Protein AF-A0A149V6L5-F1 (afdb_monomer)

Secondary structure (DSSP, 8-state):
-------S---------------PPPTTHHHHHHHHHHHHHHT-S----------------S-----SSHHHHHHHHHHHHHHHHHHHHTT-PPPHHHHHHHTT---S-SHHHHHHHSPPTT--PPTT-HHHHHHHHHHS-HHHHHHHHHHTTT--PPPHHHHHHHHHHHHHTT---EEEEESS-TTTHHHHT--TTTGGGEEEEEEESSHHHHHHHHHH-TTSEEEES-TTT----S-EEEEEE------PBP--SSHHHHTT-BHHHHHHHHHHHTEEEEEEEEEEEETHHHH-S--HHHHHHHHHEEEEEEEEPPTTTBHHHHSB---EEEEEEEEPPTTPPP---GGGSEEEEGGG-SSS--EEEEHHHHH-GGGBSSEEEEEEETTEEEEEEE--TT--HHHHHHHHHHTTTTT--PPPPP---HHHHHHHTT--B--TTTT-SB-TT-EEEETTEEEEEETTEEEE-PBP-TT--SSB-HHHHHHHHHHHHHHHHHHHHHHHHHTT---HHHHHHHHHHHHHHHHHH--TT--EEEEEE-TTT--EEEEEE-TTTGGGTTSTTHHHHHHTEEEETTTTEEEE-GGGTS--S---PPP---SHHHHHHHHHHHHSSB-HHHHHHHHTS-HHHHHHHHGGGEEE-TTT--TT---EEEHHHHTSSSHHHHHHHHHHHHHH-GGGHHHHHHHHHTPPPPPPGGG----TT-TTS-HHHHHHHHHHHHTHHHH-TTPPP----SSS-SS-HHHHHHHHHHH-HHHHHHTT--SHHHHHHHHEEEEEEEEEPTTS-EEEEEEEEEESSHHHHHHHHHTT-----HHHHTTTS-PPPPTTSS---------HHHHHHHHHHHHT---EEETTEEE-----TTS-HHHHHHHHHHHHHHHHHHHHHHHHHHHHHHHHHHHHHHHTTSPPTTHHHHHHHHHHHHHHHHHHHHHHHHHHHHHHHHHHHHHHT-

Radius of gyration: 38.27 Å; Cα contacts (8 Å, |Δi|>4): 1238; chains: 1; bounding box: 105×82×104 Å

Foldseek 3Di:
DDDDDDDDDDDDDDDDDDDDDDDDDDVCVVVVVVVVVVVVVVPPPDPPPLPADDQDAAADDDFLPADQDPLVLLVLQLQLLVLLVVCVVSVHADDNVNLSSLLSNFAQLAPVSLPQQPDAVPDAGDPPCNVSNVSVPVSDDPQLVLLSNLCSVWRFDDDLLLLLLVLVLQVLLPDQAKEEEELAQQLNSNLNHHDPNHNVRYAYDYEHQRLSSLSSNCSNRVLHRRFHHHSLPDQDPAAILEYEYEFTAFQQFQADPDPLNPLRHGRRLSSVLVNLVRHDAQHKYKYKYFQCCQQPQDLSSVVSSQVFKDWLAKAWEFFCSRCSRGNGRGTIIITMITTHDVPDDGDDPQSSHWDFDQVADPPPGGDIHGRRCVVCVLRYQADWHWDQDPVGIDIGRHHDPVGDCSVSSSVNSVVSSPSGHRDDHDDDPSVVVVVCVQAAEDDPVSVGNAYQLAWDQDPNFIWGQHPNDTHGFDEDDDPDPDGDHPVLVVLSVLLVQLLSLLVQLLVCQQSVHDNLVSLVSNVVSLVVNCVVPNDQQQKDWDWDQDPPPRDTDIDIDRVSLVSSVSGPCSVVSVVQWDADHVVSHIDGDDSNPHRPDHHDRDQDDPALVSLQVVCCVPNVFGDLSSSCSSSVHPSVVSCVRCDLQKAWQLPPCPDNRTGIGGNPVLQDDPLVVSLVSLVVSCVVPVSSVSSNVSSVVNDDDDDDPVNDDDDQLPLPDDLVVVVVVCCVVVVCVPPPVPDDDDDDDPCQCDDAPSSLLSVCCNQPVVVCVVVVNSDPVSVCVQWWDKDWDWDQDPVRHTDTDIDTDGTDPVVVSVVSVVVGDDDQDPVNVVVVDDDDADVPNDDDDDDDDCDPVNVVVVVVVVVQADADDDPNDTPRDRDHPPQDPVSVVVVVVVVVVVVVVVVVVVVVVVVVCVVCVVVVVVCVPDDDPCPVVVVVVVVVVVVVVVVVVVVVVVVVVVVVVVVVVVVVVD

pLDDT: mean 76.46, std 17.87, range [20.92, 98.38]

Nearest PDB structures (foldseek):
  2okc-assembly1_A  TM=5.762E-01  e=1.339E-09  Bacteroides thetaiotaomicron VPI-5482
  2okc-assembly2_B  TM=6.013E-01  e=2.923E-09  Bacteroides thetaiotaomicron VPI-5482
  7eew-assembly1_A  TM=4.573E-01  e=6.698E-09  Vibrio vulnificus YJ016
  4iwn-assembly1_B  TM=5.481E-01  e=7.015E-04  Escherichia coli
  4qtu-assembly1_B  TM=5.281E-01  e=3.721E-04  Saccharomyces cerevisiae S288C

Solvent-accessible surface area (backbone atoms only — not comparable to full-atom values): 56371 Å² total; per-residue (Å²): 136,86,80,90,79,91,83,95,81,87,89,84,78,85,86,82,84,87,79,91,81,89,85,79,88,62,99,54,58,68,60,51,51,51,48,50,52,50,53,57,59,68,66,65,64,80,70,82,73,76,78,77,49,68,79,56,60,53,70,60,80,84,72,78,75,71,60,93,47,72,70,53,38,52,49,36,32,53,50,23,55,54,49,49,56,50,36,58,77,66,72,44,53,52,51,75,71,51,36,54,44,45,63,42,39,67,80,42,23,26,56,71,47,33,70,34,60,58,54,59,95,93,58,69,60,43,94,93,31,46,71,61,34,53,51,49,59,73,75,38,54,73,65,56,48,52,43,52,55,49,41,28,73,34,46,61,52,80,44,66,70,60,52,50,40,52,50,52,32,43,50,65,21,47,55,75,37,29,41,32,36,19,70,42,32,56,67,31,64,69,66,22,55,46,55,80,90,31,47,93,42,47,47,46,44,31,25,16,60,45,59,68,45,25,52,51,24,35,51,31,31,57,83,45,49,65,41,64,39,52,61,93,72,53,84,71,90,65,66,23,50,33,35,49,45,47,50,46,62,43,80,54,67,39,71,45,94,50,82,70,24,66,67,51,34,32,40,30,51,40,49,52,45,55,53,52,74,32,38,34,65,39,12,39,36,42,36,42,38,54,46,59,75,54,38,43,87,70,37,62,64,48,50,62,37,50,75,51,26,34,73,64,49,59,35,38,42,18,40,42,76,34,31,92,71,20,51,37,54,67,39,35,26,41,40,33,35,31,24,50,43,93,91,59,80,84,64,82,64,62,56,53,40,69,38,70,42,78,94,52,54,81,86,83,53,46,49,65,36,21,30,49,59,72,77,36,54,82,28,38,58,40,39,87,41,81,41,79,51,100,88,41,83,39,84,41,26,42,61,43,98,88,60,57,63,86,60,50,49,46,56,38,48,52,72,44,28,82,73,52,56,46,57,83,59,69,89,75,53,66,67,58,49,64,52,36,78,66,53,36,73,36,48,86,92,68,71,35,63,33,33,64,37,23,67,46,75,58,97,88,40,57,28,28,26,54,95,85,38,87,38,78,60,52,63,35,64,87,88,52,87,64,59,46,52,58,69,40,54,53,44,40,65,43,45,46,56,30,42,53,24,48,50,49,29,54,50,25,29,46,71,70,43,93,35,68,69,36,26,55,49,24,51,52,31,46,53,54,34,36,76,76,72,42,41,62,71,40,66,48,77,48,76,45,68,40,92,88,77,70,48,74,47,74,47,78,43,39,81,58,45,61,67,34,61,61,24,79,56,43,64,59,56,44,64,48,43,47,64,42,76,89,78,67,46,59,42,84,28,63,67,64,84,47,86,83,53,78,40,84,68,80,80,83,60,87,48,50,67,45,26,47,54,50,25,35,70,77,66,74,40,59,44,55,66,60,32,14,53,73,67,75,44,62,46,69,60,40,51,60,70,42,46,82,52,50,39,75,39,67,79,75,35,52,97,90,45,83,36,45,36,42,35,72,66,65,65,42,84,67,37,69,62,51,33,54,48,23,48,60,41,27,77,79,38,69,77,31,47,61,50,30,56,57,32,64,75,60,60,77,79,86,77,51,80,88,75,59,80,91,50,97,67,45,91,85,60,59,66,69,60,53,52,52,50,50,40,58,77,71,34,43,81,79,76,48,77,88,64,82,90,77,95,81,67,98,62,84,66,87,86,52,78,65,51,57,55,33,50,43,52,72,76,43,43,70,65,27,51,78,70,65,40,67,46,67,67,54,35,39,68,64,35,43,41,76,44,75,44,74,44,76,42,98,87,75,49,72,43,83,45,75,41,81,70,51,75,40,62,58,70,61,54,48,52,63,48,52,75,81,45,90,84,84,50,77,73,58,44,58,78,80,44,91,76,82,80,61,80,87,80,51,91,78,86,82,81,76,78,86,46,70,70,56,56,51,51,51,50,55,57,61,72,55,58,49,64,58,71,59,95,89,42,74,52,90,47,83,52,62,90,85,59,49,74,66,60,50,51,54,50,52,49,52,55,60,60,45,49,60,56,54,51,50,51,53,48,50,54,49,51,52,50,58,68,46,42,61,66,52,58,74,50,65,87,58,82,62,90,54,51,67,59,53,50,51,49,50,51,52,48,53,52,49,53,52,52,52,53,49,52,54,48,52,50,52,54,48,52,52,52,52,53,48,54,55,60,76,74,108

Structure (mmCIF, N/CA/C/O backbone):
data_AF-A0A149V6L5-F1
#
_entry.id   AF-A0A149V6L5-F1
#
loop_
_atom_site.group_PDB
_atom_site.id
_atom_site.type_symbol
_atom_site.label_atom_id
_atom_site.label_alt_id
_atom_site.label_comp_id
_atom_site.label_asym_id
_atom_site.label_entity_id
_atom_site.label_seq_id
_atom_site.pdbx_PDB_ins_code
_atom_site.Cartn_x
_atom_site.Cartn_y
_atom_site.Cartn_z
_atom_site.occupancy
_atom_site.B_iso_or_equiv
_atom_site.auth_seq_id
_atom_site.auth_comp_id
_atom_site.auth_asym_id
_atom_site.auth_atom_id
_atom_site.pdbx_PDB_model_num
ATOM 1 N N . MET A 1 1 ? -46.320 1.487 63.615 1.00 31.38 1 MET A N 1
ATOM 2 C CA . MET A 1 1 ? -47.279 0.421 63.236 1.00 31.38 1 MET A CA 1
ATOM 3 C C . MET A 1 1 ? -48.046 0.934 62.020 1.00 31.38 1 MET A C 1
ATOM 5 O O . MET A 1 1 ? -48.689 1.957 62.160 1.00 31.38 1 MET A O 1
ATOM 9 N N . SER A 1 2 ? -47.731 0.462 60.804 1.00 28.19 2 SER A N 1
ATOM 10 C CA . SER A 1 2 ? -48.315 -0.740 60.154 1.00 28.19 2 SER A CA 1
ATOM 11 C C . SER A 1 2 ? -49.638 -0.349 59.457 1.00 28.19 2 SER A C 1
ATOM 13 O O . SER A 1 2 ? -50.468 0.249 60.123 1.00 28.19 2 SER A O 1
ATOM 15 N N . THR A 1 3 ? -49.934 -0.600 58.176 1.00 27.30 3 THR A N 1
ATOM 16 C CA . THR A 1 3 ? -49.423 -1.582 57.200 1.00 27.30 3 THR A CA 1
ATOM 17 C C . THR A 1 3 ? -50.042 -1.316 55.808 1.00 27.30 3 THR A C 1
ATOM 19 O O . THR A 1 3 ? -51.144 -0.783 55.729 1.00 27.30 3 THR A O 1
ATOM 22 N N . SER A 1 4 ? -49.366 -1.821 54.758 1.00 29.08 4 SER A N 1
ATOM 23 C CA . SER A 1 4 ? -49.907 -2.537 53.569 1.00 29.08 4 SER A CA 1
ATOM 24 C C . SER A 1 4 ? -50.790 -1.818 52.527 1.00 29.08 4 SER A C 1
ATOM 26 O O . SER A 1 4 ? -51.681 -1.076 52.899 1.00 29.08 4 SER A O 1
ATOM 28 N N . GLN A 1 5 ? -50.784 -2.118 51.219 1.00 26.27 5 GLN A N 1
ATOM 29 C CA . GLN A 1 5 ? -49.901 -2.781 50.231 1.00 26.27 5 GLN A CA 1
ATOM 30 C C . GLN A 1 5 ? -50.777 -3.045 48.970 1.00 26.27 5 GLN A C 1
ATOM 32 O O . GLN A 1 5 ? -51.951 -3.356 49.139 1.00 26.27 5 GLN A O 1
ATOM 37 N N . LEU A 1 6 ? -50.154 -3.077 47.773 1.00 24.11 6 LEU A N 1
ATOM 38 C CA . LEU A 1 6 ? -50.516 -3.875 46.563 1.00 24.11 6 LEU A CA 1
ATOM 39 C C . LEU A 1 6 ? -51.773 -3.461 45.754 1.00 24.11 6 LEU A C 1
ATOM 41 O O . LEU A 1 6 ? -52.778 -3.070 46.320 1.00 24.11 6 LEU A O 1
ATOM 45 N N . SER A 1 7 ? -51.860 -3.581 44.421 1.00 23.70 7 SER A N 1
ATOM 46 C CA . SER A 1 7 ? -50.971 -4.007 43.317 1.00 23.70 7 SER A CA 1
ATOM 47 C C . SER A 1 7 ? -51.668 -3.592 42.001 1.00 23.70 7 SER A C 1
ATOM 49 O O . SER A 1 7 ? -52.881 -3.762 41.901 1.00 23.70 7 SER A O 1
ATOM 51 N N . PHE A 1 8 ? -50.944 -3.068 41.000 1.00 20.92 8 PHE A N 1
ATOM 52 C CA . PHE A 1 8 ? -51.514 -2.600 39.715 1.00 20.92 8 PHE A CA 1
ATOM 53 C C . PHE A 1 8 ? -51.092 -3.438 38.491 1.00 20.92 8 PHE A C 1
ATOM 55 O O . PHE A 1 8 ? -51.280 -3.014 37.355 1.00 20.92 8 PHE A O 1
ATOM 62 N N . PHE A 1 9 ? -50.552 -4.642 38.700 1.00 22.86 9 PHE A N 1
ATOM 63 C CA . PHE A 1 9 ? -50.300 -5.591 37.615 1.00 22.86 9 PHE A CA 1
ATOM 64 C C . PHE A 1 9 ? -50.743 -6.992 38.020 1.00 22.86 9 PHE A C 1
ATOM 66 O O . PHE A 1 9 ? -50.050 -7.678 38.768 1.00 22.86 9 PHE A O 1
ATOM 73 N N . ASP A 1 10 ? -51.873 -7.423 37.468 1.00 23.27 10 ASP A N 1
ATOM 74 C CA . ASP A 1 10 ? -52.096 -8.834 37.190 1.00 23.27 10 ASP A CA 1
ATOM 75 C C . ASP A 1 10 ? -52.343 -8.974 35.687 1.00 23.27 10 ASP A C 1
ATOM 77 O O . ASP A 1 10 ? -53.204 -8.313 35.102 1.00 23.27 10 ASP A O 1
ATOM 81 N N . THR A 1 11 ? -51.492 -9.767 35.048 1.00 30.80 11 THR A N 1
ATOM 82 C CA . THR A 1 11 ? -51.521 -10.060 33.616 1.00 30.80 11 THR A CA 1
ATOM 83 C C . THR A 1 11 ? -51.673 -11.561 33.474 1.00 30.80 11 THR A C 1
ATOM 85 O O . THR A 1 11 ? -50.738 -12.314 33.708 1.00 30.80 11 THR A O 1
ATOM 88 N N . SER A 1 12 ? -52.851 -12.011 33.065 1.00 23.22 12 SER A N 1
ATOM 89 C CA . SER A 1 12 ? -53.058 -13.321 32.444 1.00 23.22 12 SER A CA 1
ATOM 90 C C . SER A 1 12 ? -54.428 -13.274 31.754 1.00 23.22 12 SER A C 1
ATOM 92 O O . SER A 1 12 ? -55.366 -12.703 32.287 1.00 23.22 12 SER A O 1
ATOM 94 N N . ALA A 1 13 ? -54.655 -13.750 30.539 1.00 22.55 13 ALA A N 1
ATOM 95 C CA . ALA A 1 13 ? -53.858 -14.552 29.641 1.00 22.55 13 ALA A CA 1
ATOM 96 C C . ALA A 1 13 ? -54.284 -14.229 28.197 1.00 22.55 13 ALA A C 1
ATOM 98 O O . ALA A 1 13 ? -55.422 -13.851 27.922 1.00 22.55 13 ALA A O 1
ATOM 99 N N . LEU A 1 14 ? -53.331 -14.377 27.284 1.00 25.16 14 LEU A N 1
ATOM 100 C CA . LEU A 1 14 ? -53.488 -14.252 25.841 1.00 25.16 14 LEU A CA 1
ATOM 101 C C . LEU A 1 14 ? -54.608 -15.143 25.277 1.00 25.16 14 LEU A C 1
ATOM 103 O O . LEU A 1 14 ? -54.654 -16.334 25.564 1.00 25.16 14 LEU A O 1
ATOM 107 N N . GLY A 1 15 ? -55.352 -14.581 24.321 1.00 25.22 15 GLY A N 1
ATOM 108 C CA . GLY A 1 15 ? -55.643 -15.262 23.058 1.00 25.22 15 GLY A CA 1
ATOM 109 C C . GLY A 1 15 ? -56.957 -16.035 22.968 1.00 25.22 15 GLY A C 1
ATOM 110 O O . GLY A 1 15 ? -57.077 -17.150 23.459 1.00 25.22 15 GLY A O 1
ATOM 111 N N . GLY A 1 16 ? -57.899 -15.491 22.193 1.00 23.25 16 GLY A N 1
ATOM 112 C CA . GLY A 1 16 ? -59.052 -16.248 21.713 1.00 23.25 16 GLY A CA 1
ATOM 113 C C . GLY A 1 16 ? -60.073 -15.399 20.964 1.00 23.25 16 GLY A C 1
ATOM 114 O O . GLY A 1 16 ? -61.027 -14.933 21.559 1.00 23.25 16 GLY A O 1
ATOM 115 N N . SER A 1 17 ? -59.814 -15.198 19.672 1.00 29.81 17 SER A N 1
ATOM 116 C CA . SER A 1 17 ? -60.688 -14.762 18.567 1.00 29.81 17 SER A CA 1
ATOM 117 C C . SER A 1 17 ? -62.133 -14.277 18.821 1.00 29.81 17 SER A C 1
ATOM 119 O O . SER A 1 17 ? -62.954 -14.988 19.390 1.00 29.81 17 SER A O 1
ATOM 121 N N . GLN A 1 18 ? -62.453 -13.201 18.088 1.00 29.83 18 GLN A N 1
ATOM 122 C CA . GLN A 1 18 ? -63.771 -12.680 17.687 1.00 29.83 18 GLN A CA 1
ATOM 123 C C . GLN A 1 18 ? -64.562 -11.862 18.715 1.00 29.83 18 GLN A C 1
ATOM 125 O O . GLN A 1 18 ? -65.230 -12.416 19.575 1.00 29.83 18 GLN A O 1
ATOM 130 N N . SER A 1 19 ? -64.649 -10.551 18.465 1.00 24.78 19 SER A N 1
ATOM 131 C CA . SER A 1 19 ? -65.942 -9.885 18.231 1.00 24.78 19 SER A CA 1
ATOM 132 C C . SER A 1 19 ? -65.752 -8.411 17.862 1.00 24.78 19 SER A C 1
ATOM 134 O O . SER A 1 19 ? -65.110 -7.658 18.590 1.00 24.78 19 SER A O 1
ATOM 136 N N . ASN A 1 20 ? -66.374 -8.013 16.750 1.00 31.86 20 ASN A N 1
ATOM 137 C CA . ASN A 1 20 ? -66.842 -6.653 16.481 1.00 31.86 20 ASN A CA 1
ATOM 138 C C . ASN A 1 20 ? -67.464 -6.020 17.735 1.00 31.86 20 ASN A C 1
ATOM 140 O O . ASN A 1 20 ? -68.288 -6.689 18.346 1.00 31.86 20 ASN A O 1
ATOM 144 N N . LEU A 1 21 ? -67.187 -4.744 18.029 1.00 26.09 21 LEU A N 1
ATOM 145 C CA . LEU A 1 21 ? -68.206 -3.756 18.429 1.00 26.09 21 LEU A CA 1
ATOM 146 C C . LEU A 1 21 ? -67.594 -2.344 18.597 1.00 26.09 21 LEU A C 1
ATOM 148 O O . LEU A 1 21 ? -66.916 -2.053 19.574 1.00 26.09 21 LEU A O 1
ATOM 152 N N . TYR A 1 22 ? -67.858 -1.497 17.598 1.00 26.91 22 TYR A N 1
ATOM 153 C CA . TYR A 1 22 ? -68.283 -0.090 17.688 1.00 26.91 22 TYR A CA 1
ATOM 154 C C . TYR A 1 22 ? -67.722 0.820 18.804 1.00 26.91 22 TYR A C 1
ATOM 156 O O . TYR A 1 22 ? -68.225 0.817 19.924 1.00 26.91 22 TYR A O 1
ATOM 164 N N . TRP A 1 23 ? -66.861 1.763 18.403 1.00 26.78 23 TRP A N 1
ATOM 165 C CA . TRP A 1 23 ? -66.967 3.183 18.775 1.00 26.78 23 TRP A CA 1
ATOM 166 C C . TRP A 1 23 ? -66.790 4.004 17.488 1.00 26.78 23 TRP A C 1
ATOM 168 O O . TRP A 1 23 ? -65.893 3.716 16.703 1.00 26.78 23 TRP A O 1
ATOM 178 N N . GLY A 1 24 ? -67.750 4.892 17.216 1.00 28.31 24 GLY A N 1
ATOM 179 C CA . GLY A 1 24 ? -68.025 5.451 15.889 1.00 28.31 24 GLY A CA 1
ATOM 180 C C . GLY A 1 24 ? -67.134 6.606 15.429 1.00 28.31 24 GLY A C 1
ATOM 181 O O . GLY A 1 24 ? -66.386 7.186 16.213 1.00 28.31 24 GLY A O 1
ATOM 182 N N . ASP A 1 25 ? -67.295 6.924 14.143 1.00 31.27 25 ASP A N 1
ATOM 183 C CA . ASP A 1 25 ? -66.602 7.975 13.393 1.00 31.27 25 ASP A CA 1
ATOM 184 C C . ASP A 1 25 ? -66.634 9.329 14.113 1.00 31.27 25 ASP A C 1
ATOM 186 O O . ASP A 1 25 ? -67.703 9.883 14.405 1.00 31.27 25 ASP A O 1
ATOM 190 N N . LEU A 1 26 ? -65.449 9.891 14.354 1.00 38.25 26 LEU A N 1
ATOM 191 C CA . LEU A 1 26 ? -65.310 11.271 14.798 1.00 38.25 26 LEU A CA 1
ATOM 192 C C . LEU A 1 26 ? -65.458 12.210 13.584 1.00 38.25 26 LEU A C 1
ATOM 194 O O . LEU A 1 26 ? -64.991 11.887 12.486 1.00 38.25 26 LEU A O 1
ATOM 198 N N . PRO A 1 27 ? -66.084 13.395 13.736 1.00 39.09 27 PRO A N 1
ATOM 199 C CA . PRO A 1 27 ? -66.199 14.362 12.650 1.00 39.09 27 PRO A CA 1
ATOM 200 C C . PRO A 1 27 ? -64.805 14.906 12.303 1.00 39.09 27 PRO A C 1
ATOM 202 O O . PRO A 1 27 ? -64.300 15.820 12.949 1.00 39.09 27 PRO A O 1
ATOM 205 N N . GLY A 1 28 ? -64.169 14.303 11.301 1.00 43.72 28 GLY A N 1
ATOM 206 C CA . GLY A 1 28 ? -62.808 14.627 10.869 1.00 43.72 28 GLY A CA 1
ATOM 207 C C . GLY A 1 28 ? -62.143 13.518 10.052 1.00 43.72 28 GLY A C 1
ATOM 208 O O . GLY A 1 28 ? -61.340 13.825 9.174 1.00 43.72 28 GLY A O 1
ATOM 209 N N . ASP A 1 29 ? -62.540 12.256 10.244 1.00 41.25 29 ASP A N 1
ATOM 210 C CA . ASP A 1 29 ? -61.890 11.118 9.571 1.00 41.25 29 ASP A CA 1
ATOM 211 C C . ASP A 1 29 ? -62.132 11.102 8.056 1.00 41.25 29 ASP A C 1
ATOM 213 O O . ASP A 1 29 ? -61.223 10.813 7.282 1.00 41.25 29 ASP A O 1
ATOM 217 N N . ARG A 1 30 ? -63.302 11.568 7.600 1.00 43.19 30 ARG A N 1
ATOM 218 C CA . ARG A 1 30 ? -63.577 11.738 6.163 1.00 43.19 30 ARG A CA 1
ATOM 219 C C . ARG A 1 30 ? -62.737 12.837 5.512 1.00 43.19 30 ARG A C 1
ATOM 221 O O . ARG A 1 30 ? -62.362 12.706 4.355 1.00 43.19 30 ARG A O 1
ATOM 228 N N . ALA A 1 31 ? -62.414 13.898 6.255 1.00 43.16 31 ALA A N 1
ATOM 229 C CA . ALA A 1 31 ? -61.560 14.975 5.759 1.00 43.16 31 ALA A CA 1
ATOM 230 C C . ALA A 1 31 ? -60.086 14.543 5.700 1.00 43.16 31 ALA A C 1
ATOM 232 O O . ALA A 1 31 ? -59.360 14.979 4.810 1.00 43.16 31 ALA A O 1
ATOM 233 N N . LEU A 1 32 ? -59.654 13.655 6.603 1.00 41.69 32 LEU A N 1
ATOM 234 C CA . LEU A 1 32 ? -58.322 13.047 6.585 1.00 41.69 32 LEU A CA 1
ATOM 235 C C . LEU A 1 32 ? -58.182 11.988 5.487 1.00 41.69 32 LEU A C 1
ATOM 237 O O . LEU A 1 32 ? -57.151 11.960 4.823 1.00 41.69 32 LEU A O 1
ATOM 241 N N . GLU A 1 33 ? -59.210 11.176 5.226 1.00 41.25 33 GLU A N 1
ATOM 242 C CA . GLU A 1 33 ? -59.211 10.236 4.098 1.00 41.25 33 GLU A CA 1
ATOM 243 C C . GLU A 1 33 ? -59.296 10.953 2.746 1.00 41.25 33 GLU A C 1
ATOM 245 O O . GLU A 1 33 ? -58.557 10.603 1.827 1.00 41.25 33 GLU A O 1
ATOM 250 N N . GLU A 1 34 ? -60.117 11.998 2.606 1.00 43.81 34 GLU A N 1
ATOM 251 C CA . GLU A 1 34 ? -60.178 12.796 1.373 1.00 43.81 34 GLU A CA 1
ATOM 252 C C . GLU A 1 34 ? -58.881 13.591 1.147 1.00 43.81 34 GLU A C 1
ATOM 254 O O . GLU A 1 34 ? -58.393 13.641 0.017 1.00 43.81 34 GLU A O 1
ATOM 259 N N . ALA A 1 35 ? -58.253 14.124 2.205 1.00 44.69 35 ALA A N 1
ATOM 260 C CA . ALA A 1 35 ? -56.939 14.764 2.121 1.00 44.69 35 ALA A CA 1
ATOM 261 C C . ALA A 1 35 ? -55.810 13.761 1.829 1.00 44.69 35 ALA A C 1
ATOM 263 O O . ALA A 1 35 ? -54.916 14.073 1.045 1.00 44.69 35 ALA A O 1
ATOM 264 N N . ALA A 1 36 ? -55.858 12.547 2.387 1.00 39.19 36 ALA A N 1
ATOM 265 C CA . ALA A 1 36 ? -54.902 11.479 2.090 1.00 39.19 36 ALA A CA 1
ATOM 266 C C . ALA A 1 36 ? -55.054 10.963 0.651 1.00 39.19 36 ALA A C 1
ATOM 268 O O . ALA A 1 36 ? -54.054 10.712 -0.022 1.00 39.19 36 ALA A O 1
ATOM 269 N N . THR A 1 37 ? -56.286 10.877 0.144 1.00 40.88 37 THR A N 1
ATOM 270 C CA . THR A 1 37 ? -56.570 10.447 -1.233 1.00 40.88 37 THR A CA 1
ATOM 271 C C . THR A 1 37 ? -56.207 11.542 -2.243 1.00 40.88 37 THR A C 1
ATOM 273 O O . THR A 1 37 ? -55.627 11.244 -3.288 1.00 40.88 37 THR A O 1
ATOM 276 N N . ALA A 1 38 ? -56.454 12.817 -1.919 1.00 41.31 38 ALA A N 1
ATOM 277 C CA . ALA A 1 38 ? -56.016 13.958 -2.724 1.00 41.31 38 ALA A CA 1
ATOM 278 C C . ALA A 1 38 ? -54.482 14.112 -2.717 1.00 41.31 38 ALA A C 1
ATOM 280 O O . ALA A 1 38 ? -53.885 14.323 -3.773 1.00 41.31 38 ALA A O 1
ATOM 281 N N . ALA A 1 39 ? -53.819 13.909 -1.572 1.00 38.28 39 ALA A N 1
ATOM 282 C CA . ALA A 1 39 ? -52.357 13.889 -1.473 1.00 38.28 39 ALA A CA 1
ATOM 283 C C . ALA A 1 39 ? -51.735 12.704 -2.240 1.00 38.28 39 ALA A C 1
ATOM 285 O O . ALA A 1 39 ? -50.703 12.866 -2.891 1.00 38.28 39 ALA A O 1
ATOM 286 N N . GLN A 1 40 ? -52.390 11.536 -2.254 1.00 38.66 40 GLN A N 1
ATOM 287 C CA . GLN A 1 40 ? -51.974 10.379 -3.058 1.00 38.66 40 GLN A CA 1
ATOM 288 C C . GLN A 1 40 ? -52.222 10.552 -4.566 1.00 38.66 40 GLN A C 1
ATOM 290 O O . GLN A 1 40 ? -51.514 9.939 -5.366 1.00 38.66 40 GLN A O 1
ATOM 295 N N . GLN A 1 41 ? -53.189 11.379 -4.981 1.00 36.06 41 GLN A N 1
ATOM 296 C CA . GLN A 1 41 ? -53.438 11.678 -6.398 1.00 36.06 41 GLN A CA 1
ATOM 297 C C . GLN A 1 41 ? -52.506 12.765 -6.956 1.00 36.06 41 GLN A C 1
ATOM 299 O O . GLN A 1 41 ? -52.111 12.669 -8.116 1.00 36.06 41 GLN A O 1
ATOM 304 N N . VAL A 1 42 ? -52.087 13.743 -6.143 1.00 40.12 42 VAL A N 1
ATOM 305 C CA . VAL A 1 42 ? -51.107 14.772 -6.552 1.00 40.12 42 VAL A CA 1
ATOM 306 C C . VAL A 1 42 ? -49.668 14.223 -6.565 1.00 40.12 42 VAL A C 1
ATOM 308 O O . VAL A 1 42 ? -48.861 14.645 -7.387 1.00 40.12 42 VAL A O 1
ATOM 311 N N . ALA A 1 43 ? -49.357 13.204 -5.755 1.00 37.34 43 ALA A N 1
ATOM 312 C CA . ALA A 1 43 ? -48.056 12.519 -5.744 1.00 37.34 43 ALA A CA 1
ATOM 313 C C . ALA A 1 43 ? -47.858 11.484 -6.878 1.00 37.34 43 ALA A C 1
ATOM 315 O O . ALA A 1 43 ? -46.875 10.745 -6.881 1.00 37.34 43 ALA A O 1
ATOM 316 N N . LYS A 1 44 ? -48.786 11.403 -7.844 1.00 35.47 44 LYS A N 1
ATOM 317 C CA . LYS A 1 44 ? -48.776 10.410 -8.932 1.00 35.47 44 LYS A CA 1
ATOM 318 C C . LYS A 1 44 ? -48.377 10.988 -10.293 1.00 35.47 44 LYS A C 1
ATOM 320 O O . LYS A 1 44 ? -48.874 10.547 -11.325 1.00 35.47 44 LYS A O 1
ATOM 325 N N . ALA A 1 45 ? -47.446 11.935 -10.310 1.00 35.44 45 ALA A N 1
ATOM 326 C CA . ALA A 1 45 ? -46.517 12.038 -11.430 1.00 35.44 45 ALA A CA 1
ATOM 327 C C . ALA A 1 45 ? -45.256 11.269 -11.010 1.00 35.44 45 ALA A C 1
ATOM 329 O O . ALA A 1 45 ? -44.617 11.677 -10.040 1.00 35.44 45 ALA A O 1
ATOM 330 N N . PRO A 1 46 ? -44.913 10.135 -11.647 1.00 34.28 46 PRO A N 1
ATOM 331 C CA . PRO A 1 46 ? -43.685 9.445 -11.301 1.00 34.28 46 PRO A CA 1
ATOM 332 C C . PRO A 1 46 ? -42.525 10.380 -11.650 1.00 34.28 46 PRO A C 1
ATOM 334 O O . PRO A 1 46 ? -42.318 10.709 -12.818 1.00 34.28 46 PRO A O 1
ATOM 337 N N . ALA A 1 47 ? -41.762 10.804 -10.641 1.00 36.16 47 ALA A N 1
ATOM 338 C CA . ALA A 1 47 ? -40.371 11.149 -10.890 1.00 36.16 47 ALA A CA 1
ATOM 339 C C . ALA A 1 47 ? -39.744 9.930 -11.592 1.00 36.16 47 ALA A C 1
ATOM 341 O O . ALA A 1 47 ? -40.059 8.800 -11.195 1.00 36.16 47 ALA A O 1
ATOM 342 N N . PRO A 1 48 ? -38.947 10.113 -12.659 1.00 32.34 48 PRO A N 1
ATOM 343 C CA . PRO A 1 48 ? -38.323 8.987 -13.332 1.00 32.34 48 PRO A CA 1
ATOM 344 C C . PRO A 1 48 ? -37.526 8.213 -12.284 1.00 32.34 48 PRO A C 1
ATOM 346 O O . PRO A 1 48 ? -36.575 8.734 -11.711 1.00 32.34 48 PRO A O 1
ATOM 349 N N . ILE A 1 49 ? -37.971 6.992 -11.985 1.00 38.78 49 ILE A N 1
ATOM 350 C CA . ILE A 1 49 ? -37.199 6.034 -11.200 1.00 38.78 49 ILE A CA 1
ATOM 351 C C . ILE A 1 49 ? -35.908 5.856 -12.004 1.00 38.78 49 ILE A C 1
ATOM 353 O O . ILE A 1 49 ? -36.013 5.425 -13.159 1.00 38.78 49 ILE A O 1
ATOM 357 N N . PRO A 1 50 ? -34.723 6.219 -11.478 1.00 43.28 50 PRO A N 1
ATOM 358 C CA . PRO A 1 50 ? -33.480 5.922 -12.168 1.00 43.28 50 PRO A CA 1
ATOM 359 C C . PRO A 1 50 ? -33.487 4.422 -12.432 1.00 43.28 50 PRO A C 1
ATOM 361 O O . PRO A 1 50 ? -33.711 3.631 -11.512 1.00 43.28 50 PRO A O 1
ATOM 364 N N . ALA A 1 51 ? -33.352 4.018 -13.692 1.00 47.12 51 ALA A N 1
ATOM 365 C CA . ALA A 1 51 ? -33.257 2.608 -14.020 1.00 47.12 51 ALA A CA 1
ATOM 366 C C . ALA A 1 51 ? -32.035 2.055 -13.273 1.00 47.12 51 ALA A C 1
ATOM 368 O O . ALA A 1 51 ? -30.900 2.366 -13.630 1.00 47.12 51 ALA A O 1
ATOM 369 N N . VAL A 1 52 ? -32.263 1.292 -12.198 1.00 58.84 52 VAL A N 1
ATOM 370 C CA . VAL A 1 52 ? -31.195 0.631 -11.444 1.00 58.84 52 VAL A CA 1
ATOM 371 C C . VAL A 1 52 ? -30.631 -0.443 -12.363 1.00 58.84 52 VAL A C 1
ATOM 373 O O . VAL A 1 52 ? -31.157 -1.552 -12.449 1.00 58.84 52 VAL A O 1
ATOM 376 N N . LEU A 1 53 ? -29.604 -0.075 -13.128 1.00 73.31 53 LEU A N 1
ATOM 377 C CA . LEU A 1 53 ? -28.881 -1.012 -13.972 1.00 73.31 53 LEU A CA 1
ATOM 378 C C . LEU A 1 53 ? -28.313 -2.123 -13.075 1.00 73.31 53 LEU A C 1
ATOM 380 O O . LEU A 1 53 ? -27.787 -1.818 -12.000 1.00 73.31 53 LEU A O 1
ATOM 384 N N . PRO A 1 54 ? -28.437 -3.404 -13.460 1.00 79.00 54 PRO A N 1
ATOM 385 C CA . PRO A 1 54 ? -27.915 -4.501 -12.658 1.00 79.00 54 PRO A CA 1
ATOM 386 C C . PRO A 1 54 ? -26.395 -4.385 -12.511 1.00 79.00 54 PRO A C 1
ATOM 388 O O . PRO A 1 54 ? -25.711 -3.875 -13.398 1.00 79.00 54 PRO A O 1
ATOM 391 N N . LYS A 1 55 ? -25.859 -4.882 -11.394 1.00 82.19 55 LYS A N 1
ATOM 392 C CA . LYS A 1 55 ? -24.411 -5.002 -11.206 1.00 82.19 55 LYS A CA 1
ATOM 393 C C . LYS A 1 55 ? -23.883 -6.086 -12.139 1.00 82.19 55 LYS A C 1
ATOM 395 O O . LYS A 1 55 ? -24.114 -7.271 -11.904 1.00 82.19 55 LYS A O 1
ATOM 400 N N . VAL A 1 56 ? -23.185 -5.690 -13.194 1.00 87.50 56 VAL A N 1
ATOM 401 C CA . VAL A 1 56 ? -22.568 -6.607 -14.156 1.00 87.50 56 VAL A CA 1
ATOM 402 C C . VAL A 1 56 ? -21.088 -6.285 -14.218 1.00 87.50 56 VAL A C 1
ATOM 404 O O . VAL A 1 56 ? -20.727 -5.136 -14.447 1.00 87.50 56 VAL A O 1
ATOM 407 N N . ASP A 1 57 ? -20.246 -7.290 -14.002 1.00 91.06 57 ASP A N 1
ATOM 408 C CA . ASP A 1 57 ? -18.802 -7.128 -14.139 1.00 91.06 57 ASP A CA 1
ATOM 409 C C . ASP A 1 57 ? -18.417 -7.064 -15.617 1.00 91.06 57 ASP A C 1
ATOM 411 O O . ASP A 1 57 ? -18.928 -7.826 -16.443 1.00 91.06 57 ASP A O 1
ATOM 415 N N . PHE A 1 58 ? -17.510 -6.151 -15.943 1.00 94.00 58 PHE A N 1
ATOM 416 C CA . PHE A 1 58 ? -16.987 -5.972 -17.283 1.00 94.00 58 PHE A CA 1
ATOM 417 C C . PHE A 1 58 ? -16.168 -7.196 -17.705 1.00 94.00 58 PHE A C 1
ATOM 419 O O . PHE A 1 58 ? -15.274 -7.646 -16.991 1.00 94.00 58 PHE A O 1
ATOM 426 N N . ALA A 1 59 ? -16.455 -7.714 -18.895 1.00 91.94 59 ALA A N 1
ATOM 427 C CA . ALA A 1 59 ? -15.692 -8.786 -19.515 1.00 91.94 59 ALA A CA 1
ATOM 428 C C . ALA A 1 59 ? -15.124 -8.285 -20.842 1.00 91.94 59 ALA A C 1
ATOM 430 O O . ALA A 1 59 ? -15.870 -7.865 -21.729 1.00 91.94 59 ALA A O 1
ATOM 431 N N . LEU A 1 60 ? -13.804 -8.348 -20.988 1.00 89.38 60 LEU A N 1
ATOM 432 C CA . LEU A 1 60 ? -13.126 -7.945 -22.208 1.00 89.38 60 LEU A CA 1
ATOM 433 C C . LEU A 1 60 ? -13.170 -9.084 -23.231 1.00 89.38 60 LEU A C 1
ATOM 435 O O . LEU A 1 60 ? -12.652 -10.177 -23.001 1.00 89.38 60 LEU A O 1
ATOM 439 N N . THR A 1 61 ? -13.758 -8.814 -24.394 1.00 78.94 61 THR A N 1
ATOM 440 C CA . THR A 1 61 ? -13.712 -9.710 -25.555 1.00 78.94 61 THR A CA 1
ATOM 441 C C . THR A 1 61 ? -12.840 -9.099 -26.647 1.00 78.94 61 THR A C 1
ATOM 443 O O . THR A 1 61 ? -13.253 -8.139 -27.295 1.00 78.94 61 THR A O 1
ATOM 446 N N . GLY A 1 62 ? -11.654 -9.665 -26.879 1.00 78.94 62 GLY A N 1
ATOM 447 C CA . GLY A 1 62 ? -10.678 -9.109 -27.822 1.00 78.94 62 GLY A CA 1
ATOM 448 C C . GLY A 1 62 ? -9.810 -8.034 -27.166 1.00 78.94 62 GLY A C 1
ATOM 449 O O . GLY A 1 62 ? -9.354 -8.223 -26.046 1.00 78.94 62 GLY A O 1
ATOM 450 N N . THR A 1 63 ? -9.567 -6.921 -27.859 1.00 82.38 63 THR A N 1
ATOM 451 C CA . THR A 1 63 ? -8.749 -5.805 -27.352 1.00 82.38 63 THR A CA 1
ATOM 452 C C . THR A 1 63 ? -9.622 -4.629 -26.916 1.00 82.38 63 THR A C 1
ATOM 454 O O . THR A 1 63 ? -10.753 -4.480 -27.381 1.00 82.38 63 THR A O 1
ATOM 457 N N . ARG A 1 64 ? -9.100 -3.747 -26.051 1.00 85.62 64 ARG A N 1
ATOM 458 C CA . ARG A 1 64 ? -9.835 -2.556 -25.570 1.00 85.62 64 ARG A CA 1
ATOM 459 C C . ARG A 1 64 ? -10.118 -1.511 -26.659 1.00 85.62 64 ARG A C 1
ATOM 461 O O . ARG A 1 64 ? -10.906 -0.589 -26.445 1.00 85.62 64 ARG A O 1
ATOM 468 N N . GLY A 1 65 ? -9.481 -1.644 -27.826 1.00 85.25 65 GLY A N 1
ATOM 469 C CA . GLY A 1 65 ? -9.594 -0.683 -28.922 1.00 85.25 65 GLY A CA 1
ATOM 470 C C . GLY A 1 65 ? -8.957 0.667 -28.587 1.00 85.25 65 GLY A C 1
ATOM 471 O O . GLY A 1 65 ? -9.538 1.702 -28.908 1.00 85.25 65 GLY A O 1
ATOM 472 N N . LEU A 1 66 ? -7.799 0.652 -27.915 1.00 88.38 66 LEU A N 1
ATOM 473 C CA . LEU A 1 66 ? -7.058 1.861 -27.554 1.00 88.38 66 LEU A CA 1
ATOM 474 C C . LEU A 1 66 ? -6.671 2.662 -28.802 1.00 88.38 66 LEU A C 1
ATOM 476 O O . LEU A 1 66 ? -6.282 2.100 -29.832 1.00 88.38 66 LEU A O 1
ATOM 480 N N . ALA A 1 67 ? -6.735 3.989 -28.699 1.00 88.69 67 ALA A N 1
ATOM 481 C CA . ALA A 1 67 ? -6.269 4.860 -29.766 1.00 88.69 67 ALA A CA 1
ATOM 482 C C . ALA A 1 67 ? -4.758 4.686 -30.016 1.00 88.69 67 ALA A C 1
ATOM 484 O O . ALA A 1 67 ? -3.992 4.376 -29.105 1.00 88.69 67 ALA A O 1
ATOM 485 N N . GLN A 1 68 ? -4.316 4.901 -31.256 1.00 84.19 68 GLN A N 1
ATOM 486 C CA . GLN A 1 68 ? -2.902 4.762 -31.639 1.00 84.19 68 GLN A CA 1
ATOM 487 C C . GLN A 1 68 ? -2.042 5.961 -31.198 1.00 84.19 68 GLN A C 1
ATOM 489 O O . GLN A 1 68 ? -0.836 5.824 -31.028 1.00 84.19 68 GLN A O 1
ATOM 494 N N . GLY A 1 69 ? -2.650 7.139 -31.020 1.00 88.56 69 GLY A N 1
ATOM 495 C CA . GLY A 1 69 ? -1.963 8.361 -30.601 1.00 88.56 69 GLY A CA 1
ATOM 496 C C . GLY A 1 69 ? -2.169 8.674 -29.120 1.00 88.56 69 GLY A C 1
ATOM 497 O O . GLY A 1 69 ? -3.269 8.520 -28.584 1.00 88.56 69 GLY A O 1
ATOM 498 N N . TRP A 1 70 ? -1.122 9.173 -28.457 1.00 90.50 70 TRP A N 1
ATOM 499 C CA . TRP A 1 70 ? -1.181 9.539 -27.038 1.00 90.50 70 TRP A CA 1
ATOM 500 C C . TRP A 1 70 ? -2.163 10.682 -26.757 1.00 90.50 70 TRP A C 1
ATOM 502 O O . TRP A 1 70 ? -2.819 10.678 -25.720 1.00 90.50 70 TRP A O 1
ATOM 512 N N . LYS A 1 71 ? -2.349 11.628 -27.687 1.00 91.50 71 LYS A N 1
ATOM 513 C CA . LYS A 1 71 ? -3.358 12.692 -27.536 1.00 91.50 71 LYS A CA 1
ATOM 514 C C . LYS A 1 71 ? -4.777 12.143 -27.515 1.00 91.50 71 LYS A C 1
ATOM 516 O O . LYS A 1 71 ? -5.594 12.579 -26.710 1.00 91.50 71 LYS A O 1
ATOM 521 N N . GLU A 1 72 ? -5.088 11.197 -28.392 1.00 92.94 72 GLU A N 1
ATOM 522 C CA . GLU A 1 72 ? -6.389 10.536 -28.413 1.00 92.94 72 GLU A CA 1
ATOM 523 C C . GLU A 1 72 ? -6.597 9.694 -27.148 1.00 92.94 72 GLU A C 1
ATOM 525 O O . GLU A 1 72 ? -7.662 9.792 -26.549 1.00 92.94 72 GLU A O 1
ATOM 530 N N . ARG A 1 73 ? -5.566 8.990 -26.658 1.00 91.81 73 ARG A N 1
ATOM 531 C CA . ARG A 1 73 ? -5.632 8.282 -25.363 1.00 91.81 73 ARG A CA 1
ATOM 532 C C . ARG A 1 73 ? -5.872 9.217 -24.182 1.00 91.81 73 ARG A C 1
ATOM 534 O O . ARG A 1 73 ? -6.644 8.894 -23.287 1.00 91.81 73 ARG A O 1
ATOM 541 N N . ALA A 1 74 ? -5.270 10.404 -24.191 1.00 93.25 74 ALA A N 1
ATOM 542 C CA . ALA A 1 74 ? -5.556 11.411 -23.177 1.00 93.25 74 ALA A CA 1
ATOM 543 C C . ALA A 1 74 ? -7.032 11.839 -23.209 1.00 93.25 74 ALA A C 1
ATOM 545 O O . ALA A 1 74 ? -7.648 11.993 -22.159 1.00 93.25 74 ALA A O 1
ATOM 546 N N . ARG A 1 75 ? -7.627 11.977 -24.402 1.00 94.88 75 ARG A N 1
ATOM 547 C CA . ARG A 1 75 ? -9.066 12.258 -24.539 1.00 94.88 75 ARG A CA 1
ATOM 548 C C . ARG A 1 75 ? -9.933 11.096 -24.053 1.00 94.88 75 ARG A C 1
ATOM 550 O O . ARG A 1 75 ? -10.940 11.359 -23.402 1.00 94.88 75 ARG A O 1
ATOM 557 N N . ASP A 1 76 ? -9.539 9.851 -24.316 1.00 94.75 76 ASP A N 1
ATOM 558 C CA . ASP A 1 76 ? -10.222 8.666 -23.780 1.00 94.75 76 ASP A CA 1
ATOM 559 C C . ASP A 1 76 ? -10.184 8.655 -22.238 1.00 94.75 76 ASP A C 1
ATOM 561 O O . ASP A 1 76 ? -11.217 8.439 -21.602 1.00 94.75 76 ASP A O 1
ATOM 565 N N . ASN A 1 77 ? -9.043 8.999 -21.624 1.00 94.75 77 ASN A N 1
ATOM 566 C CA . ASN A 1 77 ? -8.943 9.144 -20.169 1.00 94.75 77 ASN A CA 1
ATOM 567 C C . ASN A 1 77 ? -9.902 10.219 -19.629 1.00 94.75 77 ASN A C 1
ATOM 569 O O . ASN A 1 77 ? -10.627 9.971 -18.667 1.00 94.75 77 ASN A O 1
ATOM 573 N N . LEU A 1 78 ? -9.945 11.404 -20.253 1.00 95.81 78 LEU A N 1
ATOM 574 C CA . LEU A 1 78 ? -10.861 12.480 -19.847 1.00 95.81 78 LEU A CA 1
ATOM 575 C C . LEU A 1 78 ? -12.335 12.083 -20.014 1.00 95.81 78 LEU A C 1
ATOM 577 O O . LEU A 1 78 ? -13.172 12.450 -19.187 1.00 95.81 78 LEU A O 1
ATOM 581 N N . ALA A 1 79 ? -12.662 11.322 -21.062 1.00 96.75 79 ALA A N 1
ATOM 582 C CA . ALA A 1 79 ? -14.006 10.799 -21.274 1.00 96.75 79 ALA A CA 1
ATOM 583 C C . ALA A 1 79 ? -14.414 9.828 -20.155 1.00 96.75 79 ALA A C 1
ATOM 585 O O . ALA A 1 79 ? -15.531 9.929 -19.646 1.00 96.75 79 ALA A O 1
ATOM 586 N N . ALA A 1 80 ? -13.505 8.949 -19.723 1.00 96.56 80 ALA A N 1
ATOM 587 C CA . ALA A 1 80 ? -13.741 8.045 -18.601 1.00 96.56 80 ALA A CA 1
ATOM 588 C C . ALA A 1 80 ? -13.936 8.798 -17.272 1.00 96.56 80 ALA A C 1
ATOM 590 O O . ALA A 1 80 ? -14.889 8.502 -16.553 1.00 96.56 80 ALA A O 1
ATOM 591 N N . ILE A 1 81 ? -13.113 9.814 -16.976 1.00 95.69 81 ILE A N 1
ATOM 592 C CA . ILE A 1 81 ? -13.248 10.648 -15.762 1.00 95.69 81 ILE A CA 1
ATOM 593 C C . ILE A 1 81 ? -14.606 11.365 -15.740 1.00 95.69 81 ILE A C 1
ATOM 595 O O . ILE A 1 81 ? -15.326 11.336 -14.742 1.00 95.69 81 ILE A O 1
ATOM 599 N N . ARG A 1 82 ? -15.003 11.967 -16.866 1.00 96.69 82 ARG A N 1
ATOM 600 C CA . ARG A 1 82 ? -16.295 12.658 -16.991 1.00 96.69 82 ARG A CA 1
ATOM 601 C C . ARG A 1 82 ? -17.480 11.706 -16.818 1.00 96.69 82 ARG A C 1
ATOM 603 O O . ARG A 1 82 ? -18.469 12.046 -16.165 1.00 96.69 82 ARG A O 1
ATOM 610 N N . LEU A 1 83 ? -17.387 10.518 -17.413 1.00 95.62 83 LEU A N 1
ATOM 611 C CA . LEU A 1 83 ? -18.412 9.491 -17.290 1.00 95.62 83 LEU A CA 1
ATOM 612 C C . LEU A 1 83 ? -18.514 8.977 -15.850 1.00 95.62 83 LEU A C 1
ATOM 614 O O . LEU A 1 83 ? -19.624 8.839 -15.344 1.00 95.62 83 LEU A O 1
ATOM 618 N N . LEU A 1 84 ? -17.385 8.766 -15.166 1.00 93.12 84 LEU A N 1
ATOM 619 C CA . LEU A 1 84 ? -17.366 8.385 -13.754 1.00 93.12 84 LEU A CA 1
ATOM 620 C C . LEU A 1 84 ? -18.132 9.399 -12.894 1.00 93.12 84 LEU A C 1
ATOM 622 O O . LEU A 1 84 ? -19.037 9.000 -12.162 1.00 93.12 84 LEU A O 1
ATOM 626 N N . ALA A 1 85 ? -17.830 10.693 -13.040 1.00 87.69 85 ALA A N 1
ATOM 627 C CA . ALA A 1 85 ? -18.514 11.755 -12.301 1.00 87.69 85 ALA A CA 1
ATOM 628 C C . ALA A 1 85 ? -20.034 11.743 -12.543 1.00 87.69 85 ALA A C 1
ATOM 630 O O . ALA A 1 85 ? -20.820 11.927 -11.615 1.00 87.69 85 ALA A O 1
ATOM 631 N N . THR A 1 86 ? -20.458 11.455 -13.779 1.00 89.81 86 THR A N 1
ATOM 632 C CA . THR A 1 86 ? -21.880 11.313 -14.130 1.00 89.81 86 THR A CA 1
ATOM 633 C C . THR A 1 86 ? -22.511 10.108 -13.423 1.00 89.81 86 THR A C 1
ATOM 635 O O . THR A 1 86 ? -23.548 10.240 -12.780 1.00 89.81 86 THR A O 1
ATOM 638 N N . LEU A 1 87 ? -21.867 8.938 -13.482 1.00 84.31 87 LEU A N 1
ATOM 639 C CA . LEU A 1 87 ? -22.363 7.697 -12.873 1.00 84.31 87 LEU A CA 1
ATOM 640 C C . LEU A 1 87 ? -22.443 7.755 -11.342 1.00 84.31 87 LEU A C 1
ATOM 642 O O . LEU A 1 87 ? -23.232 7.028 -10.735 1.00 84.31 87 LEU A O 1
ATOM 646 N N . GLU A 1 88 ? -21.588 8.549 -10.707 1.00 83.56 88 GLU A N 1
ATOM 647 C CA . GLU A 1 88 ? -21.613 8.774 -9.262 1.00 83.56 88 GLU A CA 1
ATOM 648 C C . GLU A 1 88 ? -22.658 9.810 -8.858 1.00 83.56 88 GLU A C 1
ATOM 650 O O . GLU A 1 88 ? -23.379 9.578 -7.892 1.00 83.56 88 GLU A O 1
ATOM 655 N N . ALA A 1 89 ? -22.808 10.896 -9.623 1.00 76.31 89 ALA A N 1
ATOM 656 C CA . ALA A 1 89 ? -23.876 11.868 -9.400 1.00 76.31 89 ALA A CA 1
ATOM 657 C C . ALA A 1 89 ? -25.274 11.242 -9.559 1.00 76.31 89 ALA A C 1
ATOM 659 O O . ALA A 1 89 ? -26.204 11.603 -8.841 1.00 76.31 89 ALA A O 1
ATOM 660 N N . GLU A 1 90 ? -25.416 10.289 -10.483 1.00 80.38 90 GLU A N 1
ATOM 661 C CA . GLU A 1 90 ? -26.657 9.546 -10.732 1.00 80.38 90 GLU A CA 1
ATOM 662 C C . GLU A 1 90 ? -26.845 8.319 -9.818 1.00 80.38 90 GLU A C 1
ATOM 664 O O . GLU A 1 90 ? -27.880 7.659 -9.908 1.00 80.38 90 GLU A O 1
ATOM 669 N N . ASP A 1 91 ? -25.859 7.993 -8.973 1.00 76.38 91 ASP A N 1
ATOM 670 C CA . ASP A 1 91 ? -25.832 6.815 -8.089 1.00 76.38 91 ASP A CA 1
ATOM 671 C C . ASP A 1 91 ? -26.255 5.502 -8.784 1.00 76.38 91 ASP A C 1
ATOM 673 O O . ASP A 1 91 ? -27.111 4.748 -8.314 1.00 76.38 91 ASP A O 1
ATOM 677 N N . ARG A 1 92 ? -25.667 5.218 -9.958 1.00 83.75 92 ARG A N 1
ATOM 678 C CA . ARG A 1 92 ? -25.996 4.011 -10.740 1.00 83.75 92 ARG A CA 1
ATOM 679 C C . ARG A 1 92 ? -24.786 3.250 -11.273 1.00 83.75 92 ARG A C 1
ATOM 681 O O . ARG A 1 92 ? -23.659 3.749 -11.315 1.00 83.75 92 ARG A O 1
ATOM 688 N N . ASN A 1 93 ? -25.039 2.013 -11.702 1.00 83.38 93 ASN A N 1
ATOM 689 C CA . ASN A 1 93 ? -24.055 1.179 -12.394 1.00 83.38 93 ASN A CA 1
ATOM 690 C C . ASN A 1 93 ? -23.857 1.643 -13.849 1.00 83.38 93 ASN A C 1
ATOM 692 O O . ASN A 1 93 ? -24.746 2.263 -14.440 1.00 83.38 93 ASN A O 1
ATOM 696 N N . ALA A 1 94 ? -22.694 1.323 -14.420 1.00 88.62 94 ALA A N 1
ATOM 697 C CA . ALA A 1 94 ? -22.404 1.546 -15.832 1.00 88.62 94 ALA A CA 1
ATOM 698 C C . ALA A 1 94 ? -23.133 0.510 -16.707 1.00 88.62 94 ALA A C 1
ATOM 700 O O . ALA A 1 94 ? -23.190 -0.673 -16.372 1.00 88.62 94 ALA A O 1
ATOM 701 N N . SER A 1 95 ? -23.683 0.949 -17.837 1.00 91.00 95 SER A N 1
ATOM 702 C CA . SER A 1 95 ? -24.138 0.063 -18.916 1.00 91.00 95 SER A CA 1
ATOM 703 C C . SER A 1 95 ? -22.951 -0.542 -19.678 1.00 91.00 95 SER A C 1
ATOM 705 O O . SER A 1 95 ? -21.823 -0.083 -19.532 1.00 91.00 95 SER A O 1
ATOM 707 N N . ALA A 1 96 ? -23.188 -1.543 -20.530 1.00 90.69 96 ALA A N 1
ATOM 708 C CA . ALA A 1 96 ? -22.118 -2.183 -21.305 1.00 90.69 96 ALA A CA 1
ATOM 709 C C . ALA A 1 96 ? -21.341 -1.191 -22.199 1.00 90.69 96 ALA A C 1
ATOM 711 O O . ALA A 1 96 ? -20.113 -1.250 -22.265 1.00 90.69 96 ALA A O 1
ATOM 712 N N . ASP A 1 97 ? -22.038 -0.242 -22.834 1.00 92.38 97 ASP A N 1
ATOM 713 C CA . ASP A 1 97 ? -21.407 0.787 -23.673 1.00 92.38 97 ASP A CA 1
ATOM 714 C C . ASP A 1 97 ? -20.580 1.773 -22.830 1.00 92.38 97 ASP A C 1
ATOM 716 O O . ASP A 1 97 ? -19.487 2.181 -23.220 1.00 92.38 97 ASP A O 1
ATOM 720 N N . GLU A 1 98 ? -21.067 2.121 -21.638 1.00 95.00 98 GLU A N 1
ATOM 721 C CA . GLU A 1 98 ? -20.352 2.977 -20.685 1.00 95.00 98 GLU A CA 1
ATOM 722 C C . GLU A 1 98 ? -19.131 2.268 -20.086 1.00 95.00 98 GLU A C 1
ATOM 724 O O . GLU A 1 98 ? -18.070 2.877 -19.954 1.00 95.00 98 GLU A O 1
ATOM 729 N N . GLN A 1 99 ? -19.231 0.970 -19.789 1.00 94.75 99 GLN A N 1
ATOM 730 C CA . GLN A 1 99 ? -18.092 0.155 -19.365 1.00 94.75 99 GLN A CA 1
ATOM 731 C C . GLN A 1 99 ? -17.005 0.114 -20.442 1.00 94.75 99 GLN A C 1
ATOM 733 O O . GLN A 1 99 ? -15.827 0.204 -20.109 1.00 94.75 99 GLN A O 1
ATOM 738 N N . ALA A 1 100 ? -17.372 0.063 -21.726 1.00 93.25 100 ALA A N 1
ATOM 739 C CA . ALA A 1 100 ? -16.402 0.126 -22.818 1.00 93.25 100 ALA A CA 1
ATOM 740 C C . ALA A 1 100 ? -15.648 1.469 -22.874 1.00 93.25 100 ALA A C 1
ATOM 742 O O . ALA A 1 100 ? -14.481 1.491 -23.260 1.00 93.25 100 ALA A O 1
ATOM 743 N N . VAL A 1 101 ? -16.279 2.580 -22.472 1.00 95.31 101 VAL A N 1
ATOM 744 C CA . VAL A 1 101 ? -15.606 3.885 -22.335 1.00 95.31 101 VAL A CA 1
ATOM 745 C C . VAL A 1 101 ? -14.668 3.882 -21.128 1.00 95.31 101 VAL A C 1
ATOM 747 O O . VAL A 1 101 ? -13.503 4.245 -21.263 1.00 95.31 101 VAL A O 1
ATOM 750 N N . LEU A 1 102 ? -15.144 3.423 -19.967 1.00 95.19 102 LEU A N 1
ATOM 751 C CA . LEU A 1 102 ? -14.338 3.336 -18.744 1.00 95.19 102 LEU A CA 1
ATOM 752 C C . LEU A 1 102 ? -13.109 2.428 -18.921 1.00 95.19 102 LEU A C 1
ATOM 754 O O . LEU A 1 102 ? -12.022 2.765 -18.461 1.00 95.19 102 LEU A O 1
ATOM 758 N N . ALA A 1 103 ? -13.253 1.313 -19.641 1.00 93.31 103 ALA A N 1
ATOM 759 C CA . ALA A 1 103 ? -12.183 0.346 -19.886 1.00 93.31 103 ALA A CA 1
ATOM 760 C C . ALA A 1 103 ? -11.039 0.882 -20.766 1.00 93.31 103 ALA A C 1
ATOM 762 O O . ALA A 1 103 ? -9.967 0.275 -20.805 1.00 93.31 103 ALA A O 1
ATOM 763 N N . ARG A 1 104 ? -11.238 2.006 -21.472 1.00 92.94 104 ARG A N 1
ATOM 764 C CA . ARG A 1 104 ? -10.183 2.680 -22.251 1.00 92.94 104 ARG A CA 1
ATOM 765 C C . ARG A 1 104 ? -9.302 3.595 -21.412 1.00 92.94 104 ARG A C 1
ATOM 767 O O . ARG A 1 104 ? -8.318 4.105 -21.937 1.00 92.94 104 ARG A O 1
ATOM 774 N N . PHE A 1 105 ? -9.624 3.796 -20.136 1.00 92.75 105 PHE A N 1
ATOM 775 C CA . PHE A 1 105 ? -8.746 4.528 -19.239 1.00 92.75 105 PHE A CA 1
ATOM 776 C C . PHE A 1 105 ? -7.437 3.748 -19.040 1.00 92.75 105 PHE A C 1
ATOM 778 O O . PHE A 1 105 ? -7.436 2.610 -18.564 1.00 92.75 105 PHE A O 1
ATOM 785 N N . THR A 1 106 ? -6.320 4.371 -19.411 1.00 87.56 106 THR A N 1
ATOM 786 C CA . THR A 1 106 ? -4.963 3.809 -19.282 1.00 87.56 106 THR A CA 1
ATOM 787 C C . THR A 1 106 ? -4.073 4.661 -18.381 1.00 87.56 106 THR A C 1
ATOM 789 O O . THR A 1 106 ? -2.848 4.571 -18.461 1.00 87.56 106 THR A O 1
ATOM 792 N N . GLY A 1 107 ? -4.662 5.539 -17.563 1.00 87.00 107 GLY A N 1
ATOM 793 C CA . GLY A 1 107 ? -3.920 6.490 -16.737 1.00 87.00 107 GLY A CA 1
ATOM 794 C C . GLY A 1 107 ? -2.946 7.353 -17.547 1.00 87.00 107 GLY A C 1
ATOM 795 O O . GLY A 1 107 ? -3.054 7.479 -18.769 1.00 87.00 107 GLY A O 1
ATOM 796 N N . PHE A 1 108 ? -1.974 7.956 -16.865 1.00 88.06 108 PHE A N 1
ATOM 797 C CA . PHE A 1 108 ? -1.059 8.928 -17.474 1.00 88.06 108 PHE A CA 1
ATOM 798 C C . PHE A 1 108 ? 0.427 8.554 -17.359 1.00 88.06 108 PHE A C 1
ATOM 800 O O . PHE A 1 108 ? 1.286 9.403 -17.570 1.00 88.06 108 PHE A O 1
ATOM 807 N N . GLY A 1 109 ? 0.745 7.290 -17.056 1.00 80.81 109 GLY A N 1
ATOM 808 C CA . GLY A 1 109 ? 2.130 6.832 -16.863 1.00 80.81 109 GLY A CA 1
ATOM 809 C C . GLY A 1 109 ? 2.980 6.703 -18.124 1.00 80.81 109 GLY A C 1
ATOM 810 O O . GLY A 1 109 ? 4.193 6.543 -18.034 1.00 80.81 109 GLY A O 1
ATOM 811 N N . ALA A 1 110 ? 2.393 6.819 -19.317 1.00 83.31 110 ALA A N 1
ATOM 812 C CA . ALA A 1 110 ? 3.189 6.936 -20.533 1.00 83.31 110 ALA A CA 1
ATOM 813 C C . ALA A 1 110 ? 3.974 8.256 -20.525 1.00 83.31 110 ALA A C 1
ATOM 815 O O . ALA A 1 110 ? 3.394 9.320 -20.300 1.00 83.31 110 ALA A O 1
ATOM 816 N N . GLY A 1 111 ? 5.273 8.208 -20.839 1.00 79.25 111 GLY A N 1
ATOM 817 C CA . GLY A 1 111 ? 6.156 9.375 -20.729 1.00 79.25 111 GLY A CA 1
ATOM 818 C C . GLY A 1 111 ? 5.673 10.604 -21.510 1.00 79.25 111 GLY A C 1
ATOM 819 O O . GLY A 1 111 ? 5.856 11.731 -21.059 1.00 79.25 111 GLY A O 1
ATOM 820 N N . GLU A 1 112 ? 5.008 10.426 -22.655 1.00 83.75 112 GLU A N 1
ATOM 821 C CA . GLU A 1 112 ? 4.435 11.550 -23.408 1.00 83.75 112 GLU A CA 1
ATOM 822 C C . GLU A 1 112 ? 3.253 12.212 -22.681 1.00 83.75 112 GLU A C 1
ATOM 824 O O . GLU A 1 112 ? 3.149 13.439 -22.696 1.00 83.75 112 GLU A O 1
ATOM 829 N N . LEU A 1 113 ? 2.402 11.424 -22.014 1.00 86.38 113 LEU A N 1
ATOM 830 C CA . LEU A 1 113 ? 1.280 11.922 -21.216 1.00 86.38 113 LEU A CA 1
ATOM 831 C C . LEU A 1 113 ? 1.783 12.627 -19.957 1.00 86.38 113 LEU A C 1
ATOM 833 O O . LEU A 1 113 ? 1.421 13.780 -19.729 1.00 86.38 113 LEU A O 1
ATOM 837 N N . ALA A 1 114 ? 2.662 11.967 -19.200 1.00 85.38 114 ALA A N 1
ATOM 838 C CA . ALA A 1 114 ? 3.236 12.491 -17.966 1.00 85.38 114 ALA A CA 1
ATOM 839 C C . ALA A 1 114 ? 3.895 13.863 -18.189 1.00 85.38 114 ALA A C 1
ATOM 841 O O . ALA A 1 114 ? 3.517 14.852 -17.565 1.00 85.38 114 ALA A O 1
ATOM 842 N N . ASN A 1 115 ? 4.803 13.947 -19.169 1.00 83.00 115 ASN A N 1
ATOM 843 C CA . ASN A 1 115 ? 5.559 15.168 -19.456 1.00 83.00 115 ASN A CA 1
ATOM 844 C C . ASN A 1 115 ? 4.720 16.293 -20.086 1.00 83.00 115 ASN A C 1
ATOM 846 O O . ASN A 1 115 ? 5.167 17.438 -20.109 1.00 83.00 115 ASN A O 1
ATOM 850 N N . SER A 1 116 ? 3.549 15.987 -20.657 1.00 87.06 116 SER A N 1
ATOM 851 C CA . SER A 1 116 ? 2.724 16.991 -21.347 1.00 87.06 116 SER A CA 1
ATOM 852 C C . SER A 1 116 ? 1.544 17.492 -20.511 1.00 87.06 116 SER A C 1
ATOM 854 O O . SER A 1 116 ? 1.089 18.610 -20.751 1.00 87.06 116 SER A O 1
ATOM 856 N N . LEU A 1 117 ? 1.047 16.690 -19.561 1.00 87.88 117 LEU A N 1
ATOM 857 C CA . LEU A 1 117 ? -0.165 16.975 -18.777 1.00 87.88 117 LEU A CA 1
ATOM 858 C C . LEU A 1 117 ? 0.099 17.291 -17.300 1.00 87.88 117 LEU A C 1
ATOM 860 O O . LEU A 1 117 ? -0.803 17.792 -16.636 1.00 87.88 117 LEU A O 1
ATOM 864 N N . PHE A 1 118 ? 1.314 17.059 -16.799 1.00 87.25 118 PHE A N 1
ATOM 865 C CA . PHE A 1 118 ? 1.711 17.406 -15.431 1.00 87.25 118 PHE A CA 1
ATOM 866 C C . PHE A 1 118 ? 2.966 18.299 -15.442 1.00 87.25 118 PHE A C 1
ATOM 868 O O . PHE A 1 118 ? 4.062 17.830 -15.131 1.00 87.25 118 PHE A O 1
ATOM 875 N N . PRO A 1 119 ? 2.841 19.578 -15.856 1.00 81.12 119 PRO A N 1
ATOM 876 C CA . PRO A 1 119 ? 3.962 20.519 -15.865 1.00 81.12 119 PRO A CA 1
ATOM 877 C C . PRO A 1 119 ? 4.449 20.829 -14.441 1.00 81.12 119 PRO A C 1
ATOM 879 O O . PRO A 1 119 ? 3.686 20.742 -13.476 1.00 81.12 119 PRO A O 1
ATOM 882 N N . ARG A 1 120 ? 5.720 21.227 -14.299 1.00 75.00 120 ARG A N 1
ATOM 883 C CA . ARG A 1 120 ? 6.271 21.626 -12.993 1.00 75.00 120 ARG A CA 1
ATOM 884 C C . ARG A 1 120 ? 5.678 22.959 -12.537 1.00 75.00 120 ARG A C 1
ATOM 886 O O . ARG A 1 120 ? 5.160 23.740 -13.334 1.00 75.00 120 ARG A O 1
ATOM 893 N N . ALA A 1 121 ? 5.791 23.249 -11.242 1.00 66.56 121 ALA A N 1
ATOM 894 C CA . ALA A 1 121 ? 5.313 24.508 -10.677 1.00 66.56 121 ALA A CA 1
ATOM 895 C C . ALA A 1 121 ? 5.920 25.722 -11.412 1.00 66.56 121 ALA A C 1
ATOM 897 O O . ALA A 1 121 ? 7.138 25.896 -11.447 1.00 66.56 121 ALA A O 1
ATOM 898 N N . GLY A 1 122 ? 5.059 26.564 -11.995 1.00 67.75 122 GLY A N 1
ATOM 899 C CA . GLY A 1 122 ? 5.454 27.749 -12.768 1.00 67.75 122 GLY A CA 1
ATOM 900 C C . GLY A 1 122 ? 5.663 27.516 -14.270 1.00 67.75 122 GLY A C 1
ATOM 901 O O . GLY A 1 122 ? 5.898 28.481 -14.998 1.00 67.75 122 GLY A O 1
ATOM 902 N N . GLU A 1 123 ? 5.547 26.277 -14.752 1.00 79.50 123 GLU A N 1
ATOM 903 C CA . GLU A 1 123 ? 5.566 25.945 -16.178 1.00 79.50 123 GLU A CA 1
ATOM 904 C C . GLU A 1 123 ? 4.150 25.944 -16.778 1.00 79.50 123 GLU A C 1
ATOM 906 O O . GLU A 1 123 ? 3.142 25.890 -16.076 1.00 79.50 123 GLU A O 1
ATOM 911 N N . THR A 1 124 ? 4.069 26.025 -18.108 1.00 82.81 124 THR A N 1
ATOM 912 C CA . THR A 1 124 ? 2.803 25.955 -18.858 1.00 82.81 124 THR A CA 1
ATOM 913 C C . THR A 1 124 ? 2.708 24.632 -19.609 1.00 82.81 124 THR A C 1
ATOM 915 O O . THR A 1 124 ? 3.728 23.991 -19.871 1.00 82.81 124 THR A O 1
ATOM 918 N N . PHE A 1 125 ? 1.490 24.218 -19.972 1.00 87.75 125 PHE A N 1
ATOM 919 C CA . PHE A 1 125 ? 1.289 23.026 -20.795 1.00 87.75 125 PHE A CA 1
ATOM 920 C C . PHE A 1 125 ? 2.052 23.129 -22.120 1.00 87.75 125 PHE A C 1
ATOM 922 O O . PHE A 1 125 ? 2.166 24.197 -22.727 1.00 87.75 125 PHE A O 1
ATOM 929 N N . ARG A 1 126 ? 2.565 21.989 -22.591 1.00 86.38 126 ARG A N 1
ATOM 930 C CA . ARG A 1 126 ? 3.291 21.911 -23.861 1.00 86.38 126 ARG A CA 1
ATOM 931 C C . ARG A 1 126 ? 2.379 22.312 -25.026 1.00 86.38 126 ARG A C 1
ATOM 933 O O . ARG A 1 126 ? 1.207 21.948 -25.054 1.00 86.38 126 ARG A O 1
ATOM 940 N N . ALA A 1 127 ? 2.952 22.971 -26.035 1.00 85.75 127 ALA A N 1
ATOM 941 C CA . ALA A 1 127 ? 2.220 23.393 -27.228 1.00 85.75 127 ALA A CA 1
ATOM 942 C C . ALA A 1 127 ? 1.394 22.251 -27.862 1.00 85.75 127 ALA A C 1
ATOM 944 O O . ALA A 1 127 ? 1.929 21.197 -28.226 1.00 85.75 127 ALA A O 1
ATOM 945 N N . GLY A 1 128 ? 0.089 22.471 -28.015 1.00 87.06 128 GLY A N 1
ATOM 946 C CA . GLY A 1 128 ? -0.886 21.516 -28.540 1.00 87.06 128 GLY A CA 1
ATOM 947 C C . GLY A 1 128 ? -1.476 20.535 -27.516 1.00 87.06 128 GLY A C 1
ATOM 948 O O . GLY A 1 128 ? -2.141 19.587 -27.948 1.00 87.06 128 GLY A O 1
ATOM 949 N N . TRP A 1 129 ? -1.213 20.713 -26.219 1.00 92.06 129 TRP A N 1
ATOM 950 C CA . TRP A 1 129 ? -1.789 19.947 -25.101 1.00 92.06 129 TRP A CA 1
ATOM 951 C C . TRP A 1 129 ? -2.616 20.809 -24.138 1.00 92.06 129 TRP A C 1
ATOM 953 O O . TRP A 1 129 ? -3.248 20.265 -23.239 1.00 92.06 129 TRP A O 1
ATOM 963 N N . GLU A 1 130 ? -2.659 22.125 -24.346 1.00 92.50 130 GLU A N 1
ATOM 964 C CA . GLU A 1 130 ? -3.261 23.110 -23.443 1.00 92.50 130 GLU A CA 1
ATOM 965 C C . GLU A 1 130 ? -4.738 22.813 -23.174 1.00 92.50 130 GLU A C 1
ATOM 967 O O . GLU A 1 130 ? -5.162 22.791 -22.027 1.00 92.50 130 GLU A O 1
ATOM 972 N N . GLU A 1 131 ? -5.510 22.503 -24.220 1.00 92.25 131 GLU A N 1
ATOM 973 C CA . GLU A 1 131 ? -6.937 22.184 -24.094 1.00 92.25 131 GLU A CA 1
ATOM 974 C C . GLU A 1 131 ? -7.179 20.914 -23.260 1.00 92.25 131 GLU A C 1
ATOM 976 O O . GLU A 1 131 ? -8.095 20.868 -22.441 1.00 92.25 131 GLU A O 1
ATOM 981 N N . ILE A 1 132 ? -6.352 19.882 -23.458 1.00 92.56 132 ILE A N 1
ATOM 982 C CA . ILE A 1 132 ? -6.460 18.607 -22.734 1.00 92.56 132 ILE A CA 1
ATOM 983 C C . ILE A 1 132 ? -6.039 18.809 -21.274 1.00 92.56 132 ILE A C 1
ATOM 985 O O . ILE A 1 132 ? -6.709 18.307 -20.375 1.00 92.56 132 ILE A O 1
ATOM 989 N N . GLY A 1 133 ? -4.969 19.577 -21.045 1.00 91.00 133 GLY A N 1
ATOM 990 C CA . GLY A 1 133 ? -4.511 19.975 -19.717 1.00 91.00 133 GLY A CA 1
ATOM 991 C C . GLY A 1 133 ? -5.599 20.715 -18.945 1.00 91.00 133 GLY A C 1
ATOM 992 O O . GLY A 1 133 ? -5.989 20.261 -17.876 1.00 91.00 133 GLY A O 1
ATOM 993 N N . SER A 1 134 ? -6.177 21.777 -19.513 1.00 90.50 134 SER A N 1
ATOM 994 C CA . SER A 1 134 ? -7.254 22.535 -18.860 1.00 90.50 134 SER A CA 1
ATOM 995 C C . SER A 1 134 ? -8.490 21.681 -18.563 1.00 90.50 134 SER A C 1
ATOM 997 O O . SER A 1 134 ? -9.043 21.775 -17.473 1.00 90.50 134 SER A O 1
ATOM 999 N N . GLN A 1 135 ? -8.899 20.792 -19.476 1.00 93.06 135 GLN A N 1
ATOM 1000 C CA . GLN A 1 135 ? -10.011 19.874 -19.201 1.00 93.06 135 GLN A CA 1
ATOM 1001 C C . GLN A 1 135 ? -9.696 18.884 -18.075 1.00 93.06 135 GLN A C 1
ATOM 1003 O O . GLN A 1 135 ? -10.593 18.539 -17.309 1.00 93.06 135 GLN A O 1
ATOM 1008 N N . LEU A 1 136 ? -8.447 18.418 -17.959 1.00 92.44 136 LEU A N 1
ATOM 1009 C CA . LEU A 1 136 ? -8.029 17.591 -16.828 1.00 92.44 136 LEU A CA 1
ATOM 1010 C C . LEU A 1 136 ? -8.192 18.368 -15.519 1.00 92.44 136 LEU A C 1
ATOM 1012 O O . LEU A 1 136 ? -8.799 17.848 -14.589 1.00 92.44 136 LEU A O 1
ATOM 1016 N N . GLU A 1 137 ? -7.717 19.616 -15.467 1.00 90.56 137 GLU A N 1
ATOM 1017 C CA . GLU A 1 137 ? -7.850 20.489 -14.291 1.00 90.56 137 GLU A CA 1
ATOM 1018 C C . GLU A 1 137 ? -9.300 20.795 -13.912 1.00 90.56 137 GLU A C 1
ATOM 1020 O O . GLU A 1 137 ? -9.610 20.875 -12.729 1.00 90.56 137 GLU A O 1
ATOM 1025 N N . GLU A 1 138 ? -10.193 20.939 -14.890 1.00 91.88 138 GLU A N 1
ATOM 1026 C CA . GLU A 1 138 ? -11.622 21.163 -14.646 1.00 91.88 138 GLU A CA 1
ATOM 1027 C C . GLU A 1 138 ? -12.344 19.908 -14.134 1.00 91.88 138 GLU A C 1
ATOM 1029 O O . GLU A 1 138 ? -13.270 20.009 -13.330 1.00 91.88 138 GLU A O 1
ATOM 1034 N N . LEU A 1 139 ? -11.949 18.725 -14.616 1.00 90.94 139 LEU A N 1
ATOM 1035 C CA . LEU A 1 139 ? -12.611 17.457 -14.297 1.00 90.94 139 LEU A CA 1
ATOM 1036 C C . LEU A 1 139 ? -12.120 16.815 -12.998 1.00 90.94 139 LEU A C 1
ATOM 1038 O O . LEU A 1 139 ? -12.743 15.860 -12.536 1.00 90.94 139 LEU A O 1
ATOM 1042 N N . THR A 1 140 ? -11.010 17.289 -12.436 1.00 86.88 140 THR A N 1
ATOM 1043 C CA . THR A 1 140 ? -10.369 16.670 -11.274 1.00 86.88 140 THR A CA 1
ATOM 1044 C C . THR A 1 140 ? -10.036 17.702 -10.207 1.00 86.88 140 THR A C 1
ATOM 1046 O O . THR A 1 140 ? -9.590 18.816 -10.479 1.00 86.88 140 THR A O 1
ATOM 1049 N N . SER A 1 141 ? -10.229 17.320 -8.951 1.00 80.50 141 SER A N 1
ATOM 1050 C CA . SER A 1 141 ? -9.757 18.090 -7.803 1.00 80.50 141 SER A CA 1
ATOM 1051 C C . SER A 1 141 ? -8.225 18.169 -7.766 1.00 80.50 141 SER A C 1
ATOM 1053 O O . SER A 1 141 ? -7.513 17.394 -8.408 1.00 80.50 141 SER A O 1
ATOM 1055 N N . GLN A 1 142 ? -7.682 19.102 -6.979 1.00 73.00 142 GLN A N 1
ATOM 1056 C CA . GLN A 1 142 ? -6.232 19.210 -6.779 1.00 73.00 142 GLN A CA 1
ATOM 1057 C C . GLN A 1 142 ? -5.629 17.916 -6.208 1.00 73.00 142 GLN A C 1
ATOM 1059 O O . GLN A 1 142 ? -4.553 17.502 -6.635 1.00 73.00 142 GLN A O 1
ATOM 1064 N N . GLN A 1 143 ? -6.350 17.255 -5.300 1.00 68.31 143 GLN A N 1
ATOM 1065 C CA . GLN A 1 143 ? -5.954 15.982 -4.706 1.00 68.31 143 GLN A CA 1
ATOM 1066 C C . GLN A 1 143 ? -5.913 14.852 -5.745 1.00 68.31 143 GLN A C 1
ATOM 1068 O O . GLN A 1 143 ? -4.895 14.179 -5.876 1.00 68.31 143 GLN A O 1
ATOM 1073 N N . GLU A 1 144 ? -6.972 14.691 -6.547 1.00 77.44 144 GLU A N 1
ATOM 1074 C CA . GLU A 1 144 ? -7.013 13.683 -7.617 1.00 77.44 144 GLU A CA 1
ATOM 1075 C C . GLU A 1 144 ? -5.908 13.914 -8.654 1.00 77.44 144 GLU A C 1
ATOM 1077 O O . GLU A 1 144 ? -5.267 12.962 -9.091 1.00 77.44 144 GLU A O 1
ATOM 1082 N N . ARG A 1 145 ? -5.613 15.172 -9.011 1.00 85.00 145 ARG A N 1
ATOM 1083 C CA . ARG A 1 145 ? -4.481 15.478 -9.902 1.00 85.00 145 ARG A CA 1
ATOM 1084 C C . ARG A 1 145 ? -3.142 15.100 -9.302 1.00 85.00 145 ARG A C 1
ATOM 1086 O O . ARG A 1 145 ? -2.297 14.585 -10.028 1.00 85.00 145 ARG A O 1
ATOM 1093 N N . ALA A 1 146 ? -2.939 15.352 -8.012 1.00 74.88 146 ALA A N 1
ATOM 1094 C CA . ALA A 1 146 ? -1.715 14.959 -7.328 1.00 74.88 146 ALA A CA 1
ATOM 1095 C C . ALA A 1 146 ? -1.557 13.426 -7.309 1.00 74.88 146 ALA A C 1
ATOM 1097 O O . ALA A 1 146 ? -0.464 12.930 -7.583 1.00 74.88 146 ALA A O 1
ATOM 1098 N N . GLY A 1 147 ? -2.645 12.680 -7.074 1.00 76.31 147 GLY A N 1
ATOM 1099 C CA . GLY A 1 147 ? -2.685 11.216 -7.189 1.00 76.31 147 GLY A CA 1
ATOM 1100 C C . GLY A 1 147 ? -2.301 10.722 -8.583 1.00 76.31 147 GLY A C 1
ATOM 1101 O O . GLY A 1 147 ? -1.343 9.957 -8.730 1.00 76.31 147 GLY A O 1
ATOM 1102 N N . LEU A 1 148 ? -2.949 11.260 -9.621 1.00 83.62 148 LEU A N 1
ATOM 1103 C CA . LEU A 1 148 ? -2.654 10.924 -11.016 1.00 83.62 148 LEU A CA 1
ATOM 1104 C C . LEU A 1 148 ? -1.209 11.260 -11.414 1.00 83.62 148 LEU A C 1
ATOM 1106 O O . LEU A 1 148 ? -0.576 10.478 -12.123 1.00 83.62 148 LEU A O 1
ATOM 1110 N N . ALA A 1 149 ? -0.674 12.392 -10.943 1.00 81.94 149 ALA A N 1
ATOM 1111 C CA . ALA A 1 149 ? 0.706 12.802 -11.186 1.00 81.94 149 ALA A CA 1
ATOM 1112 C C . ALA A 1 149 ? 1.708 11.821 -10.555 1.00 81.94 149 ALA A C 1
ATOM 1114 O O . ALA A 1 149 ? 2.654 11.394 -11.221 1.00 81.94 149 ALA A O 1
ATOM 1115 N N . ARG A 1 150 ? 1.483 11.406 -9.300 1.00 77.12 150 ARG A N 1
ATOM 1116 C CA . ARG A 1 150 ? 2.321 10.400 -8.622 1.00 77.12 150 ARG A CA 1
ATOM 1117 C C . ARG A 1 150 ? 2.260 9.054 -9.332 1.00 77.12 150 ARG A C 1
ATOM 1119 O O . ARG A 1 150 ? 3.306 8.462 -9.588 1.00 77.12 150 ARG A O 1
ATOM 1126 N N . ALA A 1 151 ? 1.066 8.623 -9.741 1.00 78.81 151 ALA A N 1
ATOM 1127 C CA . ALA A 1 151 ? 0.882 7.377 -10.478 1.00 78.81 151 ALA A CA 1
ATOM 1128 C C . ALA A 1 151 ? 1.701 7.331 -11.779 1.00 78.81 151 ALA A C 1
ATOM 1130 O O . ALA A 1 151 ? 2.118 6.250 -12.193 1.00 78.81 151 ALA A O 1
ATOM 1131 N N . THR A 1 152 ? 2.019 8.473 -12.406 1.00 79.50 152 THR A N 1
ATOM 1132 C CA . THR A 1 152 ? 2.844 8.466 -13.626 1.00 79.50 152 THR A CA 1
ATOM 1133 C C . THR A 1 152 ? 4.256 7.912 -13.435 1.00 79.50 152 THR A C 1
ATOM 1135 O O . THR A 1 152 ? 4.874 7.483 -14.406 1.00 79.50 152 THR A O 1
ATOM 1138 N N . GLN A 1 153 ? 4.760 7.894 -12.199 1.00 68.75 153 GLN A N 1
ATOM 1139 C CA . GLN A 1 153 ? 6.118 7.451 -11.895 1.00 68.75 153 GLN A CA 1
ATOM 1140 C C . GLN A 1 153 ? 6.261 5.921 -11.938 1.00 68.75 153 GLN A C 1
ATOM 1142 O O . GLN A 1 153 ? 7.375 5.425 -12.087 1.00 68.75 153 GLN A O 1
ATOM 1147 N N . TYR A 1 154 ? 5.164 5.168 -11.785 1.00 67.75 154 TYR A N 1
ATOM 1148 C CA . TYR A 1 154 ? 5.220 3.709 -11.621 1.00 67.75 154 TYR A CA 1
ATOM 1149 C C . TYR A 1 154 ? 4.021 2.920 -12.175 1.00 67.75 154 TYR A C 1
ATOM 1151 O O . TYR A 1 154 ? 4.061 1.687 -12.166 1.00 67.75 154 TYR A O 1
ATOM 1159 N N . ALA A 1 155 ? 2.967 3.577 -12.672 1.00 65.56 155 ALA A N 1
ATOM 1160 C CA . ALA A 1 155 ? 1.794 2.913 -13.237 1.00 65.56 155 ALA A CA 1
ATOM 1161 C C . ALA A 1 155 ? 1.926 2.723 -14.758 1.00 65.56 155 ALA A C 1
ATOM 1163 O O . ALA A 1 155 ? 1.698 3.643 -15.546 1.00 65.56 155 ALA A O 1
ATOM 1164 N N . HIS A 1 156 ? 2.232 1.495 -15.178 1.00 74.69 156 HIS A N 1
ATOM 1165 C CA . HIS A 1 156 ? 2.194 1.077 -16.580 1.00 74.69 156 HIS A CA 1
ATOM 1166 C C . HIS A 1 156 ? 1.163 -0.036 -16.767 1.00 74.69 156 HIS A C 1
ATOM 1168 O O . HIS A 1 156 ? 1.174 -1.042 -16.058 1.00 74.69 156 HIS A O 1
ATOM 1174 N N . TYR A 1 157 ? 0.278 0.126 -17.749 1.00 76.56 157 TYR A N 1
ATOM 1175 C CA . TYR A 1 157 ? -0.769 -0.852 -18.028 1.00 76.56 157 TYR A CA 1
ATOM 1176 C C . TYR A 1 157 ? -0.218 -2.031 -18.829 1.00 76.56 157 TYR A C 1
ATOM 1178 O O . TYR A 1 157 ? 0.500 -1.859 -19.814 1.00 76.56 157 TYR A O 1
ATOM 1186 N N . THR A 1 158 ? -0.563 -3.243 -18.405 1.00 86.25 158 THR A N 1
ATOM 1187 C CA . THR A 1 158 ? -0.118 -4.473 -19.063 1.00 86.25 158 THR A CA 1
ATOM 1188 C C . THR A 1 158 ? -0.822 -4.654 -20.415 1.00 86.25 158 THR A C 1
ATOM 1190 O O . THR A 1 158 ? -2.042 -4.509 -20.467 1.00 86.25 158 THR A O 1
ATOM 1193 N N . PRO A 1 159 ? -0.101 -4.984 -21.502 1.00 89.44 159 PRO A N 1
ATOM 1194 C CA . PRO A 1 159 ? -0.709 -5.372 -22.773 1.00 89.44 159 PRO A CA 1
ATOM 1195 C C . PRO A 1 159 ? -1.631 -6.592 -22.651 1.00 89.44 159 PRO A C 1
ATOM 1197 O O . PRO A 1 159 ? -1.284 -7.576 -21.988 1.00 89.44 159 PRO A O 1
ATOM 1200 N N . GLU A 1 160 ? -2.760 -6.575 -23.365 1.00 90.88 160 GLU A N 1
ATOM 1201 C CA . GLU A 1 160 ? -3.744 -7.668 -23.412 1.00 90.88 160 GLU A CA 1
ATOM 1202 C C . GLU A 1 160 ? -3.103 -9.021 -23.746 1.00 90.88 160 GLU A C 1
ATOM 1204 O O . GLU A 1 160 ? -3.444 -10.043 -23.150 1.00 90.88 160 GLU A O 1
ATOM 1209 N N . LEU A 1 161 ? -2.129 -9.030 -24.663 1.00 91.50 161 LEU A N 1
ATOM 1210 C CA . LEU A 1 161 ? -1.418 -10.242 -25.067 1.00 91.50 161 LEU A CA 1
ATOM 1211 C C . LEU A 1 161 ? -0.772 -10.964 -23.873 1.00 91.50 161 LEU A C 1
ATOM 1213 O O . LEU A 1 161 ? -0.872 -12.186 -23.755 1.00 91.50 161 LEU A O 1
ATOM 1217 N N . ILE A 1 162 ? -0.112 -10.212 -22.989 1.00 94.75 162 ILE A N 1
ATOM 1218 C CA . ILE A 1 162 ? 0.579 -10.771 -21.822 1.00 94.75 162 ILE A CA 1
ATOM 1219 C C . ILE A 1 162 ? -0.452 -11.315 -20.830 1.00 94.75 162 ILE A C 1
ATOM 1221 O O . ILE A 1 162 ? -0.308 -12.437 -20.343 1.00 94.75 162 ILE A O 1
ATOM 1225 N N . VAL A 1 163 ? -1.528 -10.558 -20.591 1.00 94.81 163 VAL A N 1
ATOM 1226 C CA . VAL A 1 163 ? -2.625 -10.956 -19.697 1.00 94.81 163 VAL A CA 1
ATOM 1227 C C . VAL A 1 163 ? -3.274 -12.262 -20.160 1.00 94.81 163 VAL A C 1
ATOM 1229 O O . VAL A 1 163 ? -3.454 -13.181 -19.359 1.00 94.81 163 VAL A O 1
ATOM 1232 N N . HIS A 1 164 ? -3.587 -12.386 -21.452 1.00 93.75 164 HIS A N 1
ATOM 1233 C CA . HIS A 1 164 ? -4.170 -13.608 -22.007 1.00 93.75 164 HIS A CA 1
ATOM 1234 C C . HIS A 1 164 ? -3.214 -14.803 -21.908 1.00 93.75 164 HIS A C 1
ATOM 1236 O O . HIS A 1 164 ? -3.637 -15.876 -21.480 1.00 93.75 164 HIS A O 1
ATOM 1242 N N . ALA A 1 165 ? -1.923 -14.617 -22.201 1.00 95.75 165 ALA A N 1
ATOM 1243 C CA . ALA A 1 165 ? -0.931 -15.686 -22.085 1.00 95.75 165 ALA A CA 1
ATOM 1244 C C . ALA A 1 165 ? -0.781 -16.199 -20.636 1.00 95.75 165 ALA A C 1
ATOM 1246 O O . ALA A 1 165 ? -0.630 -17.403 -20.411 1.00 95.75 165 ALA A O 1
ATOM 1247 N N . MET A 1 166 ? -0.874 -15.310 -19.640 1.00 97.31 166 MET A N 1
ATOM 1248 C CA . MET A 1 166 ? -0.869 -15.690 -18.221 1.00 97.31 166 MET A CA 1
ATOM 1249 C C . MET A 1 166 ? -2.143 -16.452 -17.821 1.00 97.31 166 MET A C 1
ATOM 1251 O O . MET A 1 166 ? -2.061 -17.450 -17.102 1.00 97.31 166 MET A O 1
ATOM 1255 N N . TRP A 1 167 ? -3.318 -16.048 -18.319 1.00 95.94 167 TRP A N 1
ATOM 1256 C CA . TRP A 1 167 ? -4.568 -16.786 -18.090 1.00 95.94 167 TRP A CA 1
ATOM 1257 C C . TRP A 1 167 ? -4.568 -18.174 -18.727 1.00 95.94 167 TRP A C 1
ATOM 1259 O O . TRP A 1 167 ? -5.022 -19.137 -18.097 1.00 95.94 167 TRP A O 1
ATOM 1269 N N . ASP A 1 168 ? -4.030 -18.297 -19.940 1.00 95.12 168 ASP A N 1
ATOM 1270 C CA . ASP A 1 168 ? -3.858 -19.582 -20.612 1.00 95.12 168 ASP A CA 1
ATOM 1271 C C . ASP A 1 168 ? -2.948 -20.502 -19.798 1.00 95.12 168 ASP A C 1
ATOM 1273 O O . ASP A 1 168 ? -3.291 -21.668 -19.572 1.00 95.12 168 ASP A O 1
ATOM 1277 N N . LEU A 1 169 ? -1.838 -19.974 -19.271 1.00 96.94 169 LEU A N 1
ATOM 1278 C CA . LEU A 1 169 ? -0.966 -20.721 -18.371 1.00 96.94 169 LEU A CA 1
ATOM 1279 C C . LEU A 1 169 ? -1.711 -21.167 -17.104 1.00 96.94 169 LEU A C 1
ATOM 1281 O O . LEU A 1 169 ? -1.676 -22.352 -16.765 1.00 96.94 169 LEU A O 1
ATOM 1285 N N . ALA A 1 170 ? -2.428 -20.268 -16.424 1.00 96.44 170 ALA A N 1
ATOM 1286 C CA . ALA A 1 170 ? -3.190 -20.609 -15.221 1.00 96.44 170 ALA A CA 1
ATOM 1287 C C . ALA A 1 170 ? -4.223 -21.718 -15.490 1.00 96.44 170 ALA A C 1
ATOM 1289 O O . ALA A 1 170 ? -4.340 -22.681 -14.722 1.00 96.44 170 ALA A O 1
ATOM 1290 N N . ALA A 1 171 ? -4.929 -21.645 -16.622 1.00 93.88 171 ALA A N 1
ATOM 1291 C CA . ALA A 1 171 ? -5.883 -22.666 -17.040 1.00 93.88 171 ALA A CA 1
ATOM 1292 C C . ALA A 1 171 ? -5.208 -24.024 -17.322 1.00 93.88 171 ALA A C 1
ATOM 1294 O O . ALA A 1 171 ? -5.722 -25.063 -16.877 1.00 93.88 171 ALA A O 1
ATOM 1295 N N . GLN A 1 172 ? -4.056 -24.019 -18.008 1.00 94.69 172 GLN A N 1
ATOM 1296 C CA . GLN A 1 172 ? -3.243 -25.207 -18.311 1.00 94.69 172 GLN A CA 1
ATOM 1297 C C . GLN A 1 172 ? -2.636 -25.843 -17.053 1.00 94.69 172 GLN A C 1
ATOM 1299 O O . GLN A 1 172 ? -2.584 -27.069 -16.952 1.00 94.69 172 GLN A O 1
ATOM 1304 N N . MET A 1 173 ? -2.236 -25.032 -16.071 1.00 95.50 173 MET A N 1
ATOM 1305 C CA . MET A 1 173 ? -1.770 -25.474 -14.750 1.00 95.50 173 MET A CA 1
ATOM 1306 C C . MET A 1 173 ? -2.902 -26.029 -13.875 1.00 95.50 173 MET A C 1
ATOM 1308 O O . MET A 1 173 ? -2.645 -26.648 -12.842 1.00 95.50 173 MET A O 1
ATOM 1312 N N . GLY A 1 174 ? -4.155 -25.860 -14.300 1.00 93.25 174 GLY A N 1
ATOM 1313 C CA . GLY A 1 174 ? -5.308 -26.475 -13.661 1.00 93.25 174 GLY A CA 1
ATOM 1314 C C . GLY A 1 174 ? -6.103 -25.551 -12.746 1.00 93.25 174 GLY A C 1
ATOM 1315 O O . GLY A 1 174 ? -6.856 -26.072 -11.934 1.00 93.25 174 GLY A O 1
ATOM 1316 N N . PHE A 1 175 ? -6.001 -24.224 -12.870 1.00 93.38 175 PHE A N 1
ATOM 1317 C CA . PHE A 1 175 ? -6.865 -23.312 -12.115 1.00 93.38 175 PHE A CA 1
ATOM 1318 C C . PHE A 1 175 ? -8.345 -23.544 -12.475 1.00 93.38 175 PHE A C 1
ATOM 1320 O O . PHE A 1 175 ? -8.699 -23.728 -13.649 1.00 93.38 175 PHE A O 1
ATOM 1327 N N . ARG A 1 176 ? -9.222 -23.605 -11.465 1.00 90.06 176 ARG A N 1
ATOM 1328 C CA . ARG A 1 176 ? -10.657 -23.930 -11.623 1.00 90.06 176 ARG A CA 1
ATOM 1329 C C . ARG A 1 176 ? -11.600 -22.931 -10.941 1.00 90.06 176 ARG A C 1
ATOM 1331 O O . ARG A 1 176 ? -12.801 -23.201 -10.887 1.00 90.06 176 ARG A O 1
ATOM 1338 N N . GLY A 1 177 ? -11.075 -21.797 -10.484 1.00 87.38 177 GLY A N 1
ATOM 1339 C CA . GLY A 1 177 ? -11.764 -20.846 -9.611 1.00 87.38 177 GLY A CA 1
ATOM 1340 C C . GLY A 1 177 ? -11.131 -20.828 -8.221 1.00 87.38 177 GLY A C 1
ATOM 1341 O O . GLY A 1 177 ? -10.314 -21.694 -7.904 1.00 87.38 177 GLY A O 1
ATOM 1342 N N . GLY A 1 178 ? -11.469 -19.831 -7.414 1.00 85.00 178 GLY A N 1
ATOM 1343 C CA . GLY A 1 178 ? -10.758 -19.545 -6.172 1.00 85.00 178 GLY A CA 1
ATOM 1344 C C . GLY A 1 178 ? -10.863 -18.080 -5.752 1.00 85.00 178 GLY A C 1
ATOM 1345 O O . GLY A 1 178 ? -11.424 -17.255 -6.477 1.00 85.00 178 GLY A O 1
ATOM 1346 N N . ARG A 1 179 ? -10.289 -17.761 -4.591 1.00 87.25 179 ARG A N 1
ATOM 1347 C CA . ARG A 1 179 ? -9.988 -16.372 -4.223 1.00 87.25 179 ARG A CA 1
ATOM 1348 C C . ARG A 1 179 ? -8.766 -15.911 -5.014 1.00 87.25 179 ARG A C 1
ATOM 1350 O O . ARG A 1 179 ? -7.726 -16.572 -4.958 1.00 87.25 179 ARG A O 1
ATOM 1357 N N . ALA A 1 180 ? -8.882 -14.798 -5.722 1.00 92.62 180 ALA A N 1
ATOM 1358 C CA . ALA A 1 180 ? -7.811 -14.188 -6.492 1.00 92.62 180 ALA A CA 1
ATOM 1359 C C . ALA A 1 180 ? -7.449 -12.810 -5.925 1.00 92.62 180 ALA A C 1
ATOM 1361 O O . ALA A 1 180 ? -8.335 -12.041 -5.554 1.00 92.62 180 ALA A O 1
ATOM 1362 N N . LEU A 1 181 ? -6.152 -12.512 -5.861 1.00 94.62 181 LEU A N 1
ATOM 1363 C CA . LEU A 1 181 ? -5.627 -11.210 -5.454 1.00 94.62 181 LEU A CA 1
ATOM 1364 C C . LEU A 1 181 ? -4.914 -10.534 -6.624 1.00 94.62 181 LEU A C 1
ATOM 1366 O O . LEU A 1 181 ? -4.032 -11.134 -7.243 1.00 94.62 181 LEU A O 1
ATOM 1370 N N . GLU A 1 182 ? -5.241 -9.264 -6.846 1.00 95.75 182 GLU A N 1
ATOM 1371 C CA . GLU A 1 182 ? -4.495 -8.357 -7.717 1.00 95.75 182 GLU A CA 1
ATOM 1372 C C . GLU A 1 182 ? -3.989 -7.163 -6.877 1.00 95.75 182 GLU A C 1
ATOM 1374 O O . GLU A 1 182 ? -4.796 -6.331 -6.459 1.00 95.75 182 GLU A O 1
ATOM 1379 N N . PRO A 1 183 ? -2.679 -7.083 -6.560 1.00 91.75 183 PRO A N 1
ATOM 1380 C CA . PRO A 1 183 ? -2.135 -6.138 -5.572 1.00 91.75 183 PRO A CA 1
ATOM 1381 C C . PRO A 1 183 ? -1.984 -4.686 -6.069 1.00 91.75 183 PRO A C 1
ATOM 1383 O O . PRO A 1 183 ? -1.670 -3.804 -5.278 1.00 91.75 183 PRO A O 1
ATOM 1386 N N . GLY A 1 184 ? -2.174 -4.446 -7.365 1.00 90.62 184 GLY A N 1
ATOM 1387 C CA . GLY A 1 184 ? -2.101 -3.139 -8.024 1.00 90.62 184 GLY A CA 1
ATOM 1388 C C . GLY A 1 184 ? -2.877 -3.226 -9.331 1.00 90.62 184 GLY A C 1
ATOM 1389 O O . GLY A 1 184 ? -2.288 -3.497 -10.377 1.00 90.62 184 GLY A O 1
ATOM 1390 N N . CYS A 1 185 ? -4.205 -3.163 -9.241 1.00 92.06 185 CYS A N 1
ATOM 1391 C CA . CYS A 1 185 ? -5.075 -3.650 -10.309 1.00 92.06 185 CYS A CA 1
ATOM 1392 C C . CYS A 1 185 ? -5.285 -2.673 -11.468 1.00 92.06 185 CYS A C 1
ATOM 1394 O O . CYS A 1 185 ? -5.742 -3.085 -12.539 1.00 92.06 185 CYS A O 1
ATOM 1396 N N . GLY A 1 186 ? -4.959 -1.389 -11.303 1.00 90.69 186 GLY A N 1
ATOM 1397 C CA . GLY A 1 186 ? -5.297 -0.364 -12.280 1.00 90.69 186 GLY A CA 1
ATOM 1398 C C . GLY A 1 186 ? -6.789 -0.423 -12.597 1.00 90.69 186 GLY A C 1
ATOM 1399 O O . GLY A 1 186 ? -7.624 -0.521 -11.700 1.00 90.69 186 GLY A O 1
ATOM 1400 N N . THR A 1 187 ? -7.130 -0.464 -13.887 1.00 90.31 187 THR A N 1
ATOM 1401 C CA . THR A 1 187 ? -8.511 -0.648 -14.372 1.00 90.31 187 THR A CA 1
ATOM 1402 C C . THR A 1 187 ? -8.990 -2.100 -14.398 1.00 90.31 187 THR A C 1
ATOM 1404 O O . THR A 1 187 ? -10.048 -2.378 -14.955 1.00 90.31 187 THR A O 1
ATOM 1407 N N . GLY A 1 188 ? -8.243 -3.036 -13.806 1.00 92.75 188 GLY A N 1
ATOM 1408 C CA . GLY A 1 188 ? -8.637 -4.433 -13.636 1.00 92.75 188 GLY A CA 1
ATOM 1409 C C . GLY A 1 188 ? -8.557 -5.270 -14.910 1.00 92.75 188 GLY A C 1
ATOM 1410 O O . GLY A 1 188 ? -9.452 -6.068 -15.178 1.00 92.75 188 GLY A O 1
ATOM 1411 N N . LEU A 1 189 ? -7.511 -5.113 -15.728 1.00 93.31 189 LEU A N 1
ATOM 1412 C CA . LEU A 1 189 ? -7.401 -5.847 -16.998 1.00 93.31 189 LEU A CA 1
ATOM 1413 C C . LEU A 1 189 ? -7.311 -7.371 -16.802 1.00 93.31 189 LEU A C 1
ATOM 1415 O O . LEU A 1 189 ? -7.867 -8.129 -17.606 1.00 93.31 189 LEU A O 1
ATOM 1419 N N . PHE A 1 190 ? -6.658 -7.826 -15.727 1.00 95.38 190 PHE A N 1
ATOM 1420 C CA . PHE A 1 190 ? -6.623 -9.243 -15.368 1.00 95.38 190 PHE A CA 1
ATOM 1421 C C . PHE A 1 190 ? -8.016 -9.760 -14.999 1.00 95.38 190 PHE A C 1
ATOM 1423 O O . PHE A 1 190 ? -8.388 -10.835 -15.474 1.00 95.38 190 PHE A O 1
ATOM 1430 N N . MET A 1 191 ? -8.808 -8.977 -14.255 1.00 94.69 191 MET A N 1
ATOM 1431 C CA . MET A 1 191 ? -10.216 -9.273 -13.956 1.00 94.69 191 MET A CA 1
ATOM 1432 C C . MET A 1 191 ? -11.092 -9.278 -15.218 1.00 94.69 191 MET A C 1
ATOM 1434 O O . MET A 1 191 ? -11.880 -10.203 -15.416 1.00 94.69 191 MET A O 1
ATOM 1438 N N . ALA A 1 192 ? -10.911 -8.298 -16.109 1.00 94.62 192 ALA A N 1
ATOM 1439 C CA . ALA A 1 192 ? -11.662 -8.181 -17.362 1.00 94.62 192 ALA A CA 1
ATOM 1440 C C . ALA A 1 192 ? -11.444 -9.388 -18.284 1.00 94.62 192 ALA A C 1
ATOM 1442 O O . ALA A 1 192 ? -12.342 -9.789 -19.022 1.00 94.62 192 ALA A O 1
ATOM 1443 N N . SER A 1 193 ? -10.234 -9.950 -18.254 1.00 94.50 193 SER A N 1
ATOM 1444 C CA . SER A 1 193 ? -9.781 -10.996 -19.176 1.00 94.50 193 SER A CA 1
ATOM 1445 C C . SER A 1 193 ? -9.939 -12.412 -18.619 1.00 94.50 193 SER A C 1
ATOM 1447 O O . SER A 1 193 ? -9.446 -13.367 -19.225 1.00 94.50 193 SER A O 1
ATOM 1449 N N . VAL A 1 194 ? -10.612 -12.573 -17.472 1.00 92.31 194 VAL A N 1
ATOM 1450 C CA . VAL A 1 194 ? -10.875 -13.893 -16.888 1.00 92.31 194 VAL A CA 1
ATOM 1451 C C . VAL A 1 194 ? -11.634 -14.761 -17.898 1.00 92.31 194 VAL A C 1
ATOM 1453 O O . VAL A 1 194 ? -12.687 -14.351 -18.395 1.00 92.31 194 VAL A O 1
ATOM 1456 N N . PRO A 1 195 ? -11.184 -16.003 -18.166 1.00 91.69 195 PRO A N 1
ATOM 1457 C CA . PRO A 1 195 ? -11.906 -16.901 -19.055 1.00 91.69 195 PRO A CA 1
ATOM 1458 C C . PRO A 1 195 ? -13.378 -17.076 -18.626 1.00 91.69 195 PRO A C 1
ATOM 1460 O O . PRO A 1 195 ? -13.633 -17.338 -17.446 1.00 91.69 195 PRO A O 1
ATOM 1463 N N . PRO A 1 196 ? -14.366 -17.050 -19.546 1.00 89.19 196 PRO A N 1
ATOM 1464 C CA . PRO A 1 196 ? -15.794 -17.050 -19.189 1.00 89.19 196 PRO A CA 1
ATOM 1465 C C . PRO A 1 196 ? -16.244 -18.215 -18.293 1.00 89.19 196 PRO A C 1
ATOM 1467 O O . PRO A 1 196 ? -17.171 -18.089 -17.500 1.00 89.19 196 PRO A O 1
ATOM 1470 N N . LYS A 1 197 ? -15.570 -19.370 -18.385 1.00 88.88 197 LYS A N 1
ATOM 1471 C CA . LYS A 1 197 ? -15.849 -20.551 -17.546 1.00 88.88 197 LYS A CA 1
ATOM 1472 C C . LYS A 1 197 ? -15.364 -20.410 -16.096 1.00 88.88 197 LYS A C 1
ATOM 1474 O O . LYS A 1 197 ? -15.804 -21.186 -15.244 1.00 88.88 197 LYS A O 1
ATOM 1479 N N . LEU A 1 198 ? -14.428 -19.497 -15.850 1.00 88.50 198 LEU A N 1
ATOM 1480 C CA . LEU A 1 198 ? -13.815 -19.220 -14.552 1.00 88.50 198 LEU A CA 1
ATOM 1481 C C . LEU A 1 198 ? -14.400 -17.969 -13.896 1.00 88.50 198 LEU A C 1
ATOM 1483 O O . LEU A 1 198 ? -14.478 -17.948 -12.679 1.00 88.50 198 LEU A O 1
ATOM 1487 N N . SER A 1 199 ? -14.875 -16.990 -14.675 1.00 86.75 199 SER A N 1
ATOM 1488 C CA . SER A 1 199 ? -15.476 -15.744 -14.169 1.00 86.75 199 SER A CA 1
ATOM 1489 C C . SER A 1 199 ? -16.479 -15.952 -13.015 1.00 86.75 199 SER A C 1
ATOM 1491 O O . SER A 1 199 ? -16.237 -15.411 -11.940 1.00 86.75 199 SER A O 1
ATOM 1493 N N . PRO A 1 200 ? -17.511 -16.819 -13.117 1.00 83.19 200 PRO A N 1
ATOM 1494 C CA . PRO A 1 200 ? -18.459 -17.029 -12.013 1.00 83.19 200 PRO A CA 1
ATOM 1495 C C . PRO A 1 200 ? -17.893 -17.838 -10.829 1.00 83.19 200 PRO A C 1
ATOM 1497 O O . PRO A 1 200 ? -18.618 -18.129 -9.882 1.00 83.19 200 PRO A O 1
ATOM 1500 N N . LYS A 1 201 ? -16.633 -18.279 -10.902 1.00 84.94 201 LYS A N 1
ATOM 1501 C CA . LYS A 1 201 ? -15.953 -19.122 -9.904 1.00 84.94 201 LYS A CA 1
ATOM 1502 C C . LYS A 1 201 ? -14.735 -18.438 -9.284 1.00 84.94 201 LYS A C 1
ATOM 1504 O O . LYS A 1 201 ? -14.036 -19.077 -8.498 1.00 84.94 201 LYS A O 1
ATOM 1509 N N . THR A 1 202 ? -14.456 -17.194 -9.655 1.00 87.12 202 THR A N 1
ATOM 1510 C CA . THR A 1 202 ? -13.308 -16.433 -9.165 1.00 87.12 202 THR A CA 1
ATOM 1511 C C . THR A 1 202 ? -13.818 -15.224 -8.394 1.00 87.12 202 THR A C 1
ATOM 1513 O O . THR A 1 202 ? -14.541 -14.403 -8.952 1.00 87.12 202 THR A O 1
ATOM 1516 N N . ALA A 1 203 ? -13.446 -15.131 -7.119 1.00 85.06 203 ALA A N 1
ATOM 1517 C CA . ALA A 1 203 ? -13.718 -13.969 -6.278 1.00 85.06 203 ALA A CA 1
ATOM 1518 C C . ALA A 1 203 ? -12.460 -13.110 -6.194 1.00 85.06 203 ALA A C 1
ATOM 1520 O O . ALA A 1 203 ? -11.404 -13.638 -5.845 1.00 85.06 203 ALA A O 1
ATOM 1521 N N . TRP A 1 204 ? -12.568 -11.821 -6.498 1.00 88.38 204 TRP A N 1
ATOM 1522 C CA . TRP A 1 204 ? -11.424 -10.919 -6.521 1.00 88.38 204 TRP A CA 1
ATOM 1523 C C . TRP A 1 204 ? -11.359 -10.016 -5.299 1.00 88.38 204 TRP A C 1
ATOM 1525 O O . TRP A 1 204 ? -12.330 -9.332 -4.972 1.00 88.38 204 TRP A O 1
ATOM 1535 N N . THR A 1 205 ? -10.161 -9.952 -4.726 1.00 87.38 205 THR A N 1
ATOM 1536 C CA . THR A 1 205 ? -9.683 -8.812 -3.948 1.00 87.38 205 THR A CA 1
ATOM 1537 C C . THR A 1 205 ? -8.704 -8.051 -4.829 1.00 87.38 205 THR A C 1
ATOM 1539 O O . THR A 1 205 ? -7.651 -8.572 -5.192 1.00 87.38 205 THR A O 1
ATOM 1542 N N . ALA A 1 206 ? -9.056 -6.832 -5.208 1.00 90.75 206 ALA A N 1
ATOM 1543 C CA . ALA A 1 206 ? -8.252 -5.993 -6.081 1.00 90.75 206 ALA A CA 1
ATOM 1544 C C . ALA A 1 206 ? -7.895 -4.708 -5.335 1.00 90.75 206 ALA A C 1
ATOM 1546 O O . ALA A 1 206 ? -8.782 -4.024 -4.824 1.00 90.75 206 ALA A O 1
ATOM 1547 N N . ILE A 1 207 ? -6.605 -4.404 -5.242 1.00 90.62 207 ILE A N 1
ATOM 1548 C CA . ILE A 1 207 ? -6.100 -3.226 -4.537 1.00 90.62 207 ILE A CA 1
ATOM 1549 C C . ILE A 1 207 ? -5.575 -2.243 -5.571 1.00 90.62 207 ILE A C 1
ATOM 1551 O O . ILE A 1 207 ? -4.797 -2.614 -6.446 1.00 90.62 207 ILE A O 1
ATOM 1555 N N . GLU A 1 208 ? -6.019 -0.997 -5.468 1.00 89.00 208 GLU A N 1
ATOM 1556 C CA . GLU A 1 208 ? -5.523 0.118 -6.262 1.00 89.00 208 GLU A CA 1
ATOM 1557 C C . GLU A 1 208 ? -5.237 1.295 -5.334 1.00 89.00 208 GLU A C 1
ATOM 1559 O O . GLU A 1 208 ? -6.054 1.629 -4.476 1.00 89.00 208 GLU A O 1
ATOM 1564 N N . ASN A 1 209 ? -4.067 1.906 -5.498 1.00 85.56 209 ASN A N 1
ATOM 1565 C CA . ASN A 1 209 ? -3.641 3.011 -4.654 1.00 85.56 209 ASN A CA 1
ATOM 1566 C C . ASN A 1 209 ? -4.226 4.344 -5.139 1.00 85.56 209 ASN A C 1
ATOM 1568 O O . ASN A 1 209 ? -4.577 5.178 -4.313 1.00 85.56 209 ASN A O 1
ATOM 1572 N N . ASP A 1 210 ? -4.356 4.544 -6.456 1.00 84.69 210 ASP A N 1
ATOM 1573 C CA . ASP A 1 210 ? -4.940 5.764 -7.020 1.00 84.69 210 ASP A CA 1
ATOM 1574 C C . ASP A 1 210 ? -6.472 5.783 -6.833 1.00 84.69 210 ASP A C 1
ATOM 1576 O O . ASP A 1 210 ? -7.182 4.975 -7.449 1.00 84.69 210 ASP A O 1
ATOM 1580 N N . PRO A 1 211 ? -7.034 6.715 -6.035 1.00 81.00 211 PRO A N 1
ATOM 1581 C CA . PRO A 1 211 ? -8.460 6.693 -5.710 1.00 81.00 211 PRO A CA 1
ATOM 1582 C C . PRO A 1 211 ? -9.377 6.878 -6.922 1.00 81.00 211 PRO A C 1
ATOM 1584 O O . PRO A 1 211 ? -10.484 6.331 -6.957 1.00 81.00 211 PRO A O 1
ATOM 1587 N N . LEU A 1 212 ? -8.933 7.642 -7.925 1.00 85.12 212 LEU A N 1
ATOM 1588 C CA . LEU A 1 212 ? -9.693 7.861 -9.153 1.00 85.12 212 LEU A CA 1
ATOM 1589 C C . LEU A 1 212 ? -9.770 6.570 -9.975 1.00 85.12 212 LEU A C 1
ATOM 1591 O O . LEU A 1 212 ? -10.860 6.149 -10.367 1.00 85.12 212 LEU A O 1
ATOM 1595 N N . THR A 1 213 ? -8.636 5.904 -10.178 1.00 90.50 213 THR A N 1
ATOM 1596 C CA . THR A 1 213 ? -8.557 4.620 -10.879 1.00 90.50 213 THR A CA 1
ATOM 1597 C C . THR A 1 213 ? -9.361 3.558 -10.134 1.00 90.50 213 THR A C 1
ATOM 1599 O O . THR A 1 213 ? -10.180 2.883 -10.753 1.00 90.50 213 THR A O 1
ATOM 1602 N N . ALA A 1 214 ? -9.256 3.480 -8.803 1.00 89.00 214 ALA A N 1
ATOM 1603 C CA . ALA A 1 214 ? -10.047 2.556 -7.990 1.00 89.00 214 ALA A CA 1
ATOM 1604 C C . ALA A 1 214 ? -11.566 2.755 -8.174 1.00 89.00 214 ALA A C 1
ATOM 1606 O O . ALA A 1 214 ? -12.322 1.784 -8.270 1.00 89.00 214 ALA A O 1
ATOM 1607 N N . ARG A 1 215 ? -12.035 4.008 -8.269 1.00 88.06 215 ARG A N 1
ATOM 1608 C CA . ARG A 1 215 ? -13.447 4.336 -8.545 1.00 88.06 215 ARG A CA 1
ATOM 1609 C C . ARG A 1 215 ? -13.884 3.918 -9.950 1.00 88.06 215 ARG A C 1
ATOM 1611 O O . ARG A 1 215 ? -14.967 3.344 -10.086 1.00 88.06 215 ARG A O 1
ATOM 1618 N N . ILE A 1 216 ? -13.044 4.120 -10.970 1.00 93.44 216 ILE A N 1
ATOM 1619 C CA . ILE A 1 216 ? -13.287 3.590 -12.326 1.00 93.44 216 ILE A CA 1
ATOM 1620 C C . ILE A 1 216 ? -13.427 2.063 -12.270 1.00 93.44 216 ILE A C 1
ATOM 1622 O O . ILE A 1 216 ? -14.410 1.505 -12.765 1.00 93.44 216 ILE A O 1
ATOM 1626 N N . THR A 1 217 ? -12.500 1.386 -11.598 1.00 93.94 217 THR A N 1
ATOM 1627 C CA . THR A 1 217 ? -12.475 -0.077 -11.474 1.00 93.94 217 THR A CA 1
ATOM 1628 C C . THR A 1 217 ? -13.699 -0.611 -10.738 1.00 93.94 217 THR A C 1
ATOM 1630 O O . THR A 1 217 ? -14.272 -1.609 -11.162 1.00 93.94 217 THR A O 1
ATOM 1633 N N . ARG A 1 218 ? -14.205 0.084 -9.711 1.00 88.88 218 ARG A N 1
ATOM 1634 C CA . ARG A 1 218 ? -15.476 -0.268 -9.043 1.00 88.88 218 ARG A CA 1
ATOM 1635 C C . ARG A 1 218 ? -16.686 -0.199 -9.975 1.00 88.88 218 ARG A C 1
ATOM 1637 O O . ARG A 1 218 ? -17.607 -0.999 -9.827 1.00 88.88 218 ARG A O 1
ATOM 1644 N N . LYS A 1 219 ? -16.712 0.739 -10.929 1.00 91.12 219 LYS A N 1
ATOM 1645 C CA . LYS A 1 219 ? -17.782 0.815 -11.942 1.00 91.12 219 LYS A CA 1
ATOM 1646 C C . LYS A 1 219 ? -17.646 -0.273 -13.014 1.00 91.12 219 LYS A C 1
ATOM 1648 O O . LYS A 1 219 ? -18.661 -0.697 -13.567 1.00 91.12 219 LYS A O 1
ATOM 1653 N N . LEU A 1 220 ? -16.427 -0.742 -13.281 1.00 94.69 220 LEU A N 1
ATOM 1654 C CA . LEU A 1 220 ? -16.168 -1.886 -14.161 1.00 94.69 220 LEU A CA 1
ATOM 1655 C C . LEU A 1 220 ? -16.491 -3.226 -13.483 1.00 94.69 220 LEU A C 1
ATOM 1657 O O . LEU A 1 220 ? -17.058 -4.097 -14.132 1.00 94.69 220 LEU A O 1
ATOM 1661 N N . PHE A 1 221 ? -16.201 -3.385 -12.190 1.00 92.75 221 PHE A N 1
ATOM 1662 C CA . PHE A 1 221 ? -16.351 -4.647 -11.450 1.00 92.75 221 PHE A CA 1
ATOM 1663 C C . PHE A 1 221 ? -17.205 -4.491 -10.181 1.00 92.75 221 PHE A C 1
ATOM 1665 O O . PHE A 1 221 ? -16.716 -4.701 -9.069 1.00 92.75 221 PHE A O 1
ATOM 1672 N N . PRO A 1 222 ? -18.494 -4.123 -10.308 1.00 83.31 222 PRO A N 1
ATOM 1673 C CA . PRO A 1 222 ? -19.357 -3.826 -9.165 1.00 83.31 222 PRO A CA 1
ATOM 1674 C C . PRO A 1 222 ? -19.678 -5.031 -8.263 1.00 83.31 222 PRO A C 1
ATOM 1676 O O . PRO A 1 222 ? -20.261 -4.832 -7.191 1.00 83.31 222 PRO A O 1
ATOM 1679 N N . ASN A 1 223 ? -19.355 -6.265 -8.675 1.00 81.62 223 ASN A N 1
ATOM 1680 C CA . ASN A 1 223 ? -19.515 -7.471 -7.852 1.00 81.62 223 ASN A CA 1
ATOM 1681 C C . ASN A 1 223 ? -18.207 -7.960 -7.204 1.00 81.62 223 ASN A C 1
ATOM 1683 O O . ASN A 1 223 ? -18.246 -8.935 -6.448 1.00 81.62 223 ASN A O 1
ATOM 1687 N N . GLN A 1 224 ? -17.075 -7.303 -7.475 1.00 84.38 224 GLN A N 1
ATOM 1688 C CA . GLN A 1 224 ? -15.758 -7.654 -6.936 1.00 84.38 224 GLN A CA 1
ATOM 1689 C C . GLN A 1 224 ? -15.331 -6.701 -5.816 1.00 84.38 224 GLN A C 1
ATOM 1691 O O . GLN A 1 224 ? -15.830 -5.577 -5.713 1.00 84.38 224 GLN A O 1
ATOM 1696 N N . TRP A 1 225 ? -14.390 -7.130 -4.969 1.00 82.31 225 TRP A N 1
ATOM 1697 C CA . TRP A 1 225 ? -13.900 -6.293 -3.878 1.00 82.31 225 TRP A CA 1
ATOM 1698 C C . TRP A 1 225 ? -12.724 -5.431 -4.338 1.00 82.31 225 TRP A C 1
ATOM 1700 O O . TRP A 1 225 ? -11.570 -5.852 -4.308 1.00 82.31 225 TRP A O 1
ATOM 1710 N N . VAL A 1 226 ? -13.033 -4.207 -4.773 1.00 83.50 226 VAL A N 1
ATOM 1711 C CA . VAL A 1 226 ? -12.041 -3.217 -5.218 1.00 83.50 226 VAL A CA 1
ATOM 1712 C C . VAL A 1 226 ? -11.774 -2.198 -4.107 1.00 83.50 226 VAL A C 1
ATOM 1714 O O . VAL A 1 226 ? -12.635 -1.372 -3.767 1.00 83.50 226 VAL A O 1
ATOM 1717 N N . ARG A 1 227 ? -10.567 -2.240 -3.550 1.00 81.31 227 ARG A N 1
ATOM 1718 C CA . ARG A 1 227 ? -10.125 -1.444 -2.400 1.00 81.31 227 ARG A CA 1
ATOM 1719 C C . ARG A 1 227 ? -9.215 -0.312 -2.873 1.00 81.31 227 ARG A C 1
ATOM 1721 O O . ARG A 1 227 ? -8.294 -0.546 -3.647 1.00 81.31 227 ARG A O 1
ATOM 1728 N N . SER A 1 228 ? -9.512 0.902 -2.412 1.00 83.00 228 SER A N 1
ATOM 1729 C CA . SER A 1 228 ? -8.722 2.107 -2.685 1.00 83.00 228 SER A CA 1
ATOM 1730 C C . SER A 1 228 ? -7.772 2.328 -1.511 1.00 83.00 228 SER A C 1
ATOM 1732 O O . SER A 1 228 ? -8.165 2.956 -0.531 1.00 83.00 228 SER A O 1
ATOM 1734 N N . GLU A 1 229 ? -6.582 1.742 -1.557 1.00 79.81 229 GLU A N 1
ATOM 1735 C CA . GLU A 1 229 ? -5.619 1.752 -0.449 1.00 79.81 229 GLU A CA 1
ATOM 1736 C C . GLU A 1 229 ? -4.200 1.428 -0.938 1.00 79.81 229 GLU A C 1
ATOM 1738 O O . GLU A 1 229 ? -4.012 0.803 -1.982 1.00 79.81 229 GLU A O 1
ATOM 1743 N N . ASP A 1 230 ? -3.194 1.793 -0.145 1.00 83.31 230 ASP A N 1
ATOM 1744 C CA . ASP A 1 230 ? -1.809 1.408 -0.406 1.00 83.31 230 ASP A CA 1
ATOM 1745 C C . ASP A 1 230 ? -1.603 -0.075 -0.055 1.00 83.31 230 ASP A C 1
ATOM 1747 O O . ASP A 1 230 ? -1.734 -0.484 1.102 1.00 83.31 230 ASP A O 1
ATOM 1751 N N . PHE A 1 231 ? -1.220 -0.896 -1.037 1.00 89.94 231 PHE A N 1
ATOM 1752 C CA . PHE A 1 231 ? -0.935 -2.319 -0.833 1.00 89.94 231 PHE A CA 1
ATOM 1753 C C . PHE A 1 231 ? 0.141 -2.579 0.235 1.00 89.94 231 PHE A C 1
ATOM 1755 O O . PHE A 1 231 ? 0.119 -3.624 0.889 1.00 89.94 231 PHE A O 1
ATOM 1762 N N . THR A 1 232 ? 1.068 -1.640 0.450 1.00 86.38 232 THR A N 1
ATOM 1763 C CA . THR A 1 232 ? 2.108 -1.736 1.485 1.00 86.38 232 THR A CA 1
ATOM 1764 C C . THR A 1 232 ? 1.558 -1.619 2.906 1.00 86.38 232 THR A C 1
ATOM 1766 O O . THR A 1 232 ? 2.198 -2.073 3.853 1.00 86.38 232 THR A O 1
ATOM 1769 N N . THR A 1 233 ? 0.330 -1.135 3.085 1.00 79.81 233 THR A N 1
ATOM 1770 C CA . THR A 1 233 ? -0.331 -1.032 4.398 1.00 79.81 233 THR A CA 1
ATOM 1771 C C . THR A 1 233 ? -1.668 -1.782 4.453 1.00 79.81 233 THR A C 1
ATOM 1773 O O . THR A 1 233 ? -2.150 -2.105 5.539 1.00 79.81 233 THR A O 1
ATOM 1776 N N . ALA A 1 234 ? -2.203 -2.182 3.297 1.00 77.75 234 ALA A N 1
ATOM 1777 C CA . ALA A 1 234 ? -3.455 -2.911 3.124 1.00 77.75 234 ALA A CA 1
ATOM 1778 C C . ALA A 1 234 ? -3.567 -4.170 3.995 1.00 77.75 234 ALA A C 1
ATOM 1780 O O . ALA A 1 234 ? -2.825 -5.145 3.836 1.00 77.75 234 ALA A O 1
ATOM 1781 N N . LYS A 1 235 ? -4.554 -4.220 4.887 1.00 72.69 235 LYS A N 1
ATOM 1782 C CA . LYS A 1 235 ? -4.780 -5.416 5.709 1.00 72.69 235 LYS A CA 1
ATOM 1783 C C . LYS A 1 235 ? -5.411 -6.528 4.869 1.00 72.69 235 LYS A C 1
ATOM 1785 O O . LYS A 1 235 ? -6.545 -6.402 4.404 1.00 72.69 235 LYS A O 1
ATOM 1790 N N . LEU A 1 236 ? -4.653 -7.609 4.677 1.00 72.06 236 LEU A N 1
ATOM 1791 C CA . LEU A 1 236 ? -5.033 -8.795 3.905 1.00 72.06 236 LEU A CA 1
ATOM 1792 C C . LEU A 1 236 ? -5.163 -10.004 4.838 1.00 72.06 236 LEU A C 1
ATOM 1794 O O . LEU A 1 236 ? -4.196 -10.744 5.038 1.00 72.06 236 LEU A O 1
ATOM 1798 N N . ALA A 1 237 ? -6.342 -10.188 5.431 1.00 55.97 237 ALA A N 1
ATOM 1799 C CA . ALA A 1 237 ? -6.608 -11.300 6.346 1.00 55.97 237 ALA A CA 1
ATOM 1800 C C . ALA A 1 237 ? -6.723 -12.654 5.618 1.00 55.97 237 ALA A C 1
ATOM 1802 O O . ALA A 1 237 ? -6.398 -13.701 6.178 1.00 55.97 237 ALA A O 1
ATOM 1803 N N . GLU A 1 238 ? -7.153 -12.642 4.355 1.00 65.19 238 GLU A N 1
ATOM 1804 C CA . GLU A 1 238 ? -7.423 -13.857 3.589 1.00 65.19 238 GLU A CA 1
ATOM 1805 C C . GLU A 1 238 ? -6.168 -14.529 3.001 1.00 65.19 238 GLU A C 1
ATOM 1807 O O . GLU A 1 238 ? -5.118 -13.913 2.793 1.00 65.19 238 GLU A O 1
ATOM 1812 N N . ARG A 1 239 ? -6.314 -15.824 2.683 1.00 79.94 239 ARG A N 1
ATOM 1813 C CA . ARG A 1 239 ? -5.371 -16.601 1.865 1.00 79.94 239 ARG A CA 1
ATOM 1814 C C . ARG A 1 239 ? -5.956 -16.825 0.473 1.00 79.94 239 ARG A C 1
ATOM 1816 O O . ARG A 1 239 ? -7.105 -17.256 0.358 1.00 79.94 239 ARG A O 1
ATOM 1823 N N . TYR A 1 240 ? -5.143 -16.638 -0.559 1.00 89.38 240 TYR A N 1
ATOM 1824 C CA . TYR A 1 240 ? -5.574 -16.671 -1.958 1.00 89.38 240 TYR A CA 1
ATOM 1825 C C . TYR A 1 240 ? -5.170 -17.963 -2.675 1.00 89.38 240 TYR A C 1
ATOM 1827 O O . TYR A 1 240 ? -4.143 -18.572 -2.364 1.00 89.38 240 TYR A O 1
ATOM 1835 N N . ASP A 1 241 ? -6.001 -18.382 -3.630 1.00 92.44 241 ASP A N 1
ATOM 1836 C CA . ASP A 1 241 ? -5.758 -19.504 -4.548 1.00 92.44 241 ASP A CA 1
ATOM 1837 C C . ASP A 1 241 ? -4.931 -19.081 -5.771 1.00 92.44 241 ASP A C 1
ATOM 1839 O O . ASP A 1 241 ? -4.250 -19.908 -6.378 1.00 92.44 241 ASP A O 1
ATOM 1843 N N . LEU A 1 242 ? -5.008 -17.799 -6.133 1.00 95.69 242 LEU A N 1
ATOM 1844 C CA . LEU A 1 242 ? -4.265 -17.181 -7.222 1.00 95.69 242 LEU A CA 1
ATOM 1845 C C . LEU A 1 242 ? -3.851 -15.771 -6.808 1.00 95.69 242 LEU A C 1
ATOM 1847 O O . LEU A 1 242 ? -4.670 -14.997 -6.321 1.00 95.69 242 LEU A O 1
ATOM 1851 N N . VAL A 1 243 ? -2.602 -15.414 -7.065 1.00 97.62 243 VAL A N 1
ATOM 1852 C CA . VAL A 1 243 ? -2.211 -14.008 -7.181 1.00 97.62 243 VAL A CA 1
ATOM 1853 C C . VAL A 1 243 ? -1.800 -13.783 -8.622 1.00 97.62 243 VAL A C 1
ATOM 1855 O O . VAL A 1 243 ? -0.995 -14.542 -9.161 1.00 97.62 243 VAL A O 1
ATOM 1858 N N . ILE A 1 244 ? -2.335 -12.752 -9.256 1.00 97.69 244 ILE A N 1
ATOM 1859 C CA . ILE A 1 244 ? -1.957 -12.400 -10.618 1.00 97.69 244 ILE A CA 1
ATOM 1860 C C . ILE A 1 244 ? -1.965 -10.886 -10.776 1.00 97.69 244 ILE A C 1
ATOM 1862 O O . ILE A 1 244 ? -2.880 -10.230 -10.289 1.00 97.69 244 ILE A O 1
ATOM 1866 N N . GLY A 1 245 ? -0.939 -10.319 -11.408 1.00 95.44 245 GLY A N 1
ATOM 1867 C CA . GLY A 1 245 ? -0.896 -8.875 -11.621 1.00 95.44 245 GLY A CA 1
ATOM 1868 C C . GLY A 1 245 ? 0.433 -8.344 -12.143 1.00 95.44 245 GLY A C 1
ATOM 1869 O O . GLY A 1 245 ? 1.361 -9.096 -12.447 1.00 95.44 245 GLY A O 1
ATOM 1870 N N . ASN A 1 246 ? 0.517 -7.019 -12.209 1.00 93.56 246 ASN A N 1
ATOM 1871 C CA . ASN A 1 246 ? 1.703 -6.266 -12.606 1.00 93.56 246 ASN A CA 1
ATOM 1872 C C . ASN A 1 246 ? 2.089 -5.284 -11.486 1.00 93.56 246 ASN A C 1
ATOM 1874 O O . ASN A 1 246 ? 1.566 -4.170 -11.460 1.00 93.56 246 ASN A O 1
ATOM 1878 N N . PRO A 1 247 ? 2.936 -5.689 -10.520 1.00 91.75 247 PRO A N 1
ATOM 1879 C CA . PRO A 1 247 ? 3.404 -4.796 -9.467 1.00 91.75 247 PRO A CA 1
ATOM 1880 C C . PRO A 1 247 ? 4.063 -3.518 -10.020 1.00 91.75 247 PRO A C 1
ATOM 1882 O O . PRO A 1 247 ? 4.743 -3.584 -11.042 1.00 91.75 247 PRO A O 1
ATOM 1885 N N . PRO A 1 248 ? 3.931 -2.365 -9.339 1.00 88.31 248 PRO A N 1
ATOM 1886 C CA . PRO A 1 248 ? 4.485 -1.093 -9.804 1.00 88.31 248 PRO A CA 1
ATOM 1887 C C . PRO A 1 248 ? 6.018 -1.115 -9.855 1.00 88.31 248 PRO A C 1
ATOM 1889 O O . PRO A 1 248 ? 6.684 -1.467 -8.877 1.00 88.31 248 PRO A O 1
ATOM 1892 N N . PHE A 1 249 ? 6.600 -0.699 -10.983 1.00 85.88 249 PHE A N 1
ATOM 1893 C CA . PHE A 1 249 ? 8.053 -0.724 -11.186 1.00 85.88 249 PHE A CA 1
ATOM 1894 C C . PHE A 1 249 ? 8.704 0.496 -10.536 1.00 85.88 249 PHE A C 1
ATOM 1896 O O . PHE A 1 249 ? 8.870 1.535 -11.162 1.00 85.88 249 PHE A O 1
ATOM 1903 N N . SER A 1 250 ? 9.095 0.360 -9.271 1.00 82.06 250 SER A N 1
ATOM 1904 C CA . SER A 1 250 ? 9.810 1.414 -8.548 1.00 82.06 250 SER A CA 1
ATOM 1905 C C . SER A 1 250 ? 10.976 0.858 -7.738 1.00 82.06 250 SER A C 1
ATOM 1907 O O . SER A 1 250 ? 10.883 -0.228 -7.158 1.00 82.06 250 SER A O 1
ATOM 1909 N N . ASN A 1 251 ? 12.081 1.603 -7.707 1.00 75.06 251 ASN A N 1
ATOM 1910 C CA . ASN A 1 251 ? 13.223 1.346 -6.832 1.00 75.06 251 ASN A CA 1
ATOM 1911 C C . ASN A 1 251 ? 13.025 1.914 -5.417 1.00 75.06 251 ASN A C 1
ATOM 1913 O O . ASN A 1 251 ? 13.886 1.664 -4.578 1.00 75.06 251 ASN A O 1
ATOM 1917 N N . ARG A 1 252 ? 11.909 2.614 -5.150 1.00 82.25 252 ARG A N 1
ATOM 1918 C CA . ARG A 1 252 ? 11.544 3.097 -3.813 1.00 82.25 252 ARG A CA 1
ATOM 1919 C C . ARG A 1 252 ? 11.624 1.961 -2.808 1.00 82.25 252 ARG A C 1
ATOM 1921 O O . ARG A 1 252 ? 11.025 0.903 -3.014 1.00 82.25 252 ARG A O 1
ATOM 1928 N N . THR A 1 253 ? 12.320 2.206 -1.709 1.00 84.06 253 THR A N 1
ATOM 1929 C CA . THR A 1 253 ? 12.428 1.246 -0.615 1.00 84.06 253 THR A CA 1
ATOM 1930 C C . THR A 1 253 ? 11.159 1.255 0.235 1.00 84.06 253 THR A C 1
ATOM 1932 O O . THR A 1 253 ? 10.728 2.305 0.705 1.00 84.06 253 THR A O 1
ATOM 1935 N N . VAL A 1 254 ? 10.566 0.086 0.479 1.00 84.12 254 VAL A N 1
ATOM 1936 C CA . VAL A 1 254 ? 9.455 -0.064 1.427 1.00 84.12 254 VAL A CA 1
ATOM 1937 C C . VAL A 1 254 ? 10.025 -0.386 2.798 1.00 84.12 254 VAL A C 1
ATOM 1939 O O . VAL A 1 254 ? 10.753 -1.366 2.965 1.00 84.12 254 VAL A O 1
ATOM 1942 N N . ARG A 1 255 ? 9.685 0.445 3.784 1.00 79.06 255 ARG A N 1
ATOM 1943 C CA . ARG A 1 255 ? 10.058 0.258 5.187 1.00 79.06 255 ARG A CA 1
ATOM 1944 C C . ARG A 1 255 ? 8.802 0.062 6.020 1.00 79.06 255 ARG A C 1
ATOM 1946 O O . ARG A 1 255 ? 7.806 0.742 5.811 1.00 79.06 255 ARG A O 1
ATOM 1953 N N . GLY A 1 256 ? 8.870 -0.861 6.968 1.00 70.38 256 GLY A N 1
ATOM 1954 C CA . GLY A 1 256 ? 7.754 -1.193 7.844 1.00 70.38 256 GLY A CA 1
ATOM 1955 C C . GLY A 1 256 ? 8.221 -1.935 9.088 1.00 70.38 256 GLY A C 1
ATOM 1956 O O . GLY A 1 256 ? 9.354 -2.413 9.166 1.00 70.38 256 GLY A O 1
ATOM 1957 N N . THR A 1 257 ? 7.347 -2.005 10.088 1.00 64.69 257 THR A N 1
ATOM 1958 C CA . THR A 1 257 ? 7.614 -2.709 11.350 1.00 64.69 257 THR A CA 1
ATOM 1959 C C . THR A 1 257 ? 7.378 -4.219 11.250 1.00 64.69 257 THR A C 1
ATOM 1961 O O . THR A 1 257 ? 7.836 -4.965 12.125 1.00 64.69 257 THR A O 1
ATOM 1964 N N . ASP A 1 258 ? 6.705 -4.668 10.186 1.00 69.31 258 ASP A N 1
ATOM 1965 C CA . ASP A 1 258 ? 6.461 -6.067 9.847 1.00 69.31 258 ASP A CA 1
ATOM 1966 C C . ASP A 1 258 ? 7.723 -6.759 9.303 1.00 69.31 258 ASP A C 1
ATOM 1968 O O . ASP A 1 258 ? 8.723 -6.123 8.971 1.00 69.31 258 ASP A O 1
ATOM 1972 N N . GLU A 1 259 ? 7.695 -8.091 9.238 1.00 77.31 259 GLU A N 1
ATOM 1973 C CA . GLU A 1 259 ? 8.848 -8.912 8.841 1.00 77.31 259 GLU A CA 1
ATOM 1974 C C . GLU A 1 259 ? 9.419 -8.498 7.477 1.00 77.31 259 GLU A C 1
ATOM 1976 O O . GLU A 1 259 ? 10.622 -8.279 7.354 1.00 77.31 259 GLU A O 1
ATOM 1981 N N . LEU A 1 260 ? 8.549 -8.294 6.482 1.00 83.25 260 LEU A N 1
ATOM 1982 C CA . LEU A 1 260 ? 8.945 -7.843 5.148 1.00 83.25 260 LEU A CA 1
ATOM 1983 C C . LEU A 1 260 ? 9.413 -6.380 5.139 1.00 83.25 260 LEU A C 1
ATOM 1985 O O . LEU A 1 260 ? 10.371 -6.053 4.439 1.00 83.25 260 LEU A O 1
ATOM 1989 N N . GLY A 1 261 ? 8.775 -5.492 5.906 1.00 78.56 261 GLY A N 1
ATOM 1990 C CA . GLY A 1 261 ? 9.134 -4.075 5.964 1.00 78.56 261 GLY A CA 1
ATOM 1991 C C . GLY A 1 261 ? 10.498 -3.816 6.604 1.00 78.56 261 GLY A C 1
ATOM 1992 O O . GLY A 1 261 ? 11.167 -2.843 6.249 1.00 78.56 261 GLY A O 1
ATOM 1993 N N . ARG A 1 262 ? 10.966 -4.706 7.488 1.00 81.62 262 ARG A N 1
ATOM 1994 C CA . ARG A 1 262 ? 12.320 -4.633 8.071 1.00 81.62 262 ARG A CA 1
ATOM 1995 C C . ARG A 1 262 ? 13.425 -4.957 7.069 1.00 81.62 262 ARG A C 1
ATOM 1997 O O . ARG A 1 262 ? 14.559 -4.525 7.271 1.00 81.62 262 ARG A O 1
ATOM 2004 N N . LEU A 1 263 ? 13.109 -5.693 6.002 1.00 84.06 263 LEU A N 1
ATOM 2005 C CA . LEU A 1 263 ? 14.077 -6.074 4.972 1.00 84.06 263 LEU A CA 1
ATOM 2006 C C . LEU A 1 263 ? 14.443 -4.911 4.045 1.00 84.06 263 LEU A C 1
ATOM 2008 O O . LEU A 1 263 ? 15.484 -4.973 3.397 1.00 84.06 263 LEU A O 1
ATOM 2012 N N . GLY A 1 264 ? 13.621 -3.856 3.977 1.00 83.94 264 GLY A N 1
ATOM 2013 C CA . GLY A 1 264 ? 13.891 -2.712 3.104 1.00 83.94 264 GLY A CA 1
ATOM 2014 C C . GLY A 1 264 ? 13.918 -3.099 1.623 1.00 83.94 264 GLY A C 1
ATOM 2015 O O . GLY A 1 264 ? 14.829 -2.704 0.900 1.00 83.94 264 GLY A O 1
ATOM 2016 N N . LEU A 1 265 ? 12.959 -3.912 1.173 1.00 88.81 265 LEU A N 1
ATOM 2017 C CA . LEU A 1 265 ? 12.864 -4.317 -0.231 1.00 88.81 265 LEU A CA 1
ATOM 2018 C C . LEU A 1 265 ? 12.382 -3.145 -1.099 1.00 88.81 265 LEU A C 1
ATOM 2020 O O . LEU A 1 265 ? 11.593 -2.313 -0.651 1.00 88.81 265 LEU A O 1
ATOM 2024 N N . SER A 1 266 ? 12.794 -3.102 -2.369 1.00 89.56 266 SER A N 1
ATOM 2025 C CA . SER A 1 266 ? 12.186 -2.172 -3.335 1.00 89.56 266 SER A CA 1
ATOM 2026 C C . SER A 1 266 ? 10.700 -2.484 -3.537 1.00 89.56 266 SER A C 1
ATOM 2028 O O . SER A 1 266 ? 10.317 -3.650 -3.447 1.00 89.56 266 SER A O 1
ATOM 2030 N N . LEU A 1 267 ? 9.890 -1.486 -3.896 1.00 88.31 267 LEU A N 1
ATOM 2031 C CA . LEU A 1 267 ? 8.428 -1.577 -3.997 1.00 88.31 267 LEU A CA 1
ATOM 2032 C C . LEU A 1 267 ? 7.934 -2.817 -4.757 1.00 88.31 267 LEU A C 1
ATOM 2034 O O . LEU A 1 267 ? 7.131 -3.579 -4.226 1.00 88.31 267 LEU A O 1
ATOM 2038 N N . HIS A 1 268 ? 8.454 -3.068 -5.959 1.00 90.06 268 HIS A N 1
ATOM 2039 C CA . HIS A 1 268 ? 8.052 -4.226 -6.766 1.00 90.06 268 HIS A CA 1
ATOM 2040 C C . HIS A 1 268 ? 8.397 -5.568 -6.097 1.00 90.06 268 HIS A C 1
ATOM 2042 O O . HIS A 1 268 ? 7.565 -6.473 -6.062 1.00 90.06 268 HIS A O 1
ATOM 2048 N N . ASP A 1 269 ? 9.593 -5.694 -5.516 1.00 92.88 269 ASP A N 1
ATOM 2049 C CA . ASP A 1 269 ? 10.015 -6.911 -4.809 1.00 92.88 269 ASP A CA 1
ATOM 2050 C C . ASP A 1 269 ? 9.196 -7.128 -3.527 1.00 92.88 269 ASP A C 1
ATOM 2052 O O . ASP A 1 269 ? 8.805 -8.257 -3.229 1.00 92.88 269 ASP A O 1
ATOM 2056 N N . TYR A 1 270 ? 8.874 -6.049 -2.803 1.00 93.50 270 TYR A N 1
ATOM 2057 C CA . TYR A 1 270 ? 7.985 -6.095 -1.643 1.00 93.50 270 TYR A CA 1
ATOM 2058 C C . TYR A 1 270 ? 6.583 -6.576 -2.039 1.00 93.50 270 TYR A C 1
ATOM 2060 O O . TYR A 1 270 ? 6.033 -7.464 -1.389 1.00 93.50 270 TYR A O 1
ATOM 2068 N N . PHE A 1 271 ? 6.015 -6.045 -3.129 1.00 94.25 271 PHE A N 1
ATOM 2069 C CA . PHE A 1 271 ? 4.708 -6.468 -3.642 1.00 94.25 271 PHE A CA 1
ATOM 2070 C C . PHE A 1 271 ? 4.690 -7.961 -3.982 1.00 94.25 271 PHE A C 1
ATOM 2072 O O . PHE A 1 271 ? 3.750 -8.658 -3.597 1.00 94.25 271 PHE A O 1
ATOM 2079 N N . ILE A 1 272 ? 5.728 -8.464 -4.658 1.00 95.38 272 ILE A N 1
ATOM 2080 C CA . ILE A 1 272 ? 5.852 -9.885 -5.011 1.00 95.38 272 ILE A CA 1
ATOM 2081 C C . ILE A 1 272 ? 5.943 -10.740 -3.742 1.00 95.38 272 ILE A C 1
ATOM 2083 O O . ILE A 1 272 ? 5.125 -11.644 -3.555 1.00 95.38 272 ILE A O 1
ATOM 2087 N N . ALA A 1 273 ? 6.881 -10.433 -2.841 1.00 94.94 273 ALA A N 1
ATOM 2088 C CA . ALA A 1 273 ? 7.099 -11.206 -1.618 1.00 94.94 273 ALA A CA 1
ATOM 2089 C C . ALA A 1 273 ? 5.861 -11.212 -0.705 1.00 94.94 273 ALA A C 1
ATOM 2091 O O . ALA A 1 273 ? 5.427 -12.269 -0.238 1.00 94.94 273 ALA A O 1
ATOM 2092 N N . ARG A 1 274 ? 5.227 -10.049 -0.511 1.00 93.75 274 ARG A N 1
ATOM 2093 C CA . ARG A 1 274 ? 3.991 -9.921 0.270 1.00 93.75 274 ARG A CA 1
ATOM 2094 C C . ARG A 1 274 ? 2.826 -10.661 -0.364 1.00 93.75 274 ARG A C 1
ATOM 2096 O O . ARG A 1 274 ? 2.035 -11.266 0.348 1.00 93.75 274 ARG A O 1
ATOM 2103 N N . SER A 1 275 ? 2.693 -10.620 -1.682 1.00 95.44 275 SER A N 1
ATOM 2104 C CA . SER A 1 275 ? 1.597 -11.326 -2.338 1.00 95.44 275 SER A CA 1
ATOM 2105 C C . SER A 1 275 ? 1.772 -12.844 -2.243 1.00 95.44 275 SER A C 1
ATOM 2107 O O . SER A 1 275 ? 0.814 -13.557 -1.950 1.00 95.44 275 SER A O 1
ATOM 2109 N N . ILE A 1 276 ? 3.004 -13.340 -2.402 1.00 95.56 276 ILE A N 1
ATOM 2110 C CA . ILE A 1 276 ? 3.332 -14.761 -2.231 1.00 95.56 276 ILE A CA 1
ATOM 2111 C C . ILE A 1 276 ? 3.039 -15.229 -0.798 1.00 95.56 276 ILE A C 1
ATOM 2113 O O . ILE A 1 276 ? 2.458 -16.299 -0.625 1.00 95.56 276 ILE A O 1
ATOM 2117 N N . SER A 1 277 ? 3.332 -14.421 0.228 1.00 91.38 277 SER A N 1
ATOM 2118 C CA . SER A 1 277 ? 3.038 -14.780 1.628 1.00 91.38 277 SER A CA 1
ATOM 2119 C C . SER A 1 277 ? 1.536 -14.870 1.950 1.00 91.38 277 SER A C 1
ATOM 2121 O O . SER A 1 277 ? 1.136 -15.435 2.974 1.00 91.38 277 SER A O 1
ATOM 2123 N N . ARG A 1 278 ? 0.672 -14.351 1.065 1.00 90.56 278 ARG A N 1
ATOM 2124 C CA . ARG A 1 278 ? -0.793 -14.461 1.158 1.00 90.56 278 ARG A CA 1
ATOM 2125 C C . ARG A 1 278 ? -1.363 -15.624 0.353 1.00 90.56 278 ARG A C 1
ATOM 2127 O O . ARG A 1 278 ? -2.564 -15.872 0.433 1.00 90.56 278 ARG A O 1
ATOM 2134 N N . LEU A 1 279 ? -0.546 -16.387 -0.365 1.00 92.94 279 LEU A N 1
ATOM 2135 C CA . LEU A 1 279 ? -1.000 -17.624 -0.989 1.00 92.94 279 LEU A CA 1
ATOM 2136 C C . LEU A 1 279 ? -1.278 -18.704 0.059 1.00 92.94 279 LEU A C 1
ATOM 2138 O O . LEU A 1 279 ? -0.661 -18.766 1.123 1.00 92.94 279 LEU A O 1
ATOM 2142 N N . ARG A 1 280 ? -2.212 -19.599 -0.258 1.00 89.88 280 ARG A N 1
ATOM 2143 C CA . ARG A 1 280 ? -2.304 -20.883 0.445 1.00 89.88 280 ARG A CA 1
ATOM 2144 C C . ARG A 1 280 ? -1.213 -21.852 -0.024 1.00 89.88 280 ARG A C 1
ATOM 2146 O O . ARG A 1 280 ? -0.762 -21.743 -1.164 1.00 89.88 280 ARG A O 1
ATOM 2153 N N . PRO A 1 281 ? -0.887 -22.873 0.787 1.00 90.38 281 PRO A N 1
ATOM 2154 C CA . PRO A 1 281 ? -0.048 -23.987 0.358 1.00 90.38 281 PRO A CA 1
ATOM 2155 C C . PRO A 1 281 ? -0.444 -24.541 -1.017 1.00 90.38 281 PRO A C 1
ATOM 2157 O O . PRO A 1 281 ? -1.605 -24.883 -1.250 1.00 90.38 281 PRO A O 1
ATOM 2160 N N . GLY A 1 282 ? 0.522 -24.622 -1.930 1.00 91.75 282 GLY A N 1
ATOM 2161 C CA . GLY A 1 282 ? 0.353 -25.131 -3.291 1.00 91.75 282 GLY A CA 1
ATOM 2162 C C . GLY A 1 282 ? -0.269 -24.155 -4.294 1.00 91.75 282 GLY A C 1
ATOM 2163 O O . GLY A 1 282 ? -0.241 -24.446 -5.489 1.00 91.75 282 GLY A O 1
ATOM 2164 N N . ALA A 1 283 ? -0.812 -23.013 -3.860 1.00 94.88 283 ALA A N 1
ATOM 2165 C CA . ALA A 1 283 ? -1.331 -21.997 -4.773 1.00 94.88 283 ALA A CA 1
ATOM 2166 C C . ALA A 1 283 ? -0.208 -21.272 -5.527 1.00 94.88 283 ALA A C 1
ATOM 2168 O O . ALA A 1 283 ? 0.968 -21.354 -5.166 1.00 94.88 283 ALA A O 1
ATOM 2169 N N . VAL A 1 284 ? -0.585 -20.584 -6.604 1.00 97.25 284 VAL A N 1
ATOM 2170 C CA . VAL A 1 284 ? 0.355 -20.024 -7.581 1.00 97.25 284 VAL A CA 1
ATOM 2171 C C . VAL A 1 284 ? 0.217 -18.507 -7.640 1.00 97.25 284 VAL A C 1
ATOM 2173 O O . VAL A 1 284 ? -0.895 -17.977 -7.632 1.00 97.25 284 VAL A O 1
ATOM 2176 N N . ALA A 1 285 ? 1.353 -17.823 -7.738 1.00 97.94 285 ALA A N 1
ATOM 2177 C CA . ALA A 1 285 ? 1.424 -16.413 -8.086 1.00 97.94 285 ALA A CA 1
ATOM 2178 C C . ALA A 1 285 ? 2.056 -16.230 -9.469 1.00 97.94 285 ALA A C 1
ATOM 2180 O O . ALA A 1 285 ? 3.006 -16.933 -9.818 1.00 97.94 285 ALA A O 1
ATOM 2181 N N . MET A 1 286 ? 1.543 -15.276 -10.242 1.00 98.31 286 MET A N 1
ATOM 2182 C CA . MET A 1 286 ? 2.058 -14.914 -11.561 1.00 98.31 286 MET A CA 1
ATOM 2183 C C . MET A 1 286 ? 2.206 -13.398 -11.655 1.00 98.31 286 MET A C 1
ATOM 2185 O O . MET A 1 286 ? 1.235 -12.673 -11.456 1.00 98.31 286 MET A O 1
ATOM 2189 N N . PHE A 1 287 ? 3.398 -12.912 -11.987 1.00 97.88 287 PHE A N 1
ATOM 2190 C CA . PHE A 1 287 ? 3.667 -11.475 -12.039 1.00 97.88 287 PHE A CA 1
ATOM 2191 C C . PHE A 1 287 ? 4.299 -11.063 -13.355 1.00 97.88 287 PHE A C 1
ATOM 2193 O O . PHE A 1 287 ? 5.168 -11.766 -13.864 1.00 97.88 287 PHE A O 1
ATOM 2200 N N . VAL A 1 288 ? 3.914 -9.890 -13.847 1.00 95.94 288 VAL A N 1
ATOM 2201 C CA . VAL A 1 288 ? 4.739 -9.103 -14.769 1.00 95.94 288 VAL A CA 1
ATOM 2202 C C . VAL A 1 288 ? 5.605 -8.188 -13.908 1.00 95.94 288 VAL A C 1
ATOM 2204 O O . VAL A 1 288 ? 5.071 -7.434 -13.108 1.00 95.94 288 VAL A O 1
ATOM 2207 N N . THR A 1 289 ? 6.929 -8.280 -14.000 1.00 93.69 289 THR A N 1
ATOM 2208 C CA . THR A 1 289 ? 7.853 -7.433 -13.224 1.00 93.69 289 THR A CA 1
ATOM 2209 C C . THR A 1 289 ? 9.013 -6.961 -14.088 1.00 93.69 289 THR A C 1
ATOM 2211 O O . THR A 1 289 ? 9.295 -7.538 -15.135 1.00 93.69 289 THR A O 1
ATOM 2214 N N . SER A 1 290 ? 9.720 -5.917 -13.665 1.00 90.94 290 SER A N 1
ATOM 2215 C CA . SER A 1 290 ? 10.969 -5.531 -14.322 1.00 90.94 290 SER A CA 1
ATOM 2216 C C . SER A 1 290 ? 12.041 -6.614 -14.139 1.00 90.94 290 SER A C 1
ATOM 2218 O O . SER A 1 290 ? 12.074 -7.314 -13.122 1.00 90.94 290 SER A O 1
ATOM 2220 N N . ARG A 1 291 ? 12.994 -6.695 -15.076 1.00 91.94 291 ARG A N 1
ATOM 2221 C CA . ARG A 1 291 ? 14.131 -7.635 -14.994 1.00 91.94 291 ARG A CA 1
ATOM 2222 C C . ARG A 1 291 ? 14.937 -7.566 -13.691 1.00 91.94 291 ARG A C 1
ATOM 2224 O O . ARG A 1 291 ? 15.666 -8.500 -13.359 1.00 91.94 291 ARG A O 1
ATOM 2231 N N . TRP A 1 292 ? 14.843 -6.454 -12.961 1.00 89.69 292 TRP A N 1
ATOM 2232 C CA . TRP A 1 292 ? 15.614 -6.213 -11.749 1.00 89.69 292 TRP A CA 1
ATOM 2233 C C . TRP A 1 292 ? 15.264 -7.177 -10.614 1.00 89.69 292 TRP A C 1
ATOM 2235 O O . TRP A 1 292 ? 16.164 -7.526 -9.856 1.00 89.69 292 TRP A O 1
ATOM 2245 N N . THR A 1 293 ? 14.032 -7.690 -10.529 1.00 92.31 293 THR A N 1
ATOM 2246 C CA . THR A 1 293 ? 13.689 -8.740 -9.547 1.00 92.31 293 THR A CA 1
ATOM 2247 C C . THR A 1 293 ? 14.631 -9.947 -9.670 1.00 92.31 293 THR A C 1
ATOM 2249 O O . THR A 1 293 ? 15.104 -10.497 -8.671 1.00 92.31 293 THR A O 1
ATOM 2252 N N . MET A 1 294 ? 14.973 -10.329 -10.904 1.00 95.62 294 MET A N 1
ATOM 2253 C CA . MET A 1 294 ? 15.807 -11.500 -11.183 1.00 95.62 294 MET A CA 1
ATOM 2254 C C . MET A 1 294 ? 17.299 -11.156 -11.286 1.00 95.62 294 MET A C 1
ATOM 2256 O O . MET A 1 294 ? 18.131 -11.919 -10.797 1.00 95.62 294 MET A O 1
ATOM 2260 N N . ASP A 1 295 ? 17.656 -10.018 -11.882 1.00 94.50 295 ASP A N 1
ATOM 2261 C CA . ASP A 1 295 ? 19.049 -9.708 -12.237 1.00 94.50 295 ASP A CA 1
ATOM 2262 C C . ASP A 1 295 ? 19.830 -8.928 -11.163 1.00 94.50 295 ASP A C 1
ATOM 2264 O O . ASP A 1 295 ? 21.046 -8.775 -11.295 1.00 94.50 295 ASP A O 1
ATOM 2268 N N . LYS A 1 296 ? 19.182 -8.434 -10.095 1.00 90.25 296 LYS A N 1
ATOM 2269 C CA . LYS A 1 296 ? 19.886 -7.764 -8.984 1.00 90.25 296 LYS A CA 1
ATOM 2270 C C . LYS A 1 296 ? 20.966 -8.674 -8.392 1.00 90.25 296 LYS A C 1
ATOM 2272 O O . LYS A 1 296 ? 20.695 -9.824 -8.043 1.00 90.25 296 LYS A O 1
ATOM 2277 N N . SER A 1 297 ? 22.172 -8.130 -8.213 1.00 86.38 297 SER A N 1
ATOM 2278 C CA . SER A 1 297 ? 23.276 -8.828 -7.539 1.00 86.38 297 SER A CA 1
ATOM 2279 C C . SER A 1 297 ? 22.934 -9.182 -6.093 1.00 86.38 297 SER A C 1
ATOM 2281 O O . SER A 1 297 ? 23.305 -10.258 -5.627 1.00 86.38 297 SER A O 1
ATOM 2283 N N . ASP A 1 298 ? 22.213 -8.297 -5.398 1.00 88.75 298 ASP A N 1
ATOM 2284 C CA . ASP A 1 298 ? 21.630 -8.635 -4.107 1.00 88.75 298 ASP A CA 1
ATOM 2285 C C . ASP A 1 298 ? 20.491 -9.645 -4.292 1.00 88.75 298 ASP A C 1
ATOM 2287 O O . ASP A 1 298 ? 19.584 -9.454 -5.104 1.00 88.75 298 ASP A O 1
ATOM 2291 N N . ALA A 1 299 ? 20.566 -10.737 -3.538 1.00 91.25 299 ALA A N 1
ATOM 2292 C CA . ALA A 1 299 ? 19.597 -11.822 -3.583 1.00 91.25 299 ALA A CA 1
ATOM 2293 C C . ALA A 1 299 ? 18.591 -11.752 -2.425 1.00 91.25 299 ALA A C 1
ATOM 2295 O O . ALA A 1 299 ? 17.862 -12.721 -2.236 1.00 91.25 299 ALA A O 1
ATOM 2296 N N . GLY A 1 300 ? 18.550 -10.662 -1.644 1.00 90.44 300 GLY A N 1
ATOM 2297 C CA . GLY A 1 300 ? 17.705 -10.529 -0.453 1.00 90.44 300 GLY A CA 1
ATOM 2298 C C . GLY A 1 300 ? 16.240 -10.860 -0.734 1.00 90.44 300 GLY A C 1
ATOM 2299 O O . GLY A 1 300 ? 15.718 -11.828 -0.188 1.00 90.44 300 GLY A O 1
ATOM 2300 N N . ALA A 1 301 ? 15.621 -10.151 -1.685 1.00 91.56 301 ALA A N 1
ATOM 2301 C CA . ALA A 1 301 ? 14.241 -10.413 -2.103 1.00 91.56 301 ALA A CA 1
ATOM 2302 C C . ALA A 1 301 ? 14.025 -11.862 -2.577 1.00 91.56 301 ALA A C 1
ATOM 2304 O O . ALA A 1 301 ? 13.065 -12.519 -2.175 1.00 91.56 301 ALA A O 1
ATOM 2305 N N . ARG A 1 302 ? 14.937 -12.385 -3.412 1.00 95.81 302 ARG A N 1
ATOM 2306 C CA . ARG A 1 302 ? 14.835 -13.747 -3.962 1.00 95.81 302 ARG A CA 1
ATOM 2307 C C . ARG A 1 302 ? 14.928 -14.811 -2.869 1.00 95.81 302 ARG A C 1
ATOM 2309 O O . ARG A 1 302 ? 14.157 -15.764 -2.886 1.00 95.81 302 ARG A O 1
ATOM 2316 N N . ARG A 1 303 ? 15.823 -14.630 -1.895 1.00 95.12 303 ARG A N 1
ATOM 2317 C CA . ARG A 1 303 ? 15.975 -15.526 -0.739 1.00 95.12 303 ARG A CA 1
ATOM 2318 C C . ARG A 1 303 ? 14.728 -15.519 0.136 1.00 95.12 303 ARG A C 1
ATOM 2320 O O . ARG A 1 303 ? 14.219 -16.592 0.428 1.00 95.12 303 ARG A O 1
ATOM 2327 N N . THR A 1 304 ? 14.192 -14.343 0.458 1.00 93.06 304 THR A N 1
ATOM 2328 C CA . THR A 1 304 ? 12.947 -14.219 1.234 1.00 93.06 304 THR A CA 1
ATOM 2329 C C . THR A 1 304 ? 11.767 -14.898 0.539 1.00 93.06 304 THR A C 1
ATOM 2331 O O . THR A 1 304 ? 10.981 -15.594 1.172 1.00 93.06 304 THR A O 1
ATOM 2334 N N . ILE A 1 305 ? 11.645 -14.758 -0.784 1.00 95.19 305 ILE A N 1
ATOM 2335 C CA . ILE A 1 305 ? 10.614 -15.481 -1.544 1.00 95.19 305 ILE A CA 1
ATOM 2336 C C . ILE A 1 305 ? 10.848 -16.999 -1.462 1.00 95.19 305 ILE A C 1
ATOM 2338 O O . ILE A 1 305 ? 9.907 -17.758 -1.227 1.00 95.19 305 ILE A O 1
ATOM 2342 N N . PHE A 1 306 ? 12.097 -17.445 -1.616 1.00 95.94 306 PHE A N 1
ATOM 2343 C CA . PHE A 1 306 ? 12.463 -18.863 -1.629 1.00 95.94 306 PHE A CA 1
ATOM 2344 C C . PHE A 1 306 ? 12.193 -19.598 -0.307 1.00 95.94 306 PHE A C 1
ATOM 2346 O O . PHE A 1 306 ? 11.928 -20.804 -0.312 1.00 95.94 306 PHE A O 1
ATOM 2353 N N . GLU A 1 307 ? 12.195 -18.877 0.817 1.00 91.69 307 GLU A N 1
ATOM 2354 C CA . GLU A 1 307 ? 11.842 -19.420 2.136 1.00 91.69 307 GLU A CA 1
ATOM 2355 C C . GLU A 1 307 ? 10.430 -20.023 2.163 1.00 91.69 307 GLU A C 1
ATOM 2357 O O . GLU A 1 307 ? 10.195 -21.015 2.853 1.00 91.69 307 GLU A O 1
ATOM 2362 N N . THR A 1 308 ? 9.490 -19.471 1.386 1.00 89.06 308 THR A N 1
ATOM 2363 C CA . THR A 1 308 ? 8.070 -19.869 1.428 1.00 89.06 308 THR A CA 1
ATOM 2364 C C . THR A 1 308 ? 7.498 -20.330 0.088 1.00 89.06 308 THR A C 1
ATOM 2366 O O . THR A 1 308 ? 6.406 -20.905 0.053 1.00 89.06 308 THR A O 1
ATOM 2369 N N . ALA A 1 309 ? 8.212 -20.131 -1.020 1.00 96.00 309 ALA A N 1
ATOM 2370 C CA . ALA A 1 309 ? 7.746 -20.491 -2.353 1.00 96.00 309 ALA A CA 1
ATOM 2371 C C . ALA A 1 309 ? 8.862 -21.008 -3.263 1.00 96.00 309 ALA A C 1
ATOM 2373 O O . ALA A 1 309 ? 10.024 -20.632 -3.149 1.00 96.00 309 ALA A O 1
ATOM 2374 N N . ASP A 1 310 ? 8.477 -21.847 -4.219 1.00 96.25 310 ASP A N 1
ATOM 2375 C CA . ASP A 1 310 ? 9.331 -22.255 -5.326 1.00 96.25 310 ASP A CA 1
ATOM 2376 C C . ASP A 1 310 ? 9.135 -21.340 -6.524 1.00 96.25 310 ASP A C 1
ATOM 2378 O O . ASP A 1 310 ? 8.003 -21.030 -6.912 1.00 96.25 310 ASP A O 1
ATOM 2382 N N . PHE A 1 311 ? 10.240 -20.978 -7.165 1.00 97.50 311 PHE A N 1
ATOM 2383 C CA . PHE A 1 311 ? 10.202 -20.419 -8.504 1.00 97.50 311 PHE A CA 1
ATOM 2384 C C . PHE A 1 311 ? 9.940 -21.547 -9.508 1.00 97.50 311 PHE A C 1
ATOM 2386 O O . PHE A 1 311 ? 10.766 -22.437 -9.696 1.00 97.50 311 PHE A O 1
ATOM 2393 N N . VAL A 1 312 ? 8.761 -21.528 -10.133 1.00 96.94 312 VAL A N 1
ATOM 2394 C CA . VAL A 1 312 ? 8.357 -22.523 -11.143 1.00 96.94 312 VAL A CA 1
ATOM 2395 C C . VAL A 1 312 ? 9.070 -22.248 -12.468 1.00 96.94 312 VAL A C 1
ATOM 2397 O O . VAL A 1 312 ? 9.409 -23.169 -13.209 1.00 96.94 312 VAL A O 1
ATOM 2400 N N . GLY A 1 313 ? 9.284 -20.968 -12.769 1.00 97.38 313 GLY A N 1
ATOM 2401 C CA . GLY A 1 313 ? 9.964 -20.489 -13.962 1.00 97.38 313 GLY A CA 1
ATOM 2402 C C . GLY A 1 313 ? 9.414 -19.145 -14.422 1.00 97.38 313 GLY A C 1
ATOM 2403 O O . GLY A 1 313 ? 8.509 -18.575 -13.810 1.00 97.38 313 GLY A O 1
ATOM 2404 N N . GLY A 1 314 ? 9.944 -18.635 -15.527 1.00 97.06 314 GLY A N 1
ATOM 2405 C CA . GLY A 1 314 ? 9.486 -17.380 -16.104 1.00 97.06 314 GLY A CA 1
ATOM 2406 C C . GLY A 1 314 ? 9.922 -17.202 -17.547 1.00 97.06 314 GLY A C 1
ATOM 2407 O O . GLY A 1 314 ? 10.676 -18.020 -18.068 1.00 97.06 314 GLY A O 1
ATOM 2408 N N . ALA A 1 315 ? 9.444 -16.140 -18.185 1.00 98.06 315 ALA A N 1
ATOM 2409 C CA . ALA A 1 315 ? 9.828 -15.738 -19.533 1.00 98.06 315 ALA A CA 1
ATOM 2410 C C . ALA A 1 315 ? 10.290 -14.277 -19.532 1.00 98.06 315 ALA A C 1
ATOM 2412 O O . ALA A 1 315 ? 9.599 -13.423 -18.984 1.00 98.06 315 ALA A O 1
ATOM 2413 N N . ARG A 1 316 ? 11.432 -13.990 -20.162 1.00 97.88 316 ARG A N 1
ATOM 2414 C CA . ARG A 1 316 ? 11.947 -12.631 -20.361 1.00 97.88 316 ARG A CA 1
ATOM 2415 C C . ARG A 1 316 ? 11.494 -12.098 -21.708 1.00 97.88 316 ARG A C 1
ATOM 2417 O O . ARG A 1 316 ? 11.743 -12.730 -22.735 1.00 97.88 316 ARG A O 1
ATOM 2424 N N . LEU A 1 317 ? 10.843 -10.942 -21.703 1.00 96.44 317 LEU A N 1
ATOM 2425 C CA . LEU A 1 317 ? 10.302 -10.310 -22.899 1.00 96.44 317 LEU A CA 1
ATOM 2426 C C . LEU A 1 317 ? 11.324 -9.343 -23.512 1.00 96.44 317 LEU A C 1
ATOM 2428 O O . LEU A 1 317 ? 12.176 -8.804 -22.801 1.00 96.44 317 LEU A O 1
ATOM 2432 N N . PRO A 1 318 ? 11.247 -9.097 -24.830 1.00 94.69 318 PRO A N 1
ATOM 2433 C CA . PRO A 1 318 ? 12.119 -8.132 -25.471 1.00 94.69 318 PRO A CA 1
ATOM 2434 C C . PRO A 1 318 ? 11.768 -6.698 -25.052 1.00 94.69 318 PRO A C 1
ATOM 2436 O O . PRO A 1 318 ? 10.609 -6.374 -24.782 1.00 94.69 318 PRO A O 1
ATOM 2439 N N . ALA A 1 319 ? 12.766 -5.816 -25.043 1.00 91.94 319 ALA A N 1
ATOM 2440 C CA . ALA A 1 319 ? 12.569 -4.383 -24.864 1.00 91.94 319 ALA A CA 1
ATOM 2441 C C . ALA A 1 319 ? 11.574 -3.849 -25.905 1.00 91.94 319 ALA A C 1
ATOM 2443 O O . ALA A 1 319 ? 11.637 -4.201 -27.087 1.00 91.94 319 ALA A O 1
ATOM 2444 N N . GLY A 1 320 ? 10.645 -3.011 -25.448 1.00 88.12 320 GLY A N 1
ATOM 2445 C CA . GLY A 1 320 ? 9.543 -2.488 -26.256 1.00 88.12 320 GLY A CA 1
ATOM 2446 C C . GLY A 1 320 ? 8.285 -3.361 -26.291 1.00 88.12 320 GLY A C 1
ATOM 2447 O O . GLY A 1 320 ? 7.293 -2.941 -26.879 1.00 88.12 320 GLY A O 1
ATOM 2448 N N . ALA A 1 321 ? 8.258 -4.519 -25.614 1.00 89.44 321 ALA A N 1
ATOM 2449 C CA . ALA A 1 321 ? 7.053 -5.354 -25.504 1.00 89.44 321 ALA A CA 1
ATOM 2450 C C . ALA A 1 321 ? 5.845 -4.637 -24.862 1.00 89.44 321 ALA A C 1
ATOM 2452 O O . ALA A 1 321 ? 4.712 -5.068 -25.046 1.00 89.44 321 ALA A O 1
ATOM 2453 N N . MET A 1 322 ? 6.080 -3.549 -24.119 1.00 88.19 322 MET A N 1
ATOM 2454 C CA . MET A 1 322 ? 5.042 -2.717 -23.497 1.00 88.19 322 MET A CA 1
ATOM 2455 C C . MET A 1 322 ? 4.938 -1.314 -24.121 1.00 88.19 322 MET A C 1
ATOM 2457 O O . MET A 1 322 ? 4.210 -0.469 -23.599 1.00 88.19 322 MET A O 1
ATOM 2461 N N . ARG A 1 323 ? 5.647 -1.030 -25.225 1.00 87.00 323 ARG A N 1
ATOM 2462 C CA . ARG A 1 323 ? 5.741 0.324 -25.797 1.00 87.00 323 ARG A CA 1
ATOM 2463 C C . ARG A 1 323 ? 4.389 0.842 -26.273 1.00 87.00 323 ARG A C 1
ATOM 2465 O O . ARG A 1 323 ? 4.011 1.954 -25.914 1.00 87.00 323 ARG A O 1
ATOM 2472 N N . ASP A 1 324 ? 3.672 0.035 -27.047 1.00 83.19 324 ASP A N 1
ATOM 2473 C CA . ASP A 1 324 ? 2.449 0.478 -27.717 1.00 83.19 324 ASP A CA 1
ATOM 2474 C C . ASP A 1 324 ? 1.313 0.742 -26.721 1.00 83.19 324 ASP A C 1
ATOM 2476 O O . ASP A 1 324 ? 0.553 1.684 -26.911 1.00 83.19 324 ASP A O 1
ATOM 2480 N N . ASP A 1 325 ? 1.225 -0.007 -25.618 1.00 80.06 325 ASP A N 1
ATOM 2481 C CA . ASP A 1 325 ? 0.126 0.119 -24.646 1.00 80.06 325 ASP A CA 1
ATOM 2482 C C . ASP A 1 325 ? 0.506 0.928 -23.396 1.00 80.06 325 ASP A C 1
ATOM 2484 O O . ASP A 1 325 ? -0.321 1.676 -22.876 1.00 80.06 325 ASP A O 1
ATOM 2488 N N . ALA A 1 326 ? 1.761 0.846 -22.946 1.00 78.12 326 ALA A N 1
ATOM 2489 C CA . ALA A 1 326 ? 2.234 1.447 -21.695 1.00 78.12 326 ALA A CA 1
ATOM 2490 C C . ALA A 1 326 ? 3.297 2.546 -21.876 1.00 78.12 326 ALA A C 1
ATOM 2492 O O . ALA A 1 326 ? 3.644 3.217 -20.902 1.00 78.12 326 ALA A O 1
ATOM 2493 N N . GLY A 1 327 ? 3.807 2.755 -23.095 1.00 81.25 327 GLY A N 1
ATOM 2494 C CA . GLY A 1 327 ? 4.749 3.834 -23.405 1.00 81.25 327 GLY A CA 1
ATOM 2495 C C . GLY A 1 327 ? 6.150 3.638 -22.824 1.00 81.25 327 GLY A C 1
ATOM 2496 O O . GLY A 1 327 ? 6.841 4.627 -22.588 1.00 81.25 327 GLY A O 1
ATOM 2497 N N . THR A 1 328 ? 6.561 2.391 -22.571 1.00 82.75 328 THR A N 1
ATOM 2498 C CA . THR A 1 328 ? 7.851 2.059 -21.947 1.00 82.75 328 THR A CA 1
ATOM 2499 C C . THR A 1 328 ? 8.591 0.935 -22.675 1.00 82.75 328 THR A C 1
ATOM 2501 O O . THR A 1 328 ? 7.981 -0.008 -23.181 1.00 82.75 328 THR A O 1
ATOM 2504 N N . ASP A 1 329 ? 9.922 1.036 -22.693 1.00 86.06 329 ASP A N 1
ATOM 2505 C CA . ASP A 1 329 ? 10.844 0.057 -23.285 1.00 86.06 329 ASP A CA 1
ATOM 2506 C C . ASP A 1 329 ? 11.533 -0.838 -22.254 1.00 86.06 329 ASP A C 1
ATOM 2508 O O . ASP A 1 329 ? 12.414 -1.626 -22.606 1.00 86.06 329 ASP A O 1
ATOM 2512 N N . VAL A 1 330 ? 11.132 -0.724 -20.986 1.00 87.50 330 VAL A N 1
ATOM 2513 C CA . VAL A 1 330 ? 11.677 -1.523 -19.890 1.00 87.50 330 VAL A CA 1
ATOM 2514 C C . VAL A 1 330 ? 11.585 -3.012 -20.228 1.00 87.50 330 VAL A C 1
ATOM 2516 O O . VAL A 1 330 ? 10.545 -3.516 -20.653 1.00 87.50 330 VAL A O 1
ATOM 2519 N N . VAL A 1 331 ? 12.693 -3.725 -20.020 1.00 93.00 331 VAL A N 1
ATOM 2520 C CA . VAL A 1 331 ? 12.725 -5.185 -20.124 1.00 93.00 331 VAL A CA 1
ATOM 2521 C C . VAL A 1 331 ? 11.956 -5.773 -18.946 1.00 93.00 331 VAL A C 1
ATOM 2523 O O . VAL A 1 331 ? 12.319 -5.550 -17.784 1.00 93.00 331 VAL A O 1
ATOM 2526 N N . VAL A 1 332 ? 10.918 -6.542 -19.261 1.00 94.19 332 VAL A N 1
ATOM 2527 C CA . VAL A 1 332 ? 10.040 -7.177 -18.278 1.00 94.19 332 VAL A CA 1
ATOM 2528 C C . VAL A 1 332 ? 10.134 -8.694 -18.336 1.00 94.19 332 VAL A C 1
ATOM 2530 O O . VAL A 1 332 ? 10.353 -9.286 -19.393 1.00 94.19 332 VAL A O 1
ATOM 2533 N N . ASP A 1 333 ? 9.923 -9.308 -17.182 1.00 97.00 333 ASP A N 1
ATOM 2534 C CA . ASP A 1 333 ? 9.846 -10.744 -16.993 1.00 97.00 333 ASP A CA 1
ATOM 2535 C C . ASP A 1 333 ? 8.419 -11.116 -16.554 1.00 97.00 333 ASP A C 1
ATOM 2537 O O . ASP A 1 333 ? 7.809 -10.435 -15.727 1.00 97.00 333 ASP A O 1
ATOM 2541 N N . VAL A 1 334 ? 7.892 -12.219 -17.086 1.00 98.06 334 VAL A N 1
ATOM 2542 C CA . VAL A 1 334 ? 6.699 -12.895 -16.558 1.00 98.06 334 VAL A CA 1
ATOM 2543 C C . VAL A 1 334 ? 7.177 -14.032 -15.668 1.00 98.06 334 VAL A C 1
ATOM 2545 O O . VAL A 1 334 ? 7.768 -14.988 -16.167 1.00 98.06 334 VAL A O 1
ATOM 2548 N N . LEU A 1 335 ? 6.948 -13.932 -14.361 1.00 98.25 335 LEU A N 1
ATOM 2549 C CA . LEU A 1 335 ? 7.458 -14.865 -13.354 1.00 98.25 335 LEU A CA 1
ATOM 2550 C C . LEU A 1 335 ? 6.325 -15.669 -12.718 1.00 98.25 335 LEU A C 1
ATOM 2552 O O . LEU A 1 335 ? 5.255 -15.126 -12.446 1.00 98.25 335 LEU A O 1
ATOM 2556 N N . VAL A 1 336 ? 6.578 -16.950 -12.443 1.00 98.38 336 VAL A N 1
ATOM 2557 C CA . VAL A 1 336 ? 5.609 -17.881 -11.855 1.00 98.38 336 VAL A CA 1
ATOM 2558 C C . VAL A 1 336 ? 6.193 -18.507 -10.597 1.00 98.38 336 VAL A C 1
ATOM 2560 O O . VAL A 1 336 ? 7.265 -19.116 -10.622 1.00 98.38 336 VAL A O 1
ATOM 2563 N N . PHE A 1 337 ? 5.453 -18.400 -9.499 1.00 98.06 337 PHE A N 1
ATOM 2564 C CA . PHE A 1 337 ? 5.830 -18.932 -8.194 1.00 98.06 337 PHE A CA 1
ATOM 2565 C C . PHE A 1 337 ? 4.747 -19.858 -7.661 1.00 98.06 337 PHE A C 1
ATOM 2567 O O . PHE A 1 337 ? 3.561 -19.632 -7.895 1.00 98.06 337 PHE A O 1
ATOM 2574 N N . ARG A 1 338 ? 5.139 -20.875 -6.899 1.00 97.00 338 ARG A N 1
ATOM 2575 C CA . ARG A 1 338 ? 4.220 -21.763 -6.185 1.00 97.00 338 ARG A CA 1
ATOM 2576 C C . ARG A 1 338 ? 4.534 -21.715 -4.699 1.00 97.00 338 ARG A C 1
ATOM 2578 O O . ARG A 1 338 ? 5.655 -22.013 -4.303 1.00 97.00 338 ARG A O 1
ATOM 2585 N N . SER A 1 339 ? 3.538 -21.395 -3.881 1.00 95.38 339 SER A N 1
ATOM 2586 C CA . SER A 1 339 ? 3.678 -21.456 -2.426 1.00 95.38 339 SER A CA 1
ATOM 2587 C C . SER A 1 339 ? 3.912 -22.899 -1.976 1.00 95.38 339 SER A C 1
ATOM 2589 O O . SER A 1 339 ? 3.197 -23.819 -2.389 1.00 95.38 339 SER A O 1
ATOM 2591 N N . ARG A 1 340 ? 4.927 -23.099 -1.137 1.00 93.38 340 ARG A N 1
ATOM 2592 C CA . ARG A 1 340 ? 5.318 -24.403 -0.607 1.00 93.38 340 ARG A CA 1
ATOM 2593 C C . ARG A 1 340 ? 4.380 -24.818 0.527 1.00 93.38 340 ARG A C 1
ATOM 2595 O O . ARG A 1 340 ? 3.957 -23.986 1.331 1.00 93.38 340 ARG A O 1
ATOM 2602 N N . ALA A 1 341 ? 4.048 -26.104 0.617 1.00 87.25 341 ALA A N 1
ATOM 2603 C CA . ALA A 1 341 ? 3.332 -26.607 1.784 1.00 87.25 341 ALA A CA 1
ATOM 2604 C C . ALA A 1 341 ? 4.255 -26.724 3.013 1.00 87.25 341 ALA A C 1
ATOM 2606 O O . ALA A 1 341 ? 5.448 -26.992 2.864 1.00 87.25 341 ALA A O 1
ATOM 2607 N N . PRO A 1 342 ? 3.732 -26.568 4.244 1.00 80.88 342 PRO A N 1
ATOM 2608 C CA . PRO A 1 342 ? 4.523 -26.806 5.447 1.00 80.88 342 PRO A CA 1
ATOM 2609 C C . PRO A 1 342 ? 5.151 -28.209 5.438 1.00 80.88 342 PRO A C 1
ATOM 2611 O O . PRO A 1 342 ? 4.441 -29.204 5.303 1.00 80.88 342 PRO A O 1
ATOM 2614 N N . GLY A 1 343 ? 6.476 -28.279 5.591 1.00 81.94 343 GLY A N 1
ATOM 2615 C CA . GLY A 1 343 ? 7.236 -29.535 5.622 1.00 81.94 343 GLY A CA 1
ATOM 2616 C C . GLY A 1 343 ? 7.584 -30.138 4.256 1.00 81.94 343 GLY A C 1
ATOM 2617 O O . GLY A 1 343 ? 8.164 -31.218 4.215 1.00 81.94 343 GLY A O 1
ATOM 2618 N N . GLU A 1 344 ? 7.244 -29.476 3.151 1.00 89.31 344 GLU A N 1
ATOM 2619 C CA . GLU A 1 344 ? 7.747 -29.837 1.825 1.00 89.31 344 GLU A CA 1
ATOM 2620 C C . GLU A 1 344 ? 9.202 -29.353 1.662 1.00 89.31 344 GLU A C 1
ATOM 2622 O O . GLU A 1 344 ? 9.579 -28.311 2.202 1.00 89.31 344 GLU A O 1
ATOM 2627 N N . ASP A 1 345 ? 10.030 -30.116 0.943 1.00 89.06 345 ASP A N 1
ATOM 2628 C CA . ASP A 1 345 ? 11.439 -29.774 0.719 1.00 89.06 345 ASP A CA 1
ATOM 2629 C C . ASP A 1 345 ? 11.588 -28.567 -0.208 1.00 89.06 345 ASP A C 1
ATOM 2631 O O . ASP A 1 345 ? 10.746 -28.335 -1.079 1.00 89.06 345 ASP A O 1
ATOM 2635 N N . ALA A 1 346 ? 12.683 -27.820 -0.030 1.00 90.75 346 ALA A N 1
ATOM 2636 C CA . ALA A 1 346 ? 13.061 -26.705 -0.892 1.00 90.75 346 ALA A CA 1
ATOM 2637 C C . ALA A 1 346 ? 13.250 -27.150 -2.355 1.00 90.75 346 ALA A C 1
ATOM 2639 O O . ALA A 1 346 ? 13.877 -28.178 -2.614 1.00 90.75 346 ALA A O 1
ATOM 2640 N N . GLY A 1 347 ? 12.715 -26.376 -3.302 1.00 90.12 347 GLY A N 1
ATOM 2641 C CA . GLY A 1 347 ? 12.887 -26.610 -4.733 1.00 90.12 347 GLY A CA 1
ATOM 2642 C C . GLY A 1 347 ? 14.244 -26.129 -5.243 1.00 90.12 347 GLY A C 1
ATOM 2643 O O . GLY A 1 347 ? 15.213 -26.006 -4.495 1.00 90.12 347 GLY A O 1
ATOM 2644 N N . ASP A 1 348 ? 14.321 -25.851 -6.543 1.00 90.50 348 ASP A N 1
ATOM 2645 C CA . ASP A 1 348 ? 15.562 -25.393 -7.162 1.00 90.50 348 ASP A CA 1
ATOM 2646 C C . ASP A 1 348 ? 15.953 -23.980 -6.686 1.00 90.50 348 ASP A C 1
ATOM 2648 O O . ASP A 1 348 ? 15.168 -23.035 -6.773 1.00 90.50 348 ASP A O 1
ATOM 2652 N N . ALA A 1 349 ? 17.188 -23.842 -6.201 1.00 94.38 349 ALA A N 1
ATOM 2653 C CA . ALA A 1 349 ? 17.772 -22.594 -5.723 1.00 94.38 349 ALA A CA 1
ATOM 2654 C C . ALA A 1 349 ? 18.646 -21.884 -6.777 1.00 94.38 349 ALA A C 1
ATOM 2656 O O . ALA A 1 349 ? 19.168 -20.806 -6.496 1.00 94.38 349 ALA A O 1
ATOM 2657 N N . THR A 1 350 ? 18.831 -22.448 -7.981 1.00 92.12 350 THR A N 1
ATOM 2658 C CA . THR A 1 350 ? 19.706 -21.867 -9.023 1.00 92.12 350 THR A CA 1
ATOM 2659 C C . THR A 1 350 ? 19.351 -20.419 -9.369 1.00 92.12 350 THR A C 1
ATOM 2661 O O . THR A 1 350 ? 20.245 -19.591 -9.542 1.00 92.12 350 THR A O 1
ATOM 2664 N N . TRP A 1 351 ? 18.059 -20.086 -9.404 1.00 95.38 351 TRP A N 1
ATOM 2665 C CA . TRP A 1 351 ? 17.542 -18.746 -9.700 1.00 95.38 351 TRP A CA 1
ATOM 2666 C C . TRP A 1 351 ? 17.875 -17.689 -8.632 1.00 95.38 351 TRP A C 1
ATOM 2668 O O . TRP A 1 351 ? 17.648 -16.501 -8.854 1.00 95.38 351 TRP A O 1
ATOM 2678 N N . LEU A 1 352 ? 18.417 -18.070 -7.471 1.00 96.44 352 LEU A N 1
ATOM 2679 C CA . LEU A 1 352 ? 18.896 -17.102 -6.479 1.00 96.44 352 LEU A CA 1
ATOM 2680 C C . LEU A 1 352 ? 20.160 -16.377 -6.959 1.00 96.44 352 LEU A C 1
ATOM 2682 O O . LEU A 1 352 ? 20.381 -15.216 -6.595 1.00 96.44 352 LEU A O 1
ATOM 2686 N N . ASP A 1 353 ? 20.949 -17.038 -7.804 1.00 95.56 353 ASP A N 1
ATOM 2687 C CA . ASP A 1 353 ? 22.248 -16.567 -8.259 1.00 95.56 353 ASP A CA 1
ATOM 2688 C C . ASP A 1 353 ? 22.179 -15.813 -9.593 1.00 95.56 353 ASP A C 1
ATOM 2690 O O . ASP A 1 353 ? 21.289 -16.002 -10.424 1.00 95.56 353 ASP A O 1
ATOM 2694 N N . VAL A 1 354 ? 23.201 -14.990 -9.829 1.00 95.56 354 VAL A N 1
ATOM 2695 C CA . VAL A 1 354 ? 23.482 -14.368 -11.128 1.00 95.56 354 VAL A CA 1
ATOM 2696 C C . VAL A 1 354 ? 24.690 -15.040 -11.789 1.00 95.56 354 VAL A C 1
ATOM 2698 O O . VAL A 1 354 ? 25.625 -15.472 -11.109 1.00 95.56 354 VAL A O 1
ATOM 2701 N N . ALA A 1 355 ? 24.682 -15.118 -13.116 1.00 94.19 355 ALA A N 1
ATOM 2702 C CA . ALA A 1 355 ? 25.748 -15.662 -13.948 1.00 94.19 355 ALA A CA 1
ATOM 2703 C C . ALA A 1 355 ? 26.272 -14.595 -14.921 1.00 94.19 355 ALA A C 1
ATOM 2705 O O . ALA A 1 355 ? 25.525 -13.718 -15.361 1.00 94.19 355 ALA A O 1
ATOM 2706 N N . ALA A 1 356 ? 27.566 -14.668 -15.236 1.00 92.88 356 ALA A N 1
ATOM 2707 C CA . ALA A 1 356 ? 28.186 -13.849 -16.270 1.00 92.88 356 ALA A CA 1
ATOM 2708 C C . ALA A 1 356 ? 28.025 -14.527 -17.638 1.00 92.88 356 ALA A C 1
ATOM 2710 O O . ALA A 1 356 ? 28.227 -15.734 -17.756 1.00 92.88 356 ALA A O 1
ATOM 2711 N N . LEU A 1 357 ? 27.686 -13.750 -18.663 1.00 91.25 357 LEU A N 1
ATOM 2712 C CA . LEU A 1 357 ? 27.659 -14.197 -20.052 1.00 91.25 357 LEU A CA 1
ATOM 2713 C C . LEU A 1 357 ? 29.004 -13.863 -20.705 1.00 91.25 357 LEU A C 1
ATOM 2715 O O . LEU A 1 357 ? 29.219 -12.731 -21.133 1.00 91.25 357 LEU A O 1
ATOM 2719 N N . GLU A 1 358 ? 29.920 -14.831 -20.751 1.00 85.00 358 GLU A N 1
ATOM 2720 C CA . GLU A 1 358 ? 31.325 -14.603 -21.134 1.00 85.00 358 GLU A CA 1
ATOM 2721 C C . GLU A 1 358 ? 31.490 -13.936 -22.515 1.00 85.00 358 GLU A C 1
ATOM 2723 O O . GLU A 1 358 ? 32.314 -13.038 -22.662 1.00 85.00 358 GLU A O 1
ATOM 2728 N N . ASP A 1 359 ? 30.644 -14.273 -23.493 1.00 85.06 359 ASP A N 1
ATOM 2729 C CA . ASP A 1 359 ? 30.720 -13.763 -24.875 1.00 85.06 359 ASP A CA 1
ATOM 2730 C C . ASP A 1 359 ? 30.073 -12.374 -25.087 1.00 85.06 359 ASP A C 1
ATOM 2732 O O . ASP A 1 359 ? 29.743 -12.004 -26.215 1.00 85.06 359 ASP A O 1
ATOM 2736 N N . THR A 1 360 ? 29.833 -11.608 -24.018 1.00 87.25 360 THR A N 1
ATOM 2737 C CA . THR A 1 360 ? 29.114 -10.316 -24.077 1.00 87.25 360 THR A CA 1
ATOM 2738 C C . THR A 1 360 ? 29.929 -9.123 -23.585 1.00 87.25 360 THR A C 1
ATOM 2740 O O . THR A 1 360 ? 29.375 -8.047 -23.387 1.00 87.25 360 THR A O 1
ATOM 2743 N N . ASP A 1 361 ? 31.229 -9.291 -23.353 1.00 86.25 361 ASP A N 1
ATOM 2744 C CA . ASP A 1 361 ? 32.088 -8.188 -22.923 1.00 86.25 361 ASP A CA 1
ATOM 2745 C C . ASP A 1 361 ? 32.328 -7.188 -24.071 1.00 86.25 361 ASP A C 1
ATOM 2747 O O . ASP A 1 361 ? 32.990 -7.503 -25.062 1.00 86.25 361 ASP A O 1
ATOM 2751 N N . GLU A 1 362 ? 31.793 -5.972 -23.927 1.00 83.38 362 GLU A N 1
ATOM 2752 C CA . GLU A 1 362 ? 32.012 -4.841 -24.845 1.00 83.38 362 GLU A CA 1
ATOM 2753 C C . GLU A 1 362 ? 32.974 -3.782 -24.266 1.00 83.38 362 GLU A C 1
ATOM 2755 O O . GLU A 1 362 ? 32.991 -2.634 -24.707 1.00 83.38 362 GLU A O 1
ATOM 2760 N N . GLY A 1 363 ? 33.805 -4.159 -23.288 1.00 77.69 363 GLY A N 1
ATOM 2761 C CA . GLY A 1 363 ? 34.732 -3.260 -22.590 1.00 77.69 363 GLY A CA 1
ATOM 2762 C C . GLY A 1 363 ? 34.236 -2.782 -21.221 1.00 77.69 363 GLY A C 1
ATOM 2763 O O . GLY A 1 363 ? 34.973 -2.083 -20.530 1.00 77.69 363 GLY A O 1
ATOM 2764 N N . GLU A 1 364 ? 33.035 -3.204 -20.816 1.00 78.88 364 GLU A N 1
ATOM 2765 C CA . GLU A 1 364 ? 32.394 -2.923 -19.517 1.00 78.88 364 GLU A CA 1
ATOM 2766 C C . GLU A 1 364 ? 32.335 -4.178 -18.613 1.00 78.88 364 GLU A C 1
ATOM 2768 O O . GLU A 1 364 ? 31.719 -4.176 -17.544 1.00 78.88 364 GLU A O 1
ATOM 2773 N N . GLY A 1 365 ? 32.986 -5.271 -19.035 1.00 83.94 365 GLY A N 1
ATOM 2774 C CA . GLY A 1 365 ? 32.846 -6.604 -18.454 1.00 83.94 365 GLY A CA 1
ATOM 2775 C C . GLY A 1 365 ? 31.661 -7.379 -19.050 1.00 83.94 365 GLY A C 1
ATOM 2776 O O . GLY A 1 365 ? 30.841 -6.818 -19.777 1.00 83.94 365 GLY A O 1
ATOM 2777 N N . PRO A 1 366 ? 31.542 -8.690 -18.772 1.00 89.56 366 PRO A N 1
ATOM 2778 C CA . PRO A 1 366 ? 30.441 -9.500 -19.287 1.00 89.56 366 PRO A CA 1
ATOM 2779 C C . PRO A 1 366 ? 29.102 -9.112 -18.645 1.00 89.56 366 PRO A C 1
ATOM 2781 O O . PRO A 1 366 ? 29.031 -8.829 -17.443 1.00 89.56 366 PRO A O 1
ATOM 2784 N N . LEU A 1 367 ? 28.016 -9.191 -19.421 1.00 91.50 367 LEU A N 1
ATOM 2785 C CA . LEU A 1 367 ? 26.653 -9.037 -18.917 1.00 91.50 367 LEU A CA 1
ATOM 2786 C C . LEU A 1 367 ? 26.393 -10.017 -17.773 1.00 91.50 367 LEU A C 1
ATOM 2788 O O . LEU A 1 367 ? 26.658 -11.215 -17.884 1.00 91.50 367 LEU A O 1
ATOM 2792 N N . ARG A 1 368 ? 25.823 -9.510 -16.679 1.00 92.62 368 ARG A N 1
ATOM 2793 C CA . ARG A 1 368 ? 25.396 -10.320 -15.535 1.00 92.62 368 ARG A CA 1
ATOM 2794 C C . ARG A 1 368 ? 23.879 -10.385 -15.496 1.00 92.62 368 ARG A C 1
ATOM 2796 O O . ARG A 1 368 ? 23.216 -9.355 -15.386 1.00 92.62 368 ARG A O 1
ATOM 2803 N N . ILE A 1 369 ? 23.344 -11.595 -15.582 1.00 95.25 369 ILE A N 1
ATOM 2804 C CA . ILE A 1 369 ? 21.903 -11.859 -15.534 1.00 95.25 369 ILE A CA 1
ATOM 2805 C C . ILE A 1 369 ? 21.607 -12.986 -14.557 1.00 95.25 369 ILE A C 1
ATOM 2807 O O . ILE A 1 369 ? 22.512 -13.706 -14.135 1.00 95.25 369 ILE A O 1
ATOM 2811 N N . ASN A 1 370 ? 20.341 -13.164 -14.202 1.00 96.88 370 ASN A N 1
ATOM 2812 C CA . ASN A 1 370 ? 19.930 -14.303 -13.399 1.00 96.88 370 ASN A CA 1
ATOM 2813 C C . ASN A 1 370 ? 20.356 -15.640 -14.030 1.00 96.88 370 ASN A C 1
ATOM 2815 O O . ASN A 1 370 ? 20.184 -15.847 -15.236 1.00 96.88 370 ASN A O 1
ATOM 2819 N N . ARG A 1 371 ? 20.869 -16.565 -13.209 1.00 96.62 371 ARG A N 1
ATOM 2820 C CA . ARG A 1 371 ? 21.341 -17.875 -13.676 1.00 96.62 371 ARG A CA 1
ATOM 2821 C C . ARG A 1 371 ? 20.239 -18.675 -14.374 1.00 96.62 371 ARG A C 1
ATOM 2823 O O . ARG A 1 371 ? 20.525 -19.311 -15.383 1.00 96.62 371 ARG A O 1
ATOM 2830 N N . TYR A 1 372 ? 18.983 -18.568 -13.931 1.00 96.75 372 TYR A N 1
ATOM 2831 C CA . TYR A 1 372 ? 17.855 -19.211 -14.608 1.00 96.75 372 TYR A CA 1
ATOM 2832 C C . TYR A 1 372 ? 17.762 -18.802 -16.081 1.00 96.75 372 TYR A C 1
ATOM 2834 O O . TYR A 1 372 ? 17.668 -19.668 -16.947 1.00 96.75 372 TYR A O 1
ATOM 2842 N N . PHE A 1 373 ? 17.821 -17.501 -16.384 1.00 96.69 373 PHE A N 1
ATOM 2843 C CA . PHE A 1 373 ? 17.727 -17.015 -17.764 1.00 96.69 373 PHE A CA 1
ATOM 2844 C C . PHE A 1 373 ? 18.986 -17.310 -18.582 1.00 96.69 373 PHE A C 1
ATOM 2846 O O . PHE A 1 373 ? 18.870 -17.553 -19.780 1.00 96.69 373 PHE A O 1
ATOM 2853 N N . ALA A 1 374 ? 20.162 -17.359 -17.946 1.00 95.44 374 ALA A N 1
ATOM 2854 C CA . ALA A 1 374 ? 21.396 -17.783 -18.606 1.00 95.44 374 ALA A CA 1
ATOM 2855 C C . ALA A 1 374 ? 21.342 -19.257 -19.049 1.00 95.44 374 ALA A C 1
ATOM 2857 O O . ALA A 1 374 ? 21.812 -19.597 -20.133 1.00 95.44 374 ALA A O 1
ATOM 2858 N N . GLU A 1 375 ? 20.741 -20.128 -18.235 1.00 95.19 375 GLU A N 1
ATOM 2859 C CA . GLU A 1 375 ? 20.664 -21.573 -18.493 1.00 95.19 375 GLU A CA 1
ATOM 2860 C C . GLU A 1 375 ? 19.407 -21.986 -19.284 1.00 95.19 375 GLU A C 1
ATOM 2862 O O . GLU A 1 375 ? 19.359 -23.079 -19.847 1.00 95.19 375 GLU A O 1
ATOM 2867 N N . ASN A 1 376 ? 18.402 -21.108 -19.382 1.00 94.56 376 ASN A N 1
ATOM 2868 C CA . ASN A 1 376 ? 17.130 -21.364 -20.065 1.00 94.56 376 ASN A CA 1
ATOM 2869 C C . ASN A 1 376 ? 16.877 -20.371 -21.207 1.00 94.56 376 ASN A C 1
ATOM 2871 O O . ASN A 1 376 ? 15.858 -19.679 -21.228 1.00 94.56 376 ASN A O 1
ATOM 2875 N N . GLY A 1 377 ? 17.771 -20.324 -22.198 1.00 92.62 377 GLY A N 1
ATOM 2876 C CA . GLY A 1 377 ? 17.670 -19.393 -23.333 1.00 92.62 377 GLY A CA 1
ATOM 2877 C C . GLY A 1 377 ? 16.349 -19.470 -24.120 1.00 92.62 377 GLY A C 1
ATOM 2878 O O . GLY A 1 377 ? 15.895 -18.472 -24.667 1.00 92.62 377 GLY A O 1
ATOM 2879 N N . GLN A 1 378 ? 15.659 -20.615 -24.121 1.00 93.69 378 GLN A N 1
ATOM 2880 C CA . GLN A 1 378 ? 14.319 -20.780 -24.707 1.00 93.69 378 GLN A CA 1
ATOM 2881 C C . GLN A 1 378 ? 13.214 -19.974 -24.002 1.00 93.69 378 GLN A C 1
ATOM 2883 O O . GLN A 1 378 ? 12.118 -19.848 -24.553 1.00 93.69 378 GLN A O 1
ATOM 2888 N N . GLN A 1 379 ? 13.484 -19.485 -22.789 1.00 96.75 379 GLN A N 1
ATOM 2889 C CA . GLN A 1 379 ? 12.615 -18.599 -22.016 1.00 96.75 379 GLN A CA 1
ATOM 2890 C C . GLN A 1 379 ? 12.962 -17.116 -22.197 1.00 96.75 379 GLN A C 1
ATOM 2892 O O . GLN A 1 379 ? 12.312 -16.257 -21.608 1.00 96.75 379 GLN A O 1
ATOM 2897 N N . VAL A 1 380 ? 13.960 -16.794 -23.022 1.00 96.75 380 VAL A N 1
ATOM 2898 C CA . VAL A 1 380 ? 14.334 -15.423 -23.375 1.00 96.75 380 VAL A CA 1
ATOM 2899 C C . VAL A 1 380 ? 13.804 -15.134 -24.778 1.00 96.75 380 VAL A C 1
ATOM 2901 O O . VAL A 1 380 ? 14.281 -15.687 -25.766 1.00 96.75 380 VAL A O 1
ATOM 2904 N N . LEU A 1 381 ? 12.793 -14.272 -24.883 1.00 96.12 381 LEU A N 1
ATOM 2905 C CA . LEU A 1 381 ? 12.091 -13.960 -26.135 1.00 96.12 381 LEU A CA 1
ATOM 2906 C C . LEU A 1 381 ? 12.782 -12.831 -26.913 1.00 96.12 381 LEU A C 1
ATOM 2908 O O . LEU A 1 381 ? 12.176 -11.839 -27.311 1.00 96.12 381 LEU A O 1
ATOM 2912 N N . GLY A 1 382 ? 14.091 -12.970 -27.081 1.00 93.81 382 GLY A N 1
ATOM 2913 C CA . GLY A 1 382 ? 14.964 -11.974 -27.680 1.00 93.81 382 GLY A CA 1
ATOM 2914 C C . GLY A 1 382 ? 16.421 -12.384 -27.513 1.00 93.81 382 GLY A C 1
ATOM 2915 O O . GLY A 1 382 ? 16.733 -13.559 -27.325 1.00 93.81 382 GLY A O 1
ATOM 2916 N N . ARG A 1 383 ? 17.332 -11.415 -27.569 1.00 92.50 383 ARG A N 1
ATOM 2917 C CA . ARG A 1 383 ? 18.766 -11.640 -27.361 1.00 92.50 383 ARG A CA 1
ATOM 2918 C C . ARG A 1 383 ? 19.289 -10.759 -26.237 1.00 92.50 383 ARG A C 1
ATOM 2920 O O . ARG A 1 383 ? 18.983 -9.573 -26.202 1.00 92.50 383 ARG A O 1
ATOM 2927 N N . HIS A 1 384 ? 20.095 -11.323 -25.345 1.00 93.88 384 HIS A N 1
ATOM 2928 C CA . HIS A 1 384 ? 20.880 -10.537 -24.393 1.00 93.88 384 HIS A CA 1
ATOM 2929 C C . HIS A 1 384 ? 21.836 -9.617 -25.156 1.00 93.88 384 HIS A C 1
ATOM 2931 O O . HIS A 1 384 ? 22.549 -10.083 -26.045 1.00 93.88 384 HIS A O 1
ATOM 2937 N N . ASP A 1 385 ? 21.798 -8.321 -24.867 1.00 92.88 385 ASP A N 1
ATOM 2938 C CA . ASP A 1 385 ? 22.608 -7.330 -25.574 1.00 92.88 385 ASP A CA 1
ATOM 2939 C C . ASP A 1 385 ? 22.880 -6.115 -24.682 1.00 92.88 385 ASP A C 1
ATOM 2941 O O . ASP A 1 385 ? 22.173 -5.893 -23.693 1.00 92.88 385 ASP A O 1
ATOM 2945 N N . TRP A 1 386 ? 23.870 -5.312 -25.058 1.00 90.50 386 TRP A N 1
ATOM 2946 C CA . TRP A 1 386 ? 24.068 -3.986 -24.483 1.00 90.50 386 TRP A CA 1
ATOM 2947 C C . TRP A 1 386 ? 23.209 -2.945 -25.207 1.00 90.50 386 TRP A C 1
ATOM 2949 O O . TRP A 1 386 ? 22.908 -3.041 -26.399 1.00 90.50 386 TRP A O 1
ATOM 2959 N N . THR A 1 387 ? 22.800 -1.923 -24.470 1.00 89.06 387 THR A N 1
ATOM 2960 C CA . THR A 1 387 ? 22.212 -0.687 -24.983 1.00 89.06 387 THR A CA 1
ATOM 2961 C C . THR A 1 387 ? 22.804 0.497 -24.228 1.00 89.06 387 THR A C 1
ATOM 2963 O O . THR A 1 387 ? 23.457 0.327 -23.204 1.00 89.06 387 THR A O 1
ATOM 2966 N N . SER A 1 388 ? 22.587 1.709 -24.728 1.00 83.19 388 SER A N 1
ATOM 2967 C CA . SER A 1 388 ? 22.975 2.930 -24.023 1.00 83.19 388 SER A CA 1
ATOM 2968 C C . SER A 1 388 ? 21.754 3.530 -23.334 1.00 83.19 388 SER A C 1
ATOM 2970 O O . SER A 1 388 ? 20.793 3.909 -24.009 1.00 83.19 388 SER A O 1
ATOM 2972 N N . GLY A 1 389 ? 21.788 3.578 -22.004 1.00 74.00 389 GLY A N 1
ATOM 2973 C CA . GLY A 1 389 ? 20.801 4.244 -21.163 1.00 74.00 389 GLY A CA 1
ATOM 2974 C C . GLY A 1 389 ? 21.239 5.655 -20.767 1.00 74.00 389 GLY A C 1
ATOM 2975 O O . GLY A 1 389 ? 22.324 6.127 -21.108 1.00 74.00 389 GLY A O 1
ATOM 2976 N N . GLN A 1 390 ? 20.407 6.340 -19.980 1.00 61.31 390 GLN A N 1
ATOM 2977 C CA . GLN A 1 390 ? 20.675 7.710 -19.510 1.00 61.31 390 GLN A CA 1
ATOM 2978 C C . GLN A 1 390 ? 21.918 7.841 -18.603 1.00 61.31 390 GLN A C 1
ATOM 2980 O O . GLN A 1 390 ? 22.436 8.942 -18.430 1.00 61.31 390 GLN A O 1
ATOM 2985 N N . PHE A 1 391 ? 22.407 6.728 -18.047 1.00 68.06 391 PHE A N 1
ATOM 2986 C CA . PHE A 1 391 ? 23.570 6.671 -17.153 1.00 68.06 391 PHE A CA 1
ATOM 2987 C C . PHE A 1 391 ? 24.754 5.883 -17.739 1.00 68.06 391 PHE A C 1
ATOM 2989 O O . PHE A 1 391 ? 25.711 5.607 -17.020 1.00 68.06 391 PHE A O 1
ATOM 2996 N N . GLY A 1 392 ? 24.708 5.540 -19.031 1.00 79.31 392 GLY A N 1
ATOM 2997 C CA . GLY A 1 392 ? 25.755 4.777 -19.715 1.00 79.31 392 GLY A CA 1
ATOM 2998 C C . GLY A 1 392 ? 25.288 3.405 -20.217 1.00 79.31 392 GLY A C 1
ATOM 2999 O O . GLY A 1 392 ? 24.081 3.178 -20.343 1.00 79.31 392 GLY A O 1
ATOM 3000 N N . PRO A 1 393 ? 26.232 2.505 -20.548 1.00 83.44 393 PRO A N 1
ATOM 3001 C CA . PRO A 1 393 ? 25.928 1.160 -21.020 1.00 83.44 393 PRO A CA 1
ATOM 3002 C C . PRO A 1 393 ? 25.096 0.371 -20.005 1.00 83.44 393 PRO A C 1
ATOM 3004 O O . PRO A 1 393 ? 25.445 0.263 -18.831 1.00 83.44 393 PRO A O 1
ATOM 3007 N N . GLU A 1 394 ? 23.997 -0.211 -20.467 1.00 88.62 394 GLU A N 1
ATOM 3008 C CA . GLU A 1 394 ? 23.133 -1.073 -19.670 1.00 88.62 394 GLU A CA 1
ATOM 3009 C C . GLU A 1 394 ? 22.640 -2.267 -20.492 1.00 88.62 394 GLU A C 1
ATOM 3011 O O . GLU A 1 394 ? 22.761 -2.311 -21.715 1.00 88.62 394 GLU A O 1
ATOM 3016 N N . TYR A 1 395 ? 22.075 -3.264 -19.822 1.00 91.88 395 TYR A N 1
ATOM 301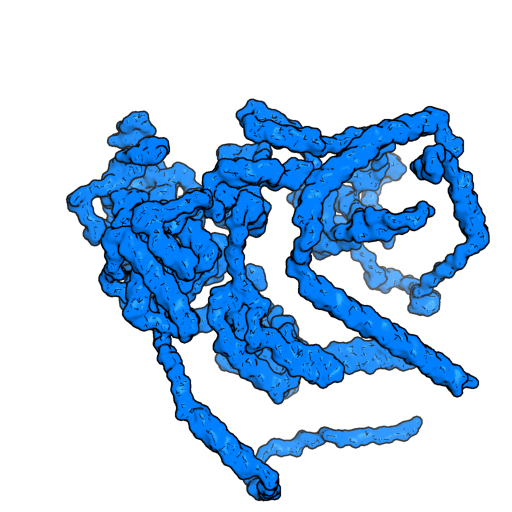7 C CA . TYR A 1 395 ? 21.551 -4.449 -20.497 1.00 91.88 395 TYR A CA 1
ATOM 3018 C C . TYR A 1 395 ? 20.178 -4.204 -21.122 1.00 91.88 395 TYR A C 1
ATOM 3020 O O . TYR A 1 395 ? 19.297 -3.593 -20.515 1.00 91.88 395 TYR A O 1
ATOM 3028 N N . THR A 1 396 ? 19.956 -4.831 -22.275 1.00 93.56 396 THR A N 1
ATOM 3029 C CA . THR A 1 396 ? 18.650 -4.976 -22.911 1.00 93.56 396 THR A CA 1
ATOM 3030 C C . THR A 1 396 ? 18.383 -6.421 -23.340 1.00 93.56 396 THR A C 1
ATOM 3032 O O . THR A 1 396 ? 19.294 -7.223 -23.558 1.00 93.56 396 THR A O 1
ATOM 3035 N N . CYS A 1 397 ? 17.104 -6.763 -23.492 1.00 95.00 397 CYS A N 1
ATOM 3036 C CA . CYS A 1 397 ? 16.687 -7.940 -24.243 1.00 95.00 397 CYS A CA 1
ATOM 3037 C C . CYS A 1 397 ? 16.259 -7.473 -25.635 1.00 95.00 397 CYS A C 1
ATOM 3039 O O . CYS A 1 397 ? 15.143 -7.006 -25.841 1.00 95.00 397 CYS A O 1
ATOM 3041 N N . LYS A 1 398 ? 17.164 -7.540 -26.606 1.00 93.81 398 LYS A N 1
ATOM 3042 C CA . LYS A 1 398 ? 16.915 -7.044 -27.956 1.00 93.81 398 LYS A CA 1
ATOM 3043 C C . LYS A 1 398 ? 15.895 -7.922 -28.673 1.00 93.81 398 LYS A C 1
ATOM 3045 O O . LYS A 1 398 ? 16.094 -9.134 -28.786 1.00 93.81 398 LYS A O 1
ATOM 3050 N N . ALA A 1 399 ? 14.832 -7.304 -29.183 1.00 90.94 399 ALA A N 1
ATOM 3051 C CA . ALA A 1 399 ? 13.805 -7.991 -29.957 1.00 90.94 399 ALA A CA 1
ATOM 3052 C C . ALA A 1 399 ? 14.407 -8.727 -31.162 1.00 90.94 399 ALA A C 1
ATOM 3054 O O . ALA A 1 399 ? 15.268 -8.194 -31.868 1.00 90.94 399 ALA A O 1
ATOM 3055 N N . ASN A 1 400 ? 13.925 -9.943 -31.413 1.00 88.69 400 ASN A N 1
ATOM 3056 C CA . ASN A 1 400 ? 14.219 -10.673 -32.637 1.00 88.69 400 ASN A CA 1
ATOM 3057 C C . ASN A 1 400 ? 13.134 -10.347 -33.681 1.00 88.69 400 ASN A C 1
ATOM 3059 O O . ASN A 1 400 ? 11.993 -10.759 -33.487 1.00 88.69 400 ASN A O 1
ATOM 3063 N N . PRO A 1 401 ? 13.454 -9.666 -34.801 1.00 81.06 401 PRO A N 1
ATOM 3064 C CA . PRO A 1 401 ? 12.454 -9.258 -35.795 1.00 81.06 401 PRO A CA 1
ATOM 3065 C C . PRO A 1 401 ? 11.691 -10.414 -36.456 1.00 81.06 401 PRO A C 1
ATOM 3067 O O . PRO A 1 401 ? 10.659 -10.185 -37.077 1.00 81.06 401 PRO A O 1
ATOM 3070 N N . LEU A 1 402 ? 12.214 -11.641 -36.373 1.00 84.06 402 LEU A N 1
ATOM 3071 C CA . LEU A 1 402 ? 11.583 -12.844 -36.922 1.00 84.06 402 LEU A CA 1
ATOM 3072 C C . LEU A 1 402 ? 10.714 -13.587 -35.897 1.00 84.06 402 LEU A C 1
ATOM 3074 O O . LEU A 1 402 ? 10.085 -14.581 -36.248 1.00 84.06 402 LEU A O 1
ATOM 3078 N N . GLN A 1 403 ? 10.714 -13.153 -34.635 1.00 86.94 403 GLN A N 1
ATOM 3079 C CA . GLN A 1 403 ? 9.964 -13.779 -33.555 1.00 86.94 403 GLN A CA 1
ATOM 3080 C C . GLN A 1 403 ? 8.767 -12.903 -33.195 1.00 86.94 403 GLN A C 1
ATOM 3082 O O . GLN A 1 403 ? 8.923 -11.819 -32.636 1.00 86.94 403 GLN A O 1
ATOM 3087 N N . MET A 1 404 ? 7.568 -13.396 -33.490 1.00 89.94 404 MET A N 1
ATOM 3088 C CA . MET A 1 404 ? 6.332 -12.730 -33.099 1.00 89.94 404 MET A CA 1
ATOM 3089 C C . MET A 1 404 ? 6.012 -13.058 -31.636 1.00 89.94 404 MET A C 1
ATOM 3091 O O . MET A 1 404 ? 6.025 -14.223 -31.228 1.00 89.94 404 MET A O 1
ATOM 3095 N N . LEU A 1 405 ? 5.787 -12.025 -30.819 1.00 90.50 405 LEU A N 1
ATOM 3096 C CA . LEU A 1 405 ? 5.605 -12.183 -29.372 1.00 90.50 405 LEU A CA 1
ATOM 3097 C C . LEU A 1 405 ? 4.316 -12.945 -29.026 1.00 90.50 405 LEU A C 1
ATOM 3099 O O . LEU A 1 405 ? 4.290 -13.684 -28.043 1.00 90.50 405 LEU A O 1
ATOM 3103 N N . ASP A 1 406 ? 3.279 -12.790 -29.848 1.00 89.88 406 ASP A N 1
ATOM 3104 C CA . ASP A 1 406 ? 1.978 -13.448 -29.712 1.00 89.88 406 ASP A CA 1
ATOM 3105 C C . ASP A 1 406 ? 2.038 -14.972 -29.866 1.00 89.88 406 ASP A C 1
ATOM 3107 O O . ASP A 1 406 ? 1.258 -15.683 -29.239 1.00 89.88 406 ASP A O 1
ATOM 3111 N N . GLU A 1 407 ? 3.013 -15.486 -30.612 1.00 91.88 407 GLU A N 1
ATOM 3112 C CA . GLU A 1 407 ? 3.298 -16.920 -30.698 1.00 91.88 407 GLU A CA 1
ATOM 3113 C C . GLU A 1 407 ? 4.340 -17.365 -29.662 1.00 91.88 407 GLU A C 1
ATOM 3115 O O . GLU A 1 407 ? 4.222 -18.426 -29.039 1.00 91.88 407 GLU A O 1
ATOM 3120 N N . ALA A 1 408 ? 5.382 -16.557 -29.458 1.00 94.69 408 ALA A N 1
ATOM 3121 C CA . ALA A 1 408 ? 6.534 -16.944 -28.655 1.00 94.69 408 ALA A CA 1
ATOM 3122 C C . ALA A 1 408 ? 6.239 -16.993 -27.147 1.00 94.69 408 ALA A C 1
ATOM 3124 O O . ALA A 1 408 ? 6.715 -17.906 -26.464 1.00 94.69 408 ALA A O 1
ATOM 3125 N N . LEU A 1 409 ? 5.450 -16.046 -26.627 1.00 96.06 409 LEU A N 1
ATOM 3126 C CA . LEU A 1 409 ? 5.136 -15.970 -25.200 1.00 96.06 409 LEU A CA 1
ATOM 3127 C C . LEU A 1 409 ? 4.264 -17.144 -24.723 1.00 96.06 409 LEU A C 1
ATOM 3129 O O . LEU A 1 409 ? 4.670 -17.805 -23.761 1.00 96.06 409 LEU A O 1
ATOM 3133 N N . PRO A 1 410 ? 3.145 -17.502 -25.388 1.00 95.44 410 PRO A N 1
ATOM 3134 C CA . PRO A 1 410 ? 2.375 -18.687 -25.010 1.00 95.44 410 PRO A CA 1
ATOM 3135 C C . PRO A 1 410 ? 3.192 -19.984 -25.060 1.00 95.44 410 PRO A C 1
ATOM 3137 O O . PRO A 1 410 ? 3.032 -20.843 -24.193 1.00 95.44 410 PRO A O 1
ATOM 3140 N N . LEU A 1 411 ? 4.106 -20.129 -26.029 1.00 95.75 411 LEU A N 1
ATOM 3141 C CA . LEU A 1 411 ? 4.999 -21.292 -26.111 1.00 95.75 411 LEU A CA 1
ATOM 3142 C C . LEU A 1 411 ? 5.992 -21.352 -24.942 1.00 95.75 411 LEU A C 1
ATOM 3144 O O . LEU A 1 411 ? 6.224 -22.432 -24.398 1.00 95.75 411 LEU A O 1
ATOM 3148 N N . ALA A 1 412 ? 6.576 -20.216 -24.553 1.00 96.88 412 ALA A N 1
ATOM 3149 C CA . ALA A 1 412 ? 7.480 -20.118 -23.406 1.00 96.88 412 ALA A CA 1
ATOM 3150 C C . ALA A 1 412 ? 6.779 -20.462 -22.087 1.00 96.88 412 ALA A C 1
ATOM 3152 O O . ALA A 1 412 ? 7.229 -21.348 -21.353 1.00 96.88 412 ALA A O 1
ATOM 3153 N N . LEU A 1 413 ? 5.624 -19.842 -21.837 1.00 97.06 413 LEU A N 1
ATOM 3154 C CA . LEU A 1 413 ? 4.818 -20.104 -20.647 1.00 97.06 413 LEU A CA 1
ATOM 3155 C C . LEU A 1 413 ? 4.270 -21.537 -20.627 1.00 97.06 413 LEU A C 1
ATOM 3157 O O . LEU A 1 413 ? 4.309 -22.193 -19.589 1.00 97.06 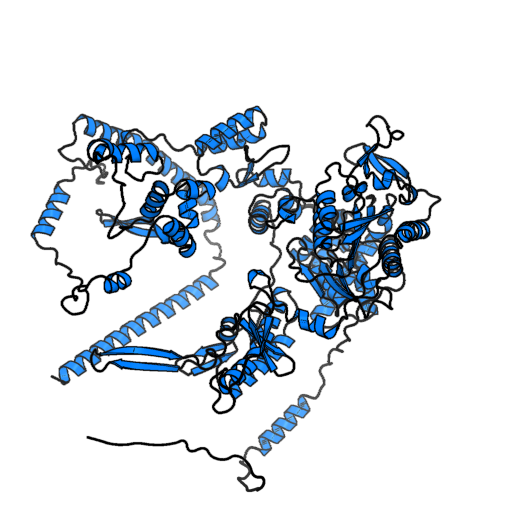413 LEU A O 1
ATOM 3161 N N . GLY A 1 414 ? 3.852 -22.083 -21.771 1.00 95.94 414 GLY A N 1
ATOM 3162 C CA . GLY A 1 414 ? 3.334 -23.450 -21.877 1.00 95.94 414 GLY A CA 1
ATOM 3163 C C . GLY A 1 414 ? 4.313 -24.531 -21.399 1.00 95.94 414 GLY A C 1
ATOM 3164 O O . GLY A 1 414 ? 3.879 -25.551 -20.858 1.00 95.94 414 GLY A O 1
ATOM 3165 N N . ARG A 1 415 ? 5.632 -24.296 -21.499 1.00 95.69 415 ARG A N 1
ATOM 3166 C CA . ARG A 1 415 ? 6.672 -25.198 -20.954 1.00 95.69 415 ARG A CA 1
ATOM 3167 C C . ARG A 1 415 ? 6.643 -25.293 -19.427 1.00 95.69 415 ARG A C 1
ATOM 3169 O O . ARG A 1 415 ? 7.102 -26.290 -18.879 1.00 95.69 415 ARG A O 1
ATOM 3176 N N . LEU A 1 416 ? 6.090 -24.287 -18.750 1.00 95.56 416 LEU A N 1
ATOM 3177 C CA . LEU A 1 416 ? 5.958 -24.243 -17.292 1.00 95.56 416 LEU A CA 1
ATOM 3178 C C . LEU A 1 416 ? 4.715 -24.995 -16.795 1.00 95.56 416 LEU A C 1
ATOM 3180 O O . LEU A 1 416 ? 4.644 -25.373 -15.628 1.00 95.56 416 LEU A O 1
ATOM 3184 N N . SER A 1 417 ? 3.738 -25.249 -17.673 1.00 92.56 417 SER A N 1
ATOM 3185 C CA . SER A 1 417 ? 2.409 -25.750 -17.292 1.00 92.56 417 SER A CA 1
ATOM 3186 C C . SER A 1 417 ? 2.413 -27.099 -16.558 1.00 92.56 417 SER A C 1
ATOM 3188 O O . SER A 1 417 ? 1.486 -27.385 -15.800 1.00 92.56 417 SER A O 1
ATOM 3190 N N . SER A 1 418 ? 3.433 -27.937 -16.773 1.00 90.94 418 SER A N 1
ATOM 3191 C CA . SER A 1 418 ? 3.595 -29.239 -16.112 1.00 90.94 418 SER A CA 1
ATOM 3192 C C . SER A 1 418 ? 4.444 -29.200 -14.842 1.00 90.94 418 SER A C 1
ATOM 3194 O O . SER A 1 418 ? 4.499 -30.209 -14.144 1.00 90.94 418 SER A O 1
ATOM 3196 N N . LEU A 1 419 ? 5.113 -28.080 -14.554 1.00 91.56 419 LEU A N 1
ATOM 3197 C CA . LEU A 1 419 ? 6.051 -27.956 -13.433 1.00 91.56 419 LEU A CA 1
ATOM 3198 C C . LEU A 1 419 ? 5.345 -27.675 -12.099 1.00 91.56 419 LEU A C 1
ATOM 3200 O O . LEU A 1 419 ? 5.895 -27.959 -11.041 1.00 91.56 419 LEU A O 1
ATOM 3204 N N . ALA A 1 420 ? 4.111 -27.169 -12.139 1.00 90.62 420 ALA A N 1
ATOM 3205 C CA . ALA A 1 420 ? 3.258 -27.013 -10.966 1.00 90.62 420 ALA A CA 1
ATOM 3206 C C . ALA A 1 420 ? 1.776 -27.206 -11.322 1.00 90.62 420 ALA A C 1
ATOM 3208 O O . ALA A 1 420 ? 1.362 -27.093 -12.480 1.00 90.62 420 ALA A O 1
ATOM 3209 N N . ARG A 1 421 ? 0.962 -27.521 -10.310 1.00 91.88 421 ARG A N 1
ATOM 3210 C CA . ARG A 1 421 ? -0.489 -27.703 -10.432 1.00 91.88 421 ARG A CA 1
ATOM 3211 C C . ARG A 1 421 ? -1.207 -26.913 -9.353 1.00 91.88 421 ARG A C 1
ATOM 3213 O O . ARG A 1 421 ? -0.780 -26.938 -8.203 1.00 91.88 421 ARG A O 1
ATOM 3220 N N . PHE A 1 422 ? -2.312 -26.269 -9.723 1.00 91.69 422 PHE A N 1
ATOM 3221 C CA . PHE A 1 422 ? -3.188 -25.650 -8.731 1.00 91.69 422 PHE A CA 1
ATOM 3222 C C . PHE A 1 422 ? -3.797 -26.720 -7.815 1.00 91.69 422 PHE A C 1
ATOM 3224 O O . PHE A 1 422 ? -4.145 -27.809 -8.293 1.00 91.69 422 PHE A O 1
ATOM 3231 N N . PRO A 1 423 ? -3.965 -26.421 -6.516 1.00 86.81 423 PRO A N 1
ATOM 3232 C CA . PRO A 1 423 ? -4.704 -27.287 -5.615 1.00 86.81 423 PRO A CA 1
ATOM 3233 C C . PRO A 1 423 ? -6.179 -27.354 -6.032 1.00 86.81 423 PRO A C 1
ATOM 3235 O O . PRO A 1 423 ? -6.673 -26.537 -6.815 1.00 86.81 423 PRO A O 1
ATOM 3238 N N . ALA A 1 424 ? -6.904 -28.337 -5.496 1.00 79.69 424 ALA A N 1
ATOM 3239 C CA . ALA A 1 424 ? -8.350 -28.378 -5.671 1.00 79.69 424 ALA A CA 1
ATOM 3240 C C . ALA A 1 424 ? -8.970 -27.078 -5.122 1.00 79.69 424 ALA A C 1
ATOM 3242 O O . ALA A 1 424 ? -8.610 -26.667 -4.013 1.00 79.69 424 ALA A O 1
ATOM 3243 N N . PRO A 1 425 ? -9.892 -26.436 -5.862 1.00 66.56 425 PRO A N 1
ATOM 3244 C CA . PRO A 1 425 ? -10.527 -25.217 -5.389 1.00 66.56 425 PRO A CA 1
ATOM 3245 C C . PRO A 1 425 ? -11.291 -25.530 -4.104 1.00 66.56 425 PRO A C 1
ATOM 3247 O O . PRO A 1 425 ? -12.063 -26.493 -4.051 1.00 66.56 425 PRO A O 1
ATOM 3250 N N . GLN A 1 426 ? -11.099 -24.716 -3.066 1.00 63.06 426 GLN A N 1
ATOM 3251 C CA . GLN A 1 426 ? -12.032 -24.750 -1.945 1.00 63.06 426 GLN A CA 1
ATOM 3252 C C . GLN A 1 426 ? -13.396 -24.287 -2.461 1.00 63.06 426 GLN A C 1
ATOM 3254 O O . GLN A 1 426 ? -13.478 -23.325 -3.222 1.00 63.06 426 GLN A O 1
ATOM 3259 N N . THR A 1 427 ? -14.461 -25.003 -2.096 1.00 53.53 427 THR A N 1
ATOM 3260 C CA . THR A 1 427 ? -15.832 -24.623 -2.449 1.00 53.53 427 THR A CA 1
ATOM 3261 C C . THR A 1 427 ? -16.089 -23.192 -2.003 1.00 53.53 427 THR A C 1
ATOM 3263 O O . THR A 1 427 ? -16.118 -22.908 -0.808 1.00 53.53 427 THR A O 1
ATOM 3266 N N . LEU A 1 428 ? -16.254 -22.311 -2.984 1.00 53.12 428 LEU A N 1
ATOM 3267 C CA . LEU A 1 428 ? -16.621 -20.921 -2.792 1.00 53.12 428 LEU A CA 1
ATOM 3268 C C . LEU A 1 428 ? -18.134 -20.813 -2.870 1.00 53.12 428 LEU A C 1
ATOM 3270 O O . LEU A 1 428 ? -18.725 -21.018 -3.930 1.00 53.12 428 LEU A O 1
ATOM 3274 N N . ASP A 1 429 ? -18.753 -20.486 -1.744 1.00 52.25 429 ASP A N 1
ATOM 3275 C CA . ASP A 1 429 ? -20.052 -19.835 -1.775 1.00 52.25 429 ASP A CA 1
ATOM 3276 C C . ASP A 1 429 ? -19.789 -18.337 -1.962 1.00 52.25 429 ASP A C 1
ATOM 3278 O O . ASP A 1 429 ? -19.377 -17.645 -1.035 1.00 52.25 429 ASP A O 1
ATOM 3282 N N . MET A 1 430 ? -19.951 -17.857 -3.197 1.00 46.09 430 MET A N 1
ATOM 3283 C CA . MET A 1 430 ? -19.724 -16.455 -3.564 1.00 46.09 430 MET A CA 1
ATOM 3284 C C . MET A 1 430 ? -20.607 -15.495 -2.756 1.00 46.09 430 MET A C 1
ATOM 3286 O O . MET A 1 430 ? -20.166 -14.390 -2.447 1.00 46.09 430 MET A O 1
ATOM 3290 N N . ALA A 1 431 ? -21.818 -15.925 -2.375 1.00 42.38 431 ALA A N 1
ATOM 3291 C CA . ALA A 1 431 ? -22.711 -15.139 -1.531 1.00 42.38 431 ALA A CA 1
ATOM 3292 C C . ALA A 1 431 ? -22.205 -15.113 -0.084 1.00 42.38 431 ALA A C 1
ATOM 3294 O O . ALA A 1 431 ? -22.145 -14.043 0.511 1.00 42.38 431 ALA A O 1
ATOM 3295 N N . ALA A 1 432 ? -21.740 -16.251 0.442 1.00 42.16 432 ALA A N 1
ATOM 3296 C CA . ALA A 1 432 ? -21.128 -16.307 1.769 1.00 42.16 432 ALA A CA 1
ATOM 3297 C C . ALA A 1 432 ? -19.791 -15.563 1.841 1.00 42.16 432 ALA A C 1
ATOM 3299 O O . ALA A 1 432 ? -19.463 -15.054 2.901 1.00 42.16 432 ALA A O 1
ATOM 3300 N N . VAL A 1 433 ? -19.024 -15.478 0.748 1.00 44.22 433 VAL A N 1
ATOM 3301 C CA . VAL A 1 433 ? -17.806 -14.662 0.683 1.00 44.22 433 VAL A CA 1
ATOM 3302 C C . VAL A 1 433 ? -18.161 -13.177 0.675 1.00 44.22 433 VAL A C 1
ATOM 3304 O O . VAL A 1 433 ? -17.625 -12.423 1.476 1.00 44.22 433 VAL A O 1
ATOM 3307 N N . GLN A 1 434 ? -19.121 -12.741 -0.145 1.00 43.28 434 GLN A N 1
ATOM 3308 C CA . GLN A 1 434 ? -19.635 -11.363 -0.111 1.00 43.28 434 GLN A CA 1
ATOM 3309 C C . GLN A 1 434 ? -20.257 -10.989 1.250 1.00 43.28 434 GLN A C 1
ATOM 3311 O O . GLN A 1 434 ? -20.045 -9.871 1.712 1.00 43.28 434 GLN A O 1
ATOM 3316 N N . GLU A 1 435 ? -20.942 -11.915 1.930 1.00 41.22 435 GLU A N 1
ATOM 3317 C CA . GLU A 1 435 ? -21.409 -11.744 3.316 1.00 41.22 435 GLU A CA 1
ATOM 3318 C C . GLU A 1 435 ? -20.262 -11.812 4.344 1.00 41.22 435 GLU A C 1
ATOM 3320 O O . GLU A 1 435 ? -20.286 -11.072 5.327 1.00 41.22 435 GLU A O 1
ATOM 3325 N N . SER A 1 436 ? -19.226 -12.638 4.134 1.00 39.47 436 SER A N 1
ATOM 3326 C CA . SER A 1 436 ? -18.076 -12.778 5.046 1.00 39.47 436 SER A CA 1
ATOM 3327 C C . SER A 1 436 ? -17.110 -11.605 4.978 1.00 39.47 436 SER A C 1
ATOM 3329 O O . SER A 1 436 ? -16.428 -11.333 5.960 1.00 39.47 436 SER A O 1
ATOM 3331 N N . HIS A 1 437 ? -17.111 -10.843 3.882 1.00 43.50 437 HIS A N 1
ATOM 3332 C CA . HIS A 1 437 ? -16.510 -9.508 3.848 1.00 43.50 437 HIS A CA 1
ATOM 3333 C C . HIS A 1 437 ? -17.185 -8.544 4.849 1.00 43.50 437 HIS A C 1
ATOM 3335 O O . HIS A 1 437 ? -16.654 -7.465 5.102 1.00 43.50 437 HIS A O 1
ATOM 3341 N N . GLY A 1 438 ? -18.324 -8.932 5.447 1.00 38.88 438 GLY A N 1
ATOM 3342 C CA . GLY A 1 438 ? -18.982 -8.316 6.605 1.00 38.88 438 GLY A CA 1
ATOM 3343 C C . GLY A 1 438 ? -18.825 -9.077 7.940 1.00 38.88 438 GLY A C 1
ATOM 3344 O O . GLY A 1 438 ? -19.365 -8.627 8.946 1.00 38.88 438 GLY A O 1
ATOM 3345 N N . ALA A 1 439 ? -18.079 -10.191 7.993 1.00 43.38 439 ALA A N 1
ATOM 3346 C CA . ALA A 1 439 ? -17.881 -11.015 9.191 1.00 43.38 439 ALA A CA 1
ATOM 3347 C C . ALA A 1 439 ? -16.481 -11.687 9.277 1.00 43.38 439 ALA A C 1
ATOM 3349 O O . ALA A 1 439 ? -16.371 -12.902 9.405 1.00 43.38 439 ALA A O 1
ATOM 3350 N N . GLU A 1 440 ? -15.388 -10.924 9.221 1.00 46.66 440 GLU A N 1
ATOM 3351 C CA . GLU A 1 440 ? -14.053 -11.380 9.653 1.00 46.66 440 GLU A CA 1
ATOM 3352 C C . GLU A 1 440 ? -13.970 -11.464 11.181 1.00 46.66 440 GLU A C 1
ATOM 3354 O O . GLU A 1 440 ? -14.292 -10.483 11.837 1.00 46.66 440 GLU A O 1
ATOM 3359 N N . ILE A 1 441 ? -13.505 -12.574 11.762 1.00 47.47 441 ILE A N 1
ATOM 3360 C CA . ILE A 1 441 ? -13.280 -12.684 13.213 1.00 47.47 441 ILE A CA 1
ATOM 3361 C C . ILE A 1 441 ? -11.817 -12.339 13.560 1.00 47.47 441 ILE A C 1
ATOM 3363 O O . ILE A 1 441 ? -10.920 -12.858 12.902 1.00 47.47 441 ILE A O 1
ATOM 3367 N N . GLY A 1 442 ? -11.544 -11.485 14.557 1.00 48.38 442 GLY A N 1
ATOM 3368 C CA . GLY A 1 442 ? -10.168 -11.059 14.909 1.00 48.38 442 GLY A CA 1
ATOM 3369 C C . GLY A 1 442 ? -10.088 -9.854 15.861 1.00 48.38 442 GLY A C 1
ATOM 3370 O O . GLY A 1 442 ? -11.097 -9.430 16.406 1.00 48.38 442 GLY A O 1
ATOM 3371 N N . THR A 1 443 ? -8.914 -9.273 16.119 1.00 38.19 443 THR A N 1
ATOM 3372 C CA . THR A 1 443 ? -8.795 -8.185 17.116 1.00 38.19 443 THR A CA 1
ATOM 3373 C C . THR A 1 443 ? -9.070 -6.790 16.530 1.00 38.19 443 THR A C 1
ATOM 3375 O O . THR A 1 443 ? -9.092 -6.594 15.314 1.00 38.19 443 THR A O 1
ATOM 3378 N N . ALA A 1 444 ? -9.247 -5.772 17.389 1.00 33.22 444 ALA A N 1
ATOM 3379 C CA . ALA A 1 444 ? -9.351 -4.372 16.948 1.00 33.22 444 ALA A CA 1
ATOM 3380 C C . ALA A 1 444 ? -8.086 -3.884 16.209 1.00 33.22 444 ALA A C 1
ATOM 3382 O O . ALA A 1 444 ? -8.185 -3.032 15.327 1.00 33.22 444 ALA A O 1
ATOM 3383 N N . ALA A 1 445 ? -6.918 -4.463 16.515 1.00 29.94 445 ALA A N 1
ATOM 3384 C CA . ALA A 1 445 ? -5.674 -4.208 15.796 1.00 29.94 445 ALA A CA 1
ATOM 3385 C C . ALA A 1 445 ? -5.669 -4.834 14.386 1.00 29.94 445 ALA A C 1
ATOM 3387 O O . ALA A 1 445 ? -5.026 -4.293 13.485 1.00 29.94 445 ALA A O 1
ATOM 3388 N N . ASP A 1 446 ? -6.453 -5.891 14.146 1.00 32.16 446 ASP A N 1
ATOM 3389 C CA . ASP A 1 446 ? -6.494 -6.631 12.874 1.00 32.16 446 ASP A CA 1
ATOM 3390 C C . ASP A 1 446 ? -7.560 -6.121 11.891 1.00 32.16 446 ASP A C 1
ATOM 3392 O O . ASP A 1 446 ? -7.551 -6.502 10.725 1.00 32.16 446 ASP A O 1
ATOM 3396 N N . GLY A 1 447 ? -8.453 -5.220 12.320 1.00 38.56 447 GLY A N 1
ATOM 3397 C CA . GLY A 1 447 ? -9.525 -4.679 11.468 1.00 38.56 447 GLY A CA 1
ATOM 3398 C C . GLY A 1 447 ? -10.719 -5.621 11.266 1.00 38.56 447 GLY A C 1
ATOM 3399 O O . GLY A 1 447 ? -11.570 -5.355 10.418 1.00 38.56 447 GLY A O 1
ATOM 3400 N N . ALA A 1 448 ? -10.798 -6.687 12.062 1.00 46.00 448 ALA A N 1
ATOM 3401 C CA . ALA A 1 448 ? -11.827 -7.707 11.952 1.00 46.00 448 ALA A CA 1
ATOM 3402 C C . ALA A 1 448 ? -13.244 -7.180 12.253 1.00 46.00 448 ALA A C 1
ATOM 3404 O O . ALA A 1 448 ? -13.458 -6.356 13.148 1.00 46.00 448 ALA A O 1
ATOM 3405 N N . LEU A 1 449 ? -14.231 -7.705 11.524 1.00 52.38 449 LEU A N 1
ATOM 3406 C CA . LEU A 1 449 ? -15.653 -7.379 11.670 1.00 52.38 449 LEU A CA 1
ATOM 3407 C C . LEU A 1 449 ? -16.328 -8.030 12.878 1.00 52.38 449 LEU A C 1
ATOM 3409 O O . LEU A 1 449 ? -17.417 -7.624 13.234 1.00 52.38 449 LEU A O 1
ATOM 3413 N N . LEU A 1 450 ? -15.756 -9.032 13.523 1.00 58.97 450 LEU A N 1
ATOM 3414 C CA . LEU A 1 450 ? -16.309 -9.726 14.681 1.00 58.97 450 LEU A CA 1
ATOM 3415 C C . LEU A 1 450 ? -15.153 -9.962 15.647 1.00 58.97 450 LEU A C 1
ATOM 3417 O O . LEU A 1 450 ? -14.343 -10.859 15.469 1.00 58.97 450 LEU A O 1
ATOM 3421 N N . LYS A 1 451 ? -15.026 -9.123 16.668 1.00 68.19 451 LYS A N 1
ATOM 3422 C CA . LYS A 1 451 ? -13.941 -9.278 17.640 1.00 68.19 451 LYS A CA 1
ATOM 3423 C C . LYS A 1 451 ? -14.297 -10.302 18.706 1.00 68.19 451 LYS A C 1
ATOM 3425 O O . LYS A 1 451 ? -15.472 -10.645 18.846 1.00 68.19 451 LYS A O 1
ATOM 3430 N N . GLU A 1 452 ? -13.298 -10.774 19.441 1.00 72.62 452 GLU A N 1
ATOM 3431 C CA . GLU A 1 452 ? -13.508 -11.576 20.651 1.00 72.62 452 GLU A CA 1
ATOM 3432 C C . GLU A 1 452 ? -14.623 -10.949 21.511 1.00 72.62 452 GLU A C 1
ATOM 3434 O O . GLU A 1 452 ? -14.653 -9.729 21.694 1.00 72.62 452 GLU A O 1
ATOM 3439 N N . GLY A 1 453 ? -15.589 -11.764 21.940 1.00 77.88 453 GLY A N 1
ATOM 3440 C CA . GLY A 1 453 ? -16.793 -11.316 22.646 1.00 77.88 453 GLY A CA 1
ATOM 3441 C C . GLY A 1 453 ? -17.985 -10.912 21.762 1.00 77.88 453 GLY A C 1
ATOM 3442 O O . GLY A 1 453 ? -19.104 -10.840 22.269 1.00 77.88 453 GLY A O 1
ATOM 3443 N N . SER A 1 454 ? -17.812 -10.722 20.446 1.00 80.19 454 SER A N 1
ATOM 3444 C CA . SER A 1 454 ? -18.900 -10.284 19.548 1.00 80.19 454 SER A CA 1
ATOM 3445 C C . SER A 1 454 ? -20.030 -11.300 19.448 1.00 80.19 454 SER A C 1
ATOM 3447 O O . SER A 1 454 ? -19.792 -12.493 19.248 1.00 80.19 454 SER A O 1
ATOM 3449 N N . TYR A 1 455 ? -21.271 -10.814 19.468 1.00 85.19 455 TYR A N 1
ATOM 3450 C CA . TYR A 1 455 ? -22.446 -11.644 19.206 1.00 85.19 455 TYR A CA 1
ATOM 3451 C C . TYR A 1 455 ? -22.787 -11.716 17.713 1.00 85.19 455 TYR A C 1
ATOM 3453 O O . TYR A 1 455 ? -22.672 -10.727 16.986 1.00 85.19 455 TYR A O 1
ATOM 3461 N N . LEU A 1 456 ? -23.281 -12.862 17.245 1.00 83.69 456 LEU A N 1
ATOM 3462 C CA . LEU A 1 456 ? -23.809 -13.012 15.888 1.00 83.69 456 LEU A CA 1
ATOM 3463 C C . LEU A 1 456 ? -25.019 -13.945 15.832 1.00 83.69 456 LEU A C 1
ATOM 3465 O O . LEU A 1 456 ? -25.179 -14.857 16.645 1.00 83.69 456 LEU A O 1
ATOM 3469 N N . LEU A 1 457 ? -25.859 -13.738 14.819 1.00 78.00 457 LEU A N 1
ATOM 3470 C CA . LEU A 1 457 ? -26.955 -14.637 14.482 1.00 78.00 457 LEU A CA 1
ATOM 3471 C C . LEU A 1 457 ? -26.553 -15.510 13.296 1.00 78.00 457 LEU A C 1
ATOM 3473 O O . LEU A 1 457 ? -26.473 -15.038 12.167 1.00 78.00 457 LEU A O 1
ATOM 3477 N N . HIS A 1 458 ? -26.353 -16.804 13.538 1.00 69.62 458 HIS A N 1
ATOM 3478 C CA . HIS A 1 458 ? -26.095 -17.780 12.481 1.00 69.62 458 HIS A CA 1
ATOM 3479 C C . HIS A 1 458 ? -27.287 -18.733 12.364 1.00 69.62 458 HIS A C 1
ATOM 3481 O O . HIS A 1 458 ? -27.633 -19.423 13.323 1.00 69.62 458 HIS A O 1
ATOM 3487 N N . LYS A 1 459 ? -27.948 -18.753 11.196 1.00 64.75 459 LYS A N 1
ATOM 3488 C CA . LYS A 1 459 ? -29.160 -19.563 10.925 1.00 64.75 459 LYS A CA 1
ATOM 3489 C C . LYS A 1 459 ? -30.276 -19.373 11.970 1.00 64.75 459 LYS A C 1
ATOM 3491 O O . LYS A 1 459 ? -30.965 -20.322 12.337 1.00 64.75 459 LYS A O 1
ATOM 3496 N N . GLY A 1 460 ? -30.445 -18.140 12.456 1.00 71.00 460 GLY A N 1
ATOM 3497 C CA . GLY A 1 460 ? -31.456 -17.786 13.461 1.00 71.00 460 GLY A CA 1
ATOM 3498 C C . GLY A 1 460 ? -31.114 -18.211 14.893 1.00 71.00 460 GLY A C 1
ATOM 3499 O O . GLY A 1 460 ? -31.994 -18.209 15.748 1.00 71.00 460 GLY A O 1
ATOM 3500 N N . VAL A 1 461 ? -29.860 -18.589 15.156 1.00 78.25 461 VAL A N 1
ATOM 3501 C CA . VAL A 1 461 ? -29.379 -18.995 16.480 1.00 78.25 461 VAL A CA 1
ATOM 3502 C C . VAL A 1 461 ? -28.265 -18.054 16.940 1.00 78.25 461 VAL A C 1
ATOM 3504 O O . VAL A 1 461 ? -27.354 -17.735 16.172 1.00 78.25 461 VAL A O 1
ATOM 3507 N N . LEU A 1 462 ? -28.350 -17.610 18.197 1.00 83.69 462 LEU A N 1
ATOM 3508 C CA . LEU A 1 462 ? -27.408 -16.678 18.812 1.00 83.69 462 LEU A CA 1
ATOM 3509 C C . LEU A 1 462 ? -26.092 -17.375 19.188 1.00 83.69 462 LEU A C 1
ATOM 3511 O O . LEU A 1 462 ? -26.083 -18.346 19.947 1.00 83.69 462 LEU A O 1
ATOM 3515 N N . HIS A 1 463 ? -24.986 -16.842 18.683 1.00 82.62 463 HIS A N 1
ATOM 3516 C CA . HIS A 1 463 ? -23.627 -17.271 18.998 1.00 82.62 463 HIS A CA 1
ATOM 3517 C C . HIS A 1 463 ? -22.798 -16.085 19.500 1.00 82.62 463 HIS A C 1
ATOM 3519 O O . HIS A 1 463 ? -23.162 -14.929 19.278 1.00 82.62 463 HIS A O 1
ATOM 3525 N N . GLN A 1 464 ? -21.690 -16.387 20.167 1.00 83.75 464 GLN A N 1
ATOM 3526 C CA . GLN A 1 464 ? -20.684 -15.434 20.613 1.00 83.75 464 GLN A CA 1
ATOM 3527 C C . GLN A 1 464 ? -19.303 -15.940 20.202 1.00 83.75 464 GLN A C 1
ATOM 3529 O O . GLN A 1 464 ? -19.066 -17.149 20.216 1.00 83.75 464 GLN A O 1
ATOM 3534 N N . ILE A 1 465 ? -18.409 -15.029 19.832 1.00 71.00 465 ILE A N 1
ATOM 3535 C CA . ILE A 1 465 ? -17.007 -15.369 19.601 1.00 71.00 465 ILE A CA 1
ATOM 3536 C C . ILE A 1 465 ? -16.305 -15.528 20.947 1.00 71.00 465 ILE A C 1
ATOM 3538 O O . ILE A 1 465 ? -16.268 -14.572 21.721 1.00 71.00 465 ILE A O 1
ATOM 3542 N N . ILE A 1 466 ? -15.791 -16.729 21.212 1.00 67.25 466 ILE A N 1
ATOM 3543 C CA . ILE A 1 466 ? -14.992 -17.053 22.397 1.00 67.25 466 ILE A CA 1
ATOM 3544 C C . ILE A 1 466 ? -13.762 -17.835 21.937 1.00 67.25 466 ILE A C 1
ATOM 3546 O O . ILE A 1 466 ? -13.907 -18.822 21.214 1.00 67.25 466 ILE A O 1
ATOM 3550 N N . ASP A 1 467 ? -12.574 -17.390 22.336 1.00 57.03 467 ASP A N 1
ATOM 3551 C CA . ASP A 1 467 ? -11.279 -17.943 21.923 1.00 57.03 467 ASP A CA 1
ATOM 3552 C C . ASP A 1 467 ? -11.123 -18.012 20.388 1.00 57.03 467 ASP A C 1
ATOM 3554 O O . ASP A 1 467 ? -10.542 -18.946 19.833 1.00 57.03 467 ASP A O 1
ATOM 3558 N N . GLY A 1 468 ? -11.682 -17.027 19.672 1.00 53.19 468 GLY A N 1
ATOM 3559 C CA . GLY A 1 468 ? -11.690 -16.992 18.204 1.00 53.19 468 GLY A CA 1
ATOM 3560 C C . GLY A 1 468 ? -12.624 -18.008 17.525 1.00 53.19 468 GLY A C 1
ATOM 3561 O O . GLY A 1 468 ? -12.691 -18.044 16.294 1.00 53.19 468 GLY A O 1
ATOM 3562 N N . GLU A 1 469 ? -13.384 -18.801 18.286 1.00 52.31 469 GLU A N 1
ATOM 3563 C CA . GLU A 1 469 ? -14.368 -19.754 17.771 1.00 52.31 469 GLU A CA 1
ATOM 3564 C C . GLU A 1 469 ? -15.808 -19.262 17.964 1.00 52.31 469 GLU A C 1
ATOM 3566 O O . GLU A 1 469 ? -16.138 -18.505 18.874 1.00 52.31 469 GLU A O 1
ATOM 3571 N N . THR A 1 470 ? -16.715 -19.720 17.098 1.00 68.12 470 THR A N 1
ATOM 3572 C CA . THR A 1 470 ? -18.148 -19.419 17.219 1.00 68.12 470 THR A CA 1
ATOM 3573 C C . THR A 1 470 ? -18.803 -20.365 18.227 1.00 68.12 470 THR A C 1
ATOM 3575 O O . THR A 1 470 ? -19.089 -21.521 17.913 1.00 68.12 470 THR A O 1
ATOM 3578 N N . VAL A 1 471 ? -19.094 -19.867 19.429 1.00 74.81 471 VAL A N 1
ATOM 3579 C CA . VAL A 1 471 ? -19.696 -20.640 20.522 1.00 74.81 471 VAL A CA 1
ATOM 3580 C C . VAL A 1 471 ? -21.187 -20.330 20.657 1.00 74.81 471 VAL A C 1
ATOM 3582 O O . VAL A 1 471 ? -21.626 -19.183 20.612 1.00 74.81 471 VAL A O 1
ATOM 3585 N N . LEU A 1 472 ? -22.004 -21.369 20.834 1.00 81.12 472 LEU A N 1
ATOM 3586 C CA . LEU A 1 472 ? -23.450 -21.233 21.018 1.00 81.12 472 LEU A CA 1
ATOM 3587 C C . LEU A 1 472 ? -23.791 -20.556 22.356 1.00 81.12 472 LEU A C 1
ATOM 3589 O O . LEU A 1 472 ? -23.435 -21.062 23.424 1.00 81.12 472 LEU A O 1
ATOM 3593 N N . VAL A 1 473 ? -24.599 -19.492 22.319 1.00 86.19 473 VAL A N 1
ATOM 3594 C CA . VAL A 1 473 ? -25.105 -18.845 23.536 1.00 86.19 473 VAL A CA 1
ATOM 3595 C C . VAL A 1 473 ? -26.295 -19.637 24.081 1.00 86.19 473 VAL A C 1
ATOM 3597 O O . VAL A 1 473 ? -27.393 -19.643 23.520 1.00 86.19 473 VAL A O 1
ATOM 3600 N N . LYS A 1 474 ? -26.096 -20.323 25.212 1.00 86.50 474 LYS A N 1
ATOM 3601 C CA . LYS A 1 474 ? -27.170 -21.064 25.892 1.00 86.50 474 LYS A CA 1
ATOM 3602 C C . LYS A 1 474 ? -28.204 -20.092 26.472 1.00 86.50 474 LYS A C 1
ATOM 3604 O O . LYS A 1 474 ? -27.881 -19.279 27.337 1.00 86.50 474 LYS A O 1
ATOM 3609 N N . VAL A 1 475 ? -29.465 -20.230 26.063 1.00 85.06 475 VAL A N 1
ATOM 3610 C CA . VAL A 1 475 ? -30.601 -19.476 26.622 1.00 85.06 475 VAL A CA 1
ATOM 3611 C C . VAL A 1 475 ? -31.376 -20.353 27.602 1.00 85.06 475 VAL A C 1
ATOM 3613 O O . VAL A 1 475 ? -31.798 -21.457 27.253 1.00 85.06 475 VAL A O 1
ATOM 3616 N N . LYS A 1 476 ? -31.601 -19.849 28.819 1.00 83.06 476 LYS A N 1
ATOM 3617 C CA . LYS A 1 476 ? -32.354 -20.549 29.868 1.00 83.06 476 LYS A CA 1
ATOM 3618 C C . LYS A 1 476 ? -33.773 -20.884 29.410 1.00 83.06 476 LYS A C 1
ATOM 3620 O O . LYS A 1 476 ? -34.530 -19.991 29.026 1.00 83.06 476 LYS A O 1
ATOM 3625 N N . LYS A 1 477 ? -34.156 -22.162 29.525 1.00 76.00 477 LYS A N 1
ATOM 3626 C CA . LYS A 1 477 ? -35.544 -22.637 29.394 1.00 76.00 477 LYS A CA 1
ATOM 3627 C C . LYS A 1 477 ? -36.018 -23.219 30.730 1.00 76.00 477 LYS A C 1
ATOM 3629 O O . LYS A 1 477 ? -35.437 -24.183 31.220 1.00 76.00 477 LYS A O 1
ATOM 3634 N N . GLY A 1 478 ? -37.084 -22.659 31.305 1.00 69.06 478 GLY A N 1
ATOM 3635 C CA . GLY A 1 478 ? -37.650 -23.137 32.576 1.00 69.06 478 GLY A CA 1
ATOM 3636 C C . GLY A 1 478 ? -36.684 -22.985 33.760 1.00 69.06 478 GLY A C 1
ATOM 3637 O O . GLY A 1 478 ? -36.065 -21.937 33.915 1.00 69.06 478 GLY A O 1
ATOM 3638 N N . GLU A 1 479 ? -36.540 -24.028 34.585 1.00 64.19 479 GLU A N 1
ATOM 3639 C CA . GLU A 1 479 ? -35.712 -24.031 35.811 1.00 64.19 479 GLU A CA 1
ATOM 3640 C C . GLU A 1 479 ? -34.209 -24.311 35.579 1.00 64.19 479 GLU A C 1
ATOM 3642 O O . GLU A 1 479 ? -33.455 -24.560 36.523 1.00 64.19 479 GLU A O 1
ATOM 3647 N N . GLN A 1 480 ? -33.736 -24.292 34.329 1.00 72.56 480 GLN A N 1
ATOM 3648 C CA . GLN A 1 480 ? -32.321 -24.525 34.027 1.00 72.56 480 GLN A CA 1
ATOM 3649 C C . GLN A 1 480 ? -31.418 -23.440 34.644 1.00 72.56 480 GLN A C 1
ATOM 3651 O O . GLN A 1 480 ? -31.642 -22.239 34.476 1.00 72.56 480 GLN A O 1
ATOM 3656 N N . LYS A 1 481 ? -30.362 -23.871 35.349 1.00 68.25 481 LYS A N 1
ATOM 3657 C CA . LYS A 1 481 ? -29.424 -22.972 36.045 1.00 68.25 481 LYS A CA 1
ATOM 3658 C C . LYS A 1 481 ? -28.376 -22.333 35.122 1.00 68.25 481 LYS A C 1
ATOM 3660 O O . LYS A 1 481 ? -27.915 -21.234 35.427 1.00 68.25 481 LYS A O 1
ATOM 3665 N N . GLU A 1 482 ? -28.048 -22.963 33.993 1.00 68.12 482 GLU A N 1
ATOM 3666 C CA . GLU A 1 482 ? -27.043 -22.486 33.026 1.00 68.12 482 GLU A CA 1
ATOM 3667 C C . GLU A 1 482 ? -27.644 -21.623 31.904 1.00 68.12 482 GLU A C 1
ATOM 3669 O O . GLU A 1 482 ? -28.734 -21.914 31.414 1.00 68.12 482 GLU A O 1
ATOM 3674 N N . GLY A 1 483 ? -26.909 -20.593 31.465 1.00 79.81 483 GLY A N 1
ATOM 3675 C CA . GLY A 1 483 ? -27.247 -19.749 30.310 1.00 79.81 483 GLY A CA 1
ATOM 3676 C C . GLY A 1 483 ? -27.789 -18.353 30.645 1.00 79.81 483 GLY A C 1
ATOM 3677 O O . GLY A 1 483 ? -28.062 -18.024 31.806 1.00 79.81 483 GLY A O 1
ATOM 3678 N N . ILE A 1 484 ? -27.966 -17.527 29.612 1.00 86.81 484 ILE A N 1
ATOM 3679 C CA . ILE A 1 484 ? -28.542 -16.180 29.727 1.00 86.81 484 ILE A CA 1
ATOM 3680 C C . ILE A 1 484 ? -30.073 -16.230 29.781 1.00 86.81 484 ILE A C 1
ATOM 3682 O O . ILE A 1 484 ? -30.711 -17.168 29.296 1.00 86.81 484 ILE A O 1
ATOM 3686 N N . PHE A 1 485 ? -30.693 -15.212 30.379 1.00 87.25 485 PHE A N 1
ATOM 3687 C CA . PHE A 1 485 ? -32.151 -15.106 30.425 1.00 87.25 485 PHE A CA 1
ATOM 3688 C C . PHE A 1 485 ? -32.738 -14.855 29.031 1.00 87.25 485 PHE A C 1
ATOM 3690 O O . PHE A 1 485 ? -32.173 -14.103 28.241 1.00 87.25 485 PHE A O 1
ATOM 3697 N N . GLN A 1 486 ? -33.929 -15.396 28.758 1.00 88.19 486 GLN A N 1
ATOM 3698 C CA . GLN A 1 486 ? -34.617 -15.209 27.473 1.00 88.19 486 GLN A CA 1
ATOM 3699 C C . GLN A 1 486 ? -34.841 -13.727 27.122 1.00 88.19 486 GLN A C 1
ATOM 3701 O O . GLN A 1 486 ? -34.772 -13.348 25.956 1.00 88.19 486 GLN A O 1
ATOM 3706 N N . LYS A 1 487 ? -35.061 -12.872 28.131 1.00 88.31 487 LYS A N 1
ATOM 3707 C CA . LYS A 1 487 ? -35.136 -11.416 27.947 1.00 88.31 487 LYS A CA 1
ATOM 3708 C C . LYS A 1 487 ? -33.819 -10.834 27.417 1.00 88.31 487 LYS A C 1
ATOM 3710 O O . LYS A 1 487 ? -33.857 -10.008 26.518 1.00 88.31 487 LYS A O 1
ATOM 3715 N N . HIS A 1 488 ? -32.680 -11.266 27.959 1.00 91.44 488 HIS A N 1
ATOM 3716 C CA . HIS A 1 488 ? -31.355 -10.791 27.547 1.00 91.44 488 HIS A CA 1
ATOM 3717 C C . HIS A 1 488 ? -31.020 -11.258 26.132 1.00 91.44 488 HIS A C 1
ATOM 3719 O O . HIS A 1 488 ? -30.597 -10.444 25.325 1.00 91.44 488 HIS A O 1
ATOM 3725 N N . ALA A 1 489 ? -31.317 -12.520 25.804 1.00 88.75 489 ALA A N 1
ATOM 3726 C CA . ALA A 1 489 ? -31.143 -13.044 24.450 1.00 88.75 489 ALA A CA 1
ATOM 3727 C C . ALA A 1 489 ? -31.899 -12.198 23.412 1.00 88.75 489 ALA A C 1
ATOM 3729 O O . ALA A 1 489 ? -31.316 -11.778 22.423 1.00 88.75 489 ALA A O 1
ATOM 3730 N N . ARG A 1 490 ? -33.164 -11.848 23.688 1.00 92.44 490 ARG A N 1
ATOM 3731 C CA . ARG A 1 490 ? -33.970 -10.991 22.802 1.00 92.44 490 ARG A CA 1
ATOM 3732 C C . ARG A 1 490 ? -33.426 -9.570 22.642 1.00 92.44 490 ARG A C 1
ATOM 3734 O O . ARG A 1 490 ? -33.576 -8.990 21.574 1.00 92.44 490 ARG A O 1
ATOM 3741 N N . ILE A 1 491 ? -32.838 -9.004 23.696 1.00 93.62 491 ILE A N 1
ATOM 3742 C CA . ILE A 1 491 ? -32.199 -7.682 23.632 1.00 93.62 491 ILE A CA 1
ATOM 3743 C C . ILE A 1 491 ? -30.954 -7.756 22.741 1.00 93.62 491 ILE A C 1
ATOM 3745 O O . ILE A 1 491 ? -30.826 -6.949 21.827 1.00 93.62 491 ILE A O 1
ATOM 3749 N N . ILE A 1 492 ? -30.095 -8.760 22.949 1.00 92.38 492 ILE A N 1
ATOM 3750 C CA . ILE A 1 492 ? -28.897 -8.996 22.128 1.00 92.38 492 ILE A CA 1
ATOM 3751 C C . ILE A 1 492 ? -29.291 -9.179 20.653 1.00 92.38 492 ILE A C 1
ATOM 3753 O O . ILE A 1 492 ? -28.767 -8.489 19.784 1.00 92.38 492 ILE A O 1
ATOM 3757 N N . GLU A 1 493 ? -30.277 -10.036 20.370 1.00 91.44 493 GLU A N 1
ATOM 3758 C CA . GLU A 1 493 ? -30.818 -10.259 19.019 1.00 91.44 493 GLU A CA 1
ATOM 3759 C C . GLU A 1 493 ? -31.334 -8.971 18.358 1.00 91.44 493 GLU A C 1
ATOM 3761 O O . GLU A 1 493 ? -31.203 -8.808 17.147 1.00 91.44 493 GLU A O 1
ATOM 3766 N N . GLY A 1 494 ? -31.907 -8.051 19.140 1.00 90.69 494 GLY A N 1
ATOM 3767 C CA . GLY A 1 494 ? -32.386 -6.759 18.654 1.00 90.69 494 GLY A CA 1
ATOM 3768 C C . GLY A 1 494 ? -31.278 -5.730 18.403 1.00 90.69 494 GLY A C 1
ATOM 3769 O O . GLY A 1 494 ? -31.442 -4.883 17.526 1.00 90.69 494 GLY A O 1
ATOM 3770 N N . LEU A 1 495 ? -30.166 -5.794 19.144 1.00 94.38 495 LEU A N 1
ATOM 3771 C CA . LEU A 1 495 ? -29.031 -4.872 18.999 1.00 94.38 495 LEU A CA 1
ATOM 3772 C C . LEU A 1 495 ? -28.051 -5.284 17.894 1.00 94.38 495 LEU A C 1
ATOM 3774 O O . LEU A 1 495 ? -27.419 -4.406 17.311 1.00 94.38 495 LEU A O 1
ATOM 3778 N N . ILE A 1 496 ? -27.956 -6.575 17.552 1.00 88.25 496 ILE A N 1
ATOM 3779 C CA . ILE A 1 496 ? -27.073 -7.064 16.474 1.00 88.25 496 ILE A CA 1
ATOM 3780 C C . ILE A 1 496 ? -27.322 -6.318 15.142 1.00 88.25 496 ILE A C 1
ATOM 3782 O O . ILE A 1 496 ? -26.378 -5.721 14.627 1.00 88.25 496 ILE A O 1
ATOM 3786 N N . PRO A 1 497 ? -28.563 -6.219 14.610 1.00 88.31 497 PRO A N 1
ATOM 3787 C CA . PRO A 1 497 ? -28.812 -5.485 13.365 1.00 88.31 497 PRO A CA 1
ATOM 3788 C C . PRO A 1 497 ? -28.501 -3.986 13.457 1.00 88.31 497 PRO A C 1
ATOM 3790 O O . PRO A 1 497 ? -28.146 -3.367 12.457 1.00 88.31 497 PRO A O 1
ATOM 3793 N N . VAL A 1 498 ? -28.644 -3.392 14.646 1.00 91.44 498 VAL A N 1
ATOM 3794 C CA . VAL A 1 498 ? -28.315 -1.980 14.890 1.00 91.44 498 VAL A CA 1
ATOM 3795 C C . VAL A 1 498 ? -26.801 -1.772 14.795 1.00 91.44 498 VAL A C 1
ATOM 3797 O O . VAL A 1 498 ? -26.351 -0.891 14.062 1.00 91.44 498 VAL A O 1
ATOM 3800 N N . ARG A 1 499 ? -26.017 -2.617 15.477 1.00 91.38 499 ARG A N 1
ATOM 3801 C CA . ARG A 1 499 ? -24.548 -2.623 15.419 1.00 91.38 499 ARG A CA 1
ATOM 3802 C C . ARG A 1 499 ? -24.046 -2.819 13.989 1.00 91.38 499 ARG A C 1
ATOM 3804 O O . ARG A 1 499 ? -23.202 -2.056 13.523 1.00 91.38 499 ARG A O 1
ATOM 3811 N N . ASP A 1 500 ? -24.570 -3.823 13.292 1.00 82.81 500 ASP A N 1
ATOM 3812 C CA . ASP A 1 500 ? -24.086 -4.213 11.964 1.00 82.81 500 ASP A CA 1
ATOM 3813 C C . ASP A 1 500 ? -24.385 -3.129 10.915 1.00 82.81 500 ASP A C 1
ATOM 3815 O O . ASP A 1 500 ? -23.523 -2.791 10.096 1.00 82.81 500 ASP A O 1
ATOM 3819 N N . ALA A 1 501 ? -25.564 -2.500 10.985 1.00 83.06 501 ALA A N 1
ATOM 3820 C CA . ALA A 1 501 ? -25.901 -1.368 10.126 1.00 83.06 501 ALA A CA 1
ATOM 3821 C C . ALA A 1 501 ? -25.037 -0.130 10.432 1.00 83.06 501 ALA A C 1
ATOM 3823 O O . ALA A 1 501 ? -24.556 0.521 9.503 1.00 83.06 501 ALA A O 1
ATOM 3824 N N . ALA A 1 502 ? -24.772 0.167 11.711 1.00 83.50 502 ALA A N 1
ATOM 3825 C CA . ALA A 1 502 ? -23.876 1.258 12.101 1.00 83.50 502 ALA A CA 1
ATOM 3826 C C . ALA A 1 502 ? -22.447 1.034 11.573 1.00 83.50 502 ALA A C 1
ATOM 3828 O O . ALA A 1 502 ? -21.882 1.930 10.948 1.00 83.50 502 ALA A O 1
ATOM 3829 N N . ARG A 1 503 ? -21.889 -0.178 11.718 1.00 78.38 503 ARG A N 1
ATOM 3830 C CA . ARG A 1 503 ? -20.588 -0.551 11.126 1.00 78.38 503 ARG A CA 1
ATOM 3831 C C . ARG A 1 503 ? -20.557 -0.375 9.615 1.00 78.38 503 ARG A C 1
ATOM 3833 O O . ARG A 1 503 ? -19.582 0.150 9.085 1.00 78.38 503 ARG A O 1
ATOM 3840 N N . THR A 1 504 ? -21.615 -0.806 8.933 1.00 76.00 504 THR A N 1
ATOM 3841 C CA . THR A 1 504 ? -21.716 -0.698 7.474 1.00 76.00 504 THR A CA 1
ATOM 3842 C C . THR A 1 504 ? -21.645 0.763 7.028 1.00 76.00 504 THR A C 1
ATOM 3844 O O . THR A 1 504 ? -20.916 1.078 6.090 1.00 76.00 504 THR A O 1
ATOM 3847 N N . ILE A 1 505 ? -22.333 1.669 7.735 1.00 76.56 505 ILE A N 1
ATOM 3848 C CA . ILE A 1 505 ? -22.255 3.114 7.478 1.00 76.56 505 ILE A CA 1
ATOM 3849 C C . ILE A 1 505 ? -20.836 3.630 7.713 1.00 76.56 505 ILE A C 1
ATOM 3851 O O . ILE A 1 505 ? -20.298 4.303 6.839 1.00 76.56 505 ILE A O 1
ATOM 3855 N N . LEU A 1 506 ? -20.217 3.314 8.857 1.00 75.62 506 LEU A N 1
ATOM 3856 C CA . LEU A 1 506 ? -18.869 3.796 9.175 1.00 75.62 506 LEU A CA 1
ATOM 3857 C C . LEU A 1 506 ? -17.838 3.323 8.145 1.00 75.62 506 LEU A C 1
ATOM 3859 O O . LEU A 1 506 ? -17.031 4.124 7.684 1.00 75.62 506 LEU A O 1
ATOM 3863 N N . ARG A 1 507 ? -17.910 2.059 7.716 1.00 69.44 507 ARG A N 1
ATOM 3864 C CA . ARG A 1 507 ? -17.041 1.522 6.664 1.00 69.44 507 ARG A CA 1
ATOM 3865 C C . ARG A 1 507 ? -17.267 2.223 5.330 1.00 69.44 507 ARG A C 1
ATOM 3867 O O . ARG A 1 507 ? -16.308 2.678 4.717 1.00 69.44 507 ARG A O 1
ATOM 3874 N N . ALA A 1 508 ? -18.521 2.356 4.902 1.00 63.00 508 ALA A N 1
ATOM 3875 C CA . ALA A 1 508 ? -18.840 3.058 3.665 1.00 63.00 508 ALA A CA 1
ATOM 3876 C C . ALA A 1 508 ? -18.357 4.518 3.709 1.00 63.00 508 ALA A C 1
ATOM 3878 O O . ALA A 1 508 ? -17.817 5.016 2.728 1.00 63.00 508 ALA A O 1
ATOM 3879 N N . GLN A 1 509 ? -18.462 5.191 4.858 1.00 73.31 509 GLN A N 1
ATOM 3880 C CA . GLN A 1 509 ? -17.916 6.534 5.044 1.00 73.31 509 GLN A CA 1
ATOM 3881 C C . GLN A 1 509 ? -16.381 6.554 4.955 1.00 73.31 509 GLN A C 1
ATOM 3883 O O . GLN A 1 509 ? -15.844 7.394 4.231 1.00 73.31 509 GLN A O 1
ATOM 3888 N N . MET A 1 510 ? -15.683 5.629 5.621 1.00 60.25 510 MET A N 1
ATOM 3889 C CA . MET A 1 510 ? -14.219 5.501 5.557 1.00 60.25 510 MET A CA 1
ATOM 3890 C C . MET A 1 510 ? -13.710 5.237 4.134 1.00 60.25 510 MET A C 1
ATOM 3892 O O . MET A 1 510 ? -12.707 5.810 3.728 1.00 60.25 510 MET A O 1
ATOM 3896 N N . GLU A 1 511 ? -14.420 4.409 3.366 1.00 56.06 511 GLU A N 1
ATOM 3897 C CA . GLU A 1 511 ? -14.071 4.033 1.987 1.00 56.06 511 GLU A CA 1
ATOM 3898 C C . GLU A 1 511 ? -14.604 5.016 0.926 1.00 56.06 511 GLU A C 1
ATOM 3900 O O . GLU A 1 511 ? -14.451 4.792 -0.279 1.00 56.06 511 GLU A O 1
ATOM 3905 N N . ASN A 1 512 ? -15.242 6.101 1.375 1.00 59.50 512 ASN A N 1
ATOM 3906 C CA . ASN A 1 512 ? -15.904 7.108 0.551 1.00 59.50 512 ASN A CA 1
ATOM 3907 C C . ASN A 1 512 ? -16.955 6.543 -0.433 1.00 59.50 512 ASN A C 1
ATOM 3909 O O . ASN A 1 512 ? -17.081 7.004 -1.566 1.00 59.50 512 ASN A O 1
ATOM 3913 N N . LEU A 1 513 ? -17.712 5.534 -0.001 1.00 56.94 513 LEU A N 1
ATOM 3914 C CA . LEU A 1 513 ? -18.796 4.889 -0.746 1.00 56.94 513 LEU A CA 1
ATOM 3915 C C . LEU A 1 513 ? -20.172 5.497 -0.405 1.00 56.94 513 LEU A C 1
ATOM 3917 O O . LEU A 1 513 ? -20.345 6.045 0.686 1.00 56.94 513 LEU A O 1
ATOM 3921 N N . PRO A 1 514 ? -21.193 5.362 -1.278 1.00 64.94 514 PRO A N 1
ATOM 3922 C CA . PRO A 1 514 ? -22.572 5.715 -0.940 1.00 64.94 514 PRO A CA 1
ATOM 3923 C C . PRO A 1 514 ? -23.090 4.922 0.273 1.00 64.94 514 PRO A C 1
ATOM 3925 O O . PRO A 1 514 ? -23.010 3.695 0.305 1.00 64.94 514 PRO A O 1
ATOM 3928 N N . TYR A 1 515 ? -23.661 5.611 1.267 1.00 77.25 515 TYR A N 1
ATOM 3929 C CA . TYR A 1 515 ? -24.122 5.008 2.534 1.00 77.25 515 TYR A CA 1
ATOM 3930 C C . TYR A 1 515 ? -25.600 5.283 2.866 1.00 77.25 515 TYR A C 1
ATOM 3932 O O . TYR A 1 515 ? -26.079 4.887 3.930 1.00 77.25 515 TYR A O 1
ATOM 3940 N N . ALA A 1 516 ? -26.354 5.915 1.960 1.00 77.12 516 ALA A N 1
ATOM 3941 C CA . ALA A 1 516 ? -27.759 6.272 2.188 1.00 77.12 516 ALA A CA 1
ATOM 3942 C C . ALA A 1 516 ? -28.660 5.042 2.425 1.00 77.12 516 ALA A C 1
ATOM 3944 O O . ALA A 1 516 ? -29.536 5.059 3.292 1.00 77.12 516 ALA A O 1
ATOM 3945 N N . ALA A 1 517 ? -28.414 3.943 1.703 1.00 78.19 517 ALA A N 1
ATOM 3946 C CA . ALA A 1 517 ? -29.123 2.681 1.919 1.00 78.19 517 ALA A CA 1
ATOM 3947 C C . ALA A 1 517 ? -28.843 2.107 3.320 1.00 78.19 517 ALA A C 1
ATOM 3949 O O . ALA A 1 517 ? -29.774 1.760 4.045 1.00 78.19 517 ALA A O 1
ATOM 3950 N N . ALA A 1 518 ? -27.577 2.107 3.748 1.00 76.56 518 ALA A N 1
ATOM 3951 C CA . ALA A 1 518 ? -27.184 1.639 5.075 1.00 76.56 518 ALA A CA 1
ATOM 3952 C C . ALA A 1 518 ? -27.776 2.514 6.201 1.00 76.56 518 ALA A C 1
ATOM 3954 O O . ALA A 1 518 ? -28.205 1.989 7.226 1.00 76.56 518 ALA A O 1
ATOM 3955 N N . GLN A 1 519 ? -27.905 3.833 5.994 1.00 87.19 519 GLN A N 1
ATOM 3956 C CA . GLN A 1 519 ? -28.632 4.728 6.909 1.00 87.19 519 GLN A CA 1
ATOM 3957 C C . GLN A 1 519 ? -30.118 4.379 7.015 1.00 87.19 519 GLN A C 1
ATOM 3959 O O . GLN A 1 519 ? -30.681 4.367 8.114 1.00 87.19 519 GLN A O 1
ATOM 3964 N N . ALA A 1 520 ? -30.766 4.052 5.894 1.00 88.12 520 ALA A N 1
ATOM 3965 C CA . ALA A 1 520 ? -32.148 3.590 5.910 1.00 88.12 520 ALA A CA 1
ATOM 3966 C C . ALA A 1 520 ? -32.291 2.263 6.676 1.00 88.12 520 ALA A C 1
ATOM 3968 O O . ALA A 1 520 ? -33.294 2.063 7.368 1.00 88.12 520 ALA A O 1
ATOM 3969 N N . ASP A 1 521 ? -31.314 1.364 6.569 1.00 82.75 521 ASP A N 1
ATOM 3970 C CA . ASP A 1 521 ? -31.291 0.074 7.268 1.00 82.75 521 ASP A CA 1
ATOM 3971 C C . ASP A 1 521 ? -31.099 0.259 8.775 1.00 82.75 521 ASP A C 1
ATOM 3973 O O . ASP A 1 521 ? -31.901 -0.258 9.561 1.00 82.75 521 ASP A O 1
ATOM 3977 N N . LEU A 1 522 ? -30.134 1.096 9.177 1.00 93.00 522 LEU A N 1
ATOM 3978 C CA . LEU A 1 522 ? -29.916 1.481 10.572 1.00 93.00 522 LEU A CA 1
ATOM 3979 C C . LEU A 1 522 ? -31.182 2.099 11.175 1.00 93.00 522 LEU A C 1
ATOM 3981 O O . LEU A 1 522 ? -31.603 1.716 12.267 1.00 93.00 522 LEU A O 1
ATOM 3985 N N . LYS A 1 523 ? -31.851 3.001 10.444 1.00 94.75 523 LYS A N 1
ATOM 3986 C CA . LYS A 1 523 ? -33.110 3.620 10.880 1.00 94.75 523 LYS A CA 1
ATOM 3987 C C . LYS A 1 523 ? -34.202 2.587 11.148 1.00 94.75 523 LYS A C 1
ATOM 3989 O O . LYS A 1 523 ? -34.893 2.687 12.163 1.00 94.75 523 LYS A O 1
ATOM 3994 N N . ARG A 1 524 ? -34.357 1.584 10.277 1.00 95.12 524 ARG A N 1
ATOM 3995 C CA . ARG A 1 524 ? -35.351 0.514 10.469 1.00 95.12 524 ARG A CA 1
ATOM 3996 C C . ARG A 1 524 ? -35.005 -0.373 11.665 1.00 95.12 524 ARG A C 1
ATOM 3998 O O . ARG A 1 524 ? -35.901 -0.660 12.462 1.00 95.12 524 ARG A O 1
ATOM 4005 N N . ALA A 1 525 ? -33.738 -0.762 11.814 1.00 90.75 525 ALA A N 1
ATOM 4006 C CA . ALA A 1 525 ? -33.267 -1.574 12.935 1.00 90.75 525 ALA A CA 1
ATOM 4007 C C . ALA A 1 525 ? -33.462 -0.849 14.279 1.00 90.75 525 ALA A C 1
ATOM 4009 O O . ALA A 1 525 ? -34.100 -1.389 15.184 1.00 90.75 525 ALA A O 1
ATOM 4010 N N . TYR A 1 526 ? -33.025 0.411 14.367 1.00 95.75 526 TYR A N 1
ATOM 4011 C CA . TYR A 1 526 ? -33.179 1.263 15.548 1.00 95.75 526 TYR A CA 1
ATOM 4012 C C . TYR A 1 526 ? -34.650 1.436 15.949 1.00 95.75 526 TYR A C 1
ATOM 4014 O O . TYR A 1 526 ? -35.025 1.172 17.089 1.00 95.75 526 TYR A O 1
ATOM 4022 N N . GLN A 1 527 ? -35.525 1.798 15.003 1.00 95.19 527 GLN A N 1
ATOM 4023 C CA . GLN A 1 527 ? -36.958 1.950 15.282 1.00 95.19 527 GLN A CA 1
ATOM 4024 C C . GLN A 1 527 ? -37.607 0.639 15.737 1.00 95.19 527 GLN A C 1
ATOM 4026 O O . GLN A 1 527 ? -38.516 0.655 16.568 1.00 95.19 527 GLN A O 1
ATOM 4031 N N . SER A 1 528 ? -37.174 -0.498 15.187 1.00 94.75 528 SER A N 1
ATOM 4032 C CA . SER A 1 528 ? -37.647 -1.808 15.631 1.00 94.75 528 SER A CA 1
ATOM 4033 C C . SER A 1 528 ? -37.237 -2.090 17.074 1.00 94.75 528 SER A C 1
ATOM 4035 O O . SER A 1 528 ? -38.086 -2.495 17.868 1.00 94.75 528 SER A O 1
ATOM 4037 N N . PHE A 1 529 ? -35.978 -1.815 17.423 1.00 95.75 529 PHE A N 1
ATOM 4038 C CA . PHE A 1 529 ? -35.466 -1.984 18.778 1.00 95.75 529 PHE A CA 1
ATOM 4039 C C . PHE A 1 529 ? -36.209 -1.095 19.783 1.00 95.75 529 PHE A C 1
ATOM 4041 O O . PHE A 1 529 ? -36.765 -1.600 20.759 1.00 95.75 529 PHE A O 1
ATOM 4048 N N . VAL A 1 530 ? -36.314 0.210 19.504 1.00 94.31 530 VAL A N 1
ATOM 4049 C CA . VAL A 1 530 ? -36.950 1.179 20.411 1.00 94.31 530 VAL A CA 1
ATOM 4050 C C . VAL A 1 530 ? -38.425 0.861 20.651 1.00 94.31 530 VAL A C 1
ATOM 4052 O O . VAL A 1 530 ? -38.891 0.945 21.786 1.00 94.31 530 VAL A O 1
ATOM 4055 N N . ARG A 1 531 ? -39.165 0.417 19.623 1.00 93.19 531 ARG A N 1
ATOM 4056 C CA . ARG A 1 531 ? -40.565 -0.021 19.790 1.00 93.19 531 ARG A CA 1
ATOM 4057 C C . ARG A 1 531 ? -40.713 -1.212 20.736 1.00 93.19 531 ARG A C 1
ATOM 4059 O O . ARG A 1 531 ? -41.756 -1.347 21.368 1.00 93.19 531 ARG A O 1
ATOM 4066 N N . GLN A 1 532 ? -39.716 -2.091 20.790 1.00 92.69 532 GLN A N 1
ATOM 4067 C CA . GLN A 1 532 ? -39.793 -3.339 21.541 1.00 92.69 532 GLN A CA 1
ATOM 4068 C C . GLN A 1 532 ? -39.208 -3.228 22.956 1.00 92.69 532 GLN A C 1
ATOM 4070 O O . GLN A 1 532 ? -39.732 -3.860 23.874 1.00 92.69 532 GLN A O 1
ATOM 4075 N N . PHE A 1 533 ? -38.143 -2.444 23.139 1.00 93.19 533 PHE A N 1
ATOM 4076 C CA . PHE A 1 533 ? -37.366 -2.401 24.383 1.00 93.19 533 PHE A CA 1
ATOM 4077 C C .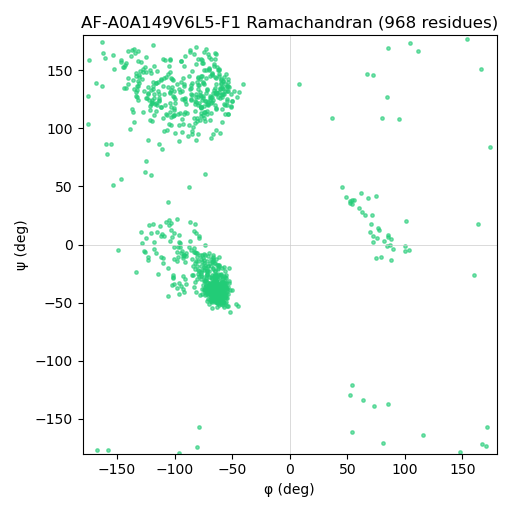 PHE A 1 533 ? -37.215 -0.995 24.987 1.00 93.19 533 PHE A C 1
ATOM 4079 O O . PHE A 1 533 ? -36.720 -0.875 26.108 1.00 93.19 533 PHE A O 1
ATOM 4086 N N . GLY A 1 534 ? -37.666 0.057 24.298 1.00 92.50 534 GLY A N 1
ATOM 4087 C CA . GLY A 1 534 ? -37.397 1.450 24.670 1.00 92.50 534 GLY A CA 1
ATOM 4088 C C . GLY A 1 534 ? -36.013 1.934 24.208 1.00 92.50 534 GLY A C 1
ATOM 4089 O O . GLY A 1 534 ? -35.355 1.234 23.435 1.00 92.50 534 GLY A O 1
ATOM 4090 N N . PRO A 1 535 ? -35.569 3.125 24.653 1.00 94.81 535 PRO A N 1
ATOM 4091 C CA . PRO A 1 535 ? -34.276 3.699 24.270 1.00 94.81 535 PRO A CA 1
ATOM 4092 C C . PRO A 1 535 ? -33.109 2.739 24.522 1.00 94.81 535 PRO A C 1
ATOM 4094 O O . PRO A 1 535 ? -33.097 2.019 25.526 1.00 94.81 535 PRO A O 1
ATOM 4097 N N . ILE A 1 536 ? -32.118 2.730 23.631 1.00 93.44 536 ILE A N 1
ATOM 4098 C CA . ILE A 1 536 ? -30.906 1.905 23.780 1.00 93.44 536 ILE A CA 1
ATOM 4099 C C . ILE A 1 536 ? -30.179 2.275 25.078 1.00 93.44 536 ILE A C 1
ATOM 4101 O O . ILE A 1 536 ? -29.847 1.403 25.882 1.00 93.44 536 ILE A O 1
ATOM 4105 N N . ASN A 1 537 ? -30.014 3.572 25.320 1.00 93.06 537 ASN A N 1
ATOM 4106 C CA . ASN A 1 537 ? -29.300 4.152 26.451 1.00 93.06 537 ASN A CA 1
ATOM 4107 C C . ASN A 1 537 ? -30.168 4.325 27.705 1.00 93.06 537 ASN A C 1
ATOM 4109 O O . ASN A 1 537 ? -29.802 5.089 28.593 1.00 93.06 537 ASN A O 1
ATOM 4113 N N . LEU A 1 538 ? -31.299 3.616 27.814 1.00 93.00 538 LEU A N 1
ATOM 4114 C CA . LEU A 1 538 ? -32.169 3.687 28.989 1.00 93.00 538 LEU A CA 1
ATOM 4115 C C . LEU A 1 538 ? -31.362 3.480 30.284 1.00 93.00 538 LEU A C 1
ATOM 4117 O O . LEU A 1 538 ? -30.788 2.409 30.493 1.00 93.00 538 LEU A O 1
ATOM 4121 N N . THR A 1 539 ? -31.363 4.486 31.162 1.00 89.94 539 THR A N 1
ATOM 4122 C CA . THR A 1 539 ? -30.679 4.474 32.467 1.00 89.94 539 THR A CA 1
ATOM 4123 C C . THR A 1 539 ? -31.705 4.509 33.598 1.00 89.94 539 THR A C 1
ATOM 4125 O O . THR A 1 539 ? -32.528 5.420 33.693 1.00 89.94 539 THR A O 1
ATOM 4128 N N . ASN A 1 540 ? -31.621 3.523 34.493 1.00 87.12 540 ASN A N 1
ATOM 4129 C CA . ASN A 1 540 ? -32.403 3.438 35.720 1.00 87.12 540 ASN A CA 1
ATOM 4130 C C . ASN A 1 540 ? -31.503 3.736 36.922 1.00 87.12 540 ASN A C 1
ATOM 4132 O O . ASN A 1 540 ? -30.631 2.930 37.253 1.00 87.12 540 ASN A O 1
ATOM 4136 N N . THR A 1 541 ? -31.745 4.855 37.598 1.00 82.94 541 THR A N 1
ATOM 4137 C CA . THR A 1 541 ? -31.013 5.261 38.806 1.00 82.94 541 THR A CA 1
ATOM 4138 C C . THR A 1 541 ? -31.829 4.910 40.046 1.00 82.94 541 THR A C 1
ATOM 4140 O O . THR A 1 541 ? -32.994 5.280 40.156 1.00 82.94 541 THR A O 1
ATOM 4143 N N . THR A 1 542 ? -31.242 4.164 40.981 1.00 78.69 542 THR A N 1
ATOM 4144 C CA . THR A 1 542 ? -31.835 3.875 42.295 1.00 78.69 542 THR A CA 1
ATOM 4145 C C . THR A 1 542 ? -30.958 4.485 43.377 1.00 78.69 542 THR A C 1
ATOM 4147 O O . THR A 1 542 ? -29.831 4.033 43.566 1.00 78.69 542 THR A O 1
ATOM 4150 N N . THR A 1 543 ? -31.478 5.469 44.105 1.00 79.56 543 THR A N 1
ATOM 4151 C CA . THR A 1 543 ? -30.821 6.019 45.297 1.00 79.56 543 THR A CA 1
ATOM 4152 C C . THR A 1 543 ? -31.321 5.271 46.528 1.00 79.56 543 THR A C 1
ATOM 4154 O O . THR A 1 543 ? -32.528 5.153 46.738 1.00 79.56 543 THR A O 1
ATOM 4157 N N . ARG A 1 544 ? -30.404 4.719 47.325 1.00 75.56 544 ARG A N 1
ATOM 4158 C CA . ARG A 1 544 ? -30.693 4.194 48.665 1.00 75.56 544 ARG A CA 1
ATOM 4159 C C . ARG A 1 544 ? -29.981 5.060 49.685 1.00 75.56 544 ARG A C 1
ATOM 4161 O O . ARG A 1 544 ? -28.774 5.225 49.577 1.00 75.56 544 ARG A O 1
ATOM 4168 N N . VAL A 1 545 ? -30.724 5.567 50.657 1.00 74.69 545 VAL A N 1
ATOM 4169 C CA . VAL A 1 545 ? -30.158 6.251 51.819 1.00 74.69 545 VAL A CA 1
ATOM 4170 C C . VAL A 1 545 ? -29.941 5.201 52.900 1.00 74.69 545 VAL A C 1
ATOM 4172 O O . VAL A 1 545 ? -30.860 4.437 53.201 1.00 74.69 545 VAL A O 1
ATOM 4175 N N . ASP A 1 546 ? -28.721 5.107 53.415 1.00 68.56 546 ASP A N 1
ATOM 4176 C CA . ASP A 1 546 ? -28.409 4.247 54.552 1.00 68.56 546 ASP A CA 1
ATOM 4177 C C . ASP A 1 546 ? -29.028 4.844 55.831 1.00 68.56 546 ASP A C 1
ATOM 4179 O O . ASP A 1 546 ? -28.746 5.988 56.189 1.00 68.56 546 ASP A O 1
ATOM 4183 N N . GLU A 1 547 ? -29.917 4.094 56.494 1.00 60.09 547 GLU A N 1
ATOM 4184 C CA . GLU A 1 547 ? -30.670 4.567 57.667 1.00 60.09 547 GLU A CA 1
ATOM 4185 C C . GLU A 1 547 ? -29.787 4.779 58.914 1.00 60.09 547 GLU A C 1
ATOM 4187 O O . GLU A 1 547 ? -30.204 5.492 59.826 1.00 60.09 547 GLU A O 1
ATOM 4192 N N . GLU A 1 548 ? -28.581 4.200 58.966 1.00 58.31 548 GLU A N 1
ATOM 4193 C CA . GLU A 1 548 ? -27.654 4.330 60.101 1.00 58.31 548 GLU A CA 1
ATOM 4194 C C . GLU A 1 548 ? -26.609 5.438 59.898 1.00 58.31 548 GLU A C 1
ATOM 4196 O O . GLU A 1 548 ? -26.210 6.083 60.869 1.00 58.31 548 GLU A O 1
ATOM 4201 N N . THR A 1 549 ? -26.166 5.680 58.659 1.00 66.88 549 THR A N 1
ATOM 4202 C CA . THR A 1 549 ? -25.069 6.626 58.363 1.00 66.88 549 THR A CA 1
ATOM 4203 C C . THR A 1 549 ? -25.512 7.898 57.640 1.00 66.88 549 THR A C 1
ATOM 4205 O O . THR A 1 549 ? -24.759 8.873 57.617 1.00 66.88 549 THR A O 1
ATOM 4208 N N . GLY A 1 550 ? -26.716 7.916 57.059 1.00 67.94 550 GLY A N 1
ATOM 4209 C CA . GLY A 1 550 ? -27.212 9.024 56.239 1.00 67.94 550 GLY A CA 1
ATOM 4210 C C . GLY A 1 550 ? -26.539 9.140 54.866 1.00 67.94 550 GLY A C 1
ATOM 4211 O O . GLY A 1 550 ? -26.786 10.110 54.154 1.00 67.94 550 GLY A O 1
ATOM 4212 N N . GLU A 1 551 ? -25.694 8.181 54.470 1.00 53.88 551 GLU A N 1
ATOM 4213 C CA . GLU A 1 551 ? -25.027 8.201 53.166 1.00 53.88 551 GLU A CA 1
ATOM 4214 C C . GLU A 1 551 ? -25.989 7.808 52.032 1.00 53.88 551 GLU A C 1
ATOM 4216 O O . GLU A 1 551 ? -26.630 6.752 52.059 1.00 53.88 551 GLU A O 1
ATOM 4221 N N . GLU A 1 552 ? -26.061 8.640 50.989 1.00 71.62 552 GLU A N 1
ATOM 4222 C CA . GLU A 1 552 ? -26.794 8.322 49.763 1.00 71.62 552 GLU A CA 1
ATOM 4223 C C . GLU A 1 552 ? -25.950 7.446 48.829 1.00 71.62 552 GLU A C 1
ATOM 4225 O O . GLU A 1 552 ? -24.948 7.876 48.256 1.00 71.62 552 GLU A O 1
ATOM 4230 N N . LYS A 1 553 ? -26.389 6.206 48.602 1.00 67.75 553 LYS A N 1
ATOM 4231 C CA . LYS A 1 553 ? -25.792 5.289 47.630 1.00 67.75 553 LYS A CA 1
ATOM 4232 C C . LYS A 1 553 ? -26.657 5.206 46.376 1.00 67.75 553 LYS A C 1
ATOM 4234 O O . LYS A 1 553 ? -27.683 4.523 46.341 1.00 67.75 553 LYS A O 1
ATOM 4239 N N . SER A 1 554 ? -26.221 5.891 45.324 1.00 73.19 554 SER A N 1
ATOM 4240 C CA . SER A 1 554 ? -26.802 5.810 43.980 1.00 73.19 554 SER A CA 1
ATOM 4241 C C . SER A 1 554 ? -26.280 4.577 43.233 1.00 73.19 554 SER A C 1
ATOM 4243 O O . SER A 1 554 ? -25.079 4.323 43.181 1.00 73.19 554 SER A O 1
ATOM 4245 N N . THR A 1 555 ? -27.180 3.777 42.659 1.00 76.00 555 THR A N 1
ATOM 4246 C CA . THR A 1 555 ? -26.853 2.675 41.742 1.00 76.00 555 THR A CA 1
ATOM 4247 C C . THR A 1 555 ? -27.542 2.908 40.405 1.00 76.00 555 THR A C 1
ATOM 4249 O O . THR A 1 555 ? -28.772 2.921 40.336 1.00 76.00 555 THR A O 1
ATOM 4252 N N . GLN A 1 556 ? -26.761 3.035 39.335 1.00 82.88 556 GLN A N 1
ATOM 4253 C CA . GLN A 1 556 ? -27.268 3.160 37.969 1.00 82.88 556 GLN A CA 1
ATOM 4254 C C . GLN A 1 556 ? -27.245 1.808 37.248 1.00 82.88 556 GLN A C 1
ATOM 4256 O O . GLN A 1 556 ? -26.293 1.037 37.371 1.00 82.88 556 GLN A O 1
ATOM 4261 N N . ARG A 1 557 ? -28.302 1.502 36.490 1.00 84.25 557 ARG A N 1
ATOM 4262 C CA . ARG A 1 557 ? -28.409 0.292 35.661 1.00 84.25 557 ARG A CA 1
ATOM 4263 C C . ARG A 1 557 ? -28.886 0.638 34.259 1.00 84.25 557 ARG A C 1
ATOM 4265 O O . ARG A 1 557 ? -29.856 1.375 34.118 1.00 84.25 557 ARG A O 1
ATOM 4272 N N . ARG A 1 558 ? -28.267 0.035 33.242 1.00 90.06 558 ARG A N 1
ATOM 4273 C CA . ARG A 1 558 ? -28.627 0.205 31.826 1.00 90.06 558 ARG A CA 1
ATOM 4274 C C . ARG A 1 558 ? -29.242 -1.082 31.272 1.00 90.06 558 ARG A C 1
ATOM 4276 O O . ARG A 1 558 ? -28.520 -1.890 30.695 1.00 90.06 558 ARG A O 1
ATOM 4283 N N . PRO A 1 559 ? -30.546 -1.347 31.483 1.00 90.69 559 PRO A N 1
ATOM 4284 C CA . PRO A 1 559 ? -31.159 -2.650 31.201 1.00 90.69 559 PRO A CA 1
ATOM 4285 C C . PRO A 1 559 ? -31.061 -3.117 29.743 1.00 90.69 559 PRO A C 1
ATOM 4287 O O . PRO A 1 559 ? -31.106 -4.325 29.517 1.00 90.69 559 PRO A O 1
ATOM 4290 N N . ASN A 1 560 ? -30.938 -2.195 28.784 1.00 92.19 560 ASN A N 1
ATOM 4291 C CA . ASN A 1 560 ? -30.867 -2.513 27.356 1.00 92.19 560 ASN A CA 1
ATOM 4292 C C . ASN A 1 560 ? -29.427 -2.703 26.855 1.00 92.19 560 ASN A C 1
ATOM 4294 O O . ASN A 1 560 ? -29.212 -3.532 25.980 1.00 92.19 560 ASN A O 1
ATOM 4298 N N . LEU A 1 561 ? -28.435 -2.030 27.448 1.00 91.75 561 LEU A N 1
ATOM 4299 C CA . LEU A 1 561 ? -27.021 -2.225 27.097 1.00 91.75 561 LEU A CA 1
ATOM 4300 C C . LEU A 1 561 ? -26.339 -3.318 27.921 1.00 91.75 561 LEU A C 1
ATOM 4302 O O . LEU A 1 561 ? -25.489 -4.025 27.397 1.00 91.75 561 LEU A O 1
ATOM 4306 N N . GLN A 1 562 ? -26.709 -3.491 29.193 1.00 92.38 562 GLN A N 1
ATOM 4307 C CA . GLN A 1 562 ? -26.050 -4.431 30.105 1.00 92.38 562 GLN A CA 1
ATOM 4308 C C . GLN A 1 562 ? -25.994 -5.883 29.586 1.00 92.38 562 GLN A C 1
ATOM 4310 O O . GLN A 1 562 ? -24.966 -6.526 29.780 1.00 92.38 562 GLN A O 1
ATOM 4315 N N . PRO A 1 563 ? -27.028 -6.422 28.907 1.00 91.75 563 PRO A N 1
ATOM 4316 C CA . PRO A 1 563 ? -26.948 -7.739 28.271 1.00 91.75 563 PRO A CA 1
ATOM 4317 C C . PRO A 1 563 ? -25.940 -7.848 27.119 1.00 91.75 563 PRO A C 1
ATOM 4319 O O . PRO A 1 563 ? -25.639 -8.959 26.708 1.00 91.75 563 PRO A O 1
ATOM 4322 N N . PHE A 1 564 ? -25.476 -6.723 26.580 1.00 93.00 564 PHE A N 1
ATOM 4323 C CA . PHE A 1 564 ? -24.629 -6.623 25.392 1.00 93.00 564 PHE A CA 1
ATOM 4324 C C . PHE A 1 564 ? -23.200 -6.156 25.730 1.00 93.00 564 PHE A C 1
ATOM 4326 O O . PHE A 1 564 ? -22.434 -5.861 24.826 1.00 93.00 564 PHE A O 1
ATOM 4333 N N . TYR A 1 565 ? -22.827 -6.073 27.016 1.00 90.75 565 TYR A N 1
ATOM 4334 C CA . TYR A 1 565 ? -21.517 -5.565 27.465 1.00 90.75 565 TYR A CA 1
ATOM 4335 C C . TYR A 1 565 ? -20.321 -6.395 27.004 1.00 90.75 565 TYR A C 1
ATOM 4337 O O . TYR A 1 565 ? -19.238 -5.841 26.849 1.00 90.75 565 TYR A O 1
ATOM 4345 N N . ASP A 1 566 ? -20.519 -7.693 26.784 1.00 85.56 566 ASP A N 1
ATOM 4346 C CA . ASP A 1 566 ? -19.453 -8.560 26.285 1.00 85.56 566 ASP A CA 1
ATOM 4347 C C . ASP A 1 566 ? -19.176 -8.317 24.790 1.00 85.56 566 ASP A C 1
ATOM 4349 O O . ASP A 1 566 ? -18.153 -8.764 24.277 1.00 85.56 566 ASP A O 1
ATOM 4353 N N . ASP A 1 567 ? -20.061 -7.594 24.088 1.00 88.00 567 ASP A N 1
ATOM 4354 C CA . ASP A 1 567 ? -19.812 -7.189 22.713 1.00 88.00 567 ASP A CA 1
ATOM 4355 C C . ASP A 1 567 ? -18.826 -6.009 22.677 1.00 88.00 567 ASP A C 1
ATOM 4357 O O . ASP A 1 567 ? -19.071 -4.970 23.301 1.00 88.00 567 ASP A O 1
ATOM 4361 N N . PRO A 1 568 ? -17.740 -6.104 21.898 1.00 83.19 568 PRO A N 1
ATOM 4362 C CA . PRO A 1 568 ? -16.721 -5.058 21.811 1.00 83.19 568 PRO A CA 1
ATOM 4363 C C . PRO A 1 568 ? -17.262 -3.729 21.260 1.00 83.19 568 PRO A C 1
ATOM 4365 O O . PRO A 1 568 ? -16.649 -2.682 21.466 1.00 83.19 568 PRO A O 1
ATOM 4368 N N . ASP A 1 569 ? -18.401 -3.752 20.563 1.00 81.81 569 ASP A N 1
ATOM 4369 C CA . ASP A 1 569 ? -19.005 -2.583 19.931 1.00 81.81 569 ASP A CA 1
ATOM 4370 C C . ASP A 1 569 ? -20.233 -2.064 20.696 1.00 81.81 569 ASP A C 1
ATOM 4372 O O . ASP A 1 569 ? -20.999 -1.243 20.186 1.00 81.81 569 ASP A O 1
ATOM 4376 N N . VAL A 1 570 ? -20.407 -2.469 21.956 1.00 90.06 570 VAL A N 1
ATOM 4377 C CA . VAL A 1 570 ? -21.477 -1.957 22.823 1.00 90.06 570 VAL A CA 1
ATOM 4378 C C . VAL A 1 570 ? -21.490 -0.430 22.926 1.00 90.06 570 VAL A C 1
ATOM 4380 O O . VAL A 1 570 ? -22.553 0.191 22.926 1.00 90.06 570 VAL A O 1
ATOM 4383 N N . TRP A 1 571 ? -20.314 0.200 22.939 1.00 87.88 571 TRP A N 1
ATOM 4384 C CA . TRP A 1 571 ? -20.192 1.655 23.024 1.00 87.88 571 TRP A CA 1
ATOM 4385 C C . TRP A 1 571 ? -20.452 2.359 21.692 1.00 87.88 571 TRP A C 1
ATOM 4387 O O . TRP A 1 571 ? -20.953 3.480 21.699 1.00 87.88 571 TRP A O 1
ATOM 4397 N N . LEU A 1 572 ? -20.208 1.690 20.560 1.00 85.75 572 LEU A N 1
ATOM 4398 C CA . LEU A 1 572 ? -20.667 2.169 19.254 1.00 85.75 572 LEU A CA 1
ATOM 4399 C C . LEU A 1 572 ? -22.199 2.174 19.210 1.00 85.75 572 LEU A C 1
ATOM 4401 O O . LEU A 1 572 ? -22.807 3.162 18.825 1.00 85.75 572 LEU A O 1
ATOM 4405 N N . VAL A 1 573 ? -22.840 1.094 19.657 1.00 90.50 573 VAL A N 1
ATOM 4406 C CA . VAL A 1 573 ? -24.309 1.007 19.720 1.00 90.50 573 VAL A CA 1
ATOM 4407 C C . VAL A 1 573 ? -24.899 2.026 20.701 1.00 90.50 573 VAL A C 1
ATOM 4409 O O . VAL A 1 573 ? -25.990 2.542 20.478 1.00 90.50 573 VAL A O 1
ATOM 4412 N N . SER A 1 574 ? -24.181 2.351 21.774 1.00 90.31 574 SER A N 1
ATOM 4413 C CA . SER A 1 574 ? -24.571 3.419 22.696 1.00 90.31 574 SER A CA 1
ATOM 4414 C C . SER A 1 574 ? -24.448 4.809 22.053 1.00 90.31 574 SER A C 1
ATOM 4416 O O . SER A 1 574 ? -25.333 5.638 22.238 1.00 90.31 574 SER A O 1
ATOM 4418 N N . SER A 1 575 ? -23.405 5.076 21.259 1.00 90.44 575 SER A N 1
ATOM 4419 C CA . SER A 1 575 ? -23.131 6.422 20.731 1.00 90.44 575 SER A CA 1
ATOM 4420 C C . SER A 1 575 ? -24.073 6.881 19.614 1.00 90.44 575 SER A C 1
ATOM 4422 O O . SER A 1 575 ? -24.163 8.078 19.349 1.00 90.44 575 SER A O 1
ATOM 4424 N N . ILE A 1 576 ? -24.798 5.963 18.967 1.00 90.88 576 ILE A N 1
ATOM 4425 C CA . ILE A 1 576 ? -25.736 6.320 17.892 1.00 90.88 576 ILE A CA 1
ATOM 4426 C C . ILE A 1 576 ? -27.038 6.962 18.402 1.00 90.88 576 ILE A C 1
ATOM 4428 O O . ILE A 1 576 ? -27.818 7.463 17.594 1.00 90.88 576 ILE A O 1
ATOM 4432 N N . GLU A 1 577 ? -27.312 6.930 19.708 1.00 93.31 577 GLU A N 1
ATOM 4433 C CA . GLU A 1 577 ? -28.526 7.489 20.309 1.00 93.31 577 GLU A CA 1
ATOM 4434 C C . GLU A 1 577 ? -28.185 8.643 21.259 1.00 93.31 577 GLU A C 1
ATOM 4436 O O . GLU A 1 577 ? -27.499 8.461 22.264 1.00 93.31 577 GLU A O 1
ATOM 4441 N N . GLU A 1 578 ? -28.735 9.823 20.985 1.00 90.75 578 GLU A N 1
ATOM 4442 C CA . GLU A 1 578 ? -28.732 10.939 21.928 1.00 90.75 578 GLU A CA 1
ATOM 4443 C C . GLU A 1 578 ? -29.799 10.686 22.995 1.00 90.75 578 GLU A C 1
ATOM 4445 O O . GLU A 1 578 ? -30.987 10.586 22.678 1.00 90.75 578 GLU A O 1
ATOM 4450 N N . TYR A 1 579 ? -29.394 10.565 24.258 1.00 92.06 579 TYR A N 1
ATOM 4451 C CA . TYR A 1 579 ? -30.288 10.188 25.351 1.00 92.06 579 TYR A CA 1
ATOM 4452 C C . TYR A 1 579 ? -30.295 11.226 26.470 1.00 92.06 579 TYR A C 1
ATOM 4454 O O . TYR A 1 579 ? -29.247 11.615 26.983 1.00 92.06 579 TYR A O 1
ATOM 4462 N N . ASP A 1 580 ? -31.494 11.641 26.869 1.00 88.06 580 ASP A N 1
ATOM 4463 C CA . ASP A 1 580 ? -31.714 12.511 28.019 1.00 88.06 580 ASP A CA 1
ATOM 4464 C C . ASP A 1 580 ? -32.160 11.675 29.225 1.00 88.06 580 ASP A C 1
ATOM 4466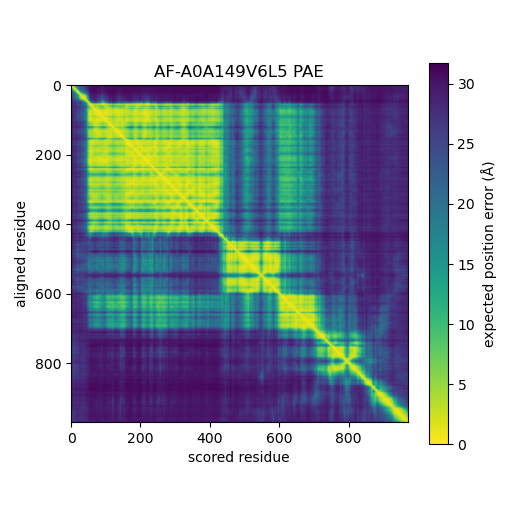 O O . ASP A 1 580 ? -33.278 11.151 29.269 1.00 88.06 580 ASP A O 1
ATOM 4470 N N . GLU A 1 581 ? -31.290 11.578 30.233 1.00 83.06 581 GLU A N 1
ATOM 4471 C CA . GLU A 1 581 ? -31.550 10.795 31.443 1.00 83.06 581 GLU A CA 1
ATOM 4472 C C . GLU A 1 581 ? -32.723 11.331 32.273 1.00 83.06 581 GLU A C 1
ATOM 4474 O O . GLU A 1 581 ? -33.384 10.545 32.954 1.00 83.06 581 GLU A O 1
ATOM 4479 N N . LYS A 1 582 ? -33.015 12.641 32.213 1.00 81.31 582 LYS A N 1
ATOM 4480 C CA . LYS A 1 582 ? -34.103 13.255 32.993 1.00 81.31 582 LYS A CA 1
ATOM 4481 C C . LYS A 1 582 ? -35.467 12.896 32.421 1.00 81.31 582 LYS A C 1
ATOM 4483 O O . LYS A 1 582 ? -36.390 12.598 33.175 1.00 81.31 582 LYS A O 1
ATOM 4488 N N . SER A 1 583 ? -35.597 12.943 31.097 1.00 84.38 583 SER A N 1
ATOM 4489 C CA . SER A 1 583 ? -36.848 12.613 30.404 1.00 84.38 583 SER A CA 1
ATOM 4490 C C . SER A 1 583 ? -36.964 11.133 30.030 1.00 84.38 583 SER A C 1
ATOM 4492 O O . SER A 1 583 ? -38.041 10.697 29.628 1.00 84.38 583 SER A O 1
ATOM 4494 N N . GLN A 1 584 ? -35.880 10.362 30.166 1.00 86.31 584 GLN A N 1
ATOM 4495 C CA . GLN A 1 584 ? -35.754 8.985 29.685 1.00 86.31 584 GLN A CA 1
ATOM 4496 C C . GLN A 1 584 ? -36.127 8.831 28.203 1.00 86.31 584 GLN A C 1
ATOM 4498 O O . GLN A 1 584 ? -36.700 7.820 27.790 1.00 86.31 584 GLN A O 1
ATOM 4503 N N . THR A 1 585 ? -35.811 9.841 27.388 1.00 86.56 585 THR A N 1
ATOM 4504 C CA . THR A 1 585 ? -36.081 9.825 25.947 1.00 86.56 585 THR A CA 1
ATOM 4505 C C . THR A 1 585 ? -34.788 9.714 25.147 1.00 86.56 585 THR A C 1
ATOM 4507 O O . THR A 1 585 ? -33.795 10.366 25.458 1.00 86.56 585 THR A O 1
ATOM 4510 N N . GLY A 1 586 ? -34.810 8.863 24.118 1.00 87.62 586 GLY A N 1
ATOM 4511 C CA . GLY A 1 586 ? -33.724 8.695 23.152 1.00 87.62 586 GLY A CA 1
ATOM 4512 C C . GLY A 1 586 ? -34.111 9.253 21.783 1.00 87.62 586 GLY A C 1
ATOM 4513 O O . GLY A 1 586 ? -35.272 9.143 21.372 1.00 87.62 586 GLY A O 1
ATOM 4514 N N . ARG A 1 587 ? -33.154 9.860 21.079 1.00 90.75 587 ARG A N 1
ATOM 4515 C CA . ARG A 1 587 ? -33.296 10.360 19.706 1.00 90.75 587 ARG A CA 1
ATOM 4516 C C . ARG A 1 587 ? -32.173 9.813 18.816 1.00 90.75 587 ARG A C 1
ATOM 4518 O O . ARG A 1 587 ? -31.065 9.605 19.308 1.00 90.75 587 ARG A O 1
ATOM 4525 N N . PRO A 1 588 ? -32.430 9.590 17.511 1.00 90.69 588 PRO A N 1
ATOM 4526 C CA . PRO A 1 588 ? -31.375 9.207 16.576 1.00 90.69 588 PRO A CA 1
ATOM 4527 C C . PRO A 1 588 ? -30.286 10.283 16.525 1.00 90.69 588 PRO A C 1
ATOM 4529 O O . PRO A 1 588 ? -30.611 11.451 16.326 1.00 90.69 588 PRO A O 1
ATOM 4532 N N . GLY A 1 589 ? -29.026 9.885 16.687 1.00 89.62 589 GLY A N 1
ATOM 4533 C CA . GLY A 1 589 ? -27.878 10.782 16.575 1.00 89.62 589 GLY A CA 1
ATOM 4534 C C . GLY A 1 589 ? -27.451 11.068 15.123 1.00 89.62 589 GLY A C 1
ATOM 4535 O O . GLY A 1 589 ? -28.076 10.589 14.170 1.00 89.62 589 GLY A O 1
ATOM 4536 N N . PRO A 1 590 ? -26.335 11.792 14.933 1.00 89.44 590 PRO A N 1
ATOM 4537 C CA . PRO A 1 590 ? -25.820 12.231 13.629 1.00 89.44 590 PRO A CA 1
ATOM 4538 C C . PRO A 1 590 ? -25.687 11.150 12.545 1.00 89.44 590 PRO A C 1
ATOM 4540 O O . PRO A 1 590 ? -26.027 11.373 11.383 1.00 89.44 590 PRO A O 1
ATOM 4543 N N . ILE A 1 591 ? -25.258 9.935 12.911 1.00 89.50 591 ILE A N 1
ATOM 4544 C CA . ILE A 1 591 ? -24.983 8.838 11.961 1.00 89.50 591 ILE A CA 1
ATOM 4545 C C . ILE A 1 591 ? -26.186 8.472 11.069 1.00 89.50 591 ILE A C 1
ATOM 4547 O O . ILE A 1 591 ? -26.014 7.924 9.978 1.00 89.50 591 ILE A O 1
ATOM 4551 N N . PHE A 1 592 ? -27.410 8.792 11.503 1.00 91.94 592 PHE A N 1
ATOM 4552 C CA . PHE A 1 592 ? -28.649 8.513 10.775 1.00 91.94 592 PHE A CA 1
ATOM 4553 C C . PHE A 1 592 ? -28.924 9.463 9.605 1.00 91.94 592 PHE A C 1
ATOM 4555 O O . PHE A 1 592 ? -29.757 9.134 8.757 1.00 91.94 592 PHE A O 1
ATOM 4562 N N . SER A 1 593 ? -28.287 10.633 9.570 1.00 84.62 593 SER A N 1
ATOM 4563 C CA . SER A 1 593 ? -28.574 11.686 8.586 1.00 84.62 593 SER A CA 1
ATOM 4564 C C . SER A 1 593 ? -27.337 12.287 7.942 1.00 84.62 593 SER A C 1
ATOM 4566 O O . SER A 1 593 ? -27.432 12.802 6.832 1.00 84.62 593 SER A O 1
ATOM 4568 N N . GLU A 1 594 ? -26.184 12.213 8.599 1.00 83.25 594 GLU A N 1
ATOM 4569 C CA . GLU A 1 594 ? -24.964 12.865 8.142 1.00 83.25 594 GLU A CA 1
ATOM 4570 C C . GLU A 1 594 ? -23.733 11.962 8.240 1.00 83.25 594 GLU A C 1
ATOM 4572 O O . GLU A 1 594 ? -23.744 10.867 8.816 1.00 83.25 594 GLU A O 1
ATOM 4577 N N . ARG A 1 595 ? -22.660 12.428 7.600 1.00 78.19 595 ARG A N 1
ATOM 4578 C CA . ARG A 1 595 ? -21.343 11.809 7.664 1.00 78.19 595 ARG A CA 1
ATOM 4579 C C . ARG A 1 595 ? -20.726 12.085 9.034 1.00 78.19 595 ARG A C 1
ATOM 4581 O O . ARG A 1 595 ? -20.547 13.242 9.389 1.00 78.19 595 ARG A O 1
ATOM 4588 N N . VAL A 1 596 ? -20.354 11.029 9.755 1.00 82.50 596 VAL A N 1
ATOM 4589 C CA . VAL A 1 596 ? -19.724 11.118 11.086 1.00 82.50 596 VAL A CA 1
ATOM 4590 C C . VAL A 1 596 ? -18.229 10.798 11.053 1.00 82.50 596 VAL A C 1
ATOM 4592 O O . VAL A 1 596 ? -17.499 11.208 11.949 1.00 82.50 596 VAL A O 1
ATOM 4595 N N . ILE A 1 597 ? -17.760 10.109 10.006 1.00 69.69 597 ILE A N 1
ATOM 4596 C CA . ILE A 1 597 ? -16.340 9.867 9.734 1.00 69.69 597 ILE A CA 1
ATOM 4597 C C . ILE A 1 597 ? -15.992 10.389 8.335 1.00 69.69 597 ILE A C 1
ATOM 4599 O O . ILE A 1 597 ? -16.664 10.091 7.341 1.00 69.69 597 ILE A O 1
ATOM 4603 N N . GLN A 1 598 ? -14.923 11.176 8.244 1.00 53.75 598 GLN A N 1
ATOM 4604 C CA . GLN A 1 598 ? -14.343 11.562 6.960 1.00 53.75 598 GLN A CA 1
ATOM 4605 C C . GLN A 1 598 ? -13.457 10.432 6.438 1.00 53.75 598 GLN A C 1
ATOM 4607 O O . GLN A 1 598 ? -12.742 9.795 7.212 1.00 53.75 598 GLN A O 1
ATOM 4612 N N . ALA A 1 599 ? -13.523 10.173 5.131 1.00 48.56 599 ALA A N 1
ATOM 4613 C CA . ALA A 1 599 ? -12.550 9.290 4.502 1.00 48.56 599 ALA A CA 1
ATOM 4614 C C . ALA A 1 599 ? -11.146 9.883 4.717 1.00 48.56 599 ALA A C 1
ATOM 4616 O O . ALA A 1 599 ? -11.018 11.112 4.671 1.00 48.56 599 ALA A O 1
ATOM 4617 N N . PRO A 1 600 ? -10.109 9.061 4.957 1.00 50.41 600 PRO A N 1
ATOM 4618 C CA . PRO A 1 600 ? -8.739 9.550 4.980 1.00 50.41 600 PRO A CA 1
ATOM 4619 C C . PRO A 1 600 ? -8.464 10.286 3.667 1.00 50.41 600 PRO A C 1
ATOM 4621 O O . PRO A 1 600 ? -8.493 9.689 2.592 1.00 50.41 600 PRO A O 1
ATOM 4624 N N . SER A 1 601 ? -8.270 11.598 3.741 1.00 50.03 601 SER A N 1
ATOM 4625 C CA . SER A 1 601 ? -7.813 12.375 2.600 1.00 50.03 601 SER A CA 1
ATOM 4626 C C . SER A 1 601 ? -6.314 12.153 2.466 1.00 50.03 601 SER A C 1
ATOM 4628 O O . SER A 1 601 ? -5.591 12.298 3.452 1.00 50.03 601 SER A O 1
ATOM 4630 N N . GLU A 1 602 ? -5.840 11.846 1.258 1.00 52.72 602 GLU A N 1
ATOM 4631 C CA . GLU A 1 602 ? -4.420 11.999 0.953 1.00 52.72 602 GLU A CA 1
ATOM 4632 C C . GLU A 1 602 ? -3.955 13.391 1.406 1.00 52.72 602 GLU A C 1
ATOM 4634 O O . GLU A 1 602 ? -4.649 14.375 1.116 1.00 52.72 602 GLU A O 1
ATOM 4639 N N . PRO A 1 603 ? -2.830 13.479 2.127 1.00 59.34 603 PRO A N 1
ATOM 4640 C CA . PRO A 1 603 ? -2.329 14.745 2.627 1.00 59.34 603 PRO A CA 1
ATOM 4641 C C . PRO A 1 603 ? -2.034 15.684 1.458 1.00 59.34 603 PRO A C 1
ATOM 4643 O O . PRO A 1 603 ? -1.407 15.296 0.470 1.00 59.34 603 PRO A O 1
ATOM 4646 N N . GLU A 1 604 ? -2.484 16.932 1.572 1.00 60.56 604 GLU A N 1
ATOM 4647 C CA . GLU A 1 604 ? -2.059 17.969 0.644 1.00 60.56 604 GLU A CA 1
ATOM 4648 C C . GLU A 1 604 ? -0.606 18.324 0.948 1.00 60.56 604 GLU A C 1
ATOM 4650 O O . GLU A 1 604 ? -0.282 18.821 2.026 1.00 60.56 604 GLU A O 1
ATOM 4655 N N . VAL A 1 605 ? 0.276 18.033 -0.002 1.00 72.50 605 VAL A N 1
ATOM 4656 C CA . VAL A 1 605 ? 1.704 18.305 0.123 1.00 72.50 605 VAL A CA 1
ATOM 4657 C C . VAL A 1 605 ? 2.028 19.512 -0.748 1.00 72.50 605 VAL A C 1
ATOM 4659 O O . VAL A 1 605 ? 2.091 19.394 -1.972 1.00 72.50 605 VAL A O 1
ATOM 4662 N N . HIS A 1 606 ? 2.223 20.676 -0.125 1.00 74.31 606 HIS A N 1
ATOM 4663 C CA . HIS A 1 606 ? 2.531 21.930 -0.825 1.00 74.31 606 HIS A CA 1
ATOM 4664 C C . HIS A 1 606 ? 4.036 22.245 -0.838 1.00 74.31 606 HIS A C 1
ATOM 4666 O O . HIS A 1 606 ? 4.477 23.090 -1.618 1.00 74.31 606 HIS A O 1
ATOM 4672 N N . GLY A 1 607 ? 4.836 21.557 -0.016 1.00 78.94 607 GLY A N 1
ATOM 4673 C CA . GLY A 1 607 ? 6.290 21.727 0.053 1.00 78.94 607 GLY A CA 1
ATOM 4674 C C . GLY A 1 607 ? 7.014 20.630 0.841 1.00 78.94 607 GLY A C 1
ATOM 4675 O O . GLY A 1 607 ? 6.410 19.666 1.315 1.00 78.94 607 GLY A O 1
ATOM 4676 N N . ALA A 1 608 ? 8.331 20.775 0.995 1.00 84.81 608 ALA A N 1
ATOM 4677 C CA . ALA A 1 608 ? 9.190 19.771 1.629 1.00 84.81 608 ALA A CA 1
ATOM 4678 C C . ALA A 1 608 ? 8.877 19.540 3.111 1.00 84.81 608 ALA A C 1
ATOM 4680 O O . ALA A 1 608 ? 8.984 18.414 3.591 1.00 84.81 608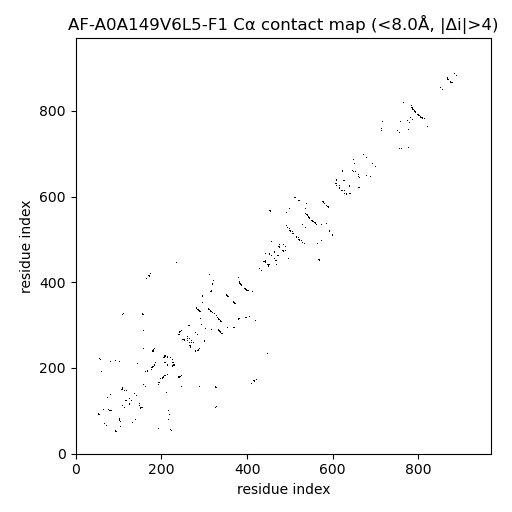 ALA A O 1
ATOM 4681 N N . HIS A 1 609 ? 8.424 20.571 3.824 1.00 82.62 609 HIS A N 1
ATOM 4682 C CA . HIS A 1 609 ? 7.996 20.439 5.217 1.00 82.62 609 HIS A CA 1
ATOM 4683 C C . HIS A 1 609 ? 6.699 19.635 5.377 1.00 82.62 609 HIS A C 1
ATOM 4685 O O . HIS A 1 609 ? 6.600 18.837 6.308 1.00 82.62 609 HIS A O 1
ATOM 4691 N N . ASP A 1 610 ? 5.744 19.783 4.455 1.00 80.25 610 ASP A N 1
ATOM 4692 C CA . ASP A 1 610 ? 4.523 18.971 4.455 1.00 80.25 610 ASP A CA 1
ATOM 4693 C C . ASP A 1 610 ? 4.872 17.510 4.153 1.00 80.25 610 ASP A C 1
ATOM 4695 O O . ASP A 1 610 ? 4.430 16.600 4.851 1.00 80.25 610 ASP A O 1
ATOM 4699 N N . ALA A 1 611 ? 5.753 17.284 3.170 1.00 79.12 611 ALA A N 1
ATOM 4700 C CA . ALA A 1 611 ? 6.245 15.951 2.833 1.00 79.12 611 ALA A CA 1
ATOM 4701 C C . ALA A 1 611 ? 6.972 15.293 4.021 1.00 79.12 611 ALA A C 1
ATOM 4703 O O . ALA A 1 611 ? 6.793 14.100 4.268 1.00 79.12 611 ALA A O 1
ATOM 4704 N N . LEU A 1 612 ? 7.748 16.066 4.790 1.00 83.44 612 LEU A N 1
ATOM 4705 C CA . LEU A 1 612 ? 8.400 15.602 6.016 1.00 83.44 612 LEU A CA 1
ATOM 4706 C C . LEU A 1 612 ? 7.382 15.182 7.079 1.00 83.44 612 LEU A C 1
ATOM 4708 O O . LEU A 1 612 ? 7.549 14.125 7.682 1.00 83.44 612 LEU A O 1
ATOM 4712 N N . ALA A 1 613 ? 6.320 15.961 7.290 1.00 78.50 613 ALA A N 1
ATOM 4713 C CA . ALA A 1 613 ? 5.261 15.594 8.228 1.00 78.50 613 ALA A CA 1
ATOM 4714 C C . ALA A 1 613 ? 4.570 14.281 7.820 1.00 78.50 613 ALA A C 1
ATOM 4716 O O . ALA A 1 613 ? 4.360 13.410 8.665 1.00 78.50 613 ALA A O 1
ATOM 4717 N N . VAL A 1 614 ? 4.293 14.101 6.523 1.00 75.69 614 VAL A N 1
ATOM 4718 C CA . VAL A 1 614 ? 3.743 12.847 5.984 1.00 75.69 614 VAL A CA 1
ATOM 4719 C C . VAL A 1 614 ? 4.716 11.687 6.196 1.00 75.69 614 VAL A C 1
ATOM 4721 O O . VAL A 1 614 ? 4.316 10.647 6.711 1.00 75.69 614 VAL A O 1
ATOM 4724 N N . SER A 1 615 ? 6.003 11.873 5.890 1.00 79.69 615 SER A N 1
ATOM 4725 C CA . SER A 1 615 ? 7.040 10.858 6.113 1.00 79.69 615 SER A CA 1
ATOM 4726 C C . SER A 1 615 ? 7.118 10.425 7.578 1.00 79.69 615 SER A C 1
ATOM 4728 O O . SER A 1 615 ? 7.193 9.229 7.859 1.00 79.69 615 SER A O 1
ATOM 4730 N N . LEU A 1 616 ? 7.087 11.375 8.517 1.00 75.56 616 LEU A N 1
ATOM 4731 C CA . LEU A 1 616 ? 7.125 11.083 9.951 1.00 75.56 616 LEU A CA 1
ATOM 4732 C C . LEU A 1 616 ? 5.870 10.331 10.406 1.00 75.56 616 LEU A C 1
ATOM 4734 O O . LEU A 1 616 ? 5.980 9.402 11.201 1.00 75.56 616 LEU A O 1
ATOM 4738 N N . HIS A 1 617 ? 4.698 10.691 9.876 1.00 70.50 617 HIS A N 1
ATOM 4739 C CA . HIS A 1 617 ? 3.445 9.999 10.167 1.00 70.50 617 HIS A CA 1
ATOM 4740 C C . HIS A 1 617 ? 3.425 8.561 9.623 1.00 70.50 617 HIS A C 1
ATOM 4742 O O . HIS A 1 617 ? 3.021 7.645 10.334 1.00 70.50 617 HIS A O 1
ATOM 4748 N N . GLU A 1 618 ? 3.876 8.356 8.383 1.00 65.12 618 GLU A N 1
ATOM 4749 C CA . GLU A 1 618 ? 3.838 7.055 7.703 1.00 65.12 618 GLU A CA 1
ATOM 4750 C C . GLU A 1 618 ? 4.948 6.102 8.173 1.00 65.12 618 GLU A C 1
ATOM 4752 O O . GLU A 1 618 ? 4.708 4.912 8.369 1.00 65.12 618 GLU A O 1
ATOM 4757 N N . THR A 1 619 ? 6.175 6.607 8.326 1.00 65.88 619 THR A N 1
ATOM 4758 C CA . THR A 1 619 ? 7.378 5.771 8.515 1.00 65.88 619 THR A CA 1
ATOM 4759 C C . THR A 1 619 ? 8.003 5.891 9.903 1.00 65.88 619 THR A C 1
ATOM 4761 O O . THR A 1 619 ? 8.896 5.112 10.238 1.00 65.88 619 THR A O 1
ATOM 4764 N N . GLY A 1 620 ? 7.574 6.867 10.710 1.00 67.62 620 GLY A N 1
ATOM 4765 C CA . GLY A 1 620 ? 8.206 7.187 11.992 1.00 67.62 620 GLY A CA 1
ATOM 4766 C C . GLY A 1 620 ? 9.593 7.828 11.863 1.00 67.62 620 GLY A C 1
ATOM 4767 O O . GLY A 1 620 ? 10.304 7.933 12.859 1.00 67.62 620 GLY A O 1
ATOM 4768 N N . GLY A 1 621 ? 10.004 8.242 10.658 1.00 80.25 621 GLY A N 1
ATOM 4769 C CA . GLY A 1 621 ? 11.323 8.821 10.404 1.00 80.25 621 GLY A CA 1
ATOM 4770 C C . GLY A 1 621 ? 11.387 9.687 9.145 1.00 80.25 621 GLY A C 1
ATOM 4771 O O . GLY A 1 621 ? 10.385 9.925 8.467 1.00 80.25 621 GLY A O 1
ATOM 4772 N N . VAL A 1 622 ? 12.588 10.187 8.840 1.00 86.94 622 VAL A N 1
ATOM 4773 C CA . VAL A 1 622 ? 12.846 10.994 7.639 1.00 86.94 622 VAL A CA 1
ATOM 4774 C C . VAL A 1 622 ? 13.181 10.068 6.467 1.00 86.94 622 VAL A C 1
ATOM 4776 O O . VAL A 1 622 ? 14.297 9.552 6.363 1.00 86.94 622 VAL A O 1
ATOM 4779 N N . ASP A 1 623 ? 12.218 9.863 5.572 1.00 86.25 623 ASP A N 1
ATOM 4780 C CA . ASP A 1 623 ? 12.363 9.081 4.347 1.00 86.25 623 ASP A CA 1
ATOM 4781 C C . ASP A 1 623 ? 12.422 10.014 3.130 1.00 86.25 623 ASP A C 1
ATOM 4783 O O . ASP A 1 623 ? 11.416 10.512 2.624 1.00 86.25 623 ASP A O 1
ATOM 4787 N N . VAL A 1 624 ? 13.645 10.282 2.670 1.00 88.75 624 VAL A N 1
ATOM 4788 C CA . VAL A 1 624 ? 13.906 11.217 1.566 1.00 88.75 624 VAL A CA 1
ATOM 4789 C C . VAL A 1 624 ? 13.314 10.725 0.247 1.00 88.75 624 VAL A C 1
ATOM 4791 O O . VAL A 1 624 ? 12.829 11.542 -0.534 1.00 88.75 624 VAL A O 1
ATOM 4794 N N . GLU A 1 625 ? 13.309 9.412 0.004 1.00 82.88 625 GLU A N 1
ATOM 4795 C CA . GLU A 1 625 ? 12.732 8.830 -1.213 1.00 82.88 625 GLU A CA 1
ATOM 4796 C C . GLU A 1 625 ? 11.217 9.032 -1.230 1.00 82.88 625 GLU A C 1
ATOM 4798 O O . GLU A 1 625 ? 10.658 9.450 -2.245 1.00 82.88 625 GLU A O 1
ATOM 4803 N N . ARG A 1 626 ? 10.556 8.817 -0.086 1.00 79.69 626 ARG A N 1
ATOM 4804 C CA . ARG A 1 626 ? 9.118 9.063 0.047 1.00 79.69 626 ARG A CA 1
ATOM 4805 C C . ARG A 1 626 ? 8.767 10.539 -0.136 1.00 79.69 626 ARG A C 1
ATOM 4807 O O . ARG A 1 626 ? 7.826 10.856 -0.860 1.00 79.69 626 ARG A O 1
ATOM 4814 N N . MET A 1 627 ? 9.521 11.454 0.471 1.00 86.44 627 MET A N 1
ATOM 4815 C CA . MET A 1 627 ? 9.269 12.893 0.314 1.00 86.44 627 MET A CA 1
ATOM 4816 C C . MET A 1 627 ? 9.474 13.369 -1.133 1.00 86.44 627 MET A C 1
ATOM 4818 O O . MET A 1 627 ? 8.691 14.175 -1.637 1.00 86.44 627 MET A O 1
ATOM 4822 N N . ALA A 1 628 ? 10.501 12.847 -1.810 1.00 83.75 628 ALA A N 1
ATOM 4823 C CA . ALA A 1 628 ? 10.767 13.099 -3.225 1.00 83.75 628 ALA A CA 1
ATOM 4824 C C . ALA A 1 628 ? 9.610 12.634 -4.121 1.00 83.75 628 ALA A C 1
ATOM 4826 O O . ALA A 1 628 ? 9.178 13.378 -5.002 1.00 83.75 628 ALA A O 1
ATOM 4827 N N . GLU A 1 629 ? 9.065 11.443 -3.854 1.00 76.44 629 GLU A N 1
ATOM 4828 C CA . GLU A 1 629 ? 7.898 10.903 -4.558 1.00 76.44 629 GLU A CA 1
ATOM 4829 C C . GLU A 1 629 ? 6.666 11.800 -4.381 1.00 76.44 629 GLU A C 1
ATOM 4831 O O . GLU A 1 629 ? 6.029 12.162 -5.373 1.00 76.44 629 GLU A O 1
ATOM 4836 N N . LEU A 1 630 ? 6.356 12.189 -3.136 1.00 75.31 630 LEU A N 1
ATOM 4837 C CA . LEU A 1 630 ? 5.199 13.030 -2.809 1.00 75.31 630 LEU A CA 1
ATOM 4838 C C . LEU A 1 630 ? 5.229 14.375 -3.546 1.00 75.31 630 LEU A C 1
ATOM 4840 O O . LEU A 1 630 ? 4.180 14.867 -3.957 1.00 75.31 630 LEU A O 1
ATOM 4844 N N . LEU A 1 631 ? 6.425 14.938 -3.735 1.00 78.44 631 LEU A N 1
ATOM 4845 C CA . LEU A 1 631 ? 6.642 16.223 -4.403 1.00 78.44 631 LEU A CA 1
ATOM 4846 C C . LEU A 1 631 ? 6.922 16.113 -5.907 1.00 78.44 631 LEU A C 1
ATOM 4848 O O . LEU A 1 631 ? 6.956 17.138 -6.587 1.00 78.44 631 LEU A O 1
ATOM 4852 N N . GLY A 1 632 ? 7.184 14.910 -6.426 1.00 70.75 632 GLY A N 1
ATOM 4853 C CA . GLY A 1 632 ? 7.647 14.713 -7.802 1.00 70.75 632 GLY A CA 1
ATOM 4854 C C . GLY A 1 632 ? 8.975 15.421 -8.110 1.00 70.75 632 GLY A C 1
ATOM 4855 O O . GLY A 1 632 ? 9.186 15.871 -9.238 1.00 70.75 632 GLY A O 1
ATOM 4856 N N . ARG A 1 633 ? 9.860 15.566 -7.114 1.00 81.31 633 ARG A N 1
ATOM 4857 C CA . ARG A 1 633 ? 11.138 16.300 -7.210 1.00 81.31 633 ARG A CA 1
ATOM 4858 C C . ARG A 1 633 ? 12.316 15.420 -6.786 1.00 81.31 633 ARG A C 1
ATOM 4860 O O . ARG A 1 633 ? 12.127 14.530 -5.964 1.00 81.31 633 ARG A O 1
ATOM 4867 N N . PRO A 1 634 ? 13.540 15.660 -7.291 1.00 80.38 634 PRO A N 1
ATOM 4868 C CA . PRO A 1 634 ? 14.728 14.949 -6.826 1.00 80.38 634 PRO A CA 1
ATOM 4869 C C . PRO A 1 634 ? 14.940 15.128 -5.318 1.00 80.38 634 PRO A C 1
ATOM 4871 O O . PRO A 1 634 ? 14.793 16.235 -4.798 1.00 80.38 634 PRO A O 1
ATOM 4874 N N . GLY A 1 635 ? 15.357 14.067 -4.621 1.00 84.94 635 GLY A N 1
ATOM 4875 C CA . GLY A 1 635 ? 15.588 14.107 -3.170 1.00 84.94 635 GLY A CA 1
ATOM 4876 C C . GLY A 1 635 ? 16.582 15.188 -2.731 1.00 84.94 635 GLY A C 1
ATOM 4877 O O . GLY A 1 635 ? 16.411 15.782 -1.672 1.00 84.94 635 GLY A O 1
ATOM 4878 N N . GLU A 1 636 ? 17.569 15.519 -3.568 1.00 87.88 636 GLU A N 1
ATOM 4879 C CA . GLU A 1 636 ? 18.515 16.614 -3.310 1.00 87.88 636 GLU A CA 1
ATOM 4880 C C . GLU A 1 636 ? 17.824 17.980 -3.193 1.00 87.88 636 GLU A C 1
ATOM 4882 O O . GLU A 1 636 ? 18.168 18.769 -2.315 1.00 87.88 636 GLU A O 1
ATOM 4887 N N . GLU A 1 637 ? 16.819 18.251 -4.033 1.00 87.00 637 GLU A N 1
ATOM 4888 C CA . GLU A 1 637 ? 16.050 19.496 -3.966 1.00 87.00 637 GLU A CA 1
ATOM 4889 C C . GLU A 1 637 ? 15.167 19.547 -2.717 1.00 87.00 637 GLU A C 1
ATOM 4891 O O . GLU A 1 637 ? 15.057 20.597 -2.083 1.00 87.00 637 GLU A O 1
ATOM 4896 N N . VAL A 1 638 ? 14.568 18.412 -2.343 1.00 88.88 638 VAL A N 1
ATOM 4897 C CA . VAL A 1 638 ? 13.760 18.287 -1.121 1.00 88.88 638 VAL A CA 1
ATOM 4898 C C . VAL A 1 638 ? 14.621 18.554 0.114 1.00 88.88 638 VAL A C 1
ATOM 4900 O O . VAL A 1 638 ? 14.244 19.332 0.988 1.00 88.88 638 VAL A O 1
ATOM 4903 N N . LEU A 1 639 ? 15.814 17.959 0.167 1.00 90.81 639 LEU A N 1
ATOM 4904 C CA . LEU A 1 639 ? 16.773 18.168 1.251 1.00 90.81 639 LEU A CA 1
ATOM 4905 C C . LEU A 1 639 ? 17.293 19.609 1.306 1.00 90.81 639 LEU A C 1
ATOM 4907 O O . LEU A 1 639 ? 17.492 20.142 2.400 1.00 90.81 639 LEU A O 1
ATOM 4911 N N . ALA A 1 640 ? 17.507 20.244 0.151 1.00 88.44 640 ALA A N 1
ATOM 4912 C CA . ALA A 1 640 ? 17.918 21.643 0.079 1.00 88.44 640 ALA A CA 1
ATOM 4913 C C . ALA A 1 640 ? 16.837 22.587 0.630 1.00 88.44 640 ALA A C 1
ATOM 4915 O O . ALA A 1 640 ? 17.170 23.540 1.333 1.00 88.44 640 ALA A O 1
ATOM 4916 N N . GLU A 1 641 ? 15.561 22.304 0.355 1.00 89.00 641 GLU A N 1
ATOM 4917 C CA . GLU A 1 641 ? 14.427 23.066 0.888 1.00 89.00 641 GLU A CA 1
ATOM 4918 C C . GLU A 1 641 ? 14.247 22.864 2.400 1.00 89.00 641 GLU A C 1
ATOM 4920 O O . GLU A 1 641 ? 14.041 23.839 3.119 1.00 89.00 641 GLU A O 1
ATOM 4925 N N . LEU A 1 642 ? 14.395 21.630 2.902 1.00 89.81 642 LEU A N 1
ATOM 4926 C CA . LEU A 1 642 ? 14.306 21.330 4.340 1.00 89.81 642 LEU A CA 1
ATOM 4927 C C . LEU A 1 642 ? 15.424 21.978 5.168 1.00 89.81 642 LEU A C 1
ATOM 4929 O O . LEU A 1 642 ? 15.228 22.266 6.353 1.00 89.81 642 LEU A O 1
ATOM 4933 N N . GLY A 1 643 ? 16.602 22.187 4.575 1.00 88.94 643 GLY A N 1
ATOM 4934 C CA . GLY A 1 643 ? 17.715 22.903 5.196 1.00 88.94 643 GLY A CA 1
ATOM 4935 C C . GLY A 1 643 ? 18.112 22.340 6.567 1.00 88.94 643 GLY A C 1
ATOM 4936 O O . GLY A 1 643 ? 18.485 21.173 6.690 1.00 88.94 643 GLY A O 1
ATOM 4937 N N . SER A 1 644 ? 18.043 23.181 7.605 1.00 87.38 644 SER A N 1
ATOM 4938 C CA . SER A 1 644 ? 18.415 22.853 8.992 1.00 87.38 644 SER A CA 1
ATOM 4939 C C . SER A 1 644 ? 17.361 22.048 9.760 1.00 87.38 644 SER A C 1
ATOM 4941 O O . SER A 1 644 ? 17.529 21.817 10.955 1.00 87.38 644 SER A O 1
ATOM 4943 N N . SER A 1 645 ? 16.280 21.626 9.101 1.00 87.38 645 SER A N 1
ATOM 4944 C CA . SER A 1 645 ? 15.210 20.830 9.719 1.00 87.38 645 SER A CA 1
ATOM 4945 C C . SER A 1 645 ? 15.557 19.344 9.828 1.00 87.38 645 SER A C 1
ATOM 4947 O O . SER A 1 645 ? 14.926 18.627 10.604 1.00 87.38 645 SER A O 1
ATOM 4949 N N . VAL A 1 646 ? 16.550 18.872 9.061 1.00 92.44 646 VAL A N 1
ATOM 4950 C CA . VAL A 1 646 ? 16.985 17.468 9.034 1.00 92.44 646 VAL A CA 1
ATOM 4951 C C . VAL A 1 646 ? 18.510 17.333 8.934 1.00 92.44 646 VAL A C 1
ATOM 4953 O O . VAL A 1 646 ? 19.177 18.010 8.144 1.00 92.44 646 VAL A O 1
ATOM 4956 N N . TYR A 1 647 ? 19.081 16.395 9.687 1.00 93.19 647 TYR A N 1
ATOM 4957 C CA . TYR A 1 647 ? 20.521 16.117 9.742 1.00 93.19 647 TYR A CA 1
ATOM 4958 C C . TYR A 1 647 ? 20.827 14.668 9.350 1.00 93.19 647 TYR A C 1
ATOM 4960 O O . TYR A 1 647 ? 20.005 13.778 9.546 1.00 93.19 647 TYR A O 1
ATOM 4968 N N . LEU A 1 648 ? 22.005 14.427 8.771 1.00 93.19 648 LEU A N 1
ATOM 4969 C CA . LEU A 1 648 ? 22.468 13.078 8.434 1.00 93.19 648 LEU A CA 1
ATOM 4970 C C . LEU A 1 648 ? 23.077 12.436 9.685 1.00 93.19 648 LEU A C 1
ATOM 4972 O O . LEU A 1 648 ? 23.997 13.008 10.258 1.00 93.19 648 LEU A O 1
ATOM 4976 N N . ASP A 1 649 ? 22.601 11.280 10.131 1.00 91.62 649 ASP A N 1
ATOM 4977 C CA . ASP A 1 649 ? 23.115 10.630 11.340 1.00 91.62 649 ASP A CA 1
ATOM 4978 C C . ASP A 1 649 ? 24.465 9.934 11.046 1.00 91.62 649 ASP A C 1
ATOM 4980 O O . ASP A 1 649 ? 24.494 9.005 10.232 1.00 91.62 649 ASP A O 1
ATOM 4984 N N . PRO A 1 650 ? 25.583 10.339 11.686 1.00 88.50 650 PRO A N 1
ATOM 4985 C CA . PRO A 1 650 ? 26.917 9.805 11.398 1.00 88.50 650 PRO A CA 1
ATOM 4986 C C . PRO A 1 650 ? 27.139 8.362 11.870 1.00 88.50 650 PRO A C 1
ATOM 4988 O O . PRO A 1 650 ? 28.077 7.717 11.410 1.00 88.50 650 PRO A O 1
ATOM 4991 N N . ILE A 1 651 ? 26.317 7.857 12.793 1.00 86.69 651 ILE A N 1
ATOM 4992 C CA . ILE A 1 651 ? 26.441 6.508 13.356 1.00 86.69 651 ILE A CA 1
ATOM 4993 C C . ILE A 1 651 ? 25.529 5.533 12.619 1.00 86.69 651 ILE A C 1
ATOM 4995 O O . ILE A 1 651 ? 25.940 4.417 12.304 1.00 86.69 651 ILE A O 1
ATOM 4999 N N . ARG A 1 652 ? 24.291 5.942 12.328 1.00 83.44 652 ARG A N 1
ATOM 5000 C CA . ARG A 1 652 ? 23.314 5.089 11.636 1.00 83.44 652 ARG A CA 1
ATOM 5001 C C . ARG A 1 652 ? 23.582 4.997 10.134 1.00 83.44 652 ARG A C 1
ATOM 5003 O O . ARG A 1 652 ? 23.192 4.007 9.514 1.00 83.44 652 ARG A O 1
ATOM 5010 N N . SER A 1 653 ? 24.264 5.983 9.550 1.00 83.44 653 SER A N 1
ATOM 5011 C CA . SER A 1 653 ? 24.627 5.969 8.131 1.00 83.44 653 SER A CA 1
ATOM 5012 C C . SER A 1 653 ? 25.856 5.083 7.886 1.00 83.44 653 SER A C 1
ATOM 5014 O O . SER A 1 653 ? 26.995 5.520 8.041 1.00 83.44 653 SER A O 1
ATOM 5016 N N . THR A 1 654 ? 25.641 3.817 7.512 1.00 75.69 654 THR A N 1
ATOM 5017 C CA . THR A 1 654 ? 26.711 2.826 7.280 1.00 75.69 654 THR A CA 1
ATOM 5018 C C . THR A 1 654 ? 26.543 2.107 5.940 1.00 75.69 654 THR A C 1
ATOM 5020 O O . THR A 1 654 ? 25.433 1.936 5.443 1.00 75.69 654 THR A O 1
ATOM 5023 N N . GLY A 1 655 ? 27.656 1.689 5.318 1.00 65.25 655 GLY A N 1
ATOM 5024 C CA . GLY A 1 655 ? 27.632 0.838 4.117 1.00 65.25 655 GLY A CA 1
ATOM 5025 C C . GLY A 1 655 ? 26.967 1.456 2.878 1.00 65.25 655 GLY A C 1
ATOM 5026 O O . GLY A 1 655 ? 26.423 0.721 2.062 1.00 65.25 655 GLY A O 1
ATOM 5027 N N . GLY A 1 656 ? 26.975 2.788 2.748 1.00 67.19 656 GLY A N 1
ATOM 5028 C CA . GLY A 1 656 ? 26.297 3.507 1.659 1.00 67.19 656 GLY A CA 1
ATOM 5029 C C . GLY A 1 656 ? 24.809 3.784 1.908 1.00 67.19 656 GLY A C 1
ATOM 5030 O O . GLY A 1 656 ? 24.174 4.435 1.086 1.00 67.19 656 GLY A O 1
ATOM 5031 N N . ARG A 1 657 ? 24.253 3.344 3.045 1.00 74.31 657 ARG A N 1
ATOM 5032 C CA . ARG A 1 657 ? 22.904 3.713 3.485 1.00 74.31 657 ARG A CA 1
ATOM 5033 C C . ARG A 1 657 ? 22.953 5.026 4.255 1.00 74.31 657 ARG A C 1
ATOM 5035 O O . ARG A 1 657 ? 23.651 5.127 5.259 1.00 74.31 657 ARG A O 1
ATOM 5042 N N . GLU A 1 658 ? 22.164 5.996 3.818 1.00 86.38 658 GLU A N 1
ATOM 5043 C CA . GLU A 1 658 ? 22.011 7.282 4.496 1.00 86.38 658 GLU A CA 1
ATOM 5044 C C . GLU A 1 658 ? 20.798 7.260 5.421 1.00 86.38 658 GLU A C 1
ATOM 5046 O O . GLU A 1 658 ? 19.704 6.839 5.030 1.00 86.38 658 GLU A O 1
ATOM 5051 N N . VAL A 1 659 ? 20.992 7.704 6.661 1.00 86.94 659 VAL A N 1
ATOM 5052 C CA . VAL A 1 659 ? 19.923 7.817 7.653 1.00 86.94 659 VAL A CA 1
ATOM 5053 C C . VAL A 1 659 ? 19.781 9.276 8.040 1.00 86.94 659 VAL A C 1
ATOM 5055 O O . VAL A 1 659 ? 20.663 9.857 8.668 1.00 86.94 659 VAL A O 1
ATOM 5058 N N . TRP A 1 660 ? 18.659 9.861 7.646 1.00 92.00 660 TRP A N 1
ATOM 5059 C CA . TRP A 1 660 ? 18.303 11.233 7.967 1.00 92.00 660 TRP A CA 1
ATOM 5060 C C . TRP A 1 660 ? 17.426 11.251 9.221 1.00 92.00 660 TRP A C 1
ATOM 5062 O O . TRP A 1 660 ? 16.574 10.382 9.405 1.00 92.00 660 TRP A O 1
ATOM 5072 N N . VAL A 1 661 ? 17.657 12.229 10.091 1.00 91.12 661 VAL A N 1
ATOM 5073 C CA . VAL A 1 661 ? 16.928 12.439 11.350 1.00 91.12 661 VAL A CA 1
ATOM 5074 C C . VAL A 1 661 ? 16.460 13.889 11.440 1.00 91.12 661 VAL A C 1
ATOM 5076 O O . VAL A 1 661 ? 17.021 14.769 10.782 1.00 91.12 661 VAL A O 1
ATOM 5079 N N . THR A 1 662 ? 15.424 14.156 12.232 1.00 91.69 662 THR A N 1
ATOM 5080 C CA . THR A 1 662 ? 14.930 15.525 12.447 1.00 91.69 662 THR A CA 1
ATOM 5081 C C . THR A 1 662 ? 15.937 16.357 13.243 1.00 91.69 662 THR A C 1
ATOM 5083 O O . THR A 1 662 ? 16.807 15.822 13.935 1.00 91.69 662 THR A O 1
ATOM 5086 N N . ALA A 1 663 ? 15.829 17.685 13.160 1.00 88.19 663 ALA A N 1
ATOM 5087 C CA . ALA A 1 663 ? 16.621 18.599 13.983 1.00 88.19 663 ALA A CA 1
ATOM 5088 C C . ALA A 1 663 ? 16.465 18.309 15.483 1.00 88.19 663 ALA A C 1
ATOM 5090 O O . ALA A 1 663 ? 17.467 18.265 16.196 1.00 88.19 663 ALA A O 1
ATOM 5091 N N . ASP A 1 664 ? 15.240 18.029 15.932 1.00 83.44 664 ASP A N 1
ATOM 5092 C CA . ASP A 1 664 ? 14.938 17.722 17.332 1.00 83.44 664 ASP A CA 1
ATOM 5093 C C . ASP A 1 664 ? 15.684 16.475 17.818 1.00 83.44 664 ASP A C 1
ATOM 5095 O O . ASP A 1 664 ? 16.234 16.466 18.917 1.00 83.44 664 ASP A O 1
ATOM 5099 N N . GLU A 1 665 ? 15.777 15.431 16.991 1.00 86.44 665 GLU A N 1
ATOM 5100 C CA . GLU A 1 665 ? 16.535 14.224 17.324 1.00 86.44 665 GLU A CA 1
ATOM 5101 C C . GLU A 1 665 ? 18.052 14.459 17.240 1.00 86.44 665 GLU A C 1
ATOM 5103 O O . GLU A 1 665 ? 18.820 14.002 18.094 1.00 86.44 665 GLU A O 1
ATOM 5108 N N . ALA A 1 666 ? 18.514 15.190 16.225 1.00 87.31 666 ALA A N 1
ATOM 5109 C CA . ALA A 1 666 ? 19.935 15.446 16.013 1.00 87.31 666 ALA A CA 1
ATOM 5110 C C . ALA A 1 666 ? 20.552 16.321 17.116 1.00 87.31 666 ALA A C 1
ATOM 5112 O O . ALA A 1 666 ? 21.674 16.052 17.547 1.00 87.31 666 ALA A O 1
ATOM 5113 N N . LEU A 1 667 ? 19.819 17.336 17.583 1.00 89.50 667 LEU A N 1
ATOM 5114 C CA . LEU A 1 667 ? 20.318 18.409 18.452 1.00 89.50 667 LEU A CA 1
ATOM 5115 C C . LEU A 1 667 ? 19.921 18.256 19.931 1.00 89.50 667 LEU A C 1
ATOM 5117 O O . LEU A 1 667 ? 20.106 19.181 20.717 1.00 89.50 667 LEU A O 1
ATOM 5121 N N . SER A 1 668 ? 19.413 17.088 20.330 1.00 83.19 668 SER A N 1
ATOM 5122 C CA . SER A 1 668 ? 19.056 16.765 21.719 1.00 83.19 668 SER A CA 1
ATOM 5123 C C . SER A 1 668 ? 19.855 15.576 22.279 1.00 83.19 668 SER A C 1
ATOM 5125 O O . SER A 1 668 ? 20.602 14.902 21.561 1.00 83.19 668 SER A O 1
ATOM 5127 N N . GLY A 1 669 ? 19.732 15.305 23.582 1.00 83.94 669 GLY A N 1
ATOM 5128 C CA . GLY A 1 669 ? 20.417 14.196 24.257 1.00 83.94 669 GLY A CA 1
ATOM 5129 C C . GLY A 1 669 ? 21.918 14.441 24.457 1.00 83.94 669 GLY A C 1
ATOM 5130 O O . GLY A 1 669 ? 22.342 15.542 24.807 1.00 83.94 669 GLY A O 1
ATOM 5131 N N . ALA A 1 670 ? 22.749 13.414 24.241 1.00 84.62 670 ALA A N 1
ATOM 5132 C CA . ALA A 1 670 ? 24.201 13.467 24.452 1.00 84.62 670 ALA A CA 1
ATOM 5133 C C . ALA A 1 670 ? 24.954 14.288 23.374 1.00 84.62 670 ALA A C 1
ATOM 5135 O O . ALA A 1 670 ? 25.826 13.775 22.668 1.00 84.62 670 ALA A O 1
ATOM 5136 N N . VAL A 1 671 ? 24.638 15.581 23.247 1.00 91.12 671 VAL A N 1
ATOM 5137 C CA . VAL A 1 671 ? 25.121 16.482 22.181 1.00 91.12 671 VAL A CA 1
ATOM 5138 C C . VAL A 1 671 ? 26.643 16.646 22.133 1.00 91.12 671 VAL A C 1
ATOM 5140 O O . VAL A 1 671 ? 27.198 16.885 21.063 1.00 91.12 671 VAL A O 1
ATOM 5143 N N . ARG A 1 672 ? 27.350 16.456 23.255 1.00 87.19 672 ARG A N 1
ATOM 5144 C CA . ARG A 1 672 ? 28.827 16.434 23.297 1.00 87.19 672 ARG A CA 1
ATOM 5145 C C . ARG A 1 672 ? 29.398 15.221 22.566 1.00 87.19 672 ARG A C 1
ATOM 5147 O O . ARG A 1 672 ? 30.307 15.355 21.749 1.00 87.19 672 ARG A O 1
ATOM 5154 N N . THR A 1 673 ? 28.834 14.044 22.828 1.00 89.69 673 THR A N 1
ATOM 5155 C CA . THR A 1 673 ? 29.205 12.795 22.153 1.00 89.69 673 THR A CA 1
ATOM 5156 C C . THR A 1 673 ? 28.849 12.866 20.671 1.00 89.69 673 THR A C 1
ATOM 5158 O O . THR A 1 673 ? 29.689 12.557 19.827 1.00 89.69 673 THR A O 1
ATOM 5161 N N . LYS A 1 674 ? 27.646 13.361 20.347 1.00 91.25 674 LYS A N 1
ATOM 5162 C CA . LYS A 1 674 ? 27.210 13.574 18.960 1.00 91.25 674 LYS A CA 1
ATOM 5163 C C . LYS A 1 674 ? 28.130 14.547 18.215 1.00 91.25 674 LYS A C 1
ATOM 5165 O O . LYS A 1 674 ? 28.474 14.282 17.068 1.00 91.25 674 LYS A O 1
ATOM 5170 N N . LEU A 1 675 ? 28.587 15.630 18.856 1.00 94.38 675 LEU A N 1
ATOM 5171 C CA . LEU A 1 675 ? 29.530 16.582 18.252 1.00 94.38 675 LEU A CA 1
ATOM 5172 C C . LEU A 1 675 ? 30.876 15.922 17.929 1.00 94.38 675 LEU A C 1
ATOM 5174 O O . LEU A 1 675 ? 31.416 16.128 16.843 1.00 94.38 675 LEU A O 1
ATOM 5178 N N . ALA A 1 676 ? 31.411 15.109 18.845 1.00 93.00 676 ALA A N 1
ATOM 5179 C CA . ALA A 1 676 ? 32.647 14.369 18.601 1.00 93.00 676 ALA A CA 1
ATOM 5180 C C . ALA A 1 676 ? 32.509 13.414 17.400 1.00 93.00 676 ALA A C 1
ATOM 5182 O O . ALA A 1 676 ? 33.354 13.422 16.507 1.00 93.00 676 ALA A O 1
ATOM 5183 N N . GLN A 1 677 ? 31.406 12.663 17.337 1.00 92.62 677 GLN A N 1
ATOM 5184 C CA . GLN A 1 677 ? 31.100 11.748 16.232 1.00 92.62 677 GLN A CA 1
ATOM 5185 C C . GLN A 1 677 ? 30.909 12.488 14.901 1.00 92.62 677 GLN A C 1
ATOM 5187 O O . GLN A 1 677 ? 31.439 12.068 13.875 1.00 92.62 677 GLN A O 1
ATOM 5192 N N . ALA A 1 678 ? 30.193 13.615 14.911 1.00 93.38 678 ALA A N 1
ATOM 5193 C CA . ALA A 1 678 ? 29.981 14.437 13.725 1.00 93.38 678 ALA A CA 1
ATOM 5194 C C . ALA A 1 678 ? 31.297 15.019 13.188 1.00 93.38 678 ALA A C 1
ATOM 5196 O O . ALA A 1 678 ? 31.489 15.056 11.974 1.00 93.38 678 ALA A O 1
ATOM 5197 N N . ARG A 1 679 ? 32.223 15.432 14.068 1.00 95.06 679 ARG A N 1
ATOM 5198 C CA . ARG A 1 679 ? 33.558 15.909 13.671 1.00 95.06 679 ARG A CA 1
ATOM 5199 C C . ARG A 1 679 ? 34.386 14.804 13.023 1.00 95.06 679 ARG A C 1
ATOM 5201 O O . ARG A 1 679 ? 34.949 15.040 11.961 1.00 95.06 679 ARG A O 1
ATOM 5208 N N . GLU A 1 680 ? 34.405 13.605 13.606 1.00 93.38 680 GLU A N 1
ATOM 5209 C CA . GLU A 1 680 ? 35.101 12.457 13.007 1.00 93.38 680 GLU A CA 1
ATOM 5210 C C . GLU A 1 680 ? 34.512 12.098 11.632 1.00 93.38 680 GLU A C 1
ATOM 5212 O O . GLU A 1 680 ? 35.241 11.886 10.662 1.00 93.38 680 GLU A O 1
ATOM 5217 N N . ALA A 1 681 ? 33.183 12.073 11.514 1.00 90.44 681 ALA A N 1
ATOM 5218 C CA . ALA A 1 681 ? 32.514 11.807 10.246 1.00 90.44 681 ALA A CA 1
ATOM 5219 C C . ALA A 1 681 ? 32.794 12.903 9.200 1.00 90.44 681 ALA A C 1
ATOM 5221 O O . ALA A 1 681 ? 32.990 12.591 8.024 1.00 90.44 681 ALA A O 1
ATOM 5222 N N . ALA A 1 682 ? 32.893 14.170 9.622 1.00 92.44 682 ALA A N 1
ATOM 5223 C CA . ALA A 1 682 ? 33.196 15.308 8.753 1.00 92.44 682 ALA A CA 1
ATOM 5224 C C . ALA A 1 682 ? 34.603 15.265 8.132 1.00 92.44 682 ALA A C 1
ATOM 5226 O O . ALA A 1 682 ? 34.814 15.858 7.071 1.00 92.44 682 ALA A O 1
ATOM 5227 N N . GLU A 1 683 ? 35.553 14.546 8.741 1.00 92.69 683 GLU A N 1
ATOM 5228 C CA . GLU A 1 683 ? 36.873 14.298 8.143 1.00 92.69 683 GLU A CA 1
ATOM 5229 C C . GLU A 1 683 ? 36.785 13.403 6.898 1.00 92.69 683 GLU A C 1
ATOM 5231 O O . GLU A 1 683 ? 37.607 13.522 5.989 1.00 92.69 683 GLU A O 1
ATOM 5236 N N . ARG A 1 684 ? 35.781 12.516 6.845 1.00 89.06 684 ARG A N 1
ATOM 5237 C CA . ARG A 1 684 ? 35.573 11.545 5.759 1.00 89.06 684 ARG A CA 1
ATOM 5238 C C . ARG A 1 684 ? 34.545 12.030 4.734 1.00 89.06 684 ARG A C 1
ATOM 5240 O O . ARG A 1 684 ? 34.729 11.801 3.542 1.00 89.06 684 ARG A O 1
ATOM 5247 N N . ASP A 1 685 ? 33.492 12.712 5.181 1.00 89.06 685 ASP A N 1
ATOM 5248 C CA . ASP A 1 685 ? 32.423 13.250 4.336 1.00 89.06 685 ASP A CA 1
ATOM 5249 C C . ASP A 1 685 ? 32.050 14.677 4.770 1.00 89.06 685 ASP A C 1
ATOM 5251 O O . ASP A 1 685 ? 31.520 14.923 5.854 1.00 89.06 685 ASP A O 1
ATOM 5255 N N . ARG A 1 686 ? 32.277 15.643 3.872 1.00 91.25 686 ARG A N 1
ATOM 5256 C CA . ARG A 1 686 ? 32.043 17.073 4.131 1.00 91.25 686 ARG A CA 1
ATOM 5257 C C . ARG A 1 686 ? 30.581 17.409 4.428 1.00 91.25 686 ARG A C 1
ATOM 5259 O O . ARG A 1 686 ? 30.323 18.482 4.972 1.00 91.25 686 ARG A O 1
ATOM 5266 N N . ARG A 1 687 ? 29.624 16.538 4.098 1.00 90.00 687 ARG A N 1
ATOM 5267 C CA . ARG A 1 687 ? 28.199 16.765 4.384 1.00 90.00 687 ARG A CA 1
ATOM 5268 C C . ARG A 1 687 ? 27.904 16.844 5.882 1.00 90.00 687 ARG A C 1
ATOM 5270 O O . ARG A 1 687 ? 26.989 17.567 6.264 1.00 90.00 687 ARG A O 1
ATOM 5277 N N . TYR A 1 688 ? 28.722 16.216 6.733 1.00 93.19 688 TYR A N 1
ATOM 5278 C CA . TYR A 1 688 ? 28.590 16.308 8.193 1.00 93.19 688 TYR A CA 1
ATOM 5279 C C . TYR A 1 688 ? 29.060 17.648 8.781 1.00 93.19 688 TYR A C 1
ATOM 5281 O O . TYR A 1 688 ? 28.794 17.915 9.951 1.00 93.19 688 TYR A O 1
ATOM 5289 N N . LEU A 1 689 ? 29.691 18.540 8.003 1.00 92.62 689 LEU A N 1
ATOM 5290 C CA . LEU A 1 689 ? 30.094 19.867 8.497 1.00 92.62 689 LEU A CA 1
ATOM 5291 C C . LEU A 1 689 ? 28.904 20.686 9.012 1.00 92.62 689 LEU A C 1
ATOM 5293 O O . LEU A 1 689 ? 29.039 21.428 9.982 1.00 92.62 689 LEU A O 1
ATOM 5297 N N . ARG A 1 690 ? 27.724 20.518 8.407 1.00 92.88 690 ARG A N 1
ATOM 5298 C CA . ARG A 1 690 ? 26.498 21.176 8.878 1.00 92.88 690 ARG A CA 1
ATOM 5299 C C . ARG A 1 690 ? 26.038 20.643 10.240 1.00 92.88 690 ARG A C 1
ATOM 5301 O O . ARG A 1 690 ? 25.543 21.414 11.050 1.00 92.88 690 ARG A O 1
ATOM 5308 N N . ASN A 1 691 ? 26.237 19.348 10.503 1.00 94.19 691 ASN A N 1
ATOM 5309 C CA . ASN A 1 691 ? 25.935 18.746 11.798 1.00 94.19 691 ASN A CA 1
ATOM 5310 C C . ASN A 1 691 ? 26.872 19.299 12.867 1.00 94.19 691 ASN A C 1
ATOM 5312 O O . ASN A 1 691 ? 26.421 19.601 13.963 1.00 94.19 691 ASN A O 1
ATOM 5316 N N . VAL A 1 692 ? 28.162 19.442 12.540 1.00 95.19 692 VAL A N 1
ATOM 5317 C CA . VAL A 1 692 ? 29.160 20.029 13.442 1.00 95.19 692 VAL A CA 1
ATOM 5318 C C . VAL A 1 692 ? 28.763 21.454 13.814 1.00 95.19 692 VAL A C 1
ATOM 5320 O O . VAL A 1 692 ? 28.666 21.742 15.000 1.00 95.19 692 VAL A O 1
ATOM 5323 N N . ALA A 1 693 ? 28.459 22.302 12.827 1.00 94.31 693 ALA A N 1
ATOM 5324 C CA . ALA A 1 693 ? 28.052 23.685 13.073 1.00 94.31 693 ALA A CA 1
ATOM 5325 C C . ALA A 1 693 ? 26.808 23.771 13.975 1.00 94.31 693 ALA A C 1
ATOM 5327 O O . ALA A 1 693 ? 26.825 24.471 14.982 1.00 94.31 693 ALA A O 1
ATOM 5328 N N . ALA A 1 694 ? 25.760 23.000 13.668 1.00 92.25 694 ALA A N 1
ATOM 5329 C CA . ALA A 1 694 ? 24.536 23.002 14.466 1.00 92.25 694 ALA A CA 1
ATOM 5330 C C . ALA A 1 694 ? 24.752 22.447 15.886 1.00 92.25 694 ALA A C 1
ATOM 5332 O O . ALA A 1 694 ? 24.210 22.980 16.850 1.00 92.25 694 ALA A O 1
ATOM 5333 N N . LEU A 1 695 ? 25.570 21.398 16.041 1.00 94.31 695 LEU A N 1
ATOM 5334 C CA . LEU A 1 695 ? 25.887 20.825 17.350 1.00 94.31 695 LEU A CA 1
ATOM 5335 C C . LEU A 1 695 ? 26.766 21.750 18.196 1.00 94.31 695 LEU A C 1
ATOM 5337 O O . LEU A 1 695 ? 26.611 21.759 19.412 1.00 94.31 695 LEU A O 1
ATOM 5341 N N . GLU A 1 696 ? 27.667 22.528 17.593 1.00 94.56 696 GLU A N 1
ATOM 5342 C CA . GLU A 1 696 ? 28.480 23.531 18.296 1.00 94.56 696 GLU A CA 1
ATOM 5343 C C . GLU A 1 696 ? 27.622 24.631 18.934 1.00 94.56 696 GLU A C 1
ATOM 5345 O O . GLU A 1 696 ? 27.938 25.078 20.036 1.00 94.56 696 GLU A O 1
ATOM 5350 N N . GLU A 1 697 ? 26.514 25.013 18.294 1.00 91.88 697 GLU A N 1
ATOM 5351 C CA . GLU A 1 697 ? 25.585 26.030 18.803 1.00 91.88 697 GLU A CA 1
ATOM 5352 C C . GLU A 1 697 ? 24.753 25.555 20.005 1.00 91.88 697 GLU A C 1
ATOM 5354 O O . GLU A 1 697 ? 24.351 26.373 20.831 1.00 91.88 697 GLU A O 1
ATOM 5359 N N . VAL A 1 698 ? 24.516 24.244 20.139 1.00 91.19 698 VAL A N 1
ATOM 5360 C CA . VAL A 1 698 ? 23.668 23.657 21.199 1.00 91.19 698 VAL A CA 1
ATOM 5361 C C . VAL A 1 698 ? 24.466 23.004 22.335 1.00 91.19 698 VAL A C 1
ATOM 5363 O O . VAL A 1 698 ? 23.933 22.186 23.087 1.00 91.19 698 VAL A O 1
ATOM 5366 N N . GLN A 1 699 ? 25.754 23.329 22.480 1.00 89.00 699 GLN A N 1
ATOM 5367 C CA . GLN A 1 699 ? 26.561 22.773 23.568 1.00 89.00 699 GLN A CA 1
ATOM 5368 C C . GLN A 1 699 ? 26.118 23.341 24.928 1.00 89.00 699 GLN A C 1
ATOM 5370 O O . GLN A 1 699 ? 26.127 24.559 25.111 1.00 89.00 699 GLN A O 1
ATOM 5375 N N . PRO A 1 700 ? 25.768 22.489 25.913 1.00 84.94 700 PRO A N 1
ATOM 5376 C CA . PRO A 1 700 ? 25.432 22.958 27.251 1.00 84.94 700 PRO A CA 1
ATOM 5377 C C . PRO A 1 700 ? 26.678 23.535 27.925 1.00 84.94 700 PRO A C 1
ATOM 5379 O O . PRO A 1 700 ? 27.782 23.027 27.715 1.00 84.94 700 PRO A O 1
ATOM 5382 N N . GLU A 1 701 ? 26.507 24.551 28.768 1.00 83.19 701 GLU A N 1
ATOM 5383 C CA . GLU A 1 701 ? 27.610 25.117 29.550 1.00 83.19 701 GLU A CA 1
ATOM 5384 C C . GLU A 1 701 ? 28.219 24.078 30.507 1.00 83.19 701 GLU A C 1
ATOM 5386 O O . GLU A 1 701 ? 27.531 23.197 31.030 1.00 83.19 701 GLU A O 1
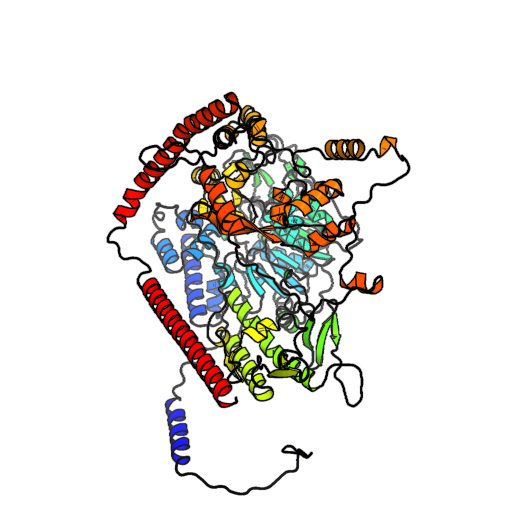ATOM 5391 N N . ASP A 1 702 ? 29.529 24.180 30.744 1.00 76.50 702 ASP A N 1
ATOM 5392 C CA . ASP A 1 702 ? 30.202 23.350 31.742 1.00 76.50 702 ASP A CA 1
ATOM 5393 C C . ASP A 1 702 ? 29.704 23.712 33.150 1.00 76.50 702 ASP A C 1
ATOM 5395 O O . ASP A 1 702 ? 29.810 24.856 33.598 1.00 76.50 702 ASP A O 1
ATOM 5399 N N . LEU A 1 703 ? 29.204 22.716 33.885 1.00 68.56 703 LEU A N 1
ATOM 5400 C CA . LEU A 1 703 ? 28.858 22.882 35.295 1.00 68.56 703 LEU A CA 1
ATOM 5401 C C . LEU A 1 703 ? 30.132 22.991 36.139 1.00 68.56 703 LEU A C 1
ATOM 5403 O O . LEU A 1 703 ? 31.052 22.178 36.015 1.00 68.56 703 LEU A O 1
ATOM 5407 N N . ARG A 1 704 ? 30.179 23.962 37.056 1.00 72.81 704 ARG A N 1
ATOM 5408 C CA . ARG A 1 704 ? 31.281 24.057 38.025 1.00 72.81 704 ARG A CA 1
ATOM 5409 C C . ARG A 1 704 ? 31.095 23.003 39.118 1.00 72.81 704 ARG A C 1
ATOM 5411 O O . ARG A 1 704 ? 29.958 22.651 39.426 1.00 72.81 704 ARG A O 1
ATOM 5418 N N . PRO A 1 705 ? 32.165 22.572 39.813 1.00 62.03 705 PRO A N 1
ATOM 5419 C CA . PRO A 1 705 ? 32.047 21.620 40.920 1.00 62.03 705 PRO A CA 1
ATOM 5420 C C . PRO A 1 705 ? 31.034 22.027 42.005 1.00 62.03 705 PRO A C 1
ATOM 5422 O O . PRO A 1 705 ? 30.401 21.167 42.602 1.00 62.03 705 PRO A O 1
ATOM 5425 N N . SER A 1 706 ? 30.845 23.331 42.238 1.00 62.62 706 SER A N 1
ATOM 5426 C CA . SER A 1 706 ? 29.856 23.870 43.184 1.00 62.62 706 SER A CA 1
ATOM 5427 C C . SER A 1 706 ? 28.402 23.742 42.722 1.00 62.62 706 SER A C 1
ATOM 5429 O O . SER A 1 706 ? 27.499 23.790 43.551 1.00 62.62 706 SER A O 1
ATOM 5431 N N . ASP A 1 707 ? 28.179 23.612 41.414 1.00 55.81 707 ASP A N 1
ATOM 5432 C CA . ASP A 1 707 ? 26.854 23.495 40.798 1.00 55.81 707 ASP A CA 1
ATOM 5433 C C . ASP A 1 707 ? 26.420 22.013 40.690 1.00 55.81 707 ASP A C 1
ATOM 5435 O O . ASP A 1 707 ? 25.269 21.709 40.378 1.00 55.81 707 ASP A O 1
ATOM 5439 N N . ILE A 1 708 ? 27.326 21.075 41.001 1.00 59.25 708 ILE A N 1
ATOM 5440 C CA . ILE A 1 708 ? 27.084 19.630 40.986 1.00 59.25 708 ILE A CA 1
ATOM 5441 C C . ILE A 1 708 ? 26.726 19.173 42.404 1.00 59.25 708 ILE A C 1
ATOM 5443 O O . ILE A 1 708 ? 27.586 19.001 43.265 1.00 59.25 708 ILE A O 1
ATOM 5447 N N . THR A 1 709 ? 25.436 18.941 42.659 1.00 60.81 709 THR A N 1
ATOM 5448 C CA . THR A 1 709 ? 24.985 18.321 43.915 1.00 60.81 709 THR A CA 1
ATOM 5449 C C . THR A 1 709 ? 24.856 16.811 43.730 1.00 60.81 709 THR A C 1
ATOM 5451 O O . THR A 1 709 ? 23.923 16.334 43.086 1.00 60.81 709 THR A O 1
ATOM 5454 N N . ALA A 1 710 ? 25.773 16.046 44.322 1.00 63.22 710 ALA A N 1
ATOM 5455 C CA . ALA A 1 710 ? 25.682 14.590 44.368 1.00 63.22 710 ALA A CA 1
ATOM 5456 C C . ALA A 1 710 ? 24.607 14.162 45.382 1.00 63.22 710 ALA A C 1
ATOM 5458 O O . ALA A 1 710 ? 24.794 14.303 46.591 1.00 63.22 710 ALA A O 1
ATOM 5459 N N . ARG A 1 711 ? 23.470 13.647 44.902 1.00 63.00 711 ARG A N 1
ATOM 5460 C CA . ARG A 1 711 ? 22.456 12.988 45.741 1.00 63.00 711 ARG A CA 1
ATOM 5461 C C . ARG A 1 711 ? 22.486 11.486 45.482 1.00 63.00 711 ARG A C 1
ATOM 5463 O O . ARG A 1 711 ? 22.674 11.065 44.343 1.00 63.00 711 ARG A O 1
ATOM 5470 N N . LEU A 1 712 ? 22.267 10.684 46.523 1.00 57.25 712 LEU A N 1
ATOM 5471 C CA . LEU A 1 712 ? 22.000 9.251 46.365 1.00 57.25 712 LEU A CA 1
ATOM 5472 C C . LEU A 1 712 ? 20.784 9.084 45.439 1.00 57.25 712 LEU A C 1
ATOM 5474 O O . LEU A 1 712 ? 19.726 9.640 45.720 1.00 57.25 712 LEU A O 1
ATOM 5478 N N . GLY A 1 713 ? 20.975 8.393 44.312 1.00 55.53 713 GLY A N 1
ATOM 5479 C CA . GLY A 1 713 ? 19.979 8.260 43.240 1.00 55.53 713 GLY A CA 1
ATOM 5480 C C . GLY A 1 713 ? 20.236 9.119 41.994 1.00 55.53 713 GLY A C 1
ATOM 5481 O O . GLY A 1 713 ? 19.520 8.963 41.007 1.00 55.53 713 GLY A O 1
ATOM 5482 N N . ALA A 1 714 ? 21.260 9.983 41.989 1.00 65.88 714 ALA A N 1
ATOM 5483 C CA . ALA A 1 714 ? 21.626 10.750 40.799 1.00 65.88 714 ALA A CA 1
ATOM 5484 C C . ALA A 1 714 ? 22.100 9.824 39.651 1.00 65.88 714 ALA A C 1
ATOM 5486 O O . ALA A 1 714 ? 22.999 9.004 39.859 1.00 65.88 714 ALA A O 1
ATOM 5487 N N . PRO A 1 715 ? 21.560 9.968 38.424 1.00 57.12 715 PRO A N 1
ATOM 5488 C CA . PRO A 1 715 ? 21.779 9.020 37.328 1.00 57.12 715 PRO A CA 1
ATOM 5489 C C . PRO A 1 715 ? 23.203 9.030 36.745 1.00 57.12 715 PRO A C 1
ATOM 5491 O O . PRO A 1 715 ? 23.556 8.177 35.935 1.00 57.12 715 PRO A O 1
ATOM 5494 N N . TRP A 1 716 ? 24.059 9.958 37.149 1.00 66.44 716 TRP A N 1
ATOM 5495 C CA . TRP A 1 716 ? 25.458 10.001 36.722 1.00 66.44 716 TRP A CA 1
ATOM 5496 C C . TRP A 1 716 ? 26.417 9.371 37.744 1.00 66.44 716 TRP A C 1
ATOM 5498 O O . TRP A 1 716 ? 27.592 9.206 37.435 1.00 66.44 716 TRP A O 1
ATOM 5508 N N . ILE A 1 717 ? 25.938 8.986 38.936 1.00 73.00 717 ILE A N 1
ATOM 5509 C CA . ILE A 1 717 ? 26.754 8.275 39.927 1.00 73.00 717 ILE A CA 1
ATOM 5510 C C . ILE A 1 717 ? 26.698 6.768 39.614 1.00 73.00 717 ILE A C 1
ATOM 5512 O O . ILE A 1 717 ? 25.597 6.204 39.525 1.00 73.00 717 ILE A O 1
ATOM 5516 N N . PRO A 1 718 ? 27.845 6.097 39.418 1.00 73.69 718 PRO A N 1
ATOM 5517 C CA . PRO A 1 718 ? 27.885 4.656 39.200 1.00 73.69 718 PRO A CA 1
ATOM 5518 C C . PRO A 1 718 ? 27.284 3.877 40.375 1.00 73.69 718 PRO A C 1
ATOM 5520 O O . PRO A 1 718 ? 27.533 4.187 41.539 1.00 73.69 718 PRO A O 1
ATOM 5523 N N . VAL A 1 719 ? 26.518 2.826 40.068 1.00 71.00 719 VAL A N 1
ATOM 5524 C CA . VAL A 1 719 ? 25.935 1.933 41.086 1.00 71.00 719 VAL A CA 1
ATOM 5525 C C . VAL A 1 719 ? 27.006 1.335 42.017 1.00 71.00 719 VAL A C 1
ATOM 5527 O O . VAL A 1 719 ? 26.805 1.421 43.228 1.00 71.00 719 VAL A O 1
ATOM 5530 N N . PRO A 1 720 ? 28.173 0.856 41.525 1.00 74.94 720 PRO A N 1
ATOM 5531 C CA . PRO A 1 720 ? 29.217 0.308 42.398 1.00 74.94 720 PRO A CA 1
ATOM 5532 C C . PRO A 1 720 ? 29.746 1.298 43.443 1.00 74.94 720 PRO A C 1
ATOM 5534 O O . PRO A 1 720 ? 30.088 0.898 44.554 1.00 74.94 720 PRO A O 1
ATOM 5537 N N . ASP A 1 721 ? 29.785 2.594 43.121 1.00 78.56 721 ASP A N 1
ATOM 5538 C CA . ASP A 1 721 ? 30.251 3.626 44.053 1.00 78.56 721 ASP A CA 1
ATOM 5539 C C . ASP A 1 721 ? 29.239 3.845 45.184 1.00 78.56 721 ASP A C 1
ATOM 5541 O O . ASP A 1 721 ? 29.613 4.042 46.343 1.00 78.56 721 ASP A O 1
ATOM 5545 N N . VAL A 1 722 ? 27.943 3.755 44.869 1.00 72.25 722 VAL A N 1
ATOM 5546 C CA . VAL A 1 722 ? 26.874 3.813 45.871 1.00 72.25 722 VAL A CA 1
ATOM 5547 C C . VAL A 1 722 ? 26.865 2.554 46.738 1.00 72.25 722 VAL A C 1
ATOM 5549 O O . VAL A 1 722 ? 26.746 2.662 47.957 1.00 72.25 722 VAL A O 1
ATOM 5552 N N . GLU A 1 723 ? 27.034 1.370 46.145 1.00 71.56 723 GLU A N 1
ATOM 5553 C CA . GLU A 1 723 ? 27.145 0.104 46.880 1.00 71.56 723 GLU A CA 1
ATOM 5554 C C . GLU A 1 723 ? 28.329 0.121 47.849 1.00 71.56 723 GLU A C 1
ATOM 5556 O O . GLU A 1 723 ? 28.174 -0.225 49.023 1.00 71.56 723 GLU A O 1
ATOM 5561 N N . ALA A 1 724 ? 29.497 0.578 47.386 1.00 73.56 724 ALA A N 1
ATOM 5562 C CA . ALA A 1 724 ? 30.690 0.726 48.210 1.00 73.56 724 ALA A CA 1
ATOM 5563 C C . ALA A 1 724 ? 30.453 1.705 49.369 1.00 73.56 724 ALA A C 1
ATOM 5565 O O . ALA A 1 724 ? 30.762 1.381 50.518 1.00 73.56 724 ALA A O 1
ATOM 5566 N N . PHE A 1 725 ? 29.837 2.858 49.090 1.00 77.50 725 PHE A N 1
ATOM 5567 C CA . PHE A 1 725 ? 29.480 3.847 50.105 1.00 77.50 725 PHE A CA 1
ATOM 5568 C C . PHE A 1 725 ? 28.515 3.275 51.157 1.00 77.50 725 PHE A C 1
ATOM 5570 O O . PHE A 1 725 ? 28.751 3.413 52.358 1.00 77.50 725 PHE A O 1
ATOM 5577 N N . VAL A 1 726 ? 27.453 2.579 50.738 1.00 72.31 726 VAL A N 1
ATOM 5578 C CA . VAL A 1 726 ? 26.487 1.949 51.655 1.00 72.31 726 VAL A CA 1
ATOM 5579 C C . VAL A 1 726 ? 27.153 0.844 52.476 1.00 72.31 726 VAL A C 1
ATOM 5581 O O . VAL A 1 726 ? 26.963 0.790 53.692 1.00 72.31 726 VAL A O 1
ATOM 5584 N N . ALA A 1 727 ? 27.960 -0.016 51.851 1.00 69.81 727 ALA A N 1
ATOM 5585 C CA . ALA A 1 727 ? 28.677 -1.090 52.533 1.00 69.81 727 ALA A CA 1
ATOM 5586 C C . ALA A 1 727 ? 29.661 -0.554 53.587 1.00 69.81 727 ALA A C 1
ATOM 5588 O O . ALA A 1 727 ? 29.779 -1.135 54.673 1.00 69.81 727 ALA A O 1
ATOM 5589 N N . GLU A 1 728 ? 30.331 0.562 53.287 1.00 74.31 728 GLU A N 1
ATOM 5590 C CA . GLU A 1 728 ? 31.226 1.261 54.204 1.00 74.31 728 GLU A CA 1
ATOM 5591 C C . GLU A 1 728 ? 30.462 1.877 55.383 1.00 74.31 728 GLU A C 1
ATOM 5593 O O . GLU A 1 728 ? 30.768 1.564 56.538 1.00 74.31 728 GLU A O 1
ATOM 5598 N N . VAL A 1 729 ? 29.439 2.695 55.111 1.00 74.56 729 VAL A N 1
ATOM 5599 C CA . VAL A 1 729 ? 28.662 3.418 56.134 1.00 74.56 729 VAL A CA 1
ATOM 5600 C C . VAL A 1 729 ? 27.901 2.456 57.050 1.00 74.56 729 VAL A C 1
ATOM 5602 O O . VAL A 1 729 ? 27.907 2.620 58.272 1.00 74.56 729 VAL A O 1
ATOM 5605 N N . MET A 1 730 ? 27.281 1.417 56.485 1.00 67.56 730 MET A N 1
ATOM 5606 C CA . MET A 1 730 ? 26.517 0.417 57.243 1.00 67.56 730 MET A CA 1
ATOM 5607 C C . MET A 1 730 ? 27.417 -0.644 57.900 1.00 67.56 730 MET A C 1
ATOM 5609 O O . MET A 1 730 ? 26.959 -1.425 58.738 1.00 67.56 730 MET A O 1
ATOM 5613 N N . GLY A 1 731 ? 28.709 -0.677 57.554 1.00 64.75 731 GLY A N 1
ATOM 5614 C CA . GLY A 1 731 ? 29.700 -1.576 58.144 1.00 64.75 731 GLY A CA 1
ATOM 5615 C C . GLY A 1 731 ? 29.463 -3.060 57.849 1.00 64.75 731 GLY A C 1
ATOM 5616 O O . GLY A 1 731 ? 29.897 -3.908 58.638 1.00 64.75 731 GLY A O 1
ATOM 5617 N N . VAL A 1 732 ? 28.786 -3.380 56.740 1.00 63.59 732 VAL A N 1
ATOM 5618 C CA . VAL A 1 732 ? 28.334 -4.741 56.379 1.00 63.59 732 VAL A CA 1
ATOM 5619 C C . VAL A 1 732 ? 29.517 -5.715 56.324 1.00 63.59 732 VAL A C 1
ATOM 5621 O O . VAL A 1 732 ? 29.477 -6.777 56.942 1.00 63.59 732 VAL A O 1
ATOM 5624 N N . ALA A 1 733 ? 30.631 -5.296 55.715 1.00 57.91 733 ALA A N 1
ATOM 5625 C CA . ALA A 1 733 ? 31.839 -6.113 55.581 1.00 57.91 733 ALA A CA 1
ATOM 5626 C C . ALA A 1 733 ? 32.629 -6.316 56.893 1.00 57.91 733 ALA A C 1
ATOM 5628 O O . ALA A 1 733 ? 33.395 -7.269 57.006 1.00 57.91 733 ALA A O 1
ATOM 5629 N N . LYS A 1 734 ? 32.477 -5.432 57.894 1.00 57.66 734 LYS A N 1
ATOM 5630 C CA . LYS A 1 734 ? 33.272 -5.467 59.142 1.00 57.66 734 LYS A CA 1
ATOM 5631 C C . LYS A 1 734 ? 32.536 -6.078 60.330 1.00 57.66 734 LYS A C 1
ATOM 5633 O O . LYS A 1 734 ? 33.192 -6.576 61.240 1.00 57.66 734 LYS A O 1
ATOM 5638 N N . ARG A 1 735 ? 31.202 -5.992 60.375 1.00 58.47 735 ARG A N 1
ATOM 5639 C CA . ARG A 1 735 ? 30.421 -6.401 61.555 1.00 58.47 735 ARG A CA 1
ATOM 5640 C C . ARG A 1 735 ? 29.736 -7.757 61.421 1.00 58.47 735 ARG A C 1
ATOM 5642 O O . ARG A 1 735 ? 29.655 -8.425 62.440 1.00 58.47 735 ARG A O 1
ATOM 5649 N N . ASN A 1 736 ? 29.253 -8.163 60.240 1.00 57.91 736 ASN A N 1
ATOM 5650 C CA . ASN A 1 736 ? 28.568 -9.453 60.042 1.00 57.91 736 ASN A CA 1
ATOM 5651 C C . ASN A 1 736 ? 28.572 -9.881 58.552 1.00 57.91 736 ASN A C 1
ATOM 5653 O O . ASN A 1 736 ? 27.597 -9.605 57.853 1.00 57.91 736 ASN A O 1
ATOM 5657 N N . PRO A 1 737 ? 29.621 -10.573 58.066 1.00 58.84 737 PRO A N 1
ATOM 5658 C CA . PRO A 1 737 ? 29.799 -10.888 56.641 1.00 58.84 737 PRO A CA 1
ATOM 5659 C C . PRO A 1 737 ? 28.788 -11.892 56.055 1.00 58.84 737 PRO A C 1
ATOM 5661 O O . PRO A 1 737 ? 28.703 -12.011 54.840 1.00 58.84 737 PRO A O 1
ATOM 5664 N N . GLU A 1 738 ? 28.008 -12.594 56.884 1.00 61.91 738 GLU A N 1
ATOM 5665 C CA . GLU A 1 738 ? 26.997 -13.566 56.424 1.00 61.91 738 GLU A CA 1
ATOM 5666 C C . GLU A 1 738 ? 25.571 -12.996 56.323 1.00 61.91 738 GLU A C 1
ATOM 5668 O O . GLU A 1 738 ? 24.627 -13.727 56.030 1.00 61.91 738 GLU A O 1
ATOM 5673 N N . ARG A 1 739 ? 25.369 -11.700 56.599 1.00 59.84 739 ARG A N 1
ATOM 5674 C CA . ARG A 1 739 ? 24.037 -11.081 56.527 1.00 59.84 739 ARG A CA 1
ATOM 5675 C C . ARG A 1 739 ? 23.818 -10.381 55.190 1.00 59.84 739 ARG A C 1
ATOM 5677 O O . ARG A 1 739 ? 24.650 -9.595 54.753 1.00 59.84 739 ARG A O 1
ATOM 5684 N N . VAL A 1 740 ? 22.650 -10.625 54.601 1.00 61.31 740 VAL A N 1
ATOM 5685 C CA . VAL A 1 740 ? 22.168 -9.961 53.383 1.00 61.31 740 VAL A CA 1
ATOM 5686 C C . VAL A 1 740 ? 21.485 -8.641 53.759 1.00 61.31 740 VAL A C 1
ATOM 5688 O O . VAL A 1 740 ? 20.760 -8.576 54.755 1.00 61.31 740 VAL A O 1
ATOM 5691 N N . LEU A 1 741 ? 21.729 -7.582 52.982 1.00 64.56 741 LEU A N 1
ATOM 5692 C CA . LEU A 1 741 ? 21.022 -6.308 53.108 1.00 64.56 741 LEU A CA 1
ATOM 5693 C C . LEU A 1 741 ? 19.648 -6.433 52.436 1.00 64.56 741 LEU A C 1
ATOM 5695 O O . LEU A 1 741 ? 19.572 -6.735 51.251 1.00 64.56 741 LEU A O 1
ATOM 5699 N N . VAL A 1 742 ? 18.573 -6.195 53.188 1.00 66.38 742 VAL A N 1
ATOM 5700 C CA . VAL A 1 742 ? 17.195 -6.188 52.671 1.00 66.38 742 VAL A CA 1
ATOM 5701 C C . VAL A 1 742 ? 16.652 -4.765 52.764 1.00 66.38 742 VAL A C 1
ATOM 5703 O O . VAL A 1 742 ? 16.647 -4.179 53.849 1.00 66.38 742 VAL A O 1
ATOM 5706 N N . MET A 1 743 ? 16.203 -4.205 51.638 1.00 67.00 743 MET A N 1
ATOM 5707 C CA . MET A 1 743 ? 15.559 -2.890 51.597 1.00 67.00 743 MET A CA 1
ATOM 5708 C C . MET A 1 743 ? 14.076 -3.029 51.963 1.00 67.00 743 MET A C 1
ATOM 5710 O O . MET A 1 743 ? 13.292 -3.557 51.184 1.00 67.00 743 MET A O 1
ATOM 5714 N N . ALA A 1 744 ? 13.689 -2.553 53.149 1.00 68.75 744 ALA A N 1
ATOM 5715 C CA . ALA A 1 744 ? 12.296 -2.515 53.597 1.00 68.75 744 ALA A CA 1
ATOM 5716 C C . ALA A 1 744 ? 11.856 -1.060 53.824 1.00 68.75 744 ALA A C 1
ATOM 5718 O O . ALA A 1 744 ? 12.503 -0.332 54.578 1.00 68.75 744 ALA A O 1
ATOM 5719 N N . SER A 1 745 ? 10.757 -0.639 53.190 1.00 67.44 745 SER A N 1
ATOM 5720 C CA . SER A 1 745 ? 10.186 0.708 53.335 1.00 67.44 745 SER A CA 1
ATOM 5721 C C . SER A 1 745 ? 8.674 0.648 53.560 1.00 67.44 745 SER A C 1
ATOM 5723 O O . SER A 1 745 ? 7.975 -0.097 52.880 1.00 67.44 745 SER A O 1
ATOM 5725 N N . GLY A 1 746 ? 8.165 1.444 54.510 1.00 57.41 746 GLY A N 1
ATOM 5726 C CA . GLY A 1 746 ? 6.724 1.597 54.778 1.00 57.41 746 GLY A CA 1
ATOM 5727 C C . GLY A 1 746 ? 6.010 2.574 53.834 1.00 57.41 746 GLY A C 1
ATOM 5728 O O . GLY A 1 746 ? 4.787 2.679 53.858 1.00 57.41 746 GLY A O 1
ATOM 5729 N N . SER A 1 747 ? 6.774 3.279 53.004 1.00 57.91 747 SER A N 1
ATOM 5730 C CA . SER A 1 747 ? 6.298 4.210 51.982 1.00 57.91 747 SER A CA 1
ATOM 5731 C C . SER A 1 747 ? 7.399 4.291 50.921 1.00 57.91 747 SER A C 1
ATOM 5733 O O . SER A 1 747 ? 8.311 5.107 51.061 1.00 57.91 747 SER A O 1
ATOM 5735 N N . PRO A 1 748 ? 7.410 3.378 49.929 1.00 54.66 748 PRO A N 1
ATOM 5736 C CA . PRO A 1 748 ? 8.555 3.207 49.033 1.00 54.66 748 PRO A CA 1
ATOM 5737 C C . PRO A 1 748 ? 8.792 4.415 48.119 1.00 54.66 748 PRO A C 1
ATOM 5739 O O . PRO A 1 748 ? 9.900 4.579 47.624 1.00 54.66 748 PRO A O 1
ATOM 5742 N N . ILE A 1 749 ? 7.770 5.251 47.912 1.00 62.59 749 ILE A N 1
ATOM 5743 C CA . ILE A 1 749 ? 7.797 6.413 47.023 1.00 62.59 749 ILE A CA 1
ATOM 5744 C C . ILE A 1 749 ? 7.114 7.550 47.774 1.00 62.59 749 ILE A C 1
ATOM 5746 O O . ILE A 1 749 ? 5.934 7.457 48.116 1.00 62.59 749 ILE A O 1
ATOM 5750 N N . THR A 1 750 ? 7.875 8.582 48.111 1.00 47.38 750 THR A N 1
ATOM 5751 C CA . THR A 1 750 ? 7.464 9.617 49.060 1.00 47.38 750 THR A CA 1
ATOM 5752 C C . THR A 1 750 ? 6.975 10.904 48.430 1.00 47.38 750 THR A C 1
ATOM 5754 O O . THR A 1 750 ? 6.413 11.675 49.197 1.00 47.38 750 THR A O 1
ATOM 5757 N N . ASN A 1 751 ? 7.164 11.136 47.117 1.00 50.03 751 ASN A N 1
ATOM 5758 C CA . ASN A 1 751 ? 6.431 12.121 46.279 1.00 50.03 751 ASN A CA 1
ATOM 5759 C C . ASN A 1 751 ? 7.123 12.455 44.933 1.00 50.03 751 ASN A C 1
ATOM 5761 O O . ASN A 1 751 ? 6.813 13.484 44.332 1.00 50.03 751 ASN A O 1
ATOM 5765 N N . THR A 1 752 ? 8.069 11.651 44.427 1.00 57.50 752 THR A N 1
ATOM 5766 C CA . THR A 1 752 ? 8.685 11.935 43.115 1.00 57.50 752 THR A CA 1
ATOM 5767 C C . THR A 1 752 ? 8.801 10.684 42.248 1.00 57.50 752 THR A C 1
ATOM 5769 O O . THR A 1 752 ? 9.261 9.644 42.708 1.00 57.50 752 THR A O 1
ATOM 5772 N N . LEU A 1 753 ? 8.411 10.784 40.968 1.00 62.72 753 LEU A N 1
ATOM 5773 C CA . LEU A 1 753 ? 8.514 9.666 40.013 1.00 62.72 753 LEU A CA 1
ATOM 5774 C C . LEU A 1 753 ? 9.968 9.174 39.867 1.00 62.72 753 LEU A C 1
ATOM 5776 O O . LEU A 1 753 ? 10.204 7.989 39.651 1.00 62.72 753 LEU A O 1
ATOM 5780 N N . GLY A 1 754 ? 10.948 10.069 40.049 1.00 66.25 754 GLY A N 1
ATOM 5781 C CA . GLY A 1 754 ? 12.376 9.750 39.976 1.00 66.25 754 GLY A CA 1
ATOM 5782 C C . GLY A 1 754 ? 12.862 8.747 41.026 1.00 66.25 754 GLY A C 1
ATOM 5783 O O . GLY A 1 754 ? 13.814 8.021 40.759 1.00 66.25 754 GLY A O 1
ATOM 5784 N N . GLU A 1 755 ? 12.187 8.634 42.174 1.00 74.00 755 GLU A N 1
ATOM 5785 C CA . GLU A 1 755 ? 12.521 7.629 43.195 1.00 74.00 755 GLU A CA 1
ATOM 5786 C C . GLU A 1 755 ? 12.332 6.201 42.668 1.00 74.00 755 GLU A C 1
ATOM 5788 O O . GLU A 1 755 ? 13.157 5.331 42.947 1.00 74.00 755 GLU A O 1
ATOM 5793 N N . MET A 1 756 ? 11.300 5.971 41.847 1.00 76.69 756 MET A N 1
ATOM 5794 C CA . MET A 1 756 ? 11.034 4.663 41.247 1.00 76.69 756 MET A CA 1
ATOM 5795 C C . MET A 1 756 ? 12.164 4.249 40.301 1.00 76.69 756 MET A C 1
ATOM 5797 O O . MET A 1 756 ? 12.693 3.143 40.413 1.00 76.69 756 MET A O 1
ATOM 5801 N N . PHE A 1 757 ? 12.585 5.164 39.425 1.00 80.44 757 PHE A N 1
ATOM 5802 C CA . PHE A 1 757 ? 13.713 4.941 38.526 1.00 80.44 757 PHE A CA 1
ATOM 5803 C C . PHE A 1 757 ? 15.009 4.675 39.295 1.00 80.44 757 PHE A C 1
ATOM 5805 O O . PHE A 1 757 ? 15.737 3.737 38.975 1.00 80.44 757 PHE A O 1
ATOM 5812 N N . SER A 1 758 ? 15.296 5.464 40.336 1.00 77.38 758 SER A N 1
ATOM 5813 C CA . SER A 1 758 ? 16.483 5.252 41.165 1.00 77.38 758 SER A CA 1
ATOM 5814 C C . SER A 1 758 ? 16.476 3.865 41.810 1.00 77.38 758 SER A C 1
ATOM 5816 O O . SER A 1 758 ? 17.499 3.187 41.773 1.00 77.38 758 SER A O 1
ATOM 5818 N N . ILE A 1 759 ? 15.340 3.410 42.352 1.00 78.81 759 ILE A N 1
ATOM 5819 C CA . ILE A 1 759 ? 15.219 2.075 42.956 1.00 78.81 759 ILE A CA 1
ATOM 5820 C C . ILE A 1 759 ? 15.410 0.975 41.904 1.00 78.81 759 ILE A C 1
ATOM 5822 O O . ILE A 1 759 ? 16.202 0.067 42.134 1.00 78.81 759 ILE A O 1
ATOM 5826 N N . GLN A 1 760 ? 14.754 1.068 40.742 1.00 81.38 760 GLN A N 1
ATOM 5827 C CA . GLN A 1 760 ? 14.919 0.092 39.654 1.00 81.38 760 GLN A CA 1
ATOM 5828 C C . GLN A 1 760 ? 16.368 0.027 39.170 1.00 81.38 760 GLN A C 1
ATOM 5830 O O . GLN A 1 760 ? 16.918 -1.049 38.974 1.00 81.38 760 GLN A O 1
ATOM 5835 N N . ARG A 1 761 ? 17.030 1.178 39.053 1.00 79.69 761 ARG A N 1
ATOM 5836 C CA . ARG A 1 761 ? 18.446 1.253 38.699 1.00 79.69 761 ARG A CA 1
ATOM 5837 C C . ARG A 1 761 ? 19.357 0.621 39.750 1.00 79.69 761 ARG A C 1
ATOM 5839 O O . ARG A 1 761 ? 20.380 0.054 39.383 1.00 79.69 761 ARG A O 1
ATOM 5846 N N . PHE A 1 762 ? 19.030 0.732 41.035 1.00 75.88 762 PHE A N 1
ATOM 5847 C CA . PHE A 1 762 ? 19.806 0.081 42.092 1.00 75.88 762 PHE A CA 1
ATOM 5848 C C . PHE A 1 762 ? 19.576 -1.428 42.145 1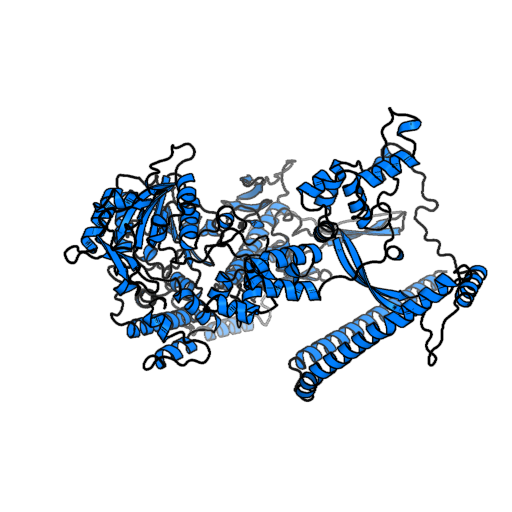.00 75.88 762 PHE A C 1
ATOM 5850 O O . PHE A 1 762 ? 20.526 -2.168 42.374 1.00 75.88 762 PHE A O 1
ATOM 5857 N N . MET A 1 763 ? 18.337 -1.874 41.945 1.00 80.31 763 MET A N 1
ATOM 5858 C CA . MET A 1 763 ? 17.951 -3.268 42.169 1.00 80.31 763 MET A CA 1
ATOM 5859 C C . MET A 1 763 ? 18.051 -4.141 40.915 1.00 80.31 763 MET A C 1
ATOM 5861 O O . MET A 1 763 ? 18.262 -5.343 41.045 1.00 80.31 763 MET A O 1
ATOM 5865 N N . ASP A 1 764 ? 17.915 -3.558 39.720 1.00 82.06 764 ASP A N 1
ATOM 5866 C CA . ASP A 1 764 ? 17.822 -4.302 38.460 1.00 82.06 764 ASP A CA 1
ATOM 5867 C C . ASP A 1 764 ? 18.321 -3.498 37.234 1.00 82.06 764 ASP A C 1
ATOM 5869 O O . ASP A 1 764 ? 17.662 -3.361 36.199 1.00 82.06 764 ASP A O 1
ATOM 5873 N N . LEU A 1 765 ? 19.530 -2.929 37.338 1.00 78.75 765 LEU A N 1
ATOM 5874 C CA . LEU A 1 765 ? 20.180 -2.224 36.222 1.00 78.75 765 LEU A CA 1
ATOM 5875 C C . LEU A 1 765 ? 20.291 -3.062 34.928 1.00 78.75 765 LEU A C 1
ATOM 5877 O O . LEU A 1 765 ? 20.040 -2.496 33.860 1.00 78.75 765 LEU A O 1
ATOM 5881 N N . PRO A 1 766 ? 20.659 -4.363 34.953 1.00 81.25 766 PRO A N 1
ATOM 5882 C CA . PRO A 1 766 ? 20.777 -5.158 33.729 1.00 81.25 766 PRO A CA 1
ATOM 5883 C C . PRO A 1 766 ? 19.477 -5.202 32.916 1.00 81.25 766 PRO A C 1
ATOM 5885 O O . PRO A 1 766 ? 19.517 -5.017 31.699 1.00 81.25 766 PRO A O 1
ATOM 5888 N N . ALA A 1 767 ? 18.329 -5.351 33.582 1.00 79.00 767 ALA A N 1
ATOM 5889 C CA . ALA A 1 767 ? 17.017 -5.361 32.943 1.00 79.00 767 ALA A CA 1
ATOM 5890 C C . ALA A 1 767 ? 16.650 -4.018 32.292 1.00 79.00 767 ALA A C 1
ATOM 5892 O O . ALA A 1 767 ? 16.023 -4.001 31.227 1.00 79.00 767 ALA A O 1
ATOM 5893 N N . LEU A 1 768 ? 17.048 -2.894 32.904 1.00 80.56 768 LEU A N 1
ATOM 5894 C CA . LEU A 1 768 ? 16.872 -1.558 32.322 1.00 80.56 768 LEU A CA 1
ATOM 5895 C C . LEU A 1 768 ? 17.757 -1.352 31.089 1.00 80.56 768 LEU A C 1
ATOM 5897 O O . LEU A 1 768 ? 17.319 -0.738 30.116 1.00 80.56 768 LEU A O 1
ATOM 5901 N N . VAL A 1 769 ? 18.990 -1.864 31.106 1.00 78.56 769 VAL A N 1
ATOM 5902 C CA . VAL A 1 769 ? 19.907 -1.777 29.958 1.00 78.56 769 VAL A CA 1
ATOM 5903 C C . VAL A 1 769 ? 19.384 -2.602 28.784 1.00 78.56 769 VAL A C 1
ATOM 5905 O O . VAL A 1 769 ? 19.317 -2.078 27.675 1.00 78.56 769 VAL A O 1
ATOM 5908 N N . GLU A 1 770 ? 18.946 -3.841 29.026 1.00 80.81 770 GLU A N 1
ATOM 5909 C CA . GLU A 1 770 ? 18.369 -4.725 28.002 1.00 80.81 770 GLU A CA 1
ATOM 5910 C C . GLU A 1 770 ? 17.157 -4.095 27.300 1.00 80.81 770 GLU A C 1
ATOM 5912 O O . GLU A 1 770 ? 16.991 -4.230 26.089 1.00 80.81 770 GLU A O 1
ATOM 5917 N N . ARG A 1 771 ? 16.339 -3.349 28.050 1.00 79.38 771 ARG A N 1
ATOM 5918 C CA . ARG A 1 771 ? 15.136 -2.677 27.539 1.00 79.38 771 ARG A CA 1
ATOM 5919 C C . ARG A 1 771 ? 15.397 -1.278 26.968 1.00 79.38 771 ARG A C 1
ATOM 5921 O O . ARG A 1 771 ? 14.460 -0.642 26.503 1.00 79.38 771 ARG A O 1
ATOM 5928 N N . GLY A 1 772 ? 16.633 -0.772 27.011 1.00 81.25 772 GLY A N 1
ATOM 5929 C CA . GLY A 1 772 ? 16.957 0.590 26.561 1.00 81.25 772 GLY A CA 1
ATOM 5930 C C . GLY A 1 772 ? 16.430 1.710 27.475 1.00 81.25 772 GLY A C 1
ATOM 5931 O O . GLY A 1 772 ? 16.376 2.860 27.060 1.00 81.25 772 GLY A O 1
ATOM 5932 N N . LEU A 1 773 ? 16.071 1.395 28.723 1.00 84.56 773 LEU A N 1
ATOM 5933 C CA . LEU A 1 773 ? 15.437 2.299 29.700 1.00 84.56 773 LEU A CA 1
ATOM 5934 C C . LEU A 1 773 ? 16.392 2.728 30.828 1.00 84.56 773 LEU A C 1
ATOM 5936 O O . LEU A 1 773 ? 15.965 3.129 31.906 1.00 84.56 773 LEU A O 1
ATOM 5940 N N . HIS A 1 774 ? 17.700 2.594 30.616 1.00 76.88 774 HIS A N 1
ATOM 5941 C CA . HIS A 1 774 ? 18.733 2.902 31.611 1.00 76.88 774 HIS A CA 1
ATOM 5942 C C . HIS A 1 774 ? 19.040 4.407 31.726 1.00 76.88 774 HIS A C 1
ATOM 5944 O O . HIS A 1 774 ? 19.661 4.835 32.704 1.00 76.88 774 HIS A O 1
ATOM 5950 N N . GLU A 1 775 ? 18.596 5.209 30.756 1.00 79.00 775 GLU A N 1
ATOM 5951 C CA . GLU A 1 775 ? 18.616 6.672 30.808 1.00 79.00 775 GLU A CA 1
ATOM 5952 C C . GLU A 1 775 ? 17.293 7.202 31.377 1.00 79.00 775 GLU A C 1
ATOM 5954 O O . GLU A 1 775 ? 16.216 6.737 31.002 1.00 79.00 775 GLU A O 1
ATOM 5959 N N . PHE A 1 776 ? 17.368 8.194 32.273 1.00 74.19 776 PHE A N 1
ATOM 5960 C CA . PHE A 1 776 ? 16.179 8.729 32.947 1.00 74.19 776 PHE A CA 1
ATOM 5961 C C . PHE A 1 776 ? 15.167 9.317 31.960 1.00 74.19 776 PHE A C 1
ATOM 5963 O O . PHE A 1 776 ? 13.976 9.103 32.137 1.00 74.19 776 PHE A O 1
ATOM 5970 N N . ASP A 1 777 ? 15.623 9.998 30.907 1.00 70.31 777 ASP A N 1
ATOM 5971 C CA . ASP A 1 777 ? 14.733 10.622 29.922 1.00 70.31 777 ASP A CA 1
ATOM 5972 C C . ASP A 1 777 ? 13.971 9.573 29.098 1.00 70.31 777 ASP A C 1
ATOM 5974 O O . ASP A 1 777 ? 12.769 9.715 28.885 1.00 70.31 777 ASP A O 1
ATOM 5978 N N . ALA A 1 778 ? 14.630 8.475 28.711 1.00 73.62 778 ALA A N 1
ATOM 5979 C CA . ALA A 1 778 ? 13.992 7.351 28.021 1.00 73.62 778 ALA A CA 1
ATOM 5980 C C . ALA A 1 778 ? 12.967 6.636 28.921 1.00 73.62 778 ALA A C 1
ATOM 5982 O O . ALA A 1 778 ? 11.866 6.291 28.484 1.00 73.62 778 ALA A O 1
ATOM 5983 N N . TRP A 1 779 ? 13.306 6.457 30.201 1.00 81.62 779 TRP A N 1
ATOM 5984 C CA . TRP A 1 779 ? 12.397 5.898 31.199 1.00 81.62 779 TRP A CA 1
ATOM 5985 C C . TRP A 1 779 ? 11.199 6.822 31.468 1.00 81.62 779 TRP A C 1
ATOM 5987 O O . TRP A 1 779 ? 10.054 6.375 31.468 1.00 81.62 779 TRP A O 1
ATOM 5997 N N . ALA A 1 780 ? 11.436 8.124 31.631 1.00 74.25 780 ALA A N 1
ATOM 5998 C CA . ALA A 1 780 ? 10.405 9.113 31.919 1.00 74.25 780 ALA A CA 1
ATOM 5999 C C . ALA A 1 780 ? 9.476 9.351 30.721 1.00 74.25 780 ALA A C 1
ATOM 6001 O O . ALA A 1 780 ? 8.280 9.523 30.922 1.00 74.25 780 ALA A O 1
ATOM 6002 N N . ALA A 1 781 ? 9.985 9.290 29.488 1.00 74.44 781 ALA A N 1
ATOM 6003 C CA . ALA A 1 781 ? 9.159 9.326 28.280 1.00 74.44 781 ALA A CA 1
ATOM 6004 C C . ALA A 1 781 ? 8.260 8.084 28.143 1.00 74.44 781 ALA A C 1
ATOM 6006 O O . ALA A 1 781 ? 7.161 8.172 27.603 1.00 74.44 781 ALA A O 1
ATOM 6007 N N . SER A 1 782 ? 8.714 6.933 28.648 1.00 77.12 782 SER A N 1
ATOM 6008 C CA . SER A 1 782 ? 7.959 5.675 28.589 1.00 77.12 782 SER A CA 1
ATOM 6009 C C . SER A 1 782 ? 6.886 5.568 29.678 1.00 77.12 782 SER A C 1
ATOM 6011 O O . SER A 1 782 ? 5.867 4.907 29.463 1.00 77.12 782 SER A O 1
ATOM 6013 N N . PHE A 1 783 ? 7.107 6.200 30.839 1.00 79.50 783 PHE A N 1
ATOM 6014 C CA . PHE A 1 783 ? 6.280 6.002 32.035 1.00 79.50 783 PHE A CA 1
ATOM 6015 C C . PHE A 1 783 ? 5.739 7.282 32.694 1.00 79.50 783 PHE A C 1
ATOM 6017 O O . PHE A 1 783 ? 5.053 7.174 33.707 1.00 79.50 783 PHE A O 1
ATOM 6024 N N . GLY A 1 784 ? 6.002 8.485 32.173 1.00 74.12 784 GLY A N 1
ATOM 6025 C CA . GLY A 1 784 ? 5.573 9.751 32.785 1.00 74.12 784 GLY A CA 1
ATOM 6026 C C . GLY A 1 784 ? 4.933 10.752 31.815 1.00 74.12 784 GLY A C 1
ATOM 6027 O O . GLY A 1 784 ? 5.327 10.857 30.659 1.00 74.12 784 GLY A O 1
ATOM 6028 N N . GLU A 1 785 ? 3.979 11.542 32.316 1.00 68.62 785 GLU A N 1
ATOM 6029 C CA . GLU A 1 785 ? 3.324 12.645 31.591 1.00 68.62 785 GLU A CA 1
ATOM 6030 C C . GLU A 1 785 ? 3.573 13.993 32.296 1.00 68.62 785 GLU A C 1
ATOM 6032 O O . GLU A 1 785 ? 3.473 14.081 33.523 1.00 68.62 785 GLU A O 1
ATOM 6037 N N . THR A 1 786 ? 3.894 15.066 31.560 1.00 68.00 786 THR A N 1
ATOM 6038 C CA . THR A 1 786 ? 4.206 16.395 32.136 1.00 68.00 786 THR A CA 1
ATOM 6039 C C . THR A 1 786 ? 3.044 17.388 32.023 1.00 68.00 786 THR A C 1
ATOM 6041 O O . THR A 1 786 ? 2.346 17.426 31.015 1.00 68.00 786 THR A O 1
ATOM 6044 N N . ARG A 1 787 ? 2.853 18.232 33.048 1.00 55.50 787 ARG A N 1
ATOM 6045 C CA . ARG A 1 787 ? 1.924 19.377 33.044 1.00 55.50 787 ARG A CA 1
ATOM 6046 C C . ARG A 1 787 ? 2.611 20.644 33.540 1.00 55.50 787 ARG A C 1
ATOM 6048 O O . ARG A 1 787 ? 3.471 20.603 34.418 1.00 55.50 787 ARG A O 1
ATOM 6055 N N . THR A 1 788 ? 2.217 21.783 32.981 1.00 49.00 788 THR A N 1
ATOM 6056 C CA . THR A 1 788 ? 2.696 23.107 33.396 1.00 49.00 788 THR A CA 1
ATOM 6057 C C . THR A 1 788 ? 1.664 23.779 34.290 1.00 49.00 788 THR A C 1
ATOM 6059 O O . THR A 1 788 ? 0.563 24.079 33.837 1.00 49.00 788 THR A O 1
ATOM 6062 N N . GLU A 1 789 ? 2.031 24.051 35.543 1.00 43.81 789 GLU A N 1
ATOM 6063 C CA . GLU A 1 789 ? 1.174 24.727 36.524 1.00 43.81 789 GLU A CA 1
ATOM 6064 C C . GLU A 1 789 ? 1.789 26.056 36.980 1.00 43.81 789 GLU A C 1
ATOM 6066 O O . GLU A 1 789 ? 3.003 26.249 36.933 1.00 43.81 789 GLU A O 1
ATOM 6071 N N . LEU A 1 790 ? 0.955 27.007 37.406 1.00 41.00 790 LEU A N 1
ATOM 6072 C CA . LEU A 1 790 ? 1.405 28.301 37.925 1.00 41.00 790 LEU A CA 1
ATOM 6073 C C . LEU A 1 790 ? 1.626 28.213 39.439 1.00 41.00 790 LEU A C 1
ATOM 6075 O O . LEU A 1 790 ? 0.669 28.104 40.200 1.00 41.00 790 LEU A O 1
ATOM 6079 N N . GLU A 1 791 ? 2.873 28.337 39.889 1.00 48.00 791 GLU A N 1
ATOM 6080 C CA . GLU A 1 791 ? 3.220 28.329 41.313 1.00 48.00 791 GLU A CA 1
ATOM 6081 C C . GLU A 1 791 ? 3.454 29.739 41.851 1.00 48.00 791 GLU A C 1
ATOM 6083 O O . GLU A 1 791 ? 4.198 30.530 41.264 1.00 48.00 791 GLU A O 1
ATOM 6088 N N . LEU A 1 792 ? 2.835 30.046 42.994 1.00 38.88 792 LEU A N 1
ATOM 6089 C CA . LEU A 1 792 ? 3.010 31.311 43.701 1.00 38.88 792 LEU A CA 1
ATOM 6090 C C . LEU A 1 792 ? 4.346 31.313 44.451 1.00 38.88 792 LEU A C 1
ATOM 6092 O O . LEU A 1 792 ? 4.574 30.516 45.360 1.00 38.88 792 LEU A O 1
ATOM 6096 N N . GLN A 1 793 ? 5.227 32.237 44.092 1.00 42.25 793 GLN A N 1
ATOM 6097 C CA . GLN A 1 793 ? 6.492 32.430 44.785 1.00 42.25 793 GLN A CA 1
ATOM 6098 C C . GLN A 1 793 ? 6.302 33.184 46.111 1.00 42.25 793 GLN A C 1
ATOM 6100 O O . GLN A 1 793 ? 5.347 33.952 46.254 1.00 42.25 793 GLN A O 1
ATOM 6105 N N . PRO A 1 794 ? 7.260 33.082 47.053 1.00 33.72 794 PRO A N 1
ATOM 6106 C CA . PRO A 1 794 ? 7.273 33.884 48.284 1.00 33.72 794 PRO A CA 1
ATOM 6107 C C . PRO A 1 794 ? 7.254 35.405 48.047 1.00 33.72 794 PRO A C 1
ATOM 6109 O O . PRO A 1 794 ? 6.899 36.167 48.939 1.00 33.72 794 PRO A O 1
ATOM 6112 N N . SER A 1 795 ? 7.615 35.845 46.836 1.00 37.03 795 SER A N 1
ATOM 6113 C CA . SER A 1 795 ? 7.534 37.233 46.366 1.00 37.03 795 SER A CA 1
ATOM 6114 C C . SER A 1 795 ? 6.111 37.694 46.010 1.00 37.03 795 SER A C 1
ATOM 6116 O O . SER A 1 795 ? 5.908 38.878 45.750 1.00 37.03 795 SER A O 1
ATOM 6118 N N . GLY A 1 796 ? 5.133 36.782 45.974 1.00 34.16 796 GLY A N 1
ATOM 6119 C CA . GLY A 1 796 ? 3.747 37.046 45.579 1.00 34.16 796 GLY A CA 1
ATOM 6120 C C . GLY A 1 796 ? 3.473 36.972 44.070 1.00 34.16 796 GLY A C 1
ATOM 6121 O O . GLY A 1 796 ? 2.364 37.288 43.647 1.00 34.16 796 GLY A O 1
ATOM 6122 N N . LEU A 1 797 ? 4.448 36.559 43.250 1.00 33.50 797 LEU A N 1
ATOM 6123 C CA . LEU A 1 797 ? 4.302 36.404 41.795 1.00 33.50 797 LEU A CA 1
ATOM 6124 C C . LEU A 1 797 ? 4.139 34.933 41.393 1.00 33.50 797 LEU A C 1
ATOM 6126 O O . LEU A 1 797 ? 4.787 34.058 41.963 1.00 33.50 797 LEU A O 1
ATOM 6130 N N . TYR A 1 798 ? 3.313 34.668 40.378 1.00 42.09 798 TYR A N 1
ATOM 6131 C CA . TYR A 1 798 ? 3.129 33.329 39.813 1.00 42.09 798 TYR A CA 1
ATOM 6132 C C . TYR A 1 798 ? 4.178 33.033 38.734 1.00 42.09 798 TYR A C 1
ATOM 6134 O O . TYR A 1 798 ? 4.401 33.857 37.845 1.00 42.09 798 TYR A O 1
ATOM 6142 N N . LYS A 1 799 ? 4.795 31.848 38.782 1.00 41.31 799 LYS A N 1
ATOM 6143 C CA . LYS A 1 799 ? 5.705 31.345 37.743 1.00 41.31 799 LYS A CA 1
ATOM 6144 C C . LYS A 1 799 ? 5.170 30.027 37.174 1.00 41.31 799 LYS A C 1
ATOM 6146 O O . LYS A 1 799 ? 4.837 29.148 37.964 1.00 41.31 799 LYS A O 1
ATOM 6151 N N . PRO A 1 800 ? 5.124 29.852 35.841 1.00 40.06 800 PRO A N 1
ATOM 6152 C CA . PRO A 1 800 ? 4.832 28.554 35.249 1.00 40.06 800 PRO A CA 1
ATOM 6153 C C . PRO A 1 800 ? 5.984 27.589 35.542 1.00 40.06 800 PRO A C 1
ATOM 6155 O O . PRO A 1 800 ? 7.144 27.866 35.226 1.00 40.06 800 PRO A O 1
ATOM 6158 N N . VAL A 1 801 ? 5.660 26.473 36.181 1.00 43.28 801 VAL A N 1
ATOM 6159 C CA . VAL A 1 801 ? 6.572 25.383 36.510 1.00 43.28 801 VAL A CA 1
ATOM 6160 C C . VAL A 1 801 ? 6.019 24.119 35.861 1.00 43.28 801 VAL A C 1
ATOM 6162 O O . VAL A 1 801 ? 4.928 23.661 36.190 1.00 43.28 801 VAL A O 1
ATOM 6165 N N . THR A 1 802 ? 6.767 23.566 34.907 1.00 48.22 802 THR A N 1
ATOM 6166 C CA . THR A 1 802 ? 6.449 22.270 34.300 1.00 48.22 802 THR A CA 1
ATOM 6167 C C . THR A 1 802 ? 6.945 21.160 35.210 1.00 48.22 802 THR A C 1
ATOM 6169 O O . THR A 1 802 ? 8.132 21.106 35.534 1.00 48.22 802 THR A O 1
ATOM 6172 N N . ARG A 1 803 ? 6.036 20.283 35.635 1.00 53.09 803 ARG A N 1
ATOM 6173 C CA . ARG A 1 803 ? 6.334 19.123 36.475 1.00 53.09 803 ARG A CA 1
ATOM 6174 C C . ARG A 1 803 ? 5.768 17.869 35.823 1.00 53.09 803 ARG A C 1
ATOM 6176 O O . ARG A 1 803 ? 4.769 17.921 35.111 1.00 53.09 803 ARG A O 1
ATOM 6183 N N . PHE A 1 804 ? 6.400 16.731 36.074 1.00 57.50 804 PHE A N 1
ATOM 6184 C CA . PHE A 1 804 ? 5.746 15.454 35.818 1.00 57.50 804 PHE A CA 1
ATOM 6185 C C . PHE A 1 804 ? 4.516 15.332 36.722 1.00 57.50 804 PHE A C 1
ATOM 6187 O O . PHE A 1 804 ? 4.602 15.597 37.921 1.00 57.50 804 PHE A O 1
ATOM 6194 N N . SER A 1 805 ? 3.387 14.984 36.117 1.00 55.69 805 SER A N 1
ATOM 6195 C CA . SER A 1 805 ? 2.058 15.027 36.722 1.00 55.69 805 SER A CA 1
ATOM 6196 C C . SER A 1 805 ? 1.526 13.641 37.072 1.00 55.69 805 SER A C 1
ATOM 6198 O O . SER A 1 805 ? 1.028 13.458 38.179 1.00 55.69 805 SER A O 1
ATOM 6200 N N . GLU A 1 806 ? 1.674 12.656 36.179 1.00 65.62 806 GLU A N 1
ATOM 6201 C CA . GLU A 1 806 ? 1.085 11.319 36.330 1.00 65.62 806 GLU A CA 1
ATOM 6202 C C . GLU A 1 806 ? 1.995 10.233 35.71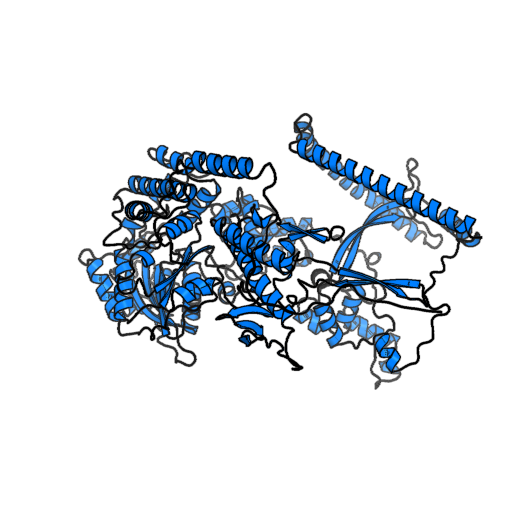9 1.00 65.62 806 GLU A C 1
ATOM 6204 O O . GLU A 1 806 ? 2.845 10.522 34.870 1.00 65.62 806 GLU A O 1
ATOM 6209 N N . PHE A 1 807 ? 1.835 8.982 36.176 1.00 69.56 807 PHE A N 1
ATOM 6210 C CA . PHE A 1 807 ? 2.454 7.811 35.548 1.00 69.56 807 PHE A CA 1
ATOM 6211 C C . PHE A 1 807 ? 1.568 7.297 34.405 1.00 69.56 807 PHE A C 1
ATOM 6213 O O . PHE A 1 807 ? 0.370 7.091 34.600 1.00 69.56 807 PHE A O 1
ATOM 6220 N N . VAL A 1 808 ? 2.171 6.984 33.260 1.00 68.62 808 VAL A N 1
ATOM 6221 C CA . VAL A 1 808 ? 1.533 6.268 32.141 1.00 68.62 808 VAL A CA 1
ATOM 6222 C C . VAL A 1 808 ? 2.131 4.863 32.013 1.00 68.62 808 VAL A C 1
ATOM 6224 O O . VAL A 1 808 ? 3.202 4.593 32.551 1.00 68.62 808 VAL A O 1
ATOM 6227 N N . ASN A 1 809 ? 1.430 3.932 31.357 1.00 73.94 809 ASN A N 1
ATOM 6228 C CA . ASN A 1 809 ? 1.863 2.527 31.220 1.00 73.94 809 ASN A CA 1
ATOM 6229 C C . ASN A 1 809 ? 2.134 1.818 32.568 1.00 73.94 809 ASN A C 1
ATOM 6231 O O . ASN A 1 809 ? 3.051 1.009 32.713 1.00 73.94 809 ASN A O 1
ATOM 6235 N N . VAL A 1 810 ? 1.298 2.109 33.573 1.00 73.50 810 VAL A N 1
ATOM 6236 C CA . VAL A 1 810 ? 1.453 1.629 34.960 1.00 73.50 810 VAL A CA 1
ATOM 6237 C C . VAL A 1 810 ? 1.516 0.100 35.056 1.00 73.50 810 VAL A C 1
ATOM 6239 O O . VAL A 1 810 ? 2.223 -0.421 35.912 1.00 73.50 810 VAL A O 1
ATOM 6242 N N . ALA A 1 811 ? 0.807 -0.631 34.190 1.00 71.00 811 ALA A N 1
ATOM 6243 C CA . ALA A 1 811 ? 0.818 -2.095 34.199 1.00 71.00 811 ALA A CA 1
ATOM 6244 C C . ALA A 1 811 ? 2.220 -2.665 33.918 1.00 71.00 811 ALA A C 1
ATOM 6246 O O . ALA A 1 811 ? 2.693 -3.512 34.676 1.00 71.00 811 ALA A O 1
ATOM 6247 N N . ASP A 1 812 ? 2.902 -2.143 32.898 1.00 77.25 812 ASP A N 1
ATOM 6248 C CA . ASP A 1 812 ? 4.244 -2.584 32.507 1.00 77.25 812 ASP A CA 1
ATOM 6249 C C . ASP A 1 812 ? 5.298 -2.124 33.517 1.00 77.25 812 ASP A C 1
ATOM 6251 O O . ASP A 1 812 ? 6.165 -2.904 33.918 1.00 77.25 812 ASP A O 1
ATOM 6255 N N . LEU A 1 813 ? 5.172 -0.889 34.020 1.00 79.00 813 LEU A N 1
ATOM 6256 C CA . LEU A 1 813 ? 6.036 -0.380 35.085 1.00 79.00 813 LEU A CA 1
ATOM 6257 C C . LEU A 1 813 ? 5.935 -1.243 36.353 1.00 79.00 813 LEU A C 1
ATOM 6259 O O . LEU A 1 813 ? 6.948 -1.573 36.970 1.00 79.00 813 LEU A O 1
ATOM 6263 N N . MET A 1 814 ? 4.716 -1.634 36.736 1.00 76.81 814 MET A N 1
ATOM 6264 C CA . MET A 1 814 ? 4.483 -2.491 37.898 1.00 76.81 814 MET A CA 1
ATOM 6265 C C . MET A 1 814 ? 4.927 -3.934 37.664 1.00 76.81 814 MET A C 1
ATOM 6267 O O . MET A 1 814 ? 5.362 -4.569 38.621 1.00 76.81 814 MET A O 1
ATOM 6271 N N . ALA A 1 815 ? 4.845 -4.451 36.435 1.00 78.62 815 ALA A N 1
ATOM 6272 C CA . ALA A 1 815 ? 5.407 -5.754 36.091 1.00 78.62 815 ALA A CA 1
ATOM 6273 C C . ALA A 1 815 ? 6.929 -5.753 36.299 1.00 78.62 815 ALA A C 1
ATOM 6275 O O . ALA A 1 815 ? 7.432 -6.574 37.057 1.00 78.62 815 ALA A O 1
ATOM 6276 N N . MET A 1 816 ? 7.631 -4.752 35.756 1.00 82.81 816 MET A N 1
ATOM 6277 C CA . MET A 1 816 ? 9.078 -4.590 35.952 1.00 82.81 816 MET A CA 1
ATOM 6278 C C . MET A 1 816 ? 9.461 -4.391 37.422 1.00 82.81 816 MET A C 1
ATOM 6280 O O . MET A 1 816 ? 10.487 -4.879 37.878 1.00 82.81 816 MET A O 1
ATOM 6284 N N . TYR A 1 817 ? 8.658 -3.647 38.184 1.00 80.81 817 TYR A N 1
ATOM 6285 C CA . TYR A 1 817 ? 8.931 -3.424 39.603 1.00 80.81 817 TYR A CA 1
ATOM 6286 C C . TYR A 1 817 ? 8.752 -4.699 40.443 1.00 80.81 817 TYR A C 1
ATOM 6288 O O . TYR A 1 817 ? 9.512 -4.943 41.379 1.00 80.81 817 TYR A O 1
ATOM 6296 N N . ARG A 1 818 ? 7.760 -5.533 40.106 1.00 79.56 818 ARG A N 1
ATOM 6297 C CA . ARG A 1 818 ? 7.473 -6.790 40.816 1.00 79.56 818 ARG A CA 1
ATOM 6298 C C . ARG A 1 818 ? 8.501 -7.892 40.567 1.00 79.56 818 ARG A C 1
ATOM 6300 O O . ARG A 1 818 ? 8.525 -8.843 41.341 1.00 79.56 818 ARG A O 1
ATOM 6307 N N . ASP A 1 819 ? 9.354 -7.755 39.556 1.00 80.00 819 ASP A N 1
ATOM 6308 C CA . ASP A 1 819 ? 10.430 -8.719 39.294 1.00 80.00 819 ASP A CA 1
ATOM 6309 C C . ASP A 1 819 ? 11.491 -8.729 40.412 1.00 80.00 819 ASP A C 1
ATOM 6311 O O . ASP A 1 819 ? 12.112 -9.764 40.658 1.00 80.00 819 ASP A O 1
ATOM 6315 N N . PHE A 1 820 ? 11.666 -7.616 41.140 1.00 79.81 820 PHE A N 1
ATOM 6316 C CA . PHE A 1 820 ? 12.640 -7.514 42.237 1.00 79.81 820 PHE A CA 1
ATOM 6317 C C . PHE A 1 820 ? 12.057 -7.040 43.582 1.00 79.81 820 PHE A C 1
ATOM 6319 O O . PHE A 1 820 ? 12.788 -7.015 44.576 1.00 79.81 820 PHE A O 1
ATOM 6326 N N . ALA A 1 821 ? 10.777 -6.655 43.649 1.00 78.50 821 ALA A N 1
ATOM 6327 C CA . ALA A 1 821 ? 10.151 -6.143 44.870 1.00 78.50 821 ALA A CA 1
ATOM 6328 C C . ALA A 1 821 ? 8.775 -6.768 45.165 1.00 78.50 821 ALA A C 1
ATOM 6330 O O . ALA A 1 821 ? 7.867 -6.751 44.334 1.00 78.50 821 ALA A O 1
ATOM 6331 N N . ASP A 1 822 ? 8.586 -7.213 46.411 1.00 78.94 822 ASP A N 1
ATOM 6332 C CA . ASP A 1 822 ? 7.281 -7.604 46.951 1.00 78.94 822 ASP A CA 1
ATOM 6333 C C . ASP A 1 822 ? 6.536 -6.382 47.513 1.00 78.94 822 ASP A C 1
ATOM 6335 O O . ASP A 1 822 ? 7.066 -5.631 48.336 1.00 78.94 822 ASP A O 1
ATOM 6339 N N . VAL A 1 823 ? 5.273 -6.196 47.113 1.00 73.50 823 VAL A N 1
ATOM 6340 C CA . VAL A 1 823 ? 4.422 -5.085 47.575 1.00 73.50 823 VAL A CA 1
ATOM 6341 C C . VAL A 1 823 ? 3.293 -5.624 48.447 1.00 73.50 823 VAL A C 1
ATOM 6343 O O . VAL A 1 823 ? 2.444 -6.372 47.971 1.00 73.50 823 VAL A O 1
ATOM 6346 N N . VAL A 1 824 ? 3.254 -5.204 49.714 1.00 69.50 824 VAL A N 1
ATOM 6347 C CA . VAL A 1 824 ? 2.199 -5.573 50.672 1.00 69.50 824 VAL A CA 1
ATOM 6348 C C . VAL A 1 824 ? 1.234 -4.401 50.841 1.00 69.50 824 VAL A C 1
ATOM 6350 O O . VAL A 1 824 ? 1.637 -3.327 51.291 1.00 69.50 824 VAL A O 1
ATOM 6353 N N . GLN A 1 825 ? -0.042 -4.590 50.494 1.00 68.62 825 GLN A N 1
ATOM 6354 C CA . GLN A 1 825 ? -1.059 -3.545 50.632 1.00 68.62 825 GLN A CA 1
ATOM 6355 C C . GLN A 1 825 ? -1.692 -3.531 52.032 1.00 68.62 825 GLN A C 1
ATOM 6357 O O . GLN A 1 825 ? -1.574 -4.472 52.820 1.00 68.62 825 GLN A O 1
ATOM 6362 N N . GLN A 1 826 ? -2.408 -2.449 52.355 1.00 63.06 826 GLN A N 1
ATOM 6363 C CA . GLN A 1 826 ? -3.088 -2.300 53.647 1.00 63.06 826 GLN A CA 1
ATOM 6364 C C . GLN A 1 826 ? -4.120 -3.415 53.905 1.00 63.06 826 GLN A C 1
ATOM 6366 O O . GLN A 1 826 ? -4.284 -3.845 55.049 1.00 63.06 826 GLN A O 1
ATOM 6371 N N . ASP A 1 827 ? -4.770 -3.922 52.855 1.00 69.50 827 ASP A N 1
ATOM 6372 C CA . ASP A 1 827 ? -5.719 -5.037 52.951 1.00 69.50 827 ASP A CA 1
ATOM 6373 C C . ASP A 1 827 ? -5.025 -6.389 53.174 1.00 69.50 827 ASP A C 1
ATOM 6375 O O . ASP A 1 827 ? -5.559 -7.243 53.888 1.00 69.50 827 ASP A O 1
ATOM 6379 N N . ASP A 1 828 ? -3.807 -6.568 52.652 1.00 70.88 828 ASP A N 1
ATOM 6380 C CA . ASP A 1 828 ? -2.982 -7.748 52.929 1.00 70.88 828 ASP A CA 1
ATOM 6381 C C . ASP A 1 828 ? -2.522 -7.753 54.389 1.00 70.88 828 ASP A C 1
ATOM 6383 O O . ASP A 1 828 ? -2.576 -8.786 55.056 1.00 70.88 828 ASP A O 1
ATOM 6387 N N . LEU A 1 829 ? -2.148 -6.585 54.926 1.00 68.19 829 LEU A N 1
ATOM 6388 C CA . LEU A 1 829 ? -1.741 -6.418 56.324 1.00 68.19 829 LEU A CA 1
ATOM 6389 C C . LEU A 1 829 ? -2.843 -6.832 57.304 1.00 68.19 829 LEU A C 1
ATOM 6391 O O . LEU A 1 829 ? -2.537 -7.477 58.304 1.00 68.19 829 LEU A O 1
ATOM 6395 N N . ARG A 1 830 ? -4.121 -6.561 57.003 1.00 68.75 830 ARG A N 1
ATOM 6396 C CA . ARG A 1 830 ? -5.258 -6.982 57.849 1.00 68.75 830 ARG A CA 1
ATOM 6397 C C . ARG A 1 830 ? -5.383 -8.503 58.000 1.00 68.75 830 ARG A C 1
ATOM 6399 O O . ARG A 1 830 ? -6.043 -8.959 58.930 1.00 68.75 830 ARG A O 1
ATOM 6406 N N . ARG A 1 831 ? -4.754 -9.295 57.120 1.00 74.06 831 ARG A N 1
ATOM 6407 C CA . ARG A 1 831 ? -4.690 -10.765 57.241 1.00 74.06 831 ARG A CA 1
ATOM 6408 C C . ARG A 1 831 ? -3.647 -11.232 58.257 1.00 74.06 831 ARG A C 1
ATOM 6410 O O . ARG A 1 831 ? -3.760 -12.347 58.760 1.00 74.06 831 ARG A O 1
ATOM 6417 N N . TYR A 1 832 ? -2.648 -10.400 58.551 1.00 70.12 832 TYR A N 1
ATOM 6418 C CA . TYR A 1 832 ? -1.498 -10.751 59.389 1.00 70.12 832 TYR A CA 1
ATOM 6419 C C . TYR A 1 832 ? -1.446 -9.968 60.707 1.00 70.12 832 TYR A C 1
ATOM 6421 O O . TYR A 1 832 ? -0.872 -10.456 61.679 1.00 70.12 832 TYR A O 1
ATOM 6429 N N . VAL A 1 833 ? -2.043 -8.771 60.763 1.00 70.62 833 VAL A N 1
ATOM 6430 C CA . VAL A 1 833 ? -2.046 -7.890 61.939 1.00 70.62 833 VAL A CA 1
ATOM 6431 C C . VAL A 1 833 ? -3.399 -7.195 62.133 1.00 70.62 833 VAL A C 1
ATOM 6433 O O . VAL A 1 833 ? -4.049 -6.779 61.175 1.00 70.62 833 VAL A O 1
ATOM 6436 N N . ASN A 1 834 ? -3.814 -7.022 63.393 1.00 75.75 834 ASN A N 1
ATOM 6437 C CA . ASN A 1 834 ? -4.986 -6.212 63.738 1.00 75.75 834 ASN A CA 1
ATOM 6438 C C . ASN A 1 834 ? -4.623 -4.724 63.660 1.00 75.75 834 ASN A C 1
ATOM 6440 O O . ASN A 1 834 ? -3.825 -4.236 64.462 1.00 75.75 834 ASN A O 1
ATOM 6444 N N . LEU A 1 835 ? -5.213 -4.009 62.702 1.00 68.75 835 LEU A N 1
ATOM 6445 C CA . LEU A 1 835 ? -5.028 -2.565 62.561 1.00 68.75 835 LEU A CA 1
ATOM 6446 C C . LEU A 1 835 ? -5.921 -1.803 63.561 1.00 68.75 835 LEU A C 1
ATOM 6448 O O . LEU A 1 835 ? -7.087 -2.169 63.713 1.00 68.75 835 LEU A O 1
ATOM 6452 N N . PRO A 1 836 ? -5.414 -0.747 64.222 1.00 71.19 836 PRO A N 1
ATOM 6453 C CA . PRO A 1 836 ? -6.215 0.083 65.118 1.00 71.19 836 PRO A CA 1
ATOM 6454 C C . PRO A 1 836 ? -7.288 0.878 64.357 1.00 71.19 836 PRO A C 1
ATOM 6456 O O . PRO A 1 836 ? -7.085 1.289 63.212 1.00 71.19 836 PRO A O 1
ATOM 6459 N N . GLU A 1 837 ? -8.427 1.108 65.010 1.00 70.81 837 GLU A N 1
ATOM 6460 C CA . GLU A 1 837 ? -9.524 1.913 64.467 1.00 70.81 837 GLU A CA 1
ATOM 6461 C C . GLU A 1 837 ? -9.170 3.407 64.460 1.00 70.81 837 GLU A C 1
ATOM 6463 O O . GLU A 1 837 ? -8.513 3.917 65.372 1.00 70.81 837 GLU A O 1
ATOM 6468 N N . ILE A 1 838 ? -9.606 4.122 63.418 1.00 68.12 838 ILE A N 1
ATOM 6469 C CA . ILE A 1 838 ? -9.427 5.574 63.320 1.00 68.12 838 ILE A CA 1
ATOM 6470 C C . ILE A 1 838 ? -10.352 6.232 64.345 1.00 68.12 838 ILE A C 1
ATOM 6472 O O . ILE A 1 838 ? -11.568 6.036 64.303 1.00 68.12 838 ILE A O 1
ATOM 6476 N N . ALA A 1 839 ? -9.787 7.031 65.252 1.00 57.50 839 ALA A N 1
ATOM 6477 C CA . ALA A 1 839 ? -10.570 7.803 66.211 1.00 57.50 839 ALA A CA 1
ATOM 6478 C C . ALA A 1 839 ? -11.569 8.710 65.464 1.00 57.50 839 ALA A C 1
ATOM 6480 O O . ALA A 1 839 ? -11.158 9.522 64.641 1.00 57.50 839 ALA A O 1
ATOM 6481 N N . GLY A 1 840 ? -12.872 8.541 65.721 1.00 64.38 840 GLY A N 1
ATOM 6482 C CA . GLY A 1 840 ? -13.944 9.297 65.052 1.00 64.38 840 GLY A CA 1
ATOM 6483 C C . GLY A 1 840 ? -14.457 8.701 63.732 1.00 64.38 840 GLY A C 1
ATOM 6484 O O . GLY A 1 840 ? -15.287 9.321 63.075 1.00 64.38 840 GLY A O 1
ATOM 6485 N N . GLY A 1 841 ? -13.991 7.514 63.321 1.00 70.81 841 GLY A N 1
ATOM 6486 C CA . GLY A 1 841 ? -14.520 6.771 62.163 1.00 70.81 841 GLY A CA 1
ATOM 6487 C C . GLY A 1 841 ? -14.122 7.312 60.782 1.00 70.81 841 GLY A C 1
ATOM 6488 O O . GLY A 1 841 ? -14.275 6.609 59.786 1.00 70.81 841 GLY A O 1
ATOM 6489 N N . ARG A 1 842 ? -13.547 8.519 60.703 1.00 58.88 842 ARG A N 1
ATOM 6490 C CA . ARG A 1 842 ? -13.059 9.147 59.465 1.00 58.88 842 ARG A CA 1
ATOM 6491 C C . ARG A 1 842 ? -11.763 9.921 59.705 1.00 58.88 842 ARG A C 1
ATOM 6493 O O . ARG A 1 842 ? -11.470 10.326 60.824 1.00 58.88 842 ARG A O 1
ATOM 6500 N N . ARG A 1 843 ? -10.971 10.120 58.649 1.00 55.97 843 ARG A N 1
ATOM 6501 C CA . ARG A 1 843 ? -9.752 10.944 58.706 1.00 55.97 843 ARG A CA 1
ATOM 6502 C C . ARG A 1 843 ? -10.149 12.417 58.825 1.00 55.97 843 ARG A C 1
ATOM 6504 O O . ARG A 1 843 ? -10.815 12.932 57.933 1.00 55.97 843 ARG A O 1
ATOM 6511 N N . GLU A 1 844 ? -9.723 13.089 59.890 1.00 59.06 844 GLU A N 1
ATOM 6512 C CA . GLU A 1 844 ? -9.951 14.525 60.079 1.00 59.06 844 GLU A CA 1
ATOM 6513 C C . GLU A 1 844 ? -8.694 15.318 59.703 1.00 59.06 844 GLU A C 1
ATOM 6515 O O . GLU A 1 844 ? -7.613 15.096 60.250 1.00 59.06 844 GLU A O 1
ATOM 6520 N N . ILE A 1 845 ? -8.826 16.243 58.746 1.00 49.75 845 ILE A N 1
ATOM 6521 C CA . ILE A 1 845 ? -7.762 17.193 58.409 1.00 49.75 845 ILE A CA 1
ATOM 6522 C C . ILE A 1 845 ? -7.812 18.316 59.444 1.00 49.75 845 ILE A C 1
ATOM 6524 O O . ILE A 1 845 ? -8.700 19.166 59.410 1.00 49.75 845 ILE A O 1
ATOM 6528 N N . VAL A 1 846 ? -6.851 18.324 60.366 1.00 60.28 846 VAL A N 1
ATOM 6529 C CA . VAL A 1 846 ? -6.721 19.390 61.364 1.00 60.28 846 VAL A CA 1
ATOM 6530 C C . VAL A 1 846 ? -5.933 20.543 60.746 1.00 60.28 846 VAL A C 1
ATOM 6532 O O . VAL A 1 846 ? -4.702 20.535 60.728 1.00 60.28 846 VAL A O 1
ATOM 6535 N N . VAL A 1 847 ? -6.646 21.533 60.210 1.00 48.44 847 VAL A N 1
ATOM 6536 C CA . VAL A 1 847 ? -6.044 22.796 59.766 1.00 48.44 847 VAL A CA 1
ATOM 6537 C C . VAL A 1 847 ? -5.794 23.651 61.005 1.00 48.44 847 VAL A C 1
ATOM 6539 O O . VAL A 1 847 ? -6.732 24.133 61.634 1.00 48.44 847 VAL A O 1
ATOM 6542 N N . ALA A 1 848 ? -4.528 23.795 61.396 1.00 51.12 848 ALA A N 1
ATOM 6543 C CA . ALA A 1 848 ? -4.154 24.660 62.508 1.00 51.12 848 ALA A CA 1
ATOM 6544 C C . ALA A 1 848 ? -4.115 26.123 62.045 1.00 51.12 848 ALA A C 1
ATOM 6546 O O . ALA A 1 848 ? -3.416 26.455 61.084 1.00 51.12 848 ALA A O 1
ATOM 6547 N N . ASP A 1 849 ? -4.825 27.004 62.751 1.00 63.78 849 ASP A N 1
ATOM 6548 C CA . ASP A 1 849 ? -4.729 28.441 62.514 1.00 63.78 849 ASP A CA 1
ATOM 6549 C C . ASP A 1 849 ? -3.294 28.928 62.741 1.00 63.78 849 ASP A C 1
ATOM 6551 O O . ASP A 1 849 ? -2.612 28.536 63.693 1.00 63.78 849 ASP A O 1
ATOM 6555 N N . SER A 1 850 ? -2.822 29.809 61.857 1.00 56.41 850 SER A N 1
ATOM 6556 C CA . SER A 1 850 ? -1.497 30.419 61.980 1.00 56.41 850 SER A CA 1
ATOM 6557 C C . SER A 1 850 ? -1.424 31.279 63.242 1.00 56.41 850 SER A C 1
ATOM 6559 O O . SER A 1 850 ? -1.874 32.427 63.242 1.00 56.41 850 SER A O 1
ATOM 6561 N N . GLY A 1 851 ? -0.854 30.721 64.310 1.00 71.31 851 GLY A N 1
ATOM 6562 C CA . GLY A 1 851 ? -0.670 31.413 65.581 1.00 71.31 851 GLY A CA 1
ATOM 6563 C C . GLY A 1 851 ? 0.291 32.599 65.480 1.00 71.31 851 GLY A C 1
ATOM 6564 O O . GLY A 1 851 ? 1.136 32.673 64.583 1.00 71.31 851 GLY A O 1
ATOM 6565 N N . ASP A 1 852 ? 0.195 33.519 66.438 1.00 68.06 852 ASP A N 1
ATOM 6566 C CA . ASP A 1 852 ? 0.992 34.751 66.444 1.00 68.06 852 ASP A CA 1
ATOM 6567 C C . ASP A 1 852 ? 2.505 34.474 66.447 1.00 68.06 852 ASP A C 1
ATOM 6569 O O . ASP A 1 852 ? 3.246 35.149 65.739 1.00 68.06 852 ASP A O 1
ATOM 6573 N N . ALA A 1 853 ? 2.953 33.396 67.103 1.00 62.75 853 ALA A N 1
ATOM 6574 C CA . ALA A 1 853 ? 4.351 32.956 67.080 1.00 62.75 853 ALA A CA 1
ATOM 6575 C C . ALA A 1 853 ? 4.844 32.553 65.674 1.00 62.75 853 ALA A C 1
ATOM 6577 O O . ALA A 1 853 ? 5.997 32.801 65.323 1.00 62.75 853 ALA A O 1
ATOM 6578 N N . PHE A 1 854 ? 3.979 31.961 64.842 1.00 54.97 854 PHE A N 1
ATOM 6579 C CA . PHE A 1 854 ? 4.320 31.606 63.461 1.00 54.97 854 PHE A CA 1
ATOM 6580 C C . PHE A 1 854 ? 4.373 32.849 62.563 1.00 54.97 854 PHE A C 1
ATOM 6582 O O . PHE A 1 854 ? 5.289 32.991 61.754 1.00 54.97 854 PHE A O 1
ATOM 6589 N N . ARG A 1 855 ? 3.448 33.798 62.756 1.00 65.06 855 ARG A N 1
ATOM 6590 C CA . ARG A 1 855 ? 3.466 35.093 62.050 1.00 65.06 855 ARG A CA 1
ATOM 6591 C C . ARG A 1 855 ? 4.682 35.941 62.436 1.00 65.06 855 ARG A C 1
ATOM 6593 O O . ARG A 1 855 ? 5.236 36.650 61.599 1.00 65.06 855 ARG A O 1
ATOM 6600 N N . GLU A 1 856 ? 5.125 35.855 63.684 1.00 63.59 856 GLU A N 1
ATOM 6601 C CA . GLU A 1 856 ? 6.330 36.525 64.180 1.00 63.59 856 GLU A CA 1
ATOM 6602 C C . GLU A 1 856 ? 7.616 35.855 63.654 1.00 63.59 856 GLU A C 1
ATOM 6604 O O . GLU A 1 856 ? 8.563 36.536 63.248 1.00 63.59 856 GLU A O 1
ATOM 6609 N N . TYR A 1 857 ? 7.613 34.526 63.510 1.00 56.00 857 TYR A N 1
ATOM 6610 C CA . TYR A 1 857 ? 8.665 33.792 62.800 1.00 56.00 857 TYR A CA 1
ATOM 6611 C C . TYR A 1 857 ? 8.733 34.145 61.299 1.00 56.00 857 TYR A C 1
ATOM 6613 O O . TYR A 1 857 ? 9.816 34.332 60.747 1.00 56.00 857 TYR A O 1
ATOM 6621 N N . GLN A 1 858 ? 7.591 34.338 60.629 1.00 50.94 858 GLN A N 1
ATOM 6622 C CA . GLN A 1 858 ? 7.563 34.820 59.240 1.00 50.94 858 GLN A CA 1
ATOM 6623 C C . GLN A 1 858 ? 8.138 36.236 59.094 1.00 50.94 858 GLN A C 1
ATOM 6625 O O . GLN A 1 858 ? 8.862 36.509 58.137 1.00 50.94 858 GLN A O 1
ATOM 6630 N N . LYS A 1 859 ? 7.865 37.136 60.047 1.00 56.03 859 LYS A N 1
ATOM 6631 C CA . LYS A 1 859 ? 8.458 38.484 60.046 1.00 56.03 859 LYS A CA 1
ATOM 6632 C C . LYS A 1 859 ? 9.972 38.448 60.238 1.00 56.03 859 LYS A C 1
ATOM 6634 O O . LYS A 1 859 ? 10.685 39.155 59.535 1.00 56.03 859 LYS A O 1
ATOM 6639 N N . THR A 1 860 ? 10.472 37.580 61.116 1.00 49.84 860 THR A N 1
ATOM 6640 C CA . THR A 1 860 ? 11.924 37.400 61.288 1.00 49.84 860 THR A CA 1
ATOM 6641 C C . THR A 1 860 ? 12.591 36.743 60.078 1.00 49.84 860 THR A C 1
ATOM 6643 O O . THR A 1 860 ? 13.750 37.038 59.808 1.00 49.84 860 THR A O 1
ATOM 6646 N N . LEU A 1 861 ? 11.888 35.912 59.302 1.00 48.03 861 LEU A N 1
ATOM 6647 C CA . LEU A 1 861 ? 12.366 35.438 57.995 1.00 48.03 861 LEU A CA 1
ATOM 6648 C C . LEU A 1 861 ? 12.470 36.582 56.972 1.00 48.03 861 LEU A C 1
ATOM 6650 O O . LEU A 1 861 ? 13.480 36.673 56.283 1.00 48.03 861 LEU A O 1
ATOM 6654 N N . ALA A 1 862 ? 11.483 37.484 56.925 1.00 48.38 862 ALA A N 1
ATOM 6655 C CA . ALA A 1 862 ? 11.487 38.639 56.021 1.00 48.38 862 ALA A CA 1
ATOM 6656 C C . ALA A 1 862 ? 12.574 39.681 56.363 1.00 48.38 862 ALA A C 1
ATOM 6658 O O . ALA A 1 862 ? 13.166 40.277 55.467 1.00 48.38 862 ALA A O 1
ATOM 6659 N N . GLU A 1 863 ? 12.877 39.889 57.649 1.00 46.66 863 GLU A N 1
ATOM 6660 C CA . GLU A 1 863 ? 13.942 40.805 58.096 1.00 46.66 863 GLU A CA 1
ATOM 6661 C C . GLU A 1 863 ? 15.364 40.252 57.881 1.00 46.66 863 GLU A C 1
ATOM 6663 O O . GLU A 1 863 ? 16.335 41.011 57.917 1.00 46.66 863 GLU A O 1
ATOM 6668 N N . ARG A 1 864 ? 15.517 38.941 57.645 1.00 44.62 864 ARG A N 1
ATOM 6669 C CA . ARG A 1 864 ? 16.821 38.296 57.391 1.00 44.62 864 ARG A CA 1
ATOM 6670 C C . ARG A 1 864 ? 17.313 38.461 55.950 1.00 44.62 864 ARG A C 1
ATOM 6672 O O . ARG A 1 864 ? 18.469 38.144 55.680 1.00 44.62 864 ARG A O 1
ATOM 6679 N N . THR A 1 865 ? 16.493 39.008 55.057 1.00 41.44 865 THR A N 1
ATOM 6680 C CA . THR A 1 865 ? 16.840 39.243 53.652 1.00 41.44 865 THR A CA 1
ATOM 6681 C C . THR A 1 865 ? 17.586 40.576 53.494 1.00 41.44 865 THR A C 1
ATOM 6683 O O . THR A 1 865 ? 16.982 41.644 53.411 1.00 41.44 865 THR A O 1
ATOM 6686 N N . LEU A 1 866 ? 18.921 40.542 53.442 1.00 45.50 866 LEU A N 1
ATOM 6687 C CA . LEU A 1 866 ? 19.714 41.660 52.907 1.00 45.50 866 LEU A CA 1
ATOM 6688 C C . LEU A 1 866 ? 19.679 41.594 51.373 1.00 45.50 866 LEU A C 1
ATOM 6690 O O . LEU A 1 866 ? 19.854 40.514 50.833 1.00 45.50 866 LEU A O 1
ATOM 6694 N N . GLY A 1 867 ? 19.503 42.717 50.668 1.00 53.09 867 GLY A N 1
ATOM 6695 C CA . GLY A 1 867 ? 19.512 42.767 49.197 1.00 53.09 867 GLY A CA 1
ATOM 6696 C C . GLY A 1 867 ? 20.132 44.059 48.654 1.00 53.09 867 GLY A C 1
ATOM 6697 O O . GLY A 1 867 ? 20.113 45.092 49.325 1.00 53.09 867 GLY A O 1
ATOM 6698 N N . LEU A 1 868 ? 20.698 44.010 47.443 1.00 47.16 868 LEU A N 1
ATOM 6699 C CA . LEU A 1 868 ? 21.183 45.189 46.714 1.00 47.16 868 LEU A CA 1
ATOM 6700 C C . LEU A 1 868 ? 20.021 45.828 45.940 1.00 47.16 868 LEU A C 1
ATOM 6702 O O . LEU A 1 868 ? 19.305 45.152 45.200 1.00 47.16 868 LEU A O 1
ATOM 6706 N N . VAL A 1 869 ? 19.842 47.139 46.111 1.00 50.12 869 VAL A N 1
ATOM 6707 C CA . VAL A 1 869 ? 18.797 47.922 45.439 1.00 50.12 869 VAL A CA 1
ATOM 6708 C C . VAL A 1 869 ? 19.427 48.734 44.314 1.00 50.12 869 VAL A C 1
ATOM 6710 O O . VAL A 1 869 ? 20.301 49.562 44.569 1.00 50.12 869 VAL A O 1
ATOM 6713 N N . LEU A 1 870 ? 18.949 48.534 43.086 1.00 39.47 870 LEU A N 1
ATOM 6714 C CA . LEU A 1 870 ? 19.243 49.399 41.944 1.00 39.47 870 LEU A CA 1
ATOM 6715 C C . LEU A 1 870 ? 17.913 49.967 41.427 1.00 39.47 870 LEU A C 1
ATOM 6717 O O . LEU A 1 870 ? 16.996 49.207 41.123 1.00 39.47 870 LEU A O 1
ATOM 6721 N N . ASP A 1 871 ? 17.782 51.296 41.394 1.00 38.81 871 ASP A N 1
ATOM 6722 C CA . ASP A 1 871 ? 16.586 52.014 40.910 1.00 38.81 871 ASP A CA 1
ATOM 6723 C C . ASP A 1 871 ? 15.243 51.515 41.494 1.00 38.81 871 ASP A C 1
ATOM 6725 O O . ASP A 1 871 ? 14.224 51.378 40.819 1.00 38.81 871 ASP A O 1
ATOM 6729 N N . GLY A 1 872 ? 15.238 51.216 42.796 1.00 43.75 872 GLY A N 1
ATOM 6730 C CA . GLY A 1 872 ? 14.028 50.825 43.525 1.00 43.75 872 GLY A CA 1
ATOM 6731 C C . GLY A 1 872 ? 13.549 49.390 43.278 1.00 43.75 872 GLY A C 1
ATOM 6732 O O . GLY A 1 872 ? 12.507 49.013 43.811 1.00 43.75 872 GLY A O 1
ATOM 6733 N N . ARG A 1 873 ? 14.298 48.566 42.532 1.00 44.00 873 ARG A N 1
ATOM 6734 C CA . ARG A 1 873 ? 14.059 47.119 42.424 1.00 44.00 873 ARG A CA 1
ATOM 6735 C C . ARG A 1 873 ? 15.081 46.350 43.259 1.00 44.00 873 ARG A C 1
ATOM 6737 O O . ARG A 1 873 ? 16.283 46.600 43.177 1.00 44.00 873 ARG A O 1
ATOM 6744 N N . ILE A 1 874 ? 14.585 45.415 44.070 1.00 48.84 874 ILE A N 1
ATOM 6745 C CA . ILE A 1 874 ? 15.418 44.467 44.812 1.00 48.84 874 ILE A CA 1
ATOM 6746 C C . ILE A 1 874 ? 15.874 43.406 43.810 1.00 48.84 874 ILE A C 1
ATOM 6748 O O . ILE A 1 874 ? 15.061 42.613 43.335 1.00 48.84 874 ILE A O 1
ATOM 6752 N N . LEU A 1 875 ? 17.164 43.391 43.480 1.00 50.38 875 LEU A N 1
ATOM 6753 C CA . LEU A 1 875 ? 17.771 42.231 42.836 1.00 50.38 875 LEU A CA 1
ATOM 6754 C C . LEU A 1 875 ? 17.896 41.163 43.921 1.00 50.38 875 LEU A C 1
ATOM 6756 O O . LEU A 1 875 ? 18.675 41.315 44.861 1.00 50.38 875 LEU A O 1
ATOM 6760 N N . GLY A 1 876 ? 17.041 40.143 43.844 1.00 49.22 876 GLY A N 1
ATOM 6761 C CA . GLY A 1 876 ? 16.946 39.082 44.842 1.00 49.22 876 GLY A CA 1
ATOM 6762 C C . GLY A 1 876 ? 18.263 38.326 44.975 1.00 49.22 876 GLY A C 1
ATOM 6763 O O . GLY A 1 876 ? 18.542 37.407 44.212 1.00 49.22 876 GLY A O 1
ATOM 6764 N N . MET A 1 877 ? 19.071 38.713 45.955 1.00 51.53 877 MET A N 1
ATOM 6765 C CA . MET A 1 877 ? 20.254 37.984 46.386 1.00 51.53 877 MET A CA 1
ATOM 6766 C C . MET A 1 877 ? 20.145 37.791 47.890 1.00 51.53 877 MET A C 1
ATOM 6768 O O . MET A 1 877 ? 20.186 38.769 48.624 1.00 51.53 877 MET A O 1
ATOM 6772 N N . ASP A 1 878 ? 20.003 36.546 48.339 1.00 48.16 878 ASP A N 1
ATOM 6773 C CA . ASP A 1 878 ? 19.956 36.215 49.764 1.00 48.16 878 ASP A CA 1
ATOM 6774 C C . ASP A 1 878 ? 21.376 36.177 50.351 1.00 48.16 878 ASP A C 1
ATOM 6776 O O . ASP A 1 878 ? 22.235 35.386 49.928 1.00 48.16 878 ASP A O 1
ATOM 6780 N N . PHE A 1 879 ? 21.627 37.028 51.346 1.00 51.56 879 PHE A N 1
ATOM 6781 C CA . PHE A 1 879 ? 22.876 37.048 52.107 1.00 51.56 879 PHE A CA 1
ATOM 6782 C C . PHE A 1 879 ? 22.632 36.542 53.530 1.00 51.56 879 PHE A C 1
ATOM 6784 O O . PHE A 1 879 ? 22.237 37.301 54.412 1.00 51.56 879 PHE A O 1
ATOM 6791 N N . ASP A 1 880 ? 22.919 35.264 53.774 1.00 51.75 880 ASP A N 1
ATOM 6792 C CA . ASP A 1 880 ? 22.988 34.741 55.140 1.00 51.75 880 ASP A CA 1
ATOM 6793 C C . ASP A 1 880 ? 24.298 35.189 55.823 1.00 51.75 880 ASP A C 1
ATOM 6795 O O . ASP A 1 880 ? 25.366 35.184 55.195 1.00 51.75 880 ASP A O 1
ATOM 6799 N N . ARG A 1 881 ? 24.233 35.548 57.115 1.00 46.97 881 ARG A N 1
ATOM 6800 C CA . ARG A 1 881 ? 25.364 36.029 57.939 1.00 46.97 881 ARG A CA 1
ATOM 6801 C C . ARG A 1 881 ? 26.468 34.983 58.140 1.00 46.97 881 ARG A C 1
ATOM 6803 O O . ARG A 1 881 ? 27.557 35.353 58.572 1.00 46.97 881 ARG A O 1
ATOM 6810 N N . GLU A 1 882 ? 26.221 33.717 57.811 1.00 51.81 882 GLU A N 1
ATOM 6811 C CA . GLU A 1 882 ? 27.222 32.638 57.845 1.00 51.81 882 GLU A CA 1
ATOM 6812 C C . GLU A 1 882 ? 28.110 32.580 56.587 1.00 51.81 882 GLU A C 1
ATOM 6814 O O . GLU A 1 882 ? 29.087 31.831 56.533 1.00 51.81 882 GLU A O 1
ATOM 6819 N N . THR A 1 883 ? 27.815 33.389 55.565 1.00 54.22 883 THR A N 1
ATOM 6820 C CA . THR A 1 883 ? 28.585 33.394 54.317 1.00 54.22 883 THR A CA 1
ATOM 6821 C C . THR A 1 883 ? 29.954 34.046 54.520 1.00 54.22 883 THR A C 1
ATOM 6823 O O . THR A 1 883 ? 30.049 35.208 54.916 1.00 54.22 883 THR A O 1
ATOM 6826 N N . SER A 1 884 ? 31.036 33.325 54.203 1.00 54.25 884 SER A N 1
ATOM 6827 C CA . SER A 1 884 ? 32.395 33.872 54.294 1.00 54.25 884 SER A CA 1
ATOM 6828 C C . SER A 1 884 ? 32.581 35.088 53.364 1.00 54.25 884 SER A C 1
ATOM 6830 O O . SER A 1 884 ? 31.954 35.142 52.302 1.00 54.25 884 SER A O 1
ATOM 6832 N N . PRO A 1 885 ? 33.474 36.047 53.690 1.00 51.75 885 PRO A N 1
ATOM 6833 C CA . PRO A 1 885 ? 33.726 37.217 52.842 1.00 51.75 885 PRO A CA 1
ATOM 6834 C C . PRO A 1 885 ? 34.056 36.865 51.382 1.00 51.75 885 PRO A C 1
ATOM 6836 O O . PRO A 1 885 ? 33.639 37.567 50.468 1.00 51.75 885 PRO A O 1
ATOM 6839 N N . VAL A 1 886 ? 34.733 35.734 51.153 1.00 51.66 886 VAL A N 1
ATOM 6840 C CA . VAL A 1 886 ? 35.054 35.219 49.810 1.00 51.66 886 VAL A CA 1
ATOM 6841 C C . VAL A 1 886 ? 33.805 34.692 49.097 1.00 51.66 886 VAL A C 1
ATOM 6843 O O . VAL A 1 886 ? 33.593 34.990 47.925 1.00 51.66 886 VAL A O 1
ATOM 6846 N N . GLY A 1 887 ? 32.928 33.975 49.807 1.00 51.44 887 GLY A N 1
ATOM 6847 C CA . GLY A 1 887 ? 31.649 33.513 49.260 1.00 51.44 887 GLY A CA 1
ATOM 6848 C C . GLY A 1 887 ? 30.694 34.658 48.912 1.00 51.44 887 GLY A C 1
ATOM 6849 O O . GLY A 1 887 ? 29.856 34.509 48.027 1.00 51.44 887 GLY A O 1
ATOM 6850 N N . LEU A 1 888 ? 30.838 35.807 49.575 1.00 54.62 888 LEU A N 1
ATOM 6851 C CA . LEU A 1 888 ? 30.071 37.018 49.290 1.00 54.62 888 LEU A CA 1
ATOM 6852 C C . LEU A 1 888 ? 30.585 37.722 48.025 1.00 54.62 888 LEU A C 1
ATOM 6854 O O . LEU A 1 888 ? 29.785 38.081 47.162 1.00 54.62 888 LEU A O 1
ATOM 6858 N N . VAL A 1 889 ? 31.909 37.822 47.864 1.00 58.19 889 VAL A N 1
ATOM 6859 C CA . VAL A 1 889 ? 32.547 38.355 46.646 1.00 58.19 889 VAL A CA 1
ATOM 6860 C C . VAL A 1 889 ? 32.192 37.507 45.420 1.00 58.19 889 VAL A C 1
ATOM 6862 O O . VAL A 1 889 ? 31.714 38.062 44.436 1.00 58.19 889 VAL A O 1
ATOM 6865 N N . SER A 1 890 ? 32.277 36.174 45.493 1.00 53.03 890 SER A N 1
ATOM 6866 C CA . SER A 1 890 ? 31.920 35.309 44.353 1.00 53.03 890 SER A CA 1
ATOM 6867 C C . SER A 1 890 ? 30.439 35.361 43.965 1.00 53.03 890 SER A C 1
ATOM 6869 O O . SER A 1 890 ? 30.101 35.162 42.798 1.00 53.03 890 SER A O 1
ATOM 6871 N N . ARG A 1 891 ? 29.525 35.624 44.909 1.00 56.16 891 ARG A N 1
ATOM 6872 C CA . ARG A 1 891 ? 28.101 35.818 44.579 1.00 56.16 891 ARG A CA 1
ATOM 6873 C C . ARG A 1 891 ? 27.870 37.144 43.862 1.00 56.16 891 ARG A C 1
ATOM 6875 O O . ARG A 1 891 ? 27.096 37.176 42.910 1.00 56.16 891 ARG A O 1
ATOM 6882 N N . ILE A 1 892 ? 28.554 38.205 44.291 1.00 59.31 892 ILE A N 1
ATOM 6883 C CA . ILE A 1 892 ? 28.515 39.513 43.626 1.00 59.31 892 ILE A CA 1
ATOM 6884 C C . ILE A 1 892 ? 29.119 39.412 42.216 1.00 59.31 892 ILE A C 1
ATOM 6886 O O . ILE A 1 892 ? 28.524 39.911 41.267 1.00 59.31 892 ILE A O 1
ATOM 6890 N N . GLU A 1 893 ? 30.235 38.699 42.048 1.00 58.72 893 GLU A N 1
ATOM 6891 C CA . GLU A 1 893 ? 30.845 38.451 40.734 1.00 58.72 893 GLU A CA 1
ATOM 6892 C C . GLU A 1 893 ? 29.930 37.630 39.810 1.00 58.72 893 GLU A C 1
ATOM 6894 O O . GLU A 1 893 ? 29.758 37.996 38.652 1.00 58.72 893 GLU A O 1
ATOM 6899 N N . ASN A 1 894 ? 29.271 36.577 40.312 1.00 58.09 894 ASN A N 1
ATOM 6900 C CA . ASN A 1 894 ? 28.287 35.806 39.534 1.00 58.09 894 ASN A CA 1
ATOM 6901 C C . ASN A 1 894 ? 27.092 36.660 39.083 1.00 58.09 894 ASN A C 1
ATOM 6903 O O . ASN A 1 894 ? 26.616 36.501 37.961 1.00 58.09 894 ASN A O 1
ATOM 6907 N N . ALA A 1 895 ? 26.595 37.551 39.945 1.00 56.66 895 ALA A N 1
ATOM 6908 C CA . ALA A 1 895 ? 25.505 38.454 39.586 1.00 56.66 895 ALA A CA 1
ATOM 6909 C C . ALA A 1 895 ? 25.945 39.456 38.507 1.00 56.66 895 ALA A C 1
ATOM 6911 O O . ALA A 1 895 ? 25.208 39.697 37.555 1.00 56.66 895 ALA A O 1
ATOM 6912 N N . LEU A 1 896 ? 27.170 39.981 38.607 1.00 59.12 896 LEU A N 1
ATOM 6913 C CA . LEU A 1 896 ? 27.749 40.877 37.603 1.00 59.12 896 LEU A CA 1
ATOM 6914 C C . LEU A 1 896 ? 28.017 40.176 36.261 1.00 59.12 896 LEU A C 1
ATOM 6916 O O . LEU A 1 896 ? 27.792 40.781 35.219 1.00 59.12 896 LEU A O 1
ATOM 6920 N N . LEU A 1 897 ? 28.429 38.905 36.264 1.00 57.72 897 LEU A N 1
ATOM 6921 C CA . LEU A 1 897 ? 28.643 38.116 35.042 1.00 57.72 897 LEU A CA 1
ATOM 6922 C C . LEU A 1 897 ? 27.329 37.780 34.317 1.00 57.72 897 LEU A C 1
ATOM 6924 O O . LEU A 1 897 ? 27.288 37.759 33.090 1.00 57.72 897 LEU A O 1
ATOM 6928 N N . ARG A 1 898 ? 26.237 37.559 35.059 1.00 57.38 898 ARG A N 1
ATOM 6929 C CA . ARG A 1 898 ? 24.910 37.282 34.477 1.00 57.38 898 ARG A CA 1
ATOM 6930 C C . ARG A 1 898 ? 24.256 38.499 33.835 1.00 57.38 898 ARG A C 1
ATOM 6932 O O . ARG A 1 898 ? 23.424 38.325 32.951 1.00 57.38 898 ARG A O 1
ATOM 6939 N N . PHE A 1 899 ? 24.657 39.711 34.215 1.00 60.72 899 PHE A N 1
ATOM 6940 C CA . PHE A 1 899 ? 24.107 40.934 33.629 1.00 60.72 899 PHE A CA 1
ATOM 6941 C C . PHE A 1 899 ? 24.343 41.033 32.117 1.00 60.72 899 PHE A C 1
ATOM 6943 O O . PHE A 1 899 ? 23.462 41.507 31.403 1.00 60.72 899 PHE A O 1
ATOM 6950 N N . GLU A 1 900 ? 25.494 40.584 31.606 1.00 61.56 900 GLU A N 1
ATOM 6951 C CA . GLU A 1 900 ? 25.765 40.619 30.161 1.00 61.56 900 GLU A CA 1
ATOM 6952 C C . GLU A 1 900 ? 24.913 39.603 29.390 1.00 61.56 900 GLU A C 1
ATOM 6954 O O . GLU A 1 900 ? 24.393 39.931 28.323 1.00 61.56 900 GLU A O 1
ATOM 6959 N N . ALA A 1 901 ? 24.708 38.408 29.954 1.00 59.62 901 ALA A N 1
ATOM 6960 C CA . ALA A 1 901 ? 23.856 37.374 29.371 1.00 59.62 901 ALA A CA 1
ATOM 6961 C C . ALA A 1 901 ? 22.372 37.781 29.381 1.00 59.62 901 ALA A C 1
ATOM 6963 O O . ALA A 1 901 ? 21.699 37.688 28.356 1.00 59.62 901 ALA A O 1
ATOM 6964 N N . GLU A 1 902 ? 21.875 38.325 30.496 1.00 63.31 902 GLU A N 1
ATOM 6965 C CA . GLU A 1 902 ? 20.501 38.836 30.592 1.00 63.31 902 GLU A CA 1
ATOM 6966 C C . GLU A 1 902 ? 20.268 40.029 29.653 1.00 63.31 902 GLU A C 1
ATOM 6968 O O . GLU A 1 902 ? 19.210 40.142 29.031 1.00 63.31 902 GLU A O 1
ATOM 6973 N N . LEU A 1 903 ? 21.271 40.898 29.478 1.00 65.75 903 LEU A N 1
ATOM 6974 C CA . LEU A 1 903 ? 21.216 41.984 28.500 1.00 65.75 903 LEU A CA 1
ATOM 6975 C C . LEU A 1 903 ? 21.203 41.455 27.058 1.00 65.75 903 LEU A C 1
ATOM 6977 O O . LEU A 1 903 ? 20.503 42.018 26.216 1.00 65.75 903 LEU A O 1
ATOM 6981 N N . ALA A 1 904 ? 21.958 40.396 26.757 1.00 66.50 904 ALA A N 1
ATOM 6982 C CA . ALA A 1 904 ? 21.974 39.765 25.438 1.00 66.50 904 ALA A CA 1
ATOM 6983 C C . ALA A 1 904 ? 20.632 39.094 25.106 1.00 66.50 904 ALA A C 1
ATOM 6985 O O . ALA A 1 904 ? 20.129 39.256 23.993 1.00 66.50 904 ALA A O 1
ATOM 6986 N N . ASP A 1 905 ? 20.009 38.419 26.071 1.00 61.72 905 ASP A N 1
ATOM 6987 C CA . ASP A 1 905 ? 18.682 37.821 25.903 1.00 61.72 905 ASP A CA 1
ATOM 6988 C C . ASP A 1 905 ? 17.584 38.873 25.767 1.00 61.72 905 ASP A C 1
ATOM 6990 O O . ASP A 1 905 ? 16.743 38.771 24.872 1.00 61.72 905 ASP A O 1
ATOM 6994 N N . ALA A 1 906 ? 17.628 39.939 26.569 1.00 66.81 906 ALA A N 1
ATOM 6995 C CA . ALA A 1 906 ? 16.712 41.063 26.412 1.00 66.81 906 ALA A CA 1
ATOM 6996 C C . ALA A 1 906 ? 16.864 41.728 25.032 1.00 66.81 906 ALA A C 1
ATOM 6998 O O . ALA A 1 906 ? 15.866 42.057 24.391 1.00 66.81 906 ALA A O 1
ATOM 6999 N N . ARG A 1 907 ? 18.100 41.881 24.530 1.00 72.19 907 ARG A N 1
ATOM 7000 C CA . ARG A 1 907 ? 18.361 42.384 23.170 1.00 72.19 907 ARG A CA 1
ATOM 7001 C C . ARG A 1 907 ? 17.820 41.443 22.094 1.00 72.19 907 ARG A C 1
ATOM 7003 O O . ARG A 1 907 ? 17.172 41.931 21.176 1.00 72.19 907 ARG A O 1
ATOM 7010 N N . ARG A 1 908 ? 18.009 40.124 22.232 1.00 73.06 908 ARG A N 1
ATOM 7011 C CA . ARG A 1 908 ? 17.440 39.120 21.313 1.00 73.06 908 ARG A CA 1
ATOM 7012 C C . ARG A 1 908 ? 15.916 39.177 21.274 1.00 73.06 908 ARG A C 1
ATOM 7014 O O . ARG A 1 908 ? 15.343 39.156 20.191 1.00 73.06 908 ARG A O 1
ATOM 7021 N N . GLN A 1 909 ? 15.258 39.304 22.426 1.00 67.19 909 GLN A N 1
ATOM 7022 C CA . GLN A 1 909 ? 13.799 39.444 22.486 1.00 67.19 909 GLN A CA 1
ATOM 7023 C C . GLN A 1 909 ? 13.313 40.725 21.798 1.00 67.19 909 GLN A C 1
ATOM 7025 O O . GLN A 1 909 ? 12.287 40.703 21.117 1.00 67.19 909 GLN A O 1
ATOM 7030 N N . VAL A 1 910 ? 14.051 41.831 21.939 1.00 74.81 910 VAL A N 1
ATOM 7031 C CA . VAL A 1 910 ? 13.758 43.079 21.220 1.00 74.81 910 VAL A CA 1
ATOM 7032 C C . VAL A 1 910 ? 13.943 42.896 19.713 1.00 74.81 910 VAL A C 1
ATOM 7034 O O . VAL A 1 910 ? 13.027 43.228 18.967 1.00 74.81 910 VAL A O 1
ATOM 7037 N N . GLU A 1 911 ? 15.051 42.307 19.257 1.00 78.12 911 GLU A N 1
ATOM 7038 C CA . GLU A 1 911 ? 15.295 42.021 17.834 1.00 78.12 911 GLU A CA 1
ATOM 7039 C C . GLU A 1 911 ? 14.224 41.102 17.233 1.00 78.12 911 GLU A C 1
ATOM 7041 O O . GLU A 1 911 ? 13.729 41.340 16.132 1.00 78.12 911 GLU A O 1
ATOM 7046 N N . GLU A 1 912 ? 13.816 40.061 17.957 1.00 71.00 912 GLU A N 1
ATOM 7047 C CA . GLU A 1 912 ? 12.774 39.143 17.507 1.00 71.00 912 GLU A CA 1
ATOM 7048 C C . GLU A 1 912 ? 11.407 39.839 17.423 1.00 71.00 912 GLU A C 1
ATOM 7050 O O . GLU A 1 912 ? 10.666 39.657 16.449 1.00 71.00 912 GLU A O 1
ATOM 7055 N N . ALA A 1 913 ? 11.079 40.680 18.407 1.00 70.62 913 ALA A N 1
ATOM 7056 C CA . ALA A 1 913 ? 9.875 41.502 18.383 1.00 70.62 913 ALA A CA 1
ATOM 7057 C C . ALA A 1 913 ? 9.903 42.518 17.227 1.00 70.62 913 ALA A C 1
ATOM 7059 O O . ALA A 1 913 ? 8.901 42.666 16.524 1.00 70.62 913 ALA A O 1
ATOM 7060 N N . GLU A 1 914 ? 11.046 43.161 16.970 1.00 76.56 914 GLU A N 1
ATOM 7061 C CA . GLU A 1 914 ? 11.257 44.070 15.838 1.00 76.56 914 GLU A CA 1
ATOM 7062 C C . GLU A 1 914 ? 11.149 43.345 14.492 1.00 76.56 914 GLU A C 1
ATOM 7064 O O . GLU A 1 914 ? 10.534 43.878 13.569 1.00 76.56 914 GLU A O 1
ATOM 7069 N N . ARG A 1 915 ? 11.641 42.104 14.380 1.00 77.56 915 ARG A N 1
ATOM 7070 C CA . ARG A 1 915 ? 11.523 41.274 13.168 1.00 77.56 915 ARG A CA 1
ATOM 7071 C C . ARG A 1 915 ? 10.081 40.849 12.888 1.00 77.56 915 ARG A C 1
ATOM 7073 O O . ARG A 1 915 ? 9.683 40.745 11.729 1.00 77.56 915 ARG A O 1
ATOM 7080 N N . LYS A 1 916 ? 9.284 40.612 13.936 1.00 66.94 916 LYS A N 1
ATOM 7081 C CA . LYS A 1 916 ? 7.850 40.281 13.830 1.00 66.94 916 LYS A CA 1
ATOM 7082 C C . LYS A 1 916 ? 6.972 41.520 13.595 1.00 66.94 916 LYS A C 1
ATOM 7084 O O . LYS A 1 916 ? 5.872 41.401 13.049 1.00 66.94 916 LYS A O 1
ATOM 7089 N N . LEU A 1 917 ? 7.457 42.716 13.940 1.00 72.81 917 LEU A N 1
ATOM 7090 C CA . LEU A 1 917 ? 6.710 43.977 13.867 1.00 72.81 917 LEU A CA 1
ATOM 7091 C C . LEU A 1 917 ? 6.162 44.317 12.462 1.00 72.81 917 LEU A C 1
ATOM 7093 O O . LEU A 1 917 ? 5.006 44.738 12.390 1.00 72.81 917 LEU A O 1
ATOM 7097 N N . PRO A 1 918 ? 6.892 44.133 11.338 1.00 78.50 918 PRO A N 1
ATOM 7098 C CA . PRO A 1 918 ? 6.359 44.370 9.994 1.00 78.50 918 PRO A CA 1
ATOM 7099 C C . PRO A 1 918 ? 5.209 43.425 9.640 1.00 78.50 918 PRO A C 1
ATOM 7101 O O . PRO A 1 918 ? 4.219 43.867 9.063 1.00 78.50 918 PRO A O 1
ATOM 7104 N N . GLY A 1 919 ? 5.302 42.150 10.039 1.00 73.50 919 GLY A N 1
ATOM 7105 C CA . GLY A 1 919 ? 4.249 41.153 9.830 1.00 73.50 919 GLY A CA 1
ATOM 7106 C C . GLY A 1 919 ? 2.980 41.477 10.617 1.00 73.50 919 GLY A C 1
ATOM 7107 O O . GLY A 1 919 ? 1.877 41.347 10.090 1.00 73.50 919 GLY A O 1
ATOM 7108 N N . TYR A 1 920 ? 3.122 41.984 11.844 1.00 72.38 920 TYR A N 1
ATOM 7109 C CA . TYR A 1 920 ? 1.983 42.480 12.614 1.00 72.38 920 TYR A CA 1
ATOM 7110 C C . TYR A 1 920 ? 1.420 43.783 12.042 1.00 72.38 920 TYR A C 1
ATOM 7112 O O . TYR A 1 920 ? 0.209 43.879 11.871 1.00 72.38 920 TYR A O 1
ATOM 7120 N N . ARG A 1 921 ? 2.262 44.752 11.652 1.00 75.00 921 ARG A N 1
ATOM 7121 C CA . ARG A 1 921 ? 1.824 46.007 11.009 1.00 75.00 921 ARG A CA 1
ATOM 7122 C C . ARG A 1 921 ? 1.083 45.773 9.692 1.00 75.00 921 ARG A C 1
ATOM 7124 O O . ARG A 1 921 ? 0.109 46.469 9.441 1.00 75.00 921 ARG A O 1
ATOM 7131 N N . ALA A 1 922 ? 1.486 44.782 8.896 1.00 72.44 922 ALA A N 1
ATOM 7132 C CA . ALA A 1 922 ? 0.793 44.396 7.664 1.00 72.44 922 ALA A CA 1
ATOM 7133 C C . ALA A 1 922 ? -0.603 43.791 7.914 1.00 72.44 922 ALA A C 1
ATOM 7135 O O . ALA A 1 922 ? -1.436 43.777 7.012 1.00 72.44 922 ALA A O 1
ATOM 7136 N N . ARG A 1 923 ? -0.864 43.303 9.134 1.00 67.56 923 ARG A N 1
ATOM 7137 C CA . ARG A 1 923 ? -2.150 42.721 9.551 1.00 67.56 923 ARG A CA 1
ATOM 7138 C C . ARG A 1 923 ? -3.055 43.714 10.286 1.00 67.56 923 ARG A C 1
ATOM 7140 O O . ARG A 1 923 ? -4.231 43.423 10.490 1.00 67.56 923 ARG A O 1
ATOM 7147 N N . VAL A 1 924 ? -2.547 44.891 10.661 1.00 69.19 924 VAL A N 1
ATOM 7148 C CA . VAL A 1 924 ? -3.352 45.951 11.285 1.00 69.19 924 VAL A CA 1
ATOM 7149 C C . VAL A 1 924 ? -4.336 46.513 10.253 1.00 69.19 924 VAL A C 1
ATOM 7151 O O . VAL A 1 924 ? -3.931 47.145 9.282 1.00 69.19 924 VAL A O 1
ATOM 7154 N N . GLY A 1 925 ? -5.636 46.295 10.477 1.00 65.88 925 GLY A N 1
ATOM 7155 C CA . GLY A 1 925 ? -6.726 46.784 9.621 1.00 65.88 925 GLY A CA 1
ATOM 7156 C C . GLY A 1 925 ? -7.310 45.754 8.646 1.00 65.88 925 GLY A C 1
ATOM 7157 O O . GLY A 1 925 ? -8.310 46.053 7.997 1.00 65.88 925 GLY A O 1
ATOM 7158 N N . LEU A 1 926 ? -6.738 44.546 8.560 1.00 70.50 926 LEU A N 1
ATOM 7159 C CA . LEU A 1 926 ? -7.351 43.433 7.830 1.00 70.50 926 LEU A CA 1
ATOM 7160 C C . LEU A 1 926 ? -8.495 42.823 8.652 1.00 70.50 926 LEU A C 1
ATOM 7162 O O . LEU A 1 926 ? -8.426 42.763 9.882 1.00 70.50 926 LEU A O 1
ATOM 7166 N N . ALA A 1 927 ? -9.550 42.368 7.972 1.00 67.88 927 ALA A N 1
ATOM 7167 C CA . ALA A 1 927 ? -10.635 41.642 8.619 1.00 67.88 927 ALA A CA 1
ATOM 7168 C C . ALA A 1 927 ? -10.085 40.345 9.228 1.00 67.88 927 ALA A C 1
ATOM 7170 O O . ALA A 1 927 ? -9.425 39.564 8.543 1.00 67.88 927 ALA A O 1
ATOM 7171 N N . PHE A 1 928 ? -10.340 40.136 10.518 1.00 69.88 928 PHE A N 1
ATOM 7172 C CA . PHE A 1 928 ? -9.971 38.905 11.204 1.00 69.88 928 PHE A CA 1
ATOM 7173 C C . PHE A 1 928 ? -10.761 37.736 10.573 1.00 69.88 928 PHE A C 1
ATOM 7175 O O . PHE A 1 928 ? -11.994 37.783 10.609 1.00 69.88 928 PHE A O 1
ATOM 7182 N N . PRO A 1 929 ? -10.102 36.733 9.955 1.00 68.94 929 PRO A N 1
ATOM 7183 C CA . PRO A 1 929 ? -10.775 35.704 9.152 1.00 68.94 929 PRO A CA 1
ATOM 7184 C C . PRO A 1 929 ? -11.823 34.914 9.935 1.00 68.94 929 PRO A C 1
ATOM 7186 O O . PRO A 1 929 ? -12.877 34.583 9.399 1.00 68.94 929 PRO A O 1
ATOM 7189 N N . GLU A 1 930 ? -11.579 34.689 11.227 1.00 78.56 930 GLU A N 1
ATOM 7190 C CA . GLU A 1 930 ? -12.513 33.998 12.112 1.00 78.56 930 GLU A CA 1
ATOM 7191 C C . GLU A 1 930 ? -13.373 34.955 12.952 1.00 78.56 930 GLU A C 1
ATOM 7193 O O . GLU A 1 930 ? -13.888 34.558 13.992 1.00 78.56 930 GLU A O 1
ATOM 7198 N N . ALA A 1 931 ? -13.566 36.218 12.549 1.00 75.19 931 ALA A N 1
ATOM 7199 C CA . ALA A 1 931 ? -14.366 37.178 13.325 1.00 75.19 931 ALA A CA 1
ATOM 7200 C C . ALA A 1 931 ? -15.786 36.683 13.619 1.00 75.19 931 ALA A C 1
ATOM 7202 O O . ALA A 1 931 ? -16.287 36.903 14.720 1.00 75.19 931 ALA A O 1
ATOM 7203 N N . ALA A 1 932 ? -16.401 35.974 12.670 1.00 73.81 932 ALA A N 1
ATOM 7204 C CA . ALA A 1 932 ? -17.708 35.354 12.862 1.00 73.81 932 ALA A CA 1
ATOM 7205 C C . ALA A 1 932 ? -17.661 34.237 13.920 1.00 73.81 932 ALA A C 1
ATOM 7207 O O . ALA A 1 932 ? -18.484 34.225 14.830 1.00 73.81 932 ALA A O 1
ATOM 7208 N N . LEU A 1 933 ? -16.654 33.360 13.857 1.00 74.31 933 LEU A N 1
ATOM 7209 C CA . LEU A 1 933 ? -16.475 32.264 14.811 1.00 74.31 933 LEU A CA 1
ATOM 7210 C C . LEU A 1 933 ? -16.104 32.783 16.207 1.00 74.31 933 LEU A C 1
ATOM 7212 O O . LEU A 1 933 ? -16.613 32.293 17.205 1.00 74.31 933 LEU A O 1
ATOM 7216 N N . LEU A 1 934 ? -15.250 33.803 16.310 1.00 70.06 934 LEU A N 1
ATOM 7217 C CA . LEU A 1 934 ? -14.916 34.432 17.587 1.00 70.06 934 LEU A CA 1
ATOM 7218 C C . LEU A 1 934 ? -16.141 35.104 18.209 1.00 70.06 934 LEU A C 1
ATOM 7220 O O . LEU A 1 934 ? -16.324 35.014 19.420 1.00 70.06 934 LEU A O 1
ATOM 7224 N N . GLN A 1 935 ? -16.982 35.756 17.405 1.00 77.50 935 GLN A N 1
ATOM 7225 C CA . GLN A 1 935 ? -18.231 36.334 17.890 1.00 77.50 935 GLN A CA 1
ATOM 7226 C C . GLN A 1 935 ? -19.183 35.241 18.392 1.00 77.50 935 GLN A C 1
ATOM 7228 O O . GLN A 1 935 ? -19.667 35.339 19.516 1.00 77.50 935 GLN A O 1
ATOM 7233 N N . GLU A 1 936 ? -19.346 34.157 17.631 1.00 84.00 936 GLU A N 1
ATOM 7234 C CA . GLU A 1 936 ? -20.130 32.983 18.031 1.00 84.00 936 GLU A CA 1
ATOM 7235 C C . GLU A 1 936 ? -19.611 32.372 19.345 1.00 84.00 936 GLU A C 1
ATOM 7237 O O . GLU A 1 936 ? -20.382 32.107 20.266 1.00 84.00 936 GLU A O 1
ATOM 7242 N N . LYS A 1 937 ? -18.290 32.202 19.492 1.00 77.00 937 LYS A N 1
ATOM 7243 C CA . LYS A 1 937 ? -17.689 31.660 20.721 1.00 77.00 937 LYS A CA 1
ATOM 7244 C C . LYS A 1 937 ? -17.805 32.613 21.907 1.00 77.00 937 LYS A C 1
ATOM 7246 O O . LYS A 1 937 ? -17.983 32.140 23.026 1.00 77.00 937 LYS A O 1
ATOM 7251 N N . ARG A 1 938 ? -17.745 33.932 21.696 1.00 75.69 938 ARG A N 1
ATOM 7252 C CA . ARG A 1 938 ? -17.976 34.925 22.761 1.00 75.69 938 ARG A CA 1
ATOM 7253 C C . ARG A 1 938 ? -19.433 34.941 23.209 1.00 75.69 938 ARG A C 1
ATOM 7255 O O . ARG A 1 938 ? -19.681 35.046 24.405 1.00 75.69 938 ARG A O 1
ATOM 7262 N N . GLU A 1 939 ? -20.377 34.790 22.285 1.00 84.19 939 GLU A N 1
ATOM 7263 C CA . GLU A 1 939 ? -21.804 34.660 22.601 1.00 84.19 939 GLU A CA 1
ATOM 7264 C C . GLU A 1 939 ? -22.092 33.353 23.349 1.00 84.19 939 GLU A C 1
ATOM 7266 O O . GLU A 1 939 ? -22.775 33.373 24.372 1.00 84.19 939 GLU A O 1
ATOM 7271 N N . ALA A 1 940 ? -21.491 32.238 22.921 1.00 76.56 940 ALA A N 1
ATOM 7272 C CA . ALA A 1 940 ? -21.584 30.959 23.622 1.00 76.56 940 ALA A CA 1
ATOM 7273 C C . ALA A 1 940 ? -20.978 31.026 25.035 1.00 76.56 940 ALA A C 1
ATOM 7275 O O . ALA A 1 940 ? -21.576 30.524 25.982 1.00 76.56 940 ALA A O 1
ATOM 7276 N N . MET A 1 941 ? -19.824 31.682 25.195 1.00 74.12 941 MET A N 1
ATOM 7277 C CA . MET A 1 941 ? -19.167 31.869 26.492 1.00 74.12 941 MET A CA 1
ATOM 7278 C C . MET A 1 941 ? -19.999 32.759 27.422 1.00 74.12 941 MET A C 1
ATOM 7280 O O . MET A 1 941 ? -20.191 32.404 28.579 1.00 74.12 941 MET A O 1
ATOM 7284 N N . ALA A 1 942 ? -20.569 33.853 26.910 1.00 81.88 942 ALA A N 1
ATOM 7285 C CA . ALA A 1 942 ? -21.457 34.721 27.682 1.00 81.88 942 ALA A CA 1
ATOM 7286 C C . ALA A 1 942 ? -22.749 34.000 28.112 1.00 81.88 942 ALA A C 1
ATOM 7288 O O . ALA A 1 942 ? -23.227 34.205 29.227 1.00 81.88 942 ALA A O 1
ATOM 7289 N N . ALA A 1 943 ? -23.302 33.130 27.259 1.00 80.50 943 ALA A N 1
ATOM 7290 C CA . ALA A 1 943 ? -24.449 32.294 27.612 1.00 80.50 943 ALA A CA 1
ATOM 7291 C C . ALA A 1 943 ? -24.097 31.283 28.717 1.00 80.50 943 ALA A C 1
ATOM 7293 O O . ALA A 1 943 ? -24.875 31.100 29.651 1.00 80.50 943 ALA A O 1
ATOM 7294 N N . LEU A 1 944 ? -22.906 30.681 28.648 1.00 72.94 944 LEU A N 1
ATOM 7295 C CA . LEU A 1 944 ? -22.400 29.749 29.658 1.00 72.94 944 LEU A CA 1
ATOM 7296 C C . LEU A 1 944 ? -22.142 30.440 31.002 1.00 72.94 944 LEU A C 1
ATOM 7298 O O . LEU A 1 944 ? -22.528 29.915 32.042 1.00 72.94 944 LEU A O 1
ATOM 7302 N N . GLU A 1 945 ? -21.542 31.632 30.992 1.00 74.88 945 GLU A N 1
ATOM 7303 C CA . GLU A 1 945 ? -21.337 32.444 32.198 1.00 74.88 945 GLU A CA 1
ATOM 7304 C C . GLU A 1 945 ? -22.669 32.864 32.833 1.00 74.88 945 GLU A C 1
ATOM 7306 O O . GLU A 1 945 ? -22.809 32.814 34.057 1.00 74.88 945 GLU A O 1
ATOM 7311 N N . ALA A 1 946 ? -23.668 33.228 32.021 1.00 81.19 946 ALA A N 1
ATOM 7312 C CA . ALA A 1 946 ? -25.003 33.566 32.507 1.00 81.19 946 ALA A CA 1
ATOM 7313 C C . ALA A 1 946 ? -25.715 32.359 33.140 1.00 81.19 946 ALA A C 1
ATOM 7315 O O . ALA A 1 946 ? -26.343 32.503 34.192 1.00 81.19 946 ALA A O 1
ATOM 7316 N N . ASP A 1 947 ? -25.593 31.172 32.542 1.00 77.94 947 ASP A N 1
ATOM 7317 C CA . ASP A 1 947 ? -26.205 29.951 33.072 1.00 77.94 947 ASP A CA 1
ATOM 7318 C C . ASP A 1 947 ? -25.499 29.480 34.356 1.00 77.94 947 ASP A C 1
ATOM 7320 O O . ASP A 1 947 ? -26.155 29.111 35.332 1.00 77.94 947 ASP A O 1
ATOM 7324 N N . LEU A 1 948 ? -24.169 29.612 34.424 1.00 71.25 948 LEU A N 1
ATOM 7325 C CA . LEU A 1 948 ? -23.385 29.317 35.626 1.00 71.25 948 LEU A CA 1
ATOM 7326 C C . LEU A 1 948 ? -23.718 30.281 36.778 1.00 71.25 948 LEU A C 1
ATOM 7328 O O . LEU A 1 948 ? -23.867 29.860 37.928 1.00 71.25 948 LEU A O 1
ATOM 7332 N N . ALA A 1 949 ? -23.885 31.573 36.481 1.00 75.94 949 ALA A N 1
ATOM 7333 C CA . ALA A 1 949 ? -24.320 32.567 37.459 1.00 75.94 949 ALA A CA 1
ATOM 7334 C C . ALA A 1 949 ? -25.744 32.275 37.965 1.00 75.94 949 ALA A C 1
ATOM 7336 O O . ALA A 1 949 ? -26.001 32.368 39.168 1.00 75.94 949 ALA A O 1
ATOM 7337 N N . ALA A 1 950 ? -26.653 31.862 37.075 1.00 77.06 950 ALA A N 1
ATOM 7338 C CA . ALA A 1 950 ? -28.011 31.470 37.440 1.00 77.06 950 ALA A CA 1
ATOM 7339 C C . ALA A 1 950 ? -28.044 30.189 38.291 1.00 77.06 950 ALA A C 1
ATOM 7341 O O . ALA A 1 950 ? -28.818 30.124 39.246 1.00 77.06 950 ALA A O 1
ATOM 7342 N N . ASP A 1 951 ? -27.202 29.191 38.000 1.00 76.81 951 ASP A N 1
ATOM 7343 C CA . ASP A 1 951 ? -27.098 27.972 38.817 1.00 76.81 951 ASP A CA 1
ATOM 7344 C C . ASP A 1 951 ? -26.525 28.274 40.208 1.00 76.81 951 ASP A C 1
ATOM 7346 O O . ASP A 1 951 ? -27.032 27.788 41.219 1.00 76.81 951 ASP A O 1
ATOM 7350 N N . THR A 1 952 ? -25.530 29.162 40.281 1.00 75.56 952 THR A N 1
ATOM 7351 C CA . THR A 1 952 ? -24.945 29.614 41.553 1.00 75.56 952 THR A CA 1
ATOM 7352 C C . THR A 1 952 ? -25.980 30.342 42.416 1.00 75.56 952 THR A C 1
ATOM 7354 O O . THR A 1 952 ? -26.045 30.127 43.627 1.00 75.56 952 THR A O 1
ATOM 7357 N N . GLN A 1 953 ? -26.825 31.172 41.798 1.00 74.81 953 GLN A N 1
ATOM 7358 C CA . GLN A 1 953 ? -27.900 31.881 42.490 1.00 74.81 953 GLN A CA 1
ATOM 7359 C C . GLN A 1 953 ? -29.000 30.922 42.972 1.00 74.81 953 GLN A C 1
ATOM 7361 O O . GLN A 1 953 ? -29.413 31.009 44.126 1.00 74.81 953 GLN A O 1
ATOM 7366 N N . ARG A 1 954 ? -29.409 29.948 42.143 1.00 78.12 954 ARG A N 1
ATOM 7367 C CA . ARG A 1 954 ? -30.378 28.908 42.536 1.00 78.12 954 ARG A CA 1
ATOM 7368 C C . ARG A 1 954 ? -29.878 28.061 43.707 1.00 78.12 954 ARG A C 1
ATOM 7370 O O . ARG A 1 954 ? -30.668 27.727 44.584 1.00 78.12 954 ARG A O 1
ATOM 7377 N N . ARG A 1 955 ? -28.580 27.734 43.747 1.00 72.94 955 ARG A N 1
ATOM 7378 C CA . ARG A 1 955 ? -27.972 27.005 44.874 1.00 72.94 955 ARG A CA 1
ATOM 7379 C C . ARG A 1 955 ? -27.992 27.820 46.162 1.00 72.94 955 ARG A C 1
ATOM 7381 O O . ARG A 1 955 ? -28.393 27.286 47.187 1.00 72.94 955 ARG A O 1
ATOM 7388 N N . LYS A 1 956 ? -27.655 29.113 46.101 1.00 73.69 956 LYS A N 1
ATOM 7389 C CA . LYS A 1 956 ? -27.749 30.006 47.268 1.00 73.69 956 LYS A CA 1
ATOM 7390 C C . LYS A 1 956 ? -29.176 30.143 47.791 1.00 73.69 956 LYS A C 1
ATOM 7392 O O . LYS A 1 956 ? -29.387 30.086 48.994 1.00 73.69 956 LYS A O 1
ATOM 7397 N N . GLU A 1 957 ? -30.154 30.296 46.901 1.00 77.69 957 GLU A N 1
ATOM 7398 C CA . GLU A 1 957 ? -31.567 30.391 47.289 1.00 77.69 957 GLU A CA 1
ATOM 7399 C C . GLU A 1 957 ? -32.085 29.078 47.899 1.00 77.69 957 GLU A C 1
ATOM 7401 O O . GLU A 1 957 ? -32.881 29.109 48.837 1.00 77.69 957 GLU A O 1
ATOM 7406 N N . ALA A 1 958 ? -31.605 27.927 47.414 1.00 71.69 958 ALA A N 1
ATOM 7407 C CA . ALA A 1 958 ? -31.910 26.622 47.995 1.00 71.69 958 ALA A CA 1
ATOM 7408 C C . ALA A 1 958 ? -31.276 26.445 49.386 1.00 71.69 958 ALA A C 1
ATOM 7410 O O . ALA A 1 958 ? -31.976 26.042 50.312 1.00 71.69 958 ALA A O 1
ATOM 7411 N N . GLU A 1 959 ? -30.003 26.815 49.557 1.00 73.88 959 GLU A N 1
ATOM 7412 C CA . GLU A 1 959 ? -29.308 26.777 50.853 1.00 73.88 959 GLU A CA 1
ATOM 7413 C C . GLU A 1 959 ? -29.957 27.722 51.880 1.00 73.88 959 GLU A C 1
ATOM 7415 O O . GLU A 1 959 ? -30.126 27.355 53.043 1.00 73.88 959 GLU A O 1
ATOM 7420 N N . GLU A 1 960 ? -30.387 28.921 51.469 1.00 73.00 960 GLU A N 1
ATOM 7421 C CA . GLU A 1 960 ? -31.109 29.855 52.344 1.00 73.00 960 GLU A CA 1
ATOM 7422 C C . GLU A 1 960 ? -32.508 29.343 52.719 1.00 73.00 960 GLU A C 1
ATOM 7424 O O . GLU A 1 960 ? -32.940 29.509 53.864 1.00 73.00 960 GLU A O 1
ATOM 7429 N N . ALA A 1 961 ? -33.219 28.699 51.789 1.00 71.00 961 ALA A N 1
ATOM 7430 C CA . ALA A 1 961 ? -34.517 28.087 52.065 1.00 71.00 961 ALA A CA 1
ATOM 7431 C C . ALA A 1 961 ? -34.394 26.895 53.026 1.00 71.00 961 ALA A C 1
ATOM 7433 O O . ALA A 1 961 ? -35.219 26.746 53.929 1.00 71.00 961 ALA A O 1
ATOM 7434 N N . GLU A 1 962 ? -33.347 26.085 52.873 1.00 71.31 962 GLU A N 1
ATOM 7435 C CA . GLU A 1 962 ? -33.053 24.938 53.731 1.00 71.31 962 GLU A CA 1
ATOM 7436 C C . GLU A 1 962 ? -32.616 25.384 55.136 1.00 71.31 962 GLU A C 1
ATOM 7438 O O . GLU A 1 962 ? -33.135 24.888 56.138 1.00 71.31 962 GLU A O 1
AT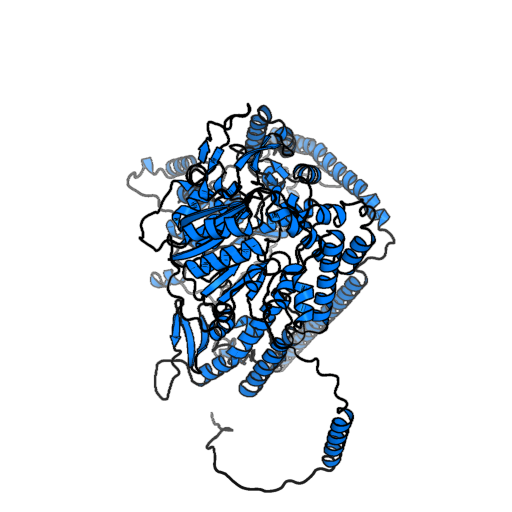OM 7443 N N . ALA A 1 963 ? -31.774 26.419 55.230 1.00 68.88 963 ALA A N 1
ATOM 7444 C CA . ALA A 1 963 ? -31.403 27.045 56.498 1.00 68.88 963 ALA A CA 1
ATOM 7445 C C . ALA A 1 963 ? -32.610 27.669 57.221 1.00 68.88 963 ALA A C 1
ATOM 7447 O O . ALA A 1 963 ? -32.726 27.569 58.444 1.00 68.88 963 ALA A O 1
ATOM 7448 N N . LYS A 1 964 ? -33.540 28.285 56.480 1.00 71.06 964 LYS A N 1
ATOM 7449 C CA . LYS A 1 964 ? -34.763 28.863 57.050 1.00 71.06 964 LYS A CA 1
ATOM 7450 C C . LYS A 1 964 ? -35.743 27.787 57.529 1.00 71.06 964 LYS A C 1
ATOM 7452 O O . LYS A 1 964 ? -36.315 27.935 58.605 1.00 71.06 964 LYS A O 1
ATOM 7457 N N . ALA A 1 965 ? -35.885 26.693 56.781 1.00 67.62 965 ALA A N 1
ATOM 7458 C CA . ALA A 1 965 ? -36.694 25.545 57.185 1.00 67.62 965 ALA A CA 1
ATOM 7459 C C . ALA A 1 965 ? -36.126 24.845 58.433 1.00 67.62 965 ALA A C 1
ATOM 7461 O O . ALA A 1 965 ? -36.889 24.437 59.307 1.00 67.62 965 ALA A O 1
ATOM 7462 N N . ALA A 1 966 ? -34.797 24.762 58.557 1.00 64.38 966 ALA A N 1
ATOM 7463 C CA . ALA A 1 966 ? -34.136 24.230 59.746 1.00 64.38 966 ALA A CA 1
ATOM 7464 C C . ALA A 1 966 ? -34.341 25.124 60.983 1.00 64.38 966 ALA A C 1
ATOM 7466 O O . ALA A 1 966 ? -34.524 24.606 62.082 1.00 64.38 966 ALA A O 1
ATOM 7467 N N . LEU A 1 967 ? -34.366 26.452 60.808 1.00 63.41 967 LEU A N 1
ATOM 7468 C CA . LEU A 1 967 ? -34.584 27.409 61.898 1.00 63.41 967 LEU A CA 1
ATOM 7469 C C . LEU A 1 967 ? -36.043 27.445 62.386 1.00 63.41 967 LEU A C 1
ATOM 7471 O O . LEU A 1 967 ? -36.280 27.692 63.562 1.00 63.41 967 LEU A O 1
ATOM 7475 N N . GLU A 1 968 ? -37.017 27.203 61.503 1.00 68.12 968 GLU A N 1
ATOM 7476 C CA . GLU A 1 968 ? -38.446 27.104 61.856 1.00 68.12 968 GLU A CA 1
ATOM 7477 C C . GLU A 1 968 ? -38.811 25.750 62.507 1.00 68.12 968 GLU A C 1
ATOM 7479 O O . GLU A 1 968 ? -39.896 25.611 63.073 1.00 68.12 968 GLU A O 1
ATOM 7484 N N . ALA A 1 969 ? -37.910 24.760 62.449 1.00 55.50 969 ALA A N 1
ATOM 7485 C CA . ALA A 1 969 ? -38.074 23.432 63.047 1.00 55.50 969 ALA A CA 1
ATOM 7486 C C . ALA A 1 969 ? -37.458 23.285 64.461 1.00 55.50 969 ALA A C 1
ATOM 7488 O O . ALA A 1 969 ? -37.681 22.262 65.115 1.00 55.50 969 ALA A O 1
ATOM 7489 N N . THR A 1 970 ? -36.719 24.294 64.935 1.00 47.50 970 THR A N 1
ATOM 7490 C CA . THR A 1 970 ? -36.208 24.454 66.317 1.00 47.50 970 THR A CA 1
ATOM 7491 C C . THR A 1 970 ? -36.982 25.517 67.071 1.00 47.50 970 THR A C 1
ATOM 7493 O O . THR A 1 970 ? -37.262 25.294 68.272 1.00 47.50 970 THR A O 1
#

InterPro domains:
  IPR002052 DNA methylase, N-6 adenine-specific, conserved site [PS00092] (243-249)
  IPR029063 S-adenosyl-L-methionine-dependent methyltransferase superfamily [G3DSA:3.40.50.150] (156-351)
  IPR029063 S-adenosyl-L-methionine-dependent methyltransferase superfamily [SSF53335] (128-351)
  IPR052933 DNA Protection and Modification [PTHR41313] (75-341)
  IPR060541 Probable helicase, winged helix domain [PF28553] (605-653)
  IPR060542 Probable helicase domain [PF28555] (743-822)

Mean predicted aligned error: 20.44 Å

Organism: NCBI:txid178900

Sequence (970 aa):
MSTSQLSFFDTSALGGSQSNLYWGDLPGDRALEEAATAAQQVAKAPAPIPAVLPKVDFALTGTRGLAQGWKERARDNLAAIRLLATLEAEDRNASADEQAVLARFTGFGAGELANSLFPRAGETFRAGWEEIGSQLEELTSQQERAGLARATQYAHYTPELIVHAMWDLAAQMGFRGGRALEPGCGTGLFMASVPPKLSPKTAWTAIENDPLTARITRKLFPNQWVRSEDFTTAKLAERYDLVIGNPPFSNRTVRGTDELGRLGLSLHDYFIARSISRLRPGAVAMFVTSRWTMDKSDAGARRTIFETADFVGGARLPAGAMRDDAGTDVVVDVLVFRSRAPGEDAGDATWLDVAALEDTDEGEGPLRINRYFAENGQQVLGRHDWTSGQFGPEYTCKANPLQMLDEALPLALGRLSSLARFPAPQTLDMAAVQESHGAEIGTAADGALLKEGSYLLHKGVLHQIIDGETVLVKVKKGEQKEGIFQKHARIIEGLIPVRDAARTILRAQMENLPYAAAQADLKRAYQSFVRQFGPINLTNTTTRVDEETGEEKSTQRRPNLQPFYDDPDVWLVSSIEEYDEKSQTGRPGPIFSERVIQAPSEPEVHGAHDALAVSLHETGGVDVERMAELLGRPGEEVLAELGSSVYLDPIRSTGGREVWVTADEALSGAVRTKLAQAREAAERDRRYLRNVAALEEVQPEDLRPSDITARLGAPWIPVPDVEAFVAEVMGVAKRNPERVLVMASGSPITNTLGEMFSIQRFMDLPALVERGLHEFDAWAASFGETRTELELQPSGLYKPVTRFSEFVNVADLMAMYRDFADVVQQDDLRRYVNLPEIAGGRREIVVADSGDAFREYQKTLAERTLGLVLDGRILGMDFDRETSPVGLVSRIENALLRFEAELADARRQVEEAERKLPGYRARVGLAFPEAALLQEKREAMAALEADLAADTQRRKEAEEAEAKAALEAT